Protein AF-0000000087301494 (afdb_homodimer)

Radius of gyration: 42.06 Å; Cα contacts (8 Å, |Δi|>4): 2081; chains: 2; bounding box: 123×88×92 Å

pLDDT: mean 78.54, std 21.44, range [17.52, 98.19]

Structure (mmCIF, N/CA/C/O backbone):
data_AF-0000000087301494-model_v1
#
loop_
_entity.id
_entity.type
_entity.pdbx_description
1 polymer 'DNA mismatch repair proteins mutS family domain-containing protein'
#
loop_
_atom_site.group_PDB
_atom_site.id
_atom_site.type_symbol
_atom_site.label_atom_id
_atom_site.label_alt_id
_atom_site.label_comp_id
_atom_site.label_asym_id
_atom_site.label_entity_id
_atom_site.label_seq_id
_atom_site.pdbx_PDB_ins_code
_atom_site.Cartn_x
_atom_site.Cartn_y
_atom_site.Cartn_z
_atom_site.occupancy
_atom_site.B_iso_or_equiv
_atom_site.auth_seq_id
_atom_site.auth_comp_id
_atom_site.auth_asym_id
_atom_site.auth_atom_id
_atom_site.pdbx_PDB_model_num
ATOM 1 N N . MET A 1 1 ? -66 13.906 -31.938 1 19.78 1 MET A N 1
ATOM 2 C CA . MET A 1 1 ? -65.688 13.766 -33.344 1 19.78 1 MET A CA 1
ATOM 3 C C . MET A 1 1 ? -64.562 14.703 -33.719 1 19.78 1 MET A C 1
ATOM 5 O O . MET A 1 1 ? -64.188 14.781 -34.906 1 19.78 1 MET A O 1
ATOM 9 N N . LEU A 1 2 ? -64.312 15.711 -32.875 1 17.91 2 LEU A N 1
ATOM 10 C CA . LEU A 1 2 ? -63.781 17.047 -33.062 1 17.91 2 LEU A CA 1
ATOM 11 C C . LEU A 1 2 ? -62.344 16.969 -33.594 1 17.91 2 LEU A C 1
ATOM 13 O O . LEU A 1 2 ? -61.5 16.297 -33 1 17.91 2 LEU A O 1
ATOM 17 N N . ARG A 1 3 ? -62.25 17.312 -34.875 1 17.52 3 ARG A N 1
ATOM 18 C CA . ARG A 1 3 ? -61.375 17.188 -36.062 1 17.52 3 ARG A CA 1
ATOM 19 C C . ARG A 1 3 ? -60.094 18.016 -35.875 1 17.52 3 ARG A C 1
ATOM 21 O O . ARG A 1 3 ? -60.125 19.25 -36 1 17.52 3 ARG A O 1
ATOM 28 N N . LEU A 1 4 ? -59.344 17.781 -34.75 1 18.53 4 LEU A N 1
ATOM 29 C CA . LEU A 1 4 ? -58.25 18.578 -34.219 1 18.53 4 LEU A CA 1
ATOM 30 C C . LEU A 1 4 ? -57.156 18.781 -35.281 1 18.53 4 LEU A C 1
ATOM 32 O O . LEU A 1 4 ? -56.531 17.828 -35.719 1 18.53 4 LEU A O 1
ATOM 36 N N . SER A 1 5 ? -57.562 19.719 -36.188 1 17.84 5 SER A N 1
ATOM 37 C CA . SER A 1 5 ? -56.969 20.062 -37.469 1 17.84 5 SER A CA 1
ATOM 38 C C . SER A 1 5 ? -55.469 20.344 -37.344 1 17.84 5 SER A C 1
ATOM 40 O O . SER A 1 5 ? -55.031 20.906 -36.344 1 17.84 5 SER A O 1
ATOM 42 N N . ALA A 1 6 ? -54.594 19.641 -38.156 1 18.22 6 ALA A N 1
ATOM 43 C CA . ALA A 1 6 ? -53.25 19.125 -38.406 1 18.22 6 ALA A CA 1
ATOM 44 C C . ALA A 1 6 ? -52.312 20.25 -38.875 1 18.22 6 ALA A C 1
ATOM 46 O O . ALA A 1 6 ? -51.094 20.031 -39 1 18.22 6 ALA A O 1
ATOM 47 N N . SER A 1 7 ? -52.906 21.516 -39.094 1 18.36 7 SER A N 1
ATOM 48 C CA . SER A 1 7 ? -52.312 22.156 -40.25 1 18.36 7 SER A CA 1
ATOM 49 C C . SER A 1 7 ? -50.906 22.625 -39.969 1 18.36 7 SER A C 1
ATOM 51 O O . SER A 1 7 ? -50.688 23.5 -39.125 1 18.36 7 SER A O 1
ATOM 53 N N . PHE A 1 8 ? -49.844 21.766 -40 1 20.52 8 PHE A N 1
ATOM 54 C CA . PHE A 1 8 ? -48.469 21.875 -39.562 1 20.52 8 PHE A CA 1
ATOM 55 C C . PHE A 1 8 ? -47.656 22.812 -40.469 1 20.52 8 PHE A C 1
ATOM 57 O O . PHE A 1 8 ? -47.312 22.438 -41.562 1 20.52 8 PHE A O 1
ATOM 64 N N . SER A 1 9 ? -48.281 24.062 -40.594 1 19.05 9 SER A N 1
ATOM 65 C CA . SER A 1 9 ? -47.75 24.969 -41.625 1 19.05 9 SER A CA 1
ATOM 66 C C . SER A 1 9 ? -46.25 25.141 -41.5 1 19.05 9 SER A C 1
ATOM 68 O O . SER A 1 9 ? -45.75 25.406 -40.406 1 19.05 9 SER A O 1
ATOM 70 N N . LEU A 1 10 ? -45.438 24.609 -42.469 1 21.14 10 LEU A N 1
ATOM 71 C CA . LEU A 1 10 ? -44.031 24.391 -42.75 1 21.14 10 LEU A CA 1
ATOM 72 C C . LEU A 1 10 ? -43.312 25.719 -42.969 1 21.14 10 LEU A C 1
ATOM 74 O O . LEU A 1 10 ? -43.5 26.359 -44.031 1 21.14 10 LEU A O 1
ATOM 78 N N . LEU A 1 11 ? -43.656 26.719 -42.094 1 19.05 11 LEU A N 1
ATOM 79 C CA . LEU A 1 11 ? -43.219 28.062 -42.406 1 19.05 11 LEU A CA 1
ATOM 80 C C . LEU A 1 11 ? -41.719 28.062 -42.75 1 19.05 11 LEU A C 1
ATOM 82 O O . LEU A 1 11 ? -40.906 27.453 -42.062 1 19.05 11 LEU A O 1
ATOM 86 N N . TYR A 1 12 ? -41.375 28.328 -44.062 1 21.67 12 TYR A N 1
ATOM 87 C CA . TYR A 1 12 ? -40.156 28.297 -44.906 1 21.67 12 TYR A CA 1
ATOM 88 C C . TYR A 1 12 ? -39.188 29.359 -44.438 1 21.67 12 TYR A C 1
ATOM 90 O O . TYR A 1 12 ? -39.375 30.562 -44.688 1 21.67 12 TYR A O 1
ATOM 98 N N . PRO A 1 13 ? -38.812 29.391 -43.219 1 22.8 13 PRO A N 1
ATOM 99 C CA . PRO A 1 13 ? -38.219 30.672 -42.812 1 22.8 13 PRO A CA 1
ATOM 100 C C . PRO A 1 13 ? -37.094 31.094 -43.75 1 22.8 13 PRO A C 1
ATOM 102 O O . PRO A 1 13 ? -36.469 30.25 -44.406 1 22.8 13 PRO A O 1
ATOM 105 N N . PRO A 1 14 ? -36.969 32.406 -44 1 22.09 14 PRO A N 1
ATOM 106 C CA . PRO A 1 14 ? -36.25 33.219 -44.969 1 22.09 14 PRO A CA 1
ATOM 107 C C . PRO A 1 14 ? -34.75 32.969 -44.906 1 22.09 14 PRO A C 1
ATOM 109 O O . PRO A 1 14 ? -34.219 32.5 -43.906 1 22.09 14 PRO A O 1
ATOM 112 N N . SER A 1 15 ? -34.031 33.125 -46.062 1 22.42 15 SER A N 1
ATOM 113 C CA . SER A 1 15 ? -32.75 32.75 -46.656 1 22.42 15 SER A CA 1
ATOM 114 C C . SER A 1 15 ? -31.625 33.594 -46.094 1 22.42 15 SER A C 1
ATOM 116 O O . SER A 1 15 ? -30.5 33.562 -46.625 1 22.42 15 SER A O 1
ATOM 118 N N . LEU A 1 16 ? -31.75 34.062 -44.875 1 22.83 16 LEU A N 1
ATOM 119 C CA . LEU A 1 16 ? -30.828 35.156 -44.594 1 22.83 16 LEU A CA 1
ATOM 120 C C . LEU A 1 16 ? -29.406 34.75 -44.938 1 22.83 16 LEU A C 1
ATOM 122 O O . LEU A 1 16 ? -29.016 33.594 -44.75 1 22.83 16 LEU A O 1
ATOM 126 N N . PRO A 1 17 ? -28.734 35.562 -45.812 1 23.72 17 PRO A N 1
ATOM 127 C CA . PRO A 1 17 ? -27.5 35.438 -46.594 1 23.72 17 PRO A CA 1
ATOM 128 C C . PRO A 1 17 ? -26.266 35.219 -45.719 1 23.72 17 PRO A C 1
ATOM 130 O O . PRO A 1 17 ? -26.047 35.938 -44.75 1 23.72 17 PRO A O 1
ATOM 133 N N . PRO A 1 18 ? -25.844 33.906 -45.469 1 23.12 18 PRO A N 1
ATOM 134 C CA . PRO A 1 18 ? -24.953 33.594 -44.344 1 23.12 18 PRO A CA 1
ATOM 135 C C . PRO A 1 18 ? -23.547 34.188 -44.5 1 23.12 18 PRO A C 1
ATOM 137 O O . PRO A 1 18 ? -22.812 33.75 -45.406 1 23.12 18 PRO A O 1
ATOM 140 N N . SER A 1 19 ? -23.453 35.5 -44.781 1 23.02 19 SER A N 1
ATOM 141 C CA . SER A 1 19 ? -22.141 35.969 -45.188 1 23.02 19 SER A CA 1
ATOM 142 C C . SER A 1 19 ? -21.062 35.5 -44.188 1 23.02 19 SER A C 1
ATOM 144 O O . SER A 1 19 ? -20.969 36.031 -43.094 1 23.02 19 SER A O 1
ATOM 146 N N . VAL A 1 20 ? -20.906 34.219 -44.094 1 23.12 20 VAL A N 1
ATOM 147 C CA . VAL A 1 20 ? -20.141 33.688 -42.969 1 23.12 20 VAL A CA 1
ATOM 148 C C . VAL A 1 20 ? -18.688 34.125 -43.094 1 23.12 20 VAL A C 1
ATOM 150 O O . VAL A 1 20 ? -18 33.75 -44.062 1 23.12 20 VAL A O 1
ATOM 153 N N . SER A 1 21 ? -18.453 35.438 -42.969 1 22.52 21 SER A N 1
ATOM 154 C CA . SER A 1 21 ? -17.062 35.875 -43.094 1 22.52 21 SER A CA 1
ATOM 155 C C . SER A 1 21 ? -16.156 35.031 -42.219 1 22.52 21 SER A C 1
ATOM 157 O O . SER A 1 21 ? -16.406 34.844 -41.031 1 22.52 21 SER A O 1
ATOM 159 N N . HIS A 1 22 ? -15.609 34 -42.844 1 22.78 22 HIS A N 1
ATOM 160 C CA . HIS A 1 22 ? -14.898 32.906 -42.188 1 22.78 22 HIS A CA 1
ATOM 161 C C . HIS A 1 22 ? -13.664 33.438 -41.438 1 22.78 22 HIS A C 1
ATOM 163 O O . HIS A 1 22 ? -12.742 33.969 -42.062 1 22.78 22 HIS A O 1
ATOM 169 N N . PRO A 1 23 ? -13.914 34.281 -40.469 1 22.86 23 PRO A N 1
ATOM 170 C CA . PRO A 1 23 ? -12.648 34.812 -40 1 22.86 23 PRO A CA 1
ATOM 171 C C . PRO A 1 23 ? -11.578 33.75 -39.812 1 22.86 23 PRO A C 1
ATOM 173 O O . PRO A 1 23 ? -11.914 32.562 -39.594 1 22.86 23 PRO A O 1
ATOM 176 N N . ARG A 1 24 ? -10.359 34.031 -40.406 1 23.28 24 ARG A N 1
ATOM 177 C CA . ARG A 1 24 ? -9.172 33.156 -40.469 1 23.28 24 ARG A CA 1
ATOM 178 C C . ARG A 1 24 ? -8.828 32.594 -39.094 1 23.28 24 ARG A C 1
ATOM 180 O O . ARG A 1 24 ? -8.75 33.344 -38.125 1 23.28 24 ARG A O 1
ATOM 187 N N . PRO A 1 25 ? -9.273 31.344 -38.906 1 22.52 25 PRO A N 1
ATOM 188 C CA . PRO A 1 25 ? -9.141 30.906 -37.5 1 22.52 25 PRO A CA 1
ATOM 189 C C . PRO A 1 25 ? -7.762 31.234 -36.938 1 22.52 25 PRO A C 1
ATOM 191 O O . PRO A 1 25 ? -6.758 31.172 -37.656 1 22.52 25 PRO A O 1
ATOM 194 N N . ARG A 1 26 ? -7.699 32.281 -36.094 1 24.83 26 ARG A N 1
ATOM 195 C CA . ARG A 1 26 ? -6.473 32.531 -35.344 1 24.83 26 ARG A CA 1
ATOM 196 C C . ARG A 1 26 ? -5.793 31.234 -34.938 1 24.83 26 ARG A C 1
ATOM 198 O O . ARG A 1 26 ? -6.461 30.266 -34.594 1 24.83 26 ARG A O 1
ATOM 205 N N . ARG A 1 27 ? -4.578 31.062 -35.562 1 22.55 27 ARG A N 1
ATOM 206 C CA . ARG A 1 27 ? -3.678 29.938 -35.344 1 22.55 27 ARG A CA 1
ATOM 207 C C . ARG A 1 27 ? -3.711 29.469 -33.906 1 22.55 27 ARG A C 1
ATOM 209 O O . ARG A 1 27 ? -3.328 30.219 -33 1 22.55 27 ARG A O 1
ATOM 216 N N . LEU A 1 28 ? -4.887 29 -33.594 1 19.67 28 LEU A N 1
ATOM 217 C CA . LEU A 1 28 ? -4.805 28.438 -32.25 1 19.67 28 LEU A CA 1
ATOM 218 C C . LEU A 1 28 ? -3.531 27.625 -32.062 1 19.67 28 LEU A C 1
ATOM 220 O O . LEU A 1 28 ? -3.322 26.641 -32.781 1 19.67 28 LEU A O 1
ATOM 224 N N . ARG A 1 29 ? -2.484 28.375 -31.859 1 21.42 29 ARG A N 1
ATOM 225 C CA . ARG A 1 29 ? -1.255 27.719 -31.422 1 21.42 29 ARG A CA 1
ATOM 226 C C . ARG A 1 29 ? -1.562 26.484 -30.578 1 21.42 29 ARG A C 1
ATOM 228 O O . ARG A 1 29 ? -2.27 26.578 -29.562 1 21.42 29 ARG A O 1
ATOM 235 N N . ALA A 1 30 ? -1.726 25.375 -31.375 1 22.34 30 ALA A N 1
ATOM 236 C CA . ALA A 1 30 ? -1.812 24.047 -30.781 1 22.34 30 ALA A CA 1
ATOM 237 C C . ALA A 1 30 ? -1.105 23.984 -29.438 1 22.34 30 ALA A C 1
ATOM 239 O O . ALA A 1 30 ? 0.111 24.172 -29.359 1 22.34 30 ALA A O 1
ATOM 240 N N . LEU A 1 31 ? -1.764 24.609 -28.531 1 21 31 LEU A N 1
ATOM 241 C CA . LEU A 1 31 ? -1.172 24.344 -27.219 1 21 31 LEU A CA 1
ATOM 242 C C . LEU A 1 31 ? -0.683 22.906 -27.109 1 21 31 LEU A C 1
ATOM 244 O O . LEU A 1 31 ? -1.479 21.969 -27.203 1 21 31 LEU A O 1
ATOM 248 N N . VAL A 1 32 ? 0.27 22.609 -27.953 1 22.38 32 VAL A N 1
ATOM 249 C CA . VAL A 1 32 ? 1.013 21.375 -27.734 1 22.38 32 VAL A CA 1
ATOM 250 C C . VAL A 1 32 ? 0.862 20.922 -26.281 1 22.38 32 VAL A C 1
ATOM 252 O O . VAL A 1 32 ? 1.298 21.625 -25.359 1 22.38 32 VAL A O 1
ATOM 255 N N . PHE A 1 33 ? -0.286 20.484 -26.047 1 22.86 33 PHE A N 1
ATOM 256 C CA . PHE A 1 33 ? -0.442 19.719 -24.812 1 22.86 33 PHE A CA 1
ATOM 257 C C . PHE A 1 33 ? 0.821 18.938 -24.5 1 22.86 33 PHE A C 1
ATOM 259 O O . PHE A 1 33 ? 1.171 18 -25.219 1 22.86 33 PHE A O 1
ATOM 266 N N . ALA A 1 34 ? 1.767 19.672 -24.344 1 23.84 34 ALA A N 1
ATOM 267 C CA . ALA A 1 34 ? 2.959 19.062 -23.75 1 23.84 34 ALA A CA 1
ATOM 268 C C . ALA A 1 34 ? 2.596 17.844 -22.906 1 23.84 34 ALA A C 1
ATOM 270 O O . ALA A 1 34 ? 1.691 17.922 -22.062 1 23.84 34 ALA A O 1
ATOM 271 N N . ALA A 1 35 ? 2.492 16.75 -23.531 1 27.06 35 ALA A N 1
ATOM 272 C CA . ALA A 1 35 ? 2.502 15.5 -22.781 1 27.06 35 ALA A CA 1
ATOM 273 C C . ALA A 1 35 ? 2.932 15.734 -21.344 1 27.06 35 ALA A C 1
ATOM 275 O O . ALA A 1 35 ? 4.098 16.047 -21.078 1 27.06 35 ALA A O 1
ATOM 276 N N . SER A 1 36 ? 2.135 16.375 -20.688 1 24.45 36 SER A N 1
ATOM 277 C CA . SER A 1 36 ? 2.338 16.703 -19.281 1 24.45 36 SER A CA 1
ATOM 278 C C . SER A 1 36 ? 3.098 15.594 -18.562 1 24.45 36 SER A C 1
ATOM 280 O O . SER A 1 36 ? 2.602 14.469 -18.438 1 24.45 36 SER A O 1
ATOM 282 N N . ALA A 1 37 ? 4.312 15.445 -18.844 1 30.33 37 ALA A N 1
ATOM 283 C CA . ALA A 1 37 ? 5.168 14.758 -17.875 1 30.33 37 ALA A CA 1
ATOM 284 C C . ALA A 1 37 ? 4.523 14.742 -16.484 1 30.33 37 ALA A C 1
ATOM 286 O O . ALA A 1 37 ? 3.889 15.719 -16.078 1 30.33 37 ALA A O 1
ATOM 287 N N . SER A 1 38 ? 3.963 13.711 -16.156 1 34.88 38 SER A N 1
ATOM 288 C CA . SER A 1 38 ? 3.514 13.727 -14.758 1 34.88 38 SER A CA 1
ATOM 289 C C . SER A 1 38 ? 4.082 14.93 -14.008 1 34.88 38 SER A C 1
ATOM 291 O O . SER A 1 38 ? 5.293 15.156 -14.023 1 34.88 38 SER A O 1
ATOM 293 N N . PRO A 1 39 ? 3.543 16.141 -14.047 1 39.78 39 PRO A N 1
ATOM 294 C CA . PRO A 1 39 ? 4.137 17.281 -13.352 1 39.78 39 PRO A CA 1
ATOM 295 C C . PRO A 1 39 ? 5.027 16.875 -12.188 1 39.78 39 PRO A C 1
ATOM 297 O O . PRO A 1 39 ? 4.605 16.094 -11.32 1 39.78 39 PRO A O 1
ATOM 300 N N . SER A 1 40 ? 6.234 16.609 -12.484 1 50.97 40 SER A N 1
ATOM 301 C CA . SER A 1 40 ? 7.199 16.406 -11.414 1 50.97 40 SER A CA 1
ATOM 302 C C . SER A 1 40 ? 6.828 17.203 -10.172 1 50.97 40 SER A C 1
ATOM 304 O O . SER A 1 40 ? 6.57 18.406 -10.258 1 50.97 40 SER A O 1
ATOM 306 N N . ALA A 1 41 ? 6.219 16.719 -9.289 1 63.34 41 ALA A N 1
ATOM 307 C CA . ALA A 1 41 ? 5.895 17.359 -8.016 1 63.34 41 ALA A CA 1
ATOM 308 C C . ALA A 1 41 ? 6.969 18.359 -7.617 1 63.34 41 ALA A C 1
ATOM 310 O O . ALA A 1 41 ? 8.164 18.094 -7.754 1 63.34 41 ALA A O 1
ATOM 311 N N . SER A 1 42 ? 6.59 19.703 -7.453 1 82.38 42 SER A N 1
ATOM 312 C CA . SER A 1 42 ? 7.504 20.719 -6.918 1 82.38 42 SER A CA 1
ATOM 313 C C . SER A 1 42 ? 8.312 20.156 -5.754 1 82.38 42 SER A C 1
ATOM 315 O O . SER A 1 42 ? 7.867 19.234 -5.062 1 82.38 42 SER A O 1
ATOM 317 N N . PRO A 1 43 ? 9.57 20.5 -5.66 1 86.88 43 PRO A N 1
ATOM 318 C CA . PRO A 1 43 ? 10.398 20 -4.559 1 86.88 43 PRO A CA 1
ATOM 319 C C . PRO A 1 43 ? 9.727 20.156 -3.197 1 86.88 43 PRO A C 1
ATOM 321 O O . PRO A 1 43 ? 9.914 19.312 -2.314 1 86.88 43 PRO A O 1
ATOM 324 N N . SER A 1 44 ? 8.953 21.203 -3.174 1 88.75 44 SER A N 1
ATOM 325 C CA . SER A 1 44 ? 8.273 21.422 -1.899 1 88.75 44 SER A CA 1
ATOM 326 C C . SER A 1 44 ? 7.172 20.391 -1.679 1 88.75 44 SER A C 1
ATOM 328 O O . SER A 1 44 ? 7.023 19.859 -0.578 1 88.75 44 SER A O 1
ATOM 330 N N . ALA A 1 45 ? 6.422 20.188 -2.725 1 87.94 45 ALA A N 1
ATOM 331 C CA . ALA A 1 45 ? 5.359 19.188 -2.627 1 87.94 45 ALA A CA 1
ATOM 332 C C . ALA A 1 45 ? 5.926 17.797 -2.322 1 87.94 45 ALA A C 1
ATOM 334 O O . ALA A 1 45 ? 5.359 17.047 -1.525 1 87.94 45 ALA A O 1
ATOM 335 N N . ARG A 1 46 ? 7.02 17.5 -2.918 1 88.25 46 ARG A N 1
ATOM 336 C CA . ARG A 1 46 ? 7.691 16.234 -2.664 1 88.25 46 ARG A CA 1
ATOM 337 C C . ARG A 1 46 ? 8.18 16.156 -1.222 1 88.25 46 ARG A C 1
ATOM 339 O O . ARG A 1 46 ? 8.109 15.094 -0.594 1 88.25 46 ARG A O 1
ATOM 346 N N . SER A 1 47 ? 8.656 17.234 -0.746 1 92.81 47 SER A N 1
ATOM 347 C CA . SER A 1 47 ? 9.156 17.297 0.623 1 92.81 47 SER A CA 1
ATOM 348 C C . SER A 1 47 ? 8.047 17.016 1.632 1 92.81 47 SER A C 1
ATOM 350 O O . SER A 1 47 ? 8.266 16.297 2.617 1 92.81 47 SER A O 1
ATOM 352 N N . LEU A 1 48 ? 6.859 17.547 1.385 1 93.69 48 LEU A N 1
ATOM 353 C CA . LEU A 1 48 ? 5.734 17.312 2.283 1 93.69 48 LEU A CA 1
ATOM 354 C C . LEU A 1 48 ? 5.371 15.828 2.33 1 93.69 48 LEU A C 1
ATOM 356 O O . LEU A 1 48 ? 5.039 15.305 3.395 1 93.69 48 LEU A O 1
ATOM 360 N N . ARG A 1 49 ? 5.449 15.242 1.196 1 90.31 49 ARG A N 1
ATOM 361 C CA . ARG A 1 49 ? 5.16 13.812 1.132 1 90.31 49 ARG A CA 1
ATOM 362 C C . ARG A 1 49 ? 6.219 13 1.878 1 90.31 49 ARG A C 1
ATOM 364 O O . ARG A 1 49 ? 5.887 12.07 2.615 1 90.31 49 ARG A O 1
ATOM 371 N N . LEU A 1 50 ? 7.449 13.367 1.697 1 88.5 50 LEU A N 1
ATOM 372 C CA . LEU A 1 50 ? 8.555 12.648 2.328 1 88.5 50 LEU A CA 1
ATOM 373 C C . LEU A 1 50 ? 8.508 12.805 3.844 1 88.5 50 LEU A C 1
ATOM 375 O O . LEU A 1 50 ? 8.898 11.891 4.578 1 88.5 50 LEU A O 1
ATOM 379 N N . LEU A 1 51 ? 7.988 13.891 4.281 1 92.44 51 LEU A N 1
ATOM 380 C CA . LEU A 1 51 ? 7.867 14.148 5.711 1 92.44 51 LEU A CA 1
ATOM 381 C C . LEU A 1 51 ? 6.59 13.523 6.27 1 92.44 51 LEU A C 1
ATOM 383 O O . LEU A 1 51 ? 6.352 13.562 7.48 1 92.44 51 LEU A O 1
ATOM 387 N N . GLU A 1 52 ? 5.777 13.008 5.41 1 91.94 52 GLU A N 1
ATOM 388 C CA . GLU A 1 52 ? 4.504 12.398 5.789 1 91.94 52 GLU A CA 1
ATOM 389 C C . GLU A 1 52 ? 3.578 13.414 6.445 1 91.94 52 GLU A C 1
ATOM 391 O O . GLU A 1 52 ? 2.926 13.117 7.449 1 91.94 52 GLU A O 1
ATOM 396 N N . TRP A 1 53 ? 3.551 14.562 5.91 1 95.25 53 TRP A N 1
ATOM 397 C CA . TRP A 1 53 ? 2.721 15.656 6.418 1 95.25 53 TRP A CA 1
ATOM 398 C C . TRP A 1 53 ? 1.24 15.297 6.328 1 95.25 53 TRP A C 1
ATOM 400 O O . TRP A 1 53 ? 0.45 15.664 7.199 1 95.25 53 TRP A O 1
ATOM 410 N N . GLY A 1 54 ? 0.89 14.555 5.367 1 94.94 54 GLY A N 1
ATOM 411 C CA . GLY A 1 54 ? -0.494 14.141 5.199 1 94.94 54 GLY A CA 1
ATOM 412 C C . GLY A 1 54 ? -1.041 13.383 6.395 1 94.94 54 GLY A C 1
ATOM 413 O O . GLY A 1 54 ? -2.201 13.562 6.773 1 94.94 54 GLY A O 1
ATOM 414 N N . LYS A 1 55 ? -0.234 12.594 6.984 1 94.31 55 LYS A N 1
ATOM 415 C CA . LYS A 1 55 ? -0.659 11.836 8.156 1 94.31 55 LYS A CA 1
ATOM 416 C C . LYS A 1 55 ? -0.911 12.75 9.344 1 94.31 55 LYS A C 1
ATOM 418 O O . LYS A 1 55 ? -1.84 12.523 10.125 1 94.31 55 LYS A O 1
ATOM 423 N N . VAL A 1 56 ? -0.094 13.75 9.477 1 95.94 56 VAL A N 1
ATOM 424 C CA . VAL A 1 56 ? -0.285 14.719 10.547 1 95.94 56 VAL A CA 1
ATOM 425 C C . VAL A 1 56 ? -1.578 15.5 10.32 1 95.94 56 VAL A C 1
ATOM 427 O O . VAL A 1 56 ? -2.354 15.719 11.25 1 95.94 56 VAL A O 1
ATOM 430 N N . CYS A 1 57 ? -1.775 15.859 9.055 1 97.31 57 CYS A N 1
ATOM 431 C CA . CYS A 1 57 ? -2.992 16.578 8.719 1 97.31 57 CYS A CA 1
ATOM 432 C C . CYS A 1 57 ? -4.23 15.773 9.07 1 97.31 57 CYS A C 1
ATOM 434 O O . CYS A 1 57 ? -5.188 16.297 9.641 1 97.31 57 CYS A O 1
ATOM 436 N N . ARG A 1 58 ? -4.207 14.539 8.789 1 95.94 58 ARG A N 1
ATOM 437 C CA . ARG A 1 58 ? -5.336 13.664 9.094 1 95.94 58 ARG A CA 1
ATOM 438 C C . ARG A 1 58 ? -5.531 13.531 10.602 1 95.94 58 ARG A C 1
ATOM 440 O O . ARG A 1 58 ? -6.668 13.523 11.086 1 95.94 58 ARG A O 1
ATOM 447 N N . ALA A 1 59 ? -4.469 13.438 11.289 1 95.44 59 ALA A N 1
ATOM 448 C CA . ALA A 1 59 ? -4.535 13.305 12.742 1 95.44 59 ALA A CA 1
ATOM 449 C C . ALA A 1 59 ? -5.156 14.547 13.375 1 95.44 59 ALA A C 1
ATOM 451 O O . ALA A 1 59 ? -6.055 14.445 14.219 1 95.44 59 ALA A O 1
ATOM 452 N N . VAL A 1 60 ? -4.723 15.68 12.961 1 97.56 60 VAL A N 1
ATOM 453 C CA . VAL A 1 60 ? -5.238 16.922 13.516 1 97.56 60 VAL A CA 1
ATOM 454 C C . VAL A 1 60 ? -6.707 17.094 13.133 1 97.56 60 VAL A C 1
ATOM 456 O O . VAL A 1 60 ? -7.531 17.484 13.961 1 97.56 60 VAL A O 1
ATOM 459 N N . ALA A 1 61 ? -6.973 16.766 11.898 1 97.44 61 ALA A N 1
ATOM 460 C CA . ALA A 1 61 ? -8.336 16.906 11.398 1 97.44 61 ALA A CA 1
ATOM 461 C C . ALA A 1 61 ? -9.297 16 12.172 1 97.44 61 ALA A C 1
ATOM 463 O O . ALA A 1 61 ? -10.477 16.328 12.32 1 97.44 61 ALA A O 1
ATOM 464 N N . SER A 1 62 ? -8.828 14.961 12.719 1 95.56 62 SER A N 1
ATOM 465 C CA . SER A 1 62 ? -9.664 14.016 13.453 1 95.56 62 SER A CA 1
ATOM 466 C C . SER A 1 62 ? -10.156 14.609 14.766 1 95.56 62 SER A C 1
ATOM 468 O O . SER A 1 62 ? -11.109 14.109 15.367 1 95.56 62 SER A O 1
ATOM 470 N N . PHE A 1 63 ? -9.586 15.68 15.188 1 95.94 63 PHE A N 1
ATOM 471 C CA . PHE A 1 63 ? -9.984 16.312 16.438 1 95.94 63 PHE A CA 1
ATOM 472 C C . PHE A 1 63 ? -11.125 17.297 16.203 1 95.94 63 PHE A C 1
ATOM 474 O O . PHE A 1 63 ? -11.695 17.828 17.156 1 95.94 63 PHE A O 1
ATOM 481 N N . ALA A 1 64 ? -11.414 17.516 14.977 1 96.81 64 ALA A N 1
ATOM 482 C CA . ALA A 1 64 ? -12.57 18.359 14.672 1 96.81 64 ALA A CA 1
ATOM 483 C C . ALA A 1 64 ? -13.875 17.656 15.047 1 96.81 64 ALA A C 1
ATOM 485 O O . ALA A 1 64 ? -13.977 16.422 14.938 1 96.81 64 ALA A O 1
ATOM 486 N N . GLY A 1 65 ? -14.836 18.406 15.469 1 95 65 GLY A N 1
ATOM 487 C CA . GLY A 1 65 ? -16.094 17.828 15.922 1 95 65 GLY A CA 1
ATOM 488 C C . GLY A 1 65 ? -17.094 17.594 14.797 1 95 65 GLY A C 1
ATOM 489 O O . GLY A 1 65 ? -17.938 16.703 14.891 1 95 65 GLY A O 1
ATOM 490 N N . THR A 1 66 ? -17 18.406 13.812 1 96.38 66 THR A N 1
ATOM 491 C CA . THR A 1 66 ? -17.969 18.328 12.727 1 96.38 66 THR A CA 1
ATOM 492 C C . THR A 1 66 ? -17.312 17.797 11.453 1 96.38 66 THR A C 1
ATOM 494 O O . THR A 1 66 ? -16.094 17.828 11.32 1 96.38 66 THR A O 1
ATOM 497 N N . ALA A 1 67 ? -18.156 17.312 10.547 1 95.5 67 ALA A N 1
ATOM 498 C CA . ALA A 1 67 ? -17.656 16.812 9.273 1 95.5 67 ALA A CA 1
ATOM 499 C C . ALA A 1 67 ? -17.016 17.938 8.453 1 95.5 67 ALA A C 1
ATOM 501 O O . ALA A 1 67 ? -15.93 17.766 7.898 1 95.5 67 ALA A O 1
ATOM 502 N N . HIS A 1 68 ? -17.703 19.031 8.453 1 96.25 68 HIS A N 1
ATOM 503 C CA . HIS A 1 68 ? -17.172 20.172 7.703 1 96.25 68 HIS A CA 1
ATOM 504 C C . HIS A 1 68 ? -15.914 20.734 8.359 1 96.25 68 HIS A C 1
ATOM 506 O O . HIS A 1 68 ? -15.008 21.203 7.676 1 96.25 68 HIS A O 1
ATOM 512 N N . GLY A 1 69 ? -15.883 20.656 9.656 1 96.5 69 GLY A N 1
ATOM 513 C CA . GLY A 1 69 ? -14.688 21.078 10.367 1 96.5 69 GLY A CA 1
ATOM 514 C C . GLY A 1 69 ? -13.477 20.219 10.055 1 96.5 69 GLY A C 1
ATOM 515 O O . GLY A 1 69 ? -12.367 20.734 9.898 1 96.5 69 GLY A O 1
ATOM 516 N N . ARG A 1 70 ? -13.719 19 9.922 1 97.12 70 ARG A N 1
ATOM 517 C CA . ARG A 1 70 ? -12.648 18.062 9.594 1 97.12 70 ARG A CA 1
ATOM 518 C C . ARG A 1 70 ? -12.078 18.344 8.211 1 97.12 70 ARG A C 1
ATOM 520 O O . ARG A 1 70 ? -10.859 18.391 8.039 1 97.12 70 ARG A O 1
ATOM 527 N N . GLU A 1 71 ? -12.914 18.484 7.34 1 96.38 71 GLU A N 1
ATOM 528 C CA . GLU A 1 71 ? -12.492 18.75 5.969 1 96.38 71 GLU A CA 1
ATOM 529 C C . GLU A 1 71 ? -11.781 20.094 5.859 1 96.38 71 GLU A C 1
ATOM 531 O O . GLU A 1 71 ? -10.758 20.219 5.184 1 96.38 71 GLU A O 1
ATOM 536 N N . ALA A 1 72 ? -12.352 21.031 6.512 1 96.56 72 ALA A N 1
ATOM 537 C CA . ALA A 1 72 ? -11.766 22.359 6.477 1 96.56 72 ALA A CA 1
ATOM 538 C C . ALA A 1 72 ? -10.391 22.375 7.137 1 96.56 72 ALA A C 1
ATOM 540 O O . ALA A 1 72 ? -9.484 23.078 6.68 1 96.56 72 ALA A O 1
ATOM 541 N N . THR A 1 73 ? -10.266 21.688 8.195 1 97.56 73 THR A N 1
ATOM 542 C CA . THR A 1 73 ? -8.977 21.609 8.883 1 97.56 73 THR A CA 1
ATOM 543 C C . THR A 1 73 ? -7.926 20.969 7.98 1 97.56 73 THR A C 1
ATOM 545 O O . THR A 1 73 ? -6.805 21.469 7.871 1 97.56 73 THR A O 1
ATOM 548 N N . LYS A 1 74 ? -8.281 19.906 7.391 1 96.88 74 LYS A N 1
ATOM 549 C CA . LYS A 1 74 ? -7.363 19.219 6.484 1 96.88 74 LYS A CA 1
ATOM 550 C C . LYS A 1 74 ? -6.898 20.141 5.363 1 96.88 74 LYS A C 1
ATOM 552 O O . LYS A 1 74 ? -5.703 20.203 5.062 1 96.88 74 LYS A O 1
ATOM 557 N N . LYS A 1 75 ? -7.844 20.828 4.824 1 95.56 75 LYS A N 1
ATOM 558 C CA . LYS A 1 75 ? -7.539 21.75 3.729 1 95.56 75 LYS A CA 1
ATOM 559 C C . LYS A 1 75 ? -6.605 22.859 4.188 1 95.56 75 LYS A C 1
ATOM 561 O O . LYS A 1 75 ? -5.66 23.219 3.48 1 95.56 75 LYS A O 1
ATOM 566 N N . GLN A 1 76 ? -6.867 23.359 5.281 1 95.88 76 GLN A N 1
ATOM 567 C CA . GLN A 1 76 ? -6.039 24.438 5.812 1 95.88 76 GLN A CA 1
ATOM 568 C C . GLN A 1 76 ? -4.609 23.969 6.059 1 95.88 76 GLN A C 1
ATOM 570 O O . GLN A 1 76 ? -3.652 24.656 5.715 1 95.88 76 GLN A O 1
ATOM 575 N N . LEU A 1 77 ? -4.488 22.859 6.648 1 96.62 77 LEU A N 1
ATOM 576 C CA . LEU A 1 77 ? -3.172 22.344 6.992 1 96.62 77 LEU A CA 1
ATOM 577 C C . LEU A 1 77 ? -2.357 22.047 5.738 1 96.62 77 LEU A C 1
ATOM 579 O O . LEU A 1 77 ? -1.145 22.266 5.711 1 96.62 77 LEU A O 1
ATOM 583 N N . TRP A 1 78 ? -3.002 21.578 4.691 1 94.06 78 TRP A N 1
ATOM 584 C CA . TRP A 1 78 ? -2.314 21.266 3.445 1 94.06 78 TRP A CA 1
ATOM 585 C C . TRP A 1 78 ? -1.842 22.531 2.738 1 94.06 78 TRP A C 1
ATOM 587 O O . TRP A 1 78 ? -0.957 22.469 1.881 1 94.06 78 TRP A O 1
ATOM 597 N N . ALA A 1 79 ? -2.369 23.641 3.119 1 94.25 79 ALA A N 1
ATOM 598 C CA . ALA A 1 79 ? -1.975 24.906 2.523 1 94.25 79 ALA A CA 1
ATOM 599 C C . ALA A 1 79 ? -0.821 25.547 3.295 1 94.25 79 ALA A C 1
ATOM 601 O O . ALA A 1 79 ? -0.587 26.75 3.197 1 94.25 79 ALA A O 1
ATOM 602 N N . VAL A 1 80 ? -0.058 24.812 3.947 1 95.12 80 VAL A N 1
ATOM 603 C CA . VAL A 1 80 ? 0.983 25.281 4.855 1 95.12 80 VAL A CA 1
ATOM 604 C C . VAL A 1 80 ? 2.066 26.016 4.066 1 95.12 80 VAL A C 1
ATOM 606 O O . VAL A 1 80 ? 2.678 26.953 4.574 1 95.12 80 VAL A O 1
ATOM 609 N N . GLU A 1 81 ? 2.32 25.641 2.846 1 91.81 81 GLU A N 1
ATOM 610 C CA . GLU A 1 81 ? 3.393 26.234 2.045 1 91.81 81 GLU A CA 1
ATOM 611 C C . GLU A 1 81 ? 3.125 27.703 1.757 1 91.81 81 GLU A C 1
ATOM 613 O O . GLU A 1 81 ? 4.062 28.5 1.63 1 91.81 81 GLU A O 1
ATOM 618 N N . ASN A 1 82 ? 1.877 28.125 1.799 1 91 82 ASN A N 1
ATOM 619 C CA . ASN A 1 82 ? 1.504 29.469 1.383 1 91 82 ASN A CA 1
ATOM 620 C C . ASN A 1 82 ? 1.204 30.359 2.582 1 91 82 ASN A C 1
ATOM 622 O O . ASN A 1 82 ? 0.745 31.5 2.418 1 91 82 ASN A O 1
ATOM 626 N N . VAL A 1 83 ? 1.556 29.984 3.711 1 95.62 83 VAL A N 1
ATOM 627 C CA . VAL A 1 83 ? 1.222 30.766 4.902 1 95.62 83 VAL A CA 1
ATOM 628 C C . VAL A 1 83 ? 2.348 31.75 5.211 1 95.62 83 VAL A C 1
ATOM 630 O O . VAL A 1 83 ? 3.502 31.344 5.375 1 95.62 83 VAL A O 1
ATOM 633 N N . SER A 1 84 ? 2.004 32.969 5.242 1 95.94 84 SER A N 1
ATOM 634 C CA . SER A 1 84 ? 2.977 34.031 5.559 1 95.94 84 SER A CA 1
ATOM 635 C C . SER A 1 84 ? 3.285 34.062 7.051 1 95.94 84 SER A C 1
ATOM 637 O O . SER A 1 84 ? 2.592 33.406 7.848 1 95.94 84 SER A O 1
ATOM 639 N N . TYR A 1 85 ? 4.363 34.781 7.352 1 95.75 85 TYR A N 1
ATOM 640 C CA . TYR A 1 85 ? 4.77 34.875 8.75 1 95.75 85 TYR A CA 1
ATOM 641 C C . TYR A 1 85 ? 3.656 35.5 9.586 1 95.75 85 TYR A C 1
ATOM 643 O O . TYR A 1 85 ? 3.33 35 10.664 1 95.75 85 TYR A O 1
ATOM 651 N N . ASP A 1 86 ? 3.062 36.5 9.102 1 95.81 86 ASP A N 1
ATOM 652 C CA . ASP A 1 86 ? 1.998 37.188 9.828 1 95.81 86 ASP A CA 1
ATOM 653 C C . ASP A 1 86 ? 0.801 36.281 10.047 1 95.81 86 ASP A C 1
ATOM 655 O O . ASP A 1 86 ? 0.2 36.281 11.125 1 95.81 86 ASP A O 1
ATOM 659 N N . ARG A 1 87 ? 0.515 35.594 9.062 1 96.12 87 ARG A N 1
ATOM 660 C CA . ARG A 1 87 ? -0.604 34.656 9.172 1 96.12 87 ARG A CA 1
ATOM 661 C C . ARG A 1 87 ? -0.292 33.531 10.172 1 96.12 87 ARG A C 1
ATOM 663 O O . ARG A 1 87 ? -1.174 33.094 10.906 1 96.12 87 ARG A O 1
ATOM 670 N N . SER A 1 88 ? 0.955 33.094 10.156 1 97.38 88 SER A N 1
ATOM 671 C CA . SER A 1 88 ? 1.359 32.062 11.117 1 97.38 88 SER A CA 1
ATOM 672 C C . SER A 1 88 ? 1.187 32.562 12.555 1 97.38 88 SER A C 1
ATOM 674 O O . SER A 1 88 ? 0.7 31.812 13.414 1 97.38 88 SER A O 1
ATOM 676 N N . ARG A 1 89 ? 1.53 33.75 12.781 1 96.19 89 ARG A N 1
ATOM 677 C CA . ARG A 1 89 ? 1.393 34.312 14.117 1 96.19 89 ARG A CA 1
ATOM 678 C C . ARG A 1 89 ? -0.074 34.438 14.516 1 96.19 89 ARG A C 1
ATOM 680 O O . ARG A 1 89 ? -0.431 34.156 15.664 1 96.19 89 ARG A O 1
ATOM 687 N N . LYS A 1 90 ? -0.842 34.844 13.562 1 94.38 90 LYS A N 1
ATOM 688 C CA . LYS A 1 90 ? -2.275 34.938 13.828 1 94.38 90 LYS A CA 1
ATOM 689 C C . LYS A 1 90 ? -2.869 33.594 14.164 1 94.38 90 LYS A C 1
ATOM 691 O O . LYS A 1 90 ? -3.658 33.469 15.102 1 94.38 90 LYS A O 1
ATOM 696 N N . LEU A 1 91 ? -2.484 32.625 13.414 1 96.06 91 LEU A N 1
ATOM 697 C CA . LEU A 1 91 ? -2.988 31.281 13.641 1 96.06 91 LEU A CA 1
ATOM 698 C C . LEU A 1 91 ? -2.57 30.766 15.016 1 96.06 91 LEU A C 1
ATOM 700 O O . LEU A 1 91 ? -3.367 30.141 15.719 1 96.06 91 LEU A O 1
ATOM 704 N N . LEU A 1 92 ? -1.324 31.016 15.398 1 96.94 92 LEU A N 1
ATOM 705 C CA . LEU A 1 92 ? -0.832 30.578 16.703 1 96.94 92 LEU A CA 1
ATOM 706 C C . LEU A 1 92 ? -1.596 31.281 17.828 1 96.94 92 LEU A C 1
ATOM 708 O O . LEU A 1 92 ? -1.903 30.656 18.844 1 96.94 92 LEU A O 1
ATOM 712 N N . ARG A 1 93 ? -1.921 32.5 17.594 1 94.81 93 ARG A N 1
ATOM 713 C CA . ARG A 1 93 ? -2.695 33.25 18.578 1 94.81 93 ARG A CA 1
ATOM 714 C C . ARG A 1 93 ? -4.098 32.656 18.719 1 94.81 93 ARG A C 1
ATOM 716 O O . ARG A 1 93 ? -4.633 32.594 19.828 1 94.81 93 ARG A O 1
ATOM 723 N N . GLU A 1 94 ? -4.668 32.344 17.609 1 94.12 94 GLU A N 1
ATOM 724 C CA . GLU A 1 94 ? -5.977 31.703 17.641 1 94.12 94 GLU A CA 1
ATOM 725 C C . GLU A 1 94 ? -5.938 30.406 18.422 1 94.12 94 GLU A C 1
ATOM 727 O O . GLU A 1 94 ? -6.816 30.156 19.25 1 94.12 94 GLU A O 1
ATOM 732 N N . THR A 1 95 ? -4.934 29.625 18.156 1 96.5 95 THR A N 1
ATOM 733 C CA . THR A 1 95 ? -4.801 28.344 18.844 1 96.5 95 THR A CA 1
ATOM 734 C C . THR A 1 95 ? -4.562 28.547 20.344 1 96.5 95 THR A C 1
ATOM 736 O O . THR A 1 95 ? -5.133 27.844 21.172 1 96.5 95 THR A O 1
ATOM 739 N N . GLU A 1 96 ? -3.756 29.5 20.656 1 95.06 96 GLU A N 1
ATOM 740 C CA . GLU A 1 96 ? -3.498 29.812 22.062 1 95.06 96 GLU A CA 1
ATOM 741 C C . GLU A 1 96 ? -4.785 30.188 22.797 1 95.06 96 GLU A C 1
ATOM 743 O O . GLU A 1 96 ? -5.023 29.75 23.906 1 95.06 96 GLU A O 1
ATOM 748 N N . ALA A 1 97 ? -5.559 31 22.141 1 92 97 ALA A N 1
ATOM 749 C CA . ALA A 1 97 ? -6.836 31.422 22.703 1 92 97 ALA A CA 1
ATOM 750 C C . ALA A 1 97 ? -7.754 30.219 22.938 1 92 97 ALA A C 1
ATOM 752 O O . ALA A 1 97 ? -8.383 30.094 24 1 92 97 ALA A O 1
ATOM 753 N N . ALA A 1 98 ? -7.809 29.359 21.984 1 93 98 ALA A N 1
ATOM 754 C CA . ALA A 1 98 ? -8.664 28.188 22.094 1 93 98 ALA A CA 1
ATOM 755 C C . ALA A 1 98 ? -8.172 27.25 23.188 1 93 98 ALA A C 1
ATOM 757 O O . ALA A 1 98 ? -8.977 26.641 23.906 1 93 98 ALA A O 1
ATOM 758 N N . VAL A 1 99 ? -6.848 27.094 23.312 1 93.62 99 VAL A N 1
ATOM 759 C CA . VAL A 1 99 ? -6.277 26.234 24.359 1 93.62 99 VAL A CA 1
ATOM 760 C C . VAL A 1 99 ? -6.664 26.766 25.734 1 93.62 99 VAL A C 1
ATOM 762 O O . VAL A 1 99 ? -7.02 26 26.625 1 93.62 99 VAL A O 1
ATOM 765 N N . ARG A 1 100 ? -6.637 28.047 25.859 1 89.56 100 ARG A N 1
ATOM 766 C CA . ARG A 1 100 ? -7.02 28.672 27.125 1 89.56 100 ARG A CA 1
ATOM 767 C C . ARG A 1 100 ? -8.492 28.422 27.438 1 89.56 100 ARG A C 1
ATOM 769 O O . ARG A 1 100 ? -8.852 28.141 28.578 1 89.56 100 ARG A O 1
ATOM 776 N N . LEU A 1 101 ? -9.289 28.562 26.438 1 88.31 101 LEU A N 1
ATOM 777 C CA . LEU A 1 101 ? -10.719 28.359 26.609 1 88.31 101 LEU A CA 1
ATOM 778 C C . LEU A 1 101 ? -11.008 26.906 26.969 1 88.31 101 LEU A C 1
ATOM 780 O O . LEU A 1 101 ? -11.914 26.625 27.75 1 88.31 101 LEU A O 1
ATOM 784 N N . LEU A 1 102 ? -10.32 26 26.344 1 89.81 102 LEU A N 1
ATOM 785 C CA . LEU A 1 102 ? -10.492 24.578 26.625 1 89.81 102 LEU A CA 1
ATOM 786 C C . LEU A 1 102 ? -10.117 24.266 28.078 1 89.81 102 LEU A C 1
ATOM 788 O O . LEU A 1 102 ? -10.711 23.391 28.703 1 89.81 102 LEU A O 1
ATOM 792 N N . GLY A 1 103 ? -9.18 24.922 28.625 1 84.81 103 GLY A N 1
ATOM 793 C CA . GLY A 1 103 ? -8.758 24.703 30 1 84.81 103 GLY A CA 1
ATOM 794 C C . GLY A 1 103 ? -9.727 25.281 31.016 1 84.81 103 GLY A C 1
ATOM 795 O O . GLY A 1 103 ? -9.93 24.703 32.094 1 84.81 103 GLY A O 1
ATOM 796 N N . SER A 1 104 ? -10.32 26.375 30.703 1 78.31 104 SER A N 1
ATOM 797 C CA . SER A 1 104 ? -11.195 27.078 31.656 1 78.31 104 SER A CA 1
ATOM 798 C C . SER A 1 104 ? -12.609 26.516 31.609 1 78.31 104 SER A C 1
ATOM 800 O O . SER A 1 104 ? -13.281 26.406 32.625 1 78.31 104 SER A O 1
ATOM 802 N N . SER A 1 105 ? -13.062 26.281 30.438 1 69.38 105 SER A N 1
ATOM 803 C CA . SER A 1 105 ? -14.445 25.844 30.25 1 69.38 105 SER A CA 1
ATOM 804 C C . SER A 1 105 ? -14.523 24.641 29.328 1 69.38 105 SER A C 1
ATOM 806 O O . SER A 1 105 ? -14.93 24.75 28.172 1 69.38 105 SER A O 1
ATOM 808 N N . GLY A 1 106 ? -13.938 23.5 29.656 1 62.09 106 GLY A N 1
ATOM 809 C CA . GLY A 1 106 ? -13.727 22.328 28.844 1 62.09 106 GLY A CA 1
ATOM 810 C C . GLY A 1 106 ? -14.883 22.016 27.906 1 62.09 106 GLY A C 1
ATOM 811 O O . GLY A 1 106 ? -14.68 21.625 26.766 1 62.09 106 GLY A O 1
ATOM 812 N N . GLY A 1 107 ? -16.047 22.219 28.25 1 66.25 107 GLY A N 1
ATOM 813 C CA . GLY A 1 107 ? -17.234 21.75 27.547 1 66.25 107 GLY A CA 1
ATOM 814 C C . GLY A 1 107 ? -17.766 22.734 26.531 1 66.25 107 GLY A C 1
ATOM 815 O O . GLY A 1 107 ? -18.594 22.391 25.688 1 66.25 107 GLY A O 1
ATOM 816 N N . ALA A 1 108 ? -17.094 23.875 26.453 1 73.19 108 ALA A N 1
ATOM 817 C CA . ALA A 1 108 ? -17.688 24.922 25.641 1 73.19 108 ALA A CA 1
ATOM 818 C C . ALA A 1 108 ? -17.359 24.703 24.156 1 73.19 108 ALA A C 1
ATOM 820 O O . ALA A 1 108 ? -18.203 24.953 23.297 1 73.19 108 ALA A O 1
ATOM 821 N N . LEU A 1 109 ? -16.234 24.203 23.844 1 86.31 109 LEU A N 1
ATOM 822 C CA . LEU A 1 109 ? -15.82 24.047 22.453 1 86.31 109 LEU A CA 1
ATOM 823 C C . LEU A 1 109 ? -16.031 22.625 21.969 1 86.31 109 LEU A C 1
ATOM 825 O O . LEU A 1 109 ? -15.133 22.031 21.359 1 86.31 109 LEU A O 1
ATOM 829 N N . ASP A 1 110 ? -17.188 22.125 22.297 1 90.12 110 ASP A N 1
ATOM 830 C CA . ASP A 1 110 ? -17.516 20.781 21.828 1 90.12 110 ASP A CA 1
ATOM 831 C C . ASP A 1 110 ? -18.484 20.828 20.656 1 90.12 110 ASP A C 1
ATOM 833 O O . ASP A 1 110 ? -19.688 21.031 20.844 1 90.12 110 ASP A O 1
ATOM 837 N N . PHE A 1 111 ? -18 20.547 19.516 1 93.56 111 PHE A N 1
ATOM 838 C CA . PHE A 1 111 ? -18.797 20.656 18.297 1 93.56 111 PHE A CA 1
ATOM 839 C C . PHE A 1 111 ? -19.344 19.312 17.875 1 93.56 111 PHE A C 1
ATOM 841 O O . PHE A 1 111 ? -20 19.188 16.828 1 93.56 111 PHE A O 1
ATOM 848 N N . SER A 1 112 ? -19.141 18.281 18.609 1 90.69 112 SER A N 1
ATOM 849 C CA . SER A 1 112 ? -19.5 16.922 18.234 1 90.69 112 SER A CA 1
ATOM 850 C C . SER A 1 112 ? -21 16.734 18.125 1 90.69 112 SER A C 1
ATOM 852 O O . SER A 1 112 ? -21.484 15.867 17.391 1 90.69 112 SER A O 1
ATOM 854 N N . GLY A 1 113 ? -21.766 17.562 18.781 1 88.38 113 GLY A N 1
ATOM 855 C CA . GLY A 1 113 ? -23.203 17.422 18.766 1 88.38 113 GLY A CA 1
ATOM 856 C C . GLY A 1 113 ? -23.859 18.109 17.578 1 88.38 113 GLY A C 1
ATOM 857 O O . GLY A 1 113 ? -25.062 17.969 17.359 1 88.38 113 GLY A O 1
ATOM 858 N N . LEU A 1 114 ? -23.094 18.734 16.781 1 93.88 114 LEU A N 1
ATOM 859 C CA . LEU A 1 114 ? -23.625 19.484 15.656 1 93.88 114 LEU A CA 1
ATOM 860 C C . LEU A 1 114 ? -23.594 18.656 14.383 1 93.88 114 LEU A C 1
ATOM 862 O O . LEU A 1 114 ? -22.578 18.016 14.086 1 93.88 114 LEU A O 1
ATOM 866 N N . ASP A 1 115 ? -24.672 18.656 13.68 1 94.75 115 ASP A N 1
ATOM 867 C CA . ASP A 1 115 ? -24.75 18.016 12.375 1 94.75 115 ASP A CA 1
ATOM 868 C C . ASP A 1 115 ? -24.656 19.031 11.242 1 94.75 115 ASP A C 1
ATOM 870 O O . ASP A 1 115 ? -25.688 19.438 10.68 1 94.75 115 ASP A O 1
ATOM 874 N N . THR A 1 116 ? -23.531 19.328 10.875 1 95.38 116 THR A N 1
ATOM 875 C CA . THR A 1 116 ? -23.312 20.359 9.883 1 95.38 116 THR A CA 1
ATOM 876 C C . THR A 1 116 ? -23.734 19.875 8.492 1 95.38 116 THR A C 1
ATOM 878 O O . THR A 1 116 ? -24.047 20.688 7.617 1 95.38 116 THR A O 1
ATOM 881 N N . VAL A 1 117 ? -23.812 18.656 8.336 1 95.56 117 VAL A N 1
ATOM 882 C CA . VAL A 1 117 ? -24.266 18.109 7.055 1 95.56 117 VAL A CA 1
ATOM 883 C C . VAL A 1 117 ? -25.766 18.375 6.875 1 95.56 117 VAL A C 1
ATOM 885 O O . VAL A 1 117 ? -26.203 18.797 5.801 1 95.56 117 VAL A O 1
ATOM 888 N N . ALA A 1 118 ? -26.469 18.156 7.934 1 95.38 118 ALA A N 1
ATOM 889 C CA . ALA A 1 118 ? -27.906 18.438 7.902 1 95.38 118 ALA A CA 1
ATOM 890 C C . ALA A 1 118 ? -28.188 19.922 7.711 1 95.38 118 ALA A C 1
ATOM 892 O O . ALA A 1 118 ? -29.141 20.297 7.027 1 95.38 118 ALA A O 1
ATOM 893 N N . VAL A 1 119 ? -27.375 20.734 8.297 1 96.62 119 VAL A N 1
ATOM 894 C CA . VAL A 1 119 ? -27.531 22.188 8.156 1 96.62 119 VAL A CA 1
ATOM 895 C C . VAL A 1 119 ? -27.266 22.594 6.711 1 96.62 119 VAL A C 1
ATOM 897 O O . VAL A 1 119 ? -27.984 23.406 6.141 1 96.62 119 VAL A O 1
ATOM 900 N N . GLU A 1 120 ? -26.203 22.031 6.199 1 96.25 120 GLU A N 1
ATOM 901 C CA . GLU A 1 120 ? -25.891 22.328 4.801 1 96.25 120 GLU A CA 1
ATOM 902 C C . GLU A 1 120 ? -27.031 21.875 3.885 1 96.25 120 GLU A C 1
ATOM 904 O O . GLU A 1 120 ? -27.391 22.578 2.939 1 96.25 120 GLU A O 1
ATOM 909 N N . SER A 1 121 ? -27.562 20.75 4.211 1 95.56 121 SER A N 1
ATOM 910 C CA . SER A 1 121 ? -28.719 20.25 3.451 1 95.56 121 SER A CA 1
ATOM 911 C C . SER A 1 121 ? -29.906 21.203 3.568 1 95.56 121 SER A C 1
ATOM 913 O O . SER A 1 121 ? -30.594 21.469 2.582 1 95.56 121 SER A O 1
ATOM 915 N N . ALA A 1 122 ? -30.156 21.719 4.719 1 95.81 122 ALA A N 1
ATOM 916 C CA . ALA A 1 122 ? -31.234 22.688 4.957 1 95.81 122 ALA A CA 1
ATOM 917 C C . ALA A 1 122 ? -31.031 23.938 4.121 1 95.81 122 ALA A C 1
ATOM 919 O O . ALA A 1 122 ? -31.953 24.422 3.469 1 95.81 122 ALA A O 1
ATOM 920 N N . ILE A 1 123 ? -29.812 24.406 4.113 1 95.94 123 ILE A N 1
ATOM 921 C CA . ILE A 1 123 ? -29.484 25.625 3.377 1 95.94 123 ILE A CA 1
ATOM 922 C C . ILE A 1 123 ? -29.688 25.391 1.881 1 95.94 123 ILE A C 1
ATOM 924 O O . ILE A 1 123 ? -30.297 26.219 1.198 1 95.94 123 ILE A O 1
ATOM 928 N N . ASN A 1 124 ? -29.297 24.312 1.41 1 94.75 124 ASN A N 1
ATOM 929 C CA . ASN A 1 124 ? -29.438 24 -0.009 1 94.75 124 ASN A CA 1
ATOM 930 C C . ASN A 1 124 ? -30.891 23.781 -0.41 1 94.75 124 ASN A C 1
ATOM 932 O O . ASN A 1 124 ? -31.312 24.234 -1.481 1 94.75 124 ASN A O 1
ATOM 936 N N . CYS A 1 125 ? -31.562 23.094 0.471 1 92.19 125 CYS A N 1
ATOM 937 C CA . CYS A 1 125 ? -32.969 22.828 0.205 1 92.19 125 CYS A CA 1
ATOM 938 C C . CYS A 1 125 ? -33.75 24.141 0.123 1 92.19 125 CYS A C 1
ATOM 940 O O . CYS A 1 125 ? -34.5 24.359 -0.838 1 92.19 125 CYS A O 1
ATOM 942 N N . VAL A 1 126 ? -33.562 25 1.042 1 93.94 126 VAL A N 1
ATOM 943 C CA . VAL A 1 126 ? -34.281 26.25 1.127 1 93.94 126 VAL A CA 1
ATOM 944 C C . VAL A 1 126 ? -33.844 27.188 -0.001 1 93.94 126 VAL A C 1
ATOM 946 O O . VAL A 1 126 ? -34.688 27.859 -0.616 1 93.94 126 VAL A O 1
ATOM 949 N N . SER A 1 127 ? -32.562 27.219 -0.25 1 93.81 127 SER A N 1
ATOM 950 C CA . SER A 1 127 ? -32.062 28.047 -1.333 1 93.81 127 SER A CA 1
ATOM 951 C C . SER A 1 127 ? -32.562 27.578 -2.688 1 93.81 127 SER A C 1
ATOM 953 O O . SER A 1 127 ? -32.75 28.391 -3.604 1 93.81 127 SER A O 1
ATOM 955 N N . GLY A 1 128 ? -32.781 26.359 -2.814 1 91.06 128 GLY A N 1
ATOM 956 C CA . GLY A 1 128 ? -33.281 25.781 -4.059 1 91.06 128 GLY A CA 1
ATOM 957 C C . GLY A 1 128 ? -34.781 25.859 -4.191 1 91.06 128 GLY A C 1
ATOM 958 O O . GLY A 1 128 ? -35.344 25.516 -5.242 1 91.06 128 GLY A O 1
ATOM 959 N N . GLY A 1 129 ? -35.531 26.219 -3.188 1 88.94 129 GLY A N 1
ATOM 960 C CA . GLY A 1 129 ? -36.969 26.406 -3.244 1 88.94 129 GLY A CA 1
ATOM 961 C C . GLY A 1 129 ? -37.75 25.172 -2.789 1 88.94 129 GLY A C 1
ATOM 962 O O . GLY A 1 129 ? -38.938 25.109 -2.979 1 88.94 129 GLY A O 1
ATOM 963 N N . SER A 1 130 ? -37 24.25 -2.215 1 92.19 130 SER A N 1
ATOM 964 C CA . SER A 1 130 ? -37.656 23.047 -1.712 1 92.19 130 SER A CA 1
ATOM 965 C C . SER A 1 130 ? -38.094 23.219 -0.257 1 92.19 130 SER A C 1
ATOM 967 O O . SER A 1 130 ? -37.594 24.125 0.436 1 92.19 130 SER A O 1
ATOM 969 N N . VAL A 1 131 ? -39.062 22.328 0.152 1 92.94 131 VAL A N 1
ATOM 970 C CA . VAL A 1 131 ? -39.562 22.375 1.521 1 92.94 131 VAL A CA 1
ATOM 971 C C . VAL A 1 131 ? -38.594 21.672 2.455 1 92.94 131 VAL A C 1
ATOM 973 O O . VAL A 1 131 ? -38.062 20.609 2.121 1 92.94 131 VAL A O 1
ATOM 976 N N . ILE A 1 132 ? -38.312 22.25 3.533 1 94.44 132 ILE A N 1
ATOM 977 C CA . ILE A 1 132 ? -37.312 21.75 4.488 1 94.44 132 ILE A CA 1
ATOM 978 C C . ILE A 1 132 ? -37.906 20.547 5.227 1 94.44 132 ILE A C 1
ATOM 980 O O . ILE A 1 132 ? -39.125 20.422 5.383 1 94.44 132 ILE A O 1
ATOM 984 N N . LYS A 1 133 ? -37.031 19.625 5.574 1 94.44 133 LYS A N 1
ATOM 985 C CA . LYS A 1 133 ? -37.438 18.484 6.398 1 94.44 133 LYS A CA 1
ATOM 986 C C . LYS A 1 133 ? -37.312 18.812 7.883 1 94.44 133 LYS A C 1
ATOM 988 O O . LYS A 1 133 ? -36.562 19.719 8.266 1 94.44 133 LYS A O 1
ATOM 993 N N . GLY A 1 134 ? -38.062 18.109 8.688 1 93.75 134 GLY A N 1
ATOM 994 C CA . GLY A 1 134 ? -38.062 18.344 10.125 1 93.75 134 GLY A CA 1
ATOM 995 C C . GLY A 1 134 ? -36.719 18.219 10.75 1 93.75 134 GLY A C 1
ATOM 996 O O . GLY A 1 134 ? -36.312 19.062 11.547 1 93.75 134 GLY A O 1
ATOM 997 N N . GLN A 1 135 ? -35.969 17.25 10.312 1 95 135 GLN A N 1
ATOM 998 C CA . GLN A 1 135 ? -34.656 17.016 10.867 1 95 135 GLN A CA 1
ATOM 999 C C . GLN A 1 135 ? -33.688 18.125 10.484 1 95 135 GLN A C 1
ATOM 1001 O O . GLN A 1 135 ? -32.812 18.516 11.281 1 95 135 GLN A O 1
ATOM 1006 N N . GLU A 1 136 ? -33.875 18.609 9.336 1 96.12 136 GLU A N 1
ATOM 1007 C CA . GLU A 1 136 ? -33.031 19.719 8.859 1 96.12 136 GLU A CA 1
ATOM 1008 C C . GLU A 1 136 ? -33.312 21 9.641 1 96.12 136 GLU A C 1
ATOM 1010 O O . GLU A 1 136 ? -32.375 21.719 10.008 1 96.12 136 GLU A O 1
ATOM 1015 N N . ALA A 1 137 ? -34.5 21.172 9.875 1 96.06 137 ALA A N 1
ATOM 1016 C CA . ALA A 1 137 ? -34.875 22.359 10.641 1 96.06 137 ALA A CA 1
ATOM 1017 C C . ALA A 1 137 ? -34.344 22.312 12.055 1 96.06 137 ALA A C 1
ATOM 1019 O O . ALA A 1 137 ? -33.844 23.312 12.578 1 96.06 137 ALA A O 1
ATOM 1020 N N . MET A 1 138 ? -34.344 21.156 12.562 1 95.94 138 MET A N 1
ATOM 1021 C CA . MET A 1 138 ? -33.844 20.984 13.922 1 95.94 138 MET A CA 1
ATOM 1022 C C . MET A 1 138 ? -32.344 21.156 13.961 1 95.94 138 MET A C 1
ATOM 1024 O O . MET A 1 138 ? -31.781 21.641 14.953 1 95.94 138 MET A O 1
ATOM 1028 N N . ALA A 1 139 ? -31.703 20.75 12.953 1 96.75 139 ALA A N 1
ATOM 1029 C CA . ALA A 1 139 ? -30.25 20.938 12.875 1 96.75 139 ALA A CA 1
ATOM 1030 C C . ALA A 1 139 ? -29.891 22.422 12.875 1 96.75 139 ALA A C 1
ATOM 1032 O O . ALA A 1 139 ? -28.906 22.828 13.484 1 96.75 139 ALA A O 1
ATOM 1033 N N . VAL A 1 140 ? -30.672 23.188 12.25 1 96.5 140 VAL A N 1
ATOM 1034 C CA . VAL A 1 140 ? -30.469 24.641 12.211 1 96.5 140 VAL A CA 1
ATOM 1035 C C . VAL A 1 140 ? -30.656 25.219 13.609 1 96.5 140 VAL A C 1
ATOM 1037 O O . VAL A 1 140 ? -29.875 26.078 14.047 1 96.5 140 VAL A O 1
ATOM 1040 N N . VAL A 1 141 ? -31.672 24.703 14.273 1 96.25 141 VAL A N 1
ATOM 1041 C CA . VAL A 1 141 ? -31.922 25.156 15.633 1 96.25 141 VAL A CA 1
ATOM 1042 C C . VAL A 1 141 ? -30.734 24.797 16.531 1 96.25 141 VAL A C 1
ATOM 1044 O O . VAL A 1 141 ? -30.281 25.625 17.328 1 96.25 141 VAL A O 1
ATOM 1047 N N . SER A 1 142 ? -30.281 23.609 16.375 1 95.81 142 SER A N 1
ATOM 1048 C CA . SER A 1 142 ? -29.141 23.156 17.188 1 95.81 142 SER A CA 1
ATOM 1049 C C . SER A 1 142 ? -27.922 24.047 16.953 1 95.81 142 SER A C 1
ATOM 1051 O O . SER A 1 142 ? -27.203 24.375 17.891 1 95.81 142 SER A O 1
ATOM 1053 N N . LEU A 1 143 ? -27.703 24.422 15.766 1 96.31 143 LEU A N 1
ATOM 1054 C CA . LEU A 1 143 ? -26.578 25.297 15.422 1 96.31 143 LEU A CA 1
ATOM 1055 C C . LEU A 1 143 ? -26.734 26.672 16.094 1 96.31 143 LEU A C 1
ATOM 1057 O O . LEU A 1 143 ? -25.781 27.172 16.688 1 96.31 143 LEU A O 1
ATOM 1061 N N . MET A 1 144 ? -27.922 27.234 15.984 1 95.62 144 MET A N 1
ATOM 1062 C CA . MET A 1 144 ? -28.172 28.562 16.531 1 95.62 144 MET A CA 1
ATOM 1063 C C . MET A 1 144 ? -28.031 28.547 18.062 1 95.62 144 MET A C 1
ATOM 1065 O O . MET A 1 144 ? -27.406 29.453 18.625 1 95.62 144 MET A O 1
ATOM 1069 N N . LEU A 1 145 ? -28.562 27.484 18.625 1 94.19 145 LEU A N 1
ATOM 1070 C CA . LEU A 1 145 ? -28.469 27.391 20.078 1 94.19 145 LEU A CA 1
ATOM 1071 C C . LEU A 1 145 ? -27.031 27.172 20.516 1 94.19 145 LEU A C 1
ATOM 1073 O O . LEU A 1 145 ? -26.609 27.703 21.547 1 94.19 145 LEU A O 1
ATOM 1077 N N . PHE A 1 146 ? -26.359 26.484 19.812 1 94.12 146 PHE A N 1
ATOM 1078 C CA . PHE A 1 146 ? -24.953 26.234 20.125 1 94.12 146 PHE A CA 1
ATOM 1079 C C . PHE A 1 146 ? -24.141 27.516 20.062 1 94.12 146 PHE A C 1
ATOM 1081 O O . PHE A 1 146 ? -23.344 27.797 20.969 1 94.12 146 PHE A O 1
ATOM 1088 N N . VAL A 1 147 ? -24.312 28.281 19 1 92.94 147 VAL A N 1
ATOM 1089 C CA . VAL A 1 147 ? -23.578 29.516 18.812 1 92.94 147 VAL A CA 1
ATOM 1090 C C . VAL A 1 147 ? -23.922 30.484 19.953 1 92.94 147 VAL A C 1
ATOM 1092 O O . VAL A 1 147 ? -23.031 31.172 20.484 1 92.94 147 VAL A O 1
ATOM 1095 N N . GLU A 1 148 ? -25.141 30.453 20.266 1 92.31 148 GLU A N 1
ATOM 1096 C CA . GLU A 1 148 ? -25.547 31.312 21.375 1 92.31 148 GLU A CA 1
ATOM 1097 C C . GLU A 1 148 ? -24.844 30.938 22.672 1 92.31 148 GLU A C 1
ATOM 1099 O O . GLU A 1 148 ? -24.344 31.797 23.391 1 92.31 148 GLU A O 1
ATOM 1104 N N . SER A 1 149 ? -24.891 29.688 22.938 1 90.88 149 SER A N 1
ATOM 1105 C CA . SER A 1 149 ? -24.234 29.203 24.141 1 90.88 149 SER A CA 1
ATOM 1106 C C . SER A 1 149 ? -22.734 29.516 24.125 1 90.88 149 SER A C 1
ATOM 1108 O O . SER A 1 149 ? -22.156 29.859 25.156 1 90.88 149 SER A O 1
ATOM 1110 N N . LEU A 1 150 ? -22.156 29.391 22.984 1 90.38 150 LEU A N 1
ATOM 1111 C CA . LEU A 1 150 ? -20.734 29.656 22.812 1 90.38 150 LEU A CA 1
ATOM 1112 C C . LEU A 1 150 ? -20.438 31.141 23.047 1 90.38 150 LEU A C 1
ATOM 1114 O O . LEU A 1 150 ? -19.422 31.469 23.656 1 90.38 150 LEU A O 1
ATOM 1118 N N . GLN A 1 151 ? -21.266 32 22.547 1 90.31 151 GLN A N 1
ATOM 1119 C CA . GLN A 1 151 ? -21.094 33.438 22.75 1 90.31 151 GLN A CA 1
ATOM 1120 C C . GLN A 1 151 ? -21.125 33.812 24.219 1 90.31 151 GLN A C 1
ATOM 1122 O O . GLN A 1 151 ? -20.328 34.625 24.703 1 90.31 151 GLN A O 1
ATOM 1127 N N . VAL A 1 152 ? -22.047 33.156 24.875 1 88.94 152 VAL A N 1
ATOM 1128 C CA . VAL A 1 152 ? -22.172 33.406 26.297 1 88.94 152 VAL A CA 1
ATOM 1129 C C . VAL A 1 152 ? -20.922 32.969 27.031 1 88.94 152 VAL A C 1
ATOM 1131 O O . VAL A 1 152 ? -20.406 33.656 27.906 1 88.94 152 VAL A O 1
ATOM 1134 N N . THR A 1 153 ? -20.453 31.859 26.672 1 87.38 153 THR A N 1
ATOM 1135 C CA . THR A 1 153 ? -19.281 31.281 27.328 1 87.38 153 THR A CA 1
ATOM 1136 C C . THR A 1 153 ? -18.047 32.125 27.062 1 87.38 153 THR A C 1
ATOM 1138 O O . THR A 1 153 ? -17.234 32.375 27.969 1 87.38 153 THR A O 1
ATOM 1141 N N . ILE A 1 154 ? -17.844 32.562 25.812 1 87.06 154 ILE A N 1
ATOM 1142 C CA . ILE A 1 154 ? -16.688 33.344 25.438 1 87.06 154 ILE A CA 1
ATOM 1143 C C . ILE A 1 154 ? -16.734 34.719 26.141 1 87.06 154 ILE A C 1
ATOM 1145 O O . ILE A 1 154 ? -15.711 35.188 26.656 1 87.06 154 ILE A O 1
ATOM 1149 N N . ARG A 1 155 ? -17.922 35.281 26.219 1 87 155 ARG A N 1
ATOM 1150 C CA . ARG A 1 155 ? -18.062 36.562 26.906 1 87 155 ARG A CA 1
ATOM 1151 C C . ARG A 1 155 ? -17.75 36.406 28.391 1 87 155 ARG A C 1
ATOM 1153 O O . ARG A 1 155 ? -17.141 37.312 28.984 1 87 155 ARG A O 1
ATOM 1160 N N . ALA A 1 156 ? -18.234 35.344 28.906 1 86.62 156 ALA A N 1
ATOM 1161 C CA . ALA A 1 156 ? -17.953 35.094 30.312 1 86.62 156 ALA A CA 1
ATOM 1162 C C . ALA A 1 156 ? -16.453 34.938 30.562 1 86.62 156 ALA A C 1
ATOM 1164 O O . ALA A 1 156 ? -15.922 35.406 31.562 1 86.62 156 ALA A O 1
ATOM 1165 N N . ALA A 1 157 ? -15.844 34.25 29.688 1 86 157 ALA A N 1
ATOM 1166 C CA . ALA A 1 157 ? -14.406 34.031 29.797 1 86 157 ALA A CA 1
ATOM 1167 C C . ALA A 1 157 ? -13.625 35.312 29.625 1 86 157 ALA A C 1
ATOM 1169 O O . ALA A 1 157 ? -12.594 35.531 30.266 1 86 157 ALA A O 1
ATOM 1170 N N . MET A 1 158 ? -14.102 36.219 28.766 1 86.25 158 MET A N 1
ATOM 1171 C CA . MET A 1 158 ? -13.438 37.5 28.5 1 86.25 158 MET A CA 1
ATOM 1172 C C . MET A 1 158 ? -13.555 38.438 29.703 1 86.25 158 MET A C 1
ATOM 1174 O O . MET A 1 158 ? -12.688 39.281 29.906 1 86.25 158 MET A O 1
ATOM 1178 N N . LYS A 1 159 ? -14.531 38.281 30.5 1 86.19 159 LYS A N 1
ATOM 1179 C CA . LYS A 1 159 ? -14.789 39.188 31.641 1 86.19 159 LYS A CA 1
ATOM 1180 C C . LYS A 1 159 ? -14 38.75 32.875 1 86.19 159 LYS A C 1
ATOM 1182 O O . LYS A 1 159 ? -13.859 39.5 33.812 1 86.19 159 LYS A O 1
ATOM 1187 N N . GLN A 1 160 ? -13.508 37.625 32.875 1 82.94 160 GLN A N 1
ATOM 1188 C CA . GLN A 1 160 ? -12.82 37.125 34.062 1 82.94 160 GLN A CA 1
ATOM 1189 C C . GLN A 1 160 ? -11.555 37.906 34.344 1 82.94 160 GLN A C 1
ATOM 1191 O O . GLN A 1 160 ? -11.312 38.281 35.5 1 82.94 160 GLN A O 1
ATOM 1196 N N . ASP A 1 161 ? -10.68 38.062 33.438 1 78.88 161 ASP A N 1
ATOM 1197 C CA . ASP A 1 161 ? -9.438 38.781 33.625 1 78.88 161 ASP A CA 1
ATOM 1198 C C . ASP A 1 161 ? -9.047 39.531 32.344 1 78.88 161 ASP A C 1
ATOM 1200 O O . ASP A 1 161 ? -9.453 39.156 31.25 1 78.88 161 ASP A O 1
ATOM 1204 N N . GLU A 1 162 ? -8.422 40.656 32.531 1 80.44 162 GLU A N 1
ATOM 1205 C CA . GLU A 1 162 ? -7.988 41.469 31.406 1 80.44 162 GLU A CA 1
ATOM 1206 C C . GLU A 1 162 ? -7.094 40.688 30.469 1 80.44 162 GLU A C 1
ATOM 1208 O O . GLU A 1 162 ? -7.176 40.844 29.25 1 80.44 162 GLU A O 1
ATOM 1213 N N . ASP A 1 163 ? -6.328 39.844 31.047 1 81.31 163 ASP A N 1
ATOM 1214 C CA . ASP A 1 163 ? -5.438 39.031 30.234 1 81.31 163 ASP A CA 1
ATOM 1215 C C . ASP A 1 163 ? -6.23 38.062 29.359 1 81.31 163 ASP A C 1
ATOM 1217 O O . ASP A 1 163 ? -5.887 37.844 28.188 1 81.31 163 ASP A O 1
ATOM 1221 N N . SER A 1 164 ? -7.223 37.656 29.891 1 81.06 164 SER A N 1
ATOM 1222 C CA . SER A 1 164 ? -8.078 36.719 29.141 1 81.06 164 SER A CA 1
ATOM 1223 C C . SER A 1 164 ? -8.797 37.406 28 1 81.06 164 SER A C 1
ATOM 1225 O O . SER A 1 164 ? -8.977 36.844 26.922 1 81.06 164 SER A O 1
ATOM 1227 N N . HIS A 1 165 ? -9.086 38.625 28.312 1 83.12 165 HIS A N 1
ATOM 1228 C CA . HIS A 1 165 ? -9.773 39.406 27.281 1 83.12 165 HIS A CA 1
ATOM 1229 C C . HIS A 1 165 ? -8.906 39.562 26.047 1 83.12 165 HIS A C 1
ATOM 1231 O O . HIS A 1 165 ? -9.352 39.281 24.922 1 83.12 165 HIS A O 1
ATOM 1237 N N . ASN A 1 166 ? -7.758 39.906 26.219 1 83.31 166 ASN A N 1
ATOM 1238 C CA . ASN A 1 166 ? -6.844 40.125 25.109 1 83.31 166 ASN A CA 1
ATOM 1239 C C . ASN A 1 166 ? -6.508 38.812 24.406 1 83.31 166 ASN A C 1
ATOM 1241 O O . ASN A 1 166 ? -6.352 38.781 23.172 1 83.31 166 ASN A O 1
ATOM 1245 N N . LEU A 1 167 ? -6.5 37.812 25.156 1 84.75 167 LEU A N 1
ATOM 1246 C CA . LEU A 1 167 ? -6.105 36.531 24.625 1 84.75 167 LEU A CA 1
ATOM 1247 C C . LEU A 1 167 ? -7.211 35.938 23.75 1 84.75 167 LEU A C 1
ATOM 1249 O O . LEU A 1 167 ? -6.934 35.219 22.781 1 84.75 167 LEU A O 1
ATOM 1253 N N . LEU A 1 168 ? -8.391 36.25 24.078 1 84.94 168 LEU A N 1
ATOM 1254 C CA . LEU A 1 168 ? -9.508 35.625 23.406 1 84.94 168 LEU A CA 1
ATOM 1255 C C . LEU A 1 168 ? -9.984 36.438 22.219 1 84.94 168 LEU A C 1
ATOM 1257 O O . LEU A 1 168 ? -10.844 36.031 21.453 1 84.94 168 LEU A O 1
ATOM 1261 N N . LEU A 1 169 ? -9.375 37.562 22 1 80.94 169 LEU A N 1
ATOM 1262 C CA . LEU A 1 169 ? -9.758 38.5 20.953 1 80.94 169 LEU A CA 1
ATOM 1263 C C . LEU A 1 169 ? -9.695 37.844 19.578 1 80.94 169 LEU A C 1
ATOM 1265 O O . LEU A 1 169 ? -10.594 38.062 18.766 1 80.94 169 LEU A O 1
ATOM 1269 N N . PRO A 1 170 ? -8.758 37 19.375 1 82.81 170 PRO A N 1
ATOM 1270 C CA . PRO A 1 170 ? -8.664 36.406 18.031 1 82.81 170 PRO A CA 1
ATOM 1271 C C . PRO A 1 170 ? -9.859 35.531 17.688 1 82.81 170 PRO A C 1
ATOM 1273 O O . PRO A 1 170 ? -10.133 35.281 16.516 1 82.81 170 PRO A O 1
ATOM 1276 N N . LEU A 1 171 ? -10.508 35.031 18.672 1 81.81 171 LEU A N 1
ATOM 1277 C CA . LEU A 1 171 ? -11.648 34.156 18.438 1 81.81 171 LEU A CA 1
ATOM 1278 C C . LEU A 1 171 ? -12.938 34.969 18.281 1 81.81 171 LEU A C 1
ATOM 1280 O O . LEU A 1 171 ? -13.914 34.469 17.703 1 81.81 171 LEU A O 1
ATOM 1284 N N . THR A 1 172 ? -12.977 36.125 18.859 1 76.75 172 THR A N 1
ATOM 1285 C CA . THR A 1 172 ? -14.195 36.938 19 1 76.75 172 THR A CA 1
ATOM 1286 C C . THR A 1 172 ? -14.547 37.625 17.688 1 76.75 172 THR A C 1
ATOM 1288 O O . THR A 1 172 ? -15.719 37.875 17.391 1 76.75 172 THR A O 1
ATOM 1291 N N . GLU A 1 173 ? -13.555 37.938 16.984 1 72.12 173 GLU A N 1
ATOM 1292 C CA . GLU A 1 173 ? -13.82 38.688 15.758 1 72.12 173 GLU A CA 1
ATOM 1293 C C . GLU A 1 173 ? -14.781 37.938 14.836 1 72.12 173 GLU A C 1
ATOM 1295 O O . GLU A 1 173 ? -15.531 38.562 14.078 1 72.12 173 GLU A O 1
ATOM 1300 N N . THR A 1 174 ? -14.938 36.75 15.086 1 69.12 174 THR A N 1
ATOM 1301 C CA . THR A 1 174 ? -15.719 35.969 14.141 1 69.12 174 THR A CA 1
ATOM 1302 C C . THR A 1 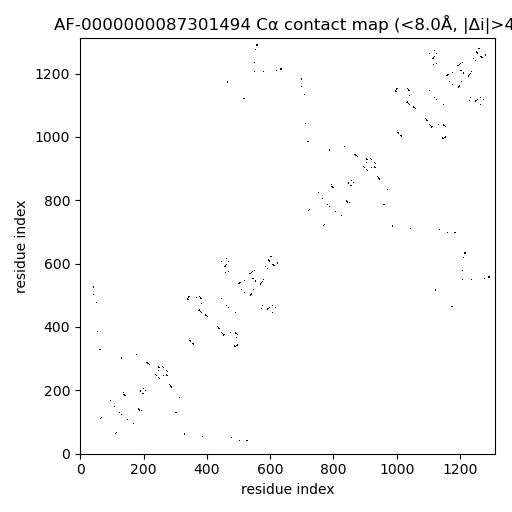174 ? -17.062 35.562 14.758 1 69.12 174 THR A C 1
ATOM 1304 O O . THR A 1 174 ? -18.125 35.844 14.188 1 69.12 174 THR A O 1
ATOM 1307 N N . ILE A 1 175 ? -17.109 35.156 15.984 1 78.75 175 ILE A N 1
ATOM 1308 C CA . ILE A 1 175 ? -18.281 34.469 16.484 1 78.75 175 ILE A CA 1
ATOM 1309 C C . ILE A 1 175 ? -19.172 35.406 17.281 1 78.75 175 ILE A C 1
ATOM 1311 O O . ILE A 1 175 ? -20.391 35.281 17.297 1 78.75 175 ILE A O 1
ATOM 1315 N N . LEU A 1 176 ? -18.609 36.469 17.828 1 82.38 176 LEU A N 1
ATOM 1316 C CA . LEU A 1 176 ? -19.391 37.312 18.719 1 82.38 176 LEU A CA 1
ATOM 1317 C C . LEU A 1 176 ? -20.297 38.25 17.938 1 82.38 176 LEU A C 1
ATOM 1319 O O . LEU A 1 176 ? -21.359 38.656 18.422 1 82.38 176 LEU A O 1
ATOM 1323 N N . ASP A 1 177 ? -19.969 38.469 16.703 1 81.5 177 ASP A N 1
ATOM 1324 C CA . ASP A 1 177 ? -20.766 39.375 15.898 1 81.5 177 ASP A CA 1
ATOM 1325 C C . ASP A 1 177 ? -21.859 38.625 15.148 1 81.5 177 ASP A C 1
ATOM 1327 O O . ASP A 1 177 ? -22.719 39.25 14.516 1 81.5 177 ASP A O 1
ATOM 1331 N N . ALA A 1 178 ? -21.812 37.375 15.297 1 85.38 178 ALA A N 1
ATOM 1332 C CA . ALA A 1 178 ? -22.844 36.594 14.602 1 85.38 178 ALA A CA 1
ATOM 1333 C C . ALA A 1 178 ? -24.203 36.75 15.281 1 85.38 178 ALA A C 1
ATOM 1335 O O . ALA A 1 178 ? -24.281 36.75 16.516 1 85.38 178 ALA A O 1
ATOM 1336 N N . VAL A 1 179 ? -25.266 36.906 14.438 1 87.88 179 VAL A N 1
ATOM 1337 C CA . VAL A 1 179 ? -26.594 37.156 14.969 1 87.88 179 VAL A CA 1
ATOM 1338 C C . VAL A 1 179 ? -27.391 35.875 15.008 1 87.88 179 VAL A C 1
ATOM 1340 O O . VAL A 1 179 ? -27.516 35.156 13.992 1 87.88 179 VAL A O 1
ATOM 1343 N N . VAL A 1 180 ? -27.844 35.594 16.219 1 91.56 180 VAL A N 1
ATOM 1344 C CA . VAL A 1 180 ? -28.719 34.438 16.391 1 91.56 180 VAL A CA 1
ATOM 1345 C C . VAL A 1 180 ? -30.172 34.906 16.484 1 91.56 180 VAL A C 1
ATOM 1347 O O . VAL A 1 180 ? -30.5 35.719 17.375 1 91.56 180 VAL A O 1
ATOM 1350 N N . SER A 1 181 ? -30.984 34.469 15.539 1 94.12 181 SER A N 1
ATOM 1351 C CA . SER A 1 181 ? -32.406 34.844 15.523 1 94.12 181 SER A CA 1
ATOM 1352 C C . SER A 1 181 ? -33.219 34 16.516 1 94.12 181 SER A C 1
ATOM 1354 O O . SER A 1 181 ? -33.625 32.875 16.188 1 94.12 181 SER A O 1
ATOM 1356 N N . LYS A 1 182 ? -33.594 34.531 17.656 1 94 182 LYS A N 1
ATOM 1357 C CA . LYS A 1 182 ? -34.375 33.844 18.672 1 94 182 LYS A CA 1
ATOM 1358 C C . LYS A 1 182 ? -35.781 33.562 18.188 1 94 182 LYS A C 1
ATOM 1360 O O . LYS A 1 182 ? -36.344 32.469 18.453 1 94 182 LYS A O 1
ATOM 1365 N N . PRO A 1 183 ? -36.312 34.531 17.422 1 94.94 183 PRO A N 1
ATOM 1366 C CA . PRO A 1 183 ? -37.656 34.281 16.906 1 94.94 183 PRO A CA 1
ATOM 1367 C C . PRO A 1 183 ? -37.719 33.062 15.969 1 94.94 183 PRO A C 1
ATOM 1369 O O . PRO A 1 183 ? -38.688 32.312 15.992 1 94.94 183 PRO A O 1
ATOM 1372 N N . LEU A 1 184 ? -36.688 33 15.258 1 95.5 184 LEU A N 1
ATOM 1373 C CA . LEU A 1 184 ? -36.656 31.859 14.344 1 95.5 184 LEU A CA 1
ATOM 1374 C C . LEU A 1 184 ? -36.562 30.547 15.109 1 95.5 184 LEU A C 1
ATOM 1376 O O . LEU A 1 184 ? -37.219 29.578 14.766 1 95.5 184 LEU A O 1
ATOM 1380 N N . VAL A 1 185 ? -35.75 30.484 16.109 1 96.44 185 VAL A N 1
ATOM 1381 C CA . VAL A 1 185 ? -35.562 29.281 16.922 1 96.44 185 VAL A CA 1
ATOM 1382 C C . VAL A 1 185 ? -36.906 28.891 17.547 1 96.44 185 VAL A C 1
ATOM 1384 O O . VAL A 1 185 ? -37.281 27.719 17.5 1 96.44 185 VAL A O 1
ATOM 1387 N N . LYS A 1 186 ? -37.594 29.828 18.016 1 95.56 186 LYS A N 1
ATOM 1388 C CA . LYS A 1 186 ? -38.906 29.562 18.641 1 95.56 186 LYS A CA 1
ATOM 1389 C C . LYS A 1 186 ? -39.906 29.078 17.625 1 95.56 186 LYS A C 1
ATOM 1391 O O . LYS A 1 186 ? -40.656 28.141 17.891 1 95.56 186 LYS A O 1
ATOM 1396 N N . SER A 1 187 ? -39.906 29.766 16.484 1 95.25 187 SER A N 1
ATOM 1397 C CA . SER A 1 187 ? -40.844 29.375 15.43 1 95.25 187 SER A CA 1
ATOM 1398 C C . SER A 1 187 ? -40.656 27.922 15.016 1 95.25 187 SER A C 1
ATOM 1400 O O . SER A 1 187 ? -41.625 27.188 14.789 1 95.25 187 SER A O 1
ATOM 1402 N N . ILE A 1 188 ? -39.406 27.516 14.945 1 95.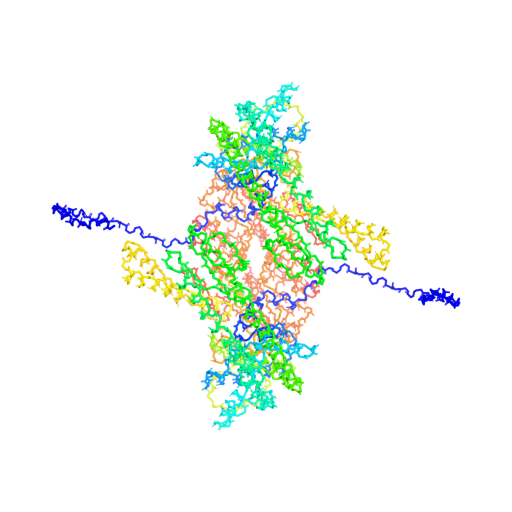94 188 ILE A N 1
ATOM 1403 C CA . ILE A 1 188 ? -39.094 26.156 14.531 1 95.94 188 ILE A CA 1
ATOM 1404 C C . ILE A 1 188 ? -39.469 25.188 15.648 1 95.94 188 ILE A C 1
ATOM 1406 O O . ILE A 1 188 ? -40.094 24.141 15.398 1 95.94 188 ILE A O 1
ATOM 1410 N N . GLN A 1 189 ? -39.156 25.516 16.844 1 95.06 189 GLN A N 1
ATOM 1411 C CA . GLN A 1 189 ? -39.406 24.656 17.984 1 95.06 189 GLN A CA 1
ATOM 1412 C C . GLN A 1 189 ? -40.906 24.516 18.234 1 95.06 189 GLN A C 1
ATOM 1414 O O . GLN A 1 189 ? -41.375 23.516 18.797 1 95.06 189 GLN A O 1
ATOM 1419 N N . ASP A 1 190 ? -41.656 25.484 17.797 1 94.06 190 ASP A N 1
ATOM 1420 C CA . ASP A 1 190 ? -43.094 25.422 17.953 1 94.06 190 ASP A CA 1
ATOM 1421 C C . ASP A 1 190 ? -43.719 24.453 16.953 1 94.06 190 ASP A C 1
ATOM 1423 O O . ASP A 1 190 ? -44.781 23.875 17.203 1 94.06 190 ASP A O 1
ATOM 1427 N N . VAL A 1 191 ? -43.062 24.312 15.875 1 94.19 191 VAL A N 1
ATOM 1428 C CA . VAL A 1 191 ? -43.625 23.531 14.781 1 94.19 191 VAL A CA 1
ATOM 1429 C C . VAL A 1 191 ? -43.031 22.125 14.797 1 94.19 191 VAL A C 1
ATOM 1431 O O . VAL A 1 191 ? -43.719 21.156 14.445 1 94.19 191 VAL A O 1
ATOM 1434 N N . ILE A 1 192 ? -41.75 21.984 15.188 1 95.56 192 ILE A N 1
ATOM 1435 C CA . ILE A 1 192 ? -41.062 20.703 15.039 1 95.56 192 ILE A CA 1
ATOM 1436 C C . ILE A 1 192 ? -40.656 20.188 16.406 1 95.56 192 ILE A C 1
ATOM 1438 O O . ILE A 1 192 ? -40.219 20.969 17.266 1 95.56 192 ILE A O 1
ATOM 1442 N N . ASP A 1 193 ? -40.75 18.844 16.531 1 92.44 193 ASP A N 1
ATOM 1443 C CA . ASP A 1 193 ? -40.312 18.172 17.75 1 92.44 193 ASP A CA 1
ATOM 1444 C C . ASP A 1 193 ? -38.812 17.844 17.672 1 92.44 193 ASP A C 1
ATOM 1446 O O . ASP A 1 193 ? -38.188 17.938 16.609 1 92.44 193 ASP A O 1
ATOM 1450 N N . ASP A 1 194 ? -38.312 17.328 18.781 1 89.25 194 ASP A N 1
ATOM 1451 C CA . ASP A 1 194 ? -36.906 17.047 18.906 1 89.25 194 ASP A CA 1
ATOM 1452 C C . ASP A 1 194 ? -36.469 15.914 17.969 1 89.25 194 ASP A C 1
ATOM 1454 O O . ASP A 1 194 ? -35.312 15.867 17.516 1 89.25 194 ASP A O 1
ATOM 1458 N N . ASP A 1 195 ? -37.406 15.164 17.625 1 89 195 ASP A N 1
ATOM 1459 C CA . ASP A 1 195 ? -37.094 14.016 16.781 1 89 195 ASP A CA 1
ATOM 1460 C C . ASP A 1 195 ? -37.25 14.359 15.305 1 89 195 ASP A C 1
ATOM 1462 O O . ASP A 1 195 ? -36.969 13.539 14.438 1 89 195 ASP A O 1
ATOM 1466 N N . GLY A 1 196 ? -37.656 15.641 15.086 1 91.25 196 GLY A N 1
ATOM 1467 C CA . GLY A 1 196 ? -37.781 16.062 13.703 1 91.25 196 GLY A CA 1
ATOM 1468 C C . GLY A 1 196 ? -39.188 15.961 13.172 1 91.25 196 GLY A C 1
ATOM 1469 O O . GLY A 1 196 ? -39.469 16.375 12.047 1 91.25 196 GLY A O 1
ATOM 1470 N N . SER A 1 197 ? -40.125 15.391 14.031 1 92.94 197 SER A N 1
ATOM 1471 C CA . SER A 1 197 ? -41.5 15.266 13.594 1 92.94 197 SER A CA 1
ATOM 1472 C C . SER A 1 197 ? -42.281 16.562 13.797 1 92.94 197 SER A C 1
ATOM 1474 O O . SER A 1 197 ? -41.875 17.391 14.625 1 92.94 197 SER A O 1
ATOM 1476 N N . VAL A 1 198 ? -43.344 16.734 13.023 1 94.06 198 VAL A N 1
ATOM 1477 C CA . VAL A 1 198 ? -44.156 17.938 13.125 1 94.06 198 VAL A CA 1
ATOM 1478 C C . VAL A 1 198 ? -45.094 17.812 14.312 1 94.06 198 VAL A C 1
ATOM 1480 O O . VAL A 1 198 ? -45.781 16.812 14.469 1 94.06 198 VAL A O 1
ATOM 1483 N N . LYS A 1 199 ? -45.094 18.797 15.141 1 93.12 199 LYS A N 1
ATOM 1484 C CA . LYS A 1 199 ? -45.938 18.797 16.328 1 93.12 199 LYS A CA 1
ATOM 1485 C C . LYS A 1 199 ? -47.406 18.938 15.969 1 93.12 199 LYS A C 1
ATOM 1487 O O . LYS A 1 199 ? -47.719 19.5 14.922 1 93.12 199 LYS A O 1
ATOM 1492 N N . ASP A 1 200 ? -48.281 18.484 16.922 1 90.25 200 ASP A N 1
ATOM 1493 C CA . ASP A 1 200 ? -49.719 18.625 16.75 1 90.25 200 ASP A CA 1
ATOM 1494 C C . ASP A 1 200 ? -50.125 20.078 16.859 1 90.25 200 ASP A C 1
ATOM 1496 O O . ASP A 1 200 ? -51.125 20.5 16.281 1 90.25 200 ASP A O 1
ATOM 1500 N N . THR A 1 201 ? -49.281 20.812 17.531 1 87.75 201 THR A N 1
ATOM 1501 C CA . THR A 1 201 ? -49.625 22.203 17.828 1 87.75 201 THR A CA 1
ATOM 1502 C C . THR A 1 201 ? -49.188 23.125 16.688 1 87.75 201 THR A C 1
ATOM 1504 O O . THR A 1 201 ? -49.344 24.344 16.781 1 87.75 201 THR A O 1
ATOM 1507 N N . ALA A 1 202 ? -48.688 22.609 15.617 1 90.62 202 ALA A N 1
ATOM 1508 C CA . ALA A 1 202 ? -48.188 23.406 14.508 1 90.62 202 ALA A CA 1
ATOM 1509 C C . ALA A 1 202 ? -49.312 24.141 13.805 1 90.62 202 ALA A C 1
ATOM 1511 O O . ALA A 1 202 ? -49.125 25.266 13.336 1 90.62 202 ALA A O 1
ATOM 1512 N N . SER A 1 203 ? -50.406 23.484 13.727 1 90.44 203 SER A N 1
ATOM 1513 C CA . SER A 1 203 ? -51.625 24.094 13.156 1 90.44 203 SER A CA 1
ATOM 1514 C C . SER A 1 203 ? -52.875 23.453 13.734 1 90.44 203 SER A C 1
ATOM 1516 O O . SER A 1 203 ? -52.906 22.266 14.047 1 90.44 203 SER A O 1
ATOM 1518 N N . PRO A 1 204 ? -53.875 24.25 13.883 1 90.38 204 PRO A N 1
ATOM 1519 C CA . PRO A 1 204 ? -55.156 23.672 14.359 1 90.38 204 PRO A CA 1
ATOM 1520 C C . PRO A 1 204 ? -55.719 22.625 13.414 1 90.38 204 PRO A C 1
ATOM 1522 O O . PRO A 1 204 ? -56.312 21.641 13.859 1 90.38 204 PRO A O 1
ATOM 1525 N N . GLU A 1 205 ? -55.469 22.891 12.203 1 91.94 205 GLU A N 1
ATOM 1526 C CA . GLU A 1 205 ? -55.938 21.938 11.195 1 91.94 205 GLU A CA 1
ATOM 1527 C C . GLU A 1 205 ? -55.25 20.594 11.336 1 91.94 205 GLU A C 1
ATOM 1529 O O . GLU A 1 205 ? -55.875 19.531 11.266 1 91.94 205 GLU A O 1
ATOM 1534 N N . LEU A 1 206 ? -54 20.641 11.547 1 93.19 206 LEU A N 1
ATOM 1535 C CA . LEU A 1 206 ? -53.219 19.406 11.688 1 93.19 206 LEU A CA 1
ATOM 1536 C C . LEU A 1 206 ? -53.688 18.609 12.898 1 93.19 206 LEU A C 1
ATOM 1538 O O . LEU A 1 206 ? -53.844 17.391 12.812 1 93.19 206 LEU A O 1
ATOM 1542 N N . ARG A 1 207 ? -53.969 19.25 13.984 1 92.19 207 ARG A N 1
ATOM 1543 C CA . ARG A 1 207 ? -54.469 18.594 15.188 1 92.19 207 ARG A CA 1
ATOM 1544 C C . ARG A 1 207 ? -55.812 17.938 14.938 1 92.19 207 ARG A C 1
ATOM 1546 O O . ARG A 1 207 ? -56.062 16.797 15.352 1 92.19 207 ARG A O 1
ATOM 1553 N N . ARG A 1 208 ? -56.656 18.719 14.234 1 93.19 208 ARG A N 1
ATOM 1554 C CA . ARG A 1 208 ? -58 18.203 13.922 1 93.19 208 ARG A CA 1
ATOM 1555 C C . ARG A 1 208 ? -57.906 16.938 13.078 1 93.19 208 ARG A C 1
ATOM 1557 O O . ARG A 1 208 ? -58.562 15.945 13.383 1 93.19 208 ARG A O 1
ATOM 1564 N N . TYR A 1 209 ? -57 17.047 12.133 1 92.38 209 TYR A N 1
ATOM 1565 C CA . TYR A 1 209 ? -56.875 15.906 11.234 1 92.38 209 TYR A CA 1
ATOM 1566 C C . TYR A 1 209 ? -56.25 14.711 11.953 1 92.38 209 TYR A C 1
ATOM 1568 O O . TYR A 1 209 ? -56.656 13.57 11.734 1 92.38 209 TYR A O 1
ATOM 1576 N N . ARG A 1 210 ? -55.344 14.875 12.766 1 93.19 210 ARG A N 1
ATOM 1577 C CA . ARG A 1 210 ? -54.719 13.797 13.516 1 93.19 210 ARG A CA 1
ATOM 1578 C C . ARG A 1 210 ? -55.688 13.18 14.516 1 93.19 210 ARG A C 1
ATOM 1580 O O . ARG A 1 210 ? -55.688 11.969 14.727 1 93.19 210 ARG A O 1
ATOM 1587 N N . ASP A 1 211 ? -56.438 14.062 15.117 1 91.38 211 ASP A N 1
ATOM 1588 C CA . ASP A 1 211 ? -57.5 13.562 15.992 1 91.38 211 ASP A CA 1
ATOM 1589 C C . ASP A 1 211 ? -58.5 12.695 15.219 1 91.38 211 ASP A C 1
ATOM 1591 O O . ASP A 1 211 ? -58.938 11.656 15.719 1 91.38 211 ASP A O 1
ATOM 1595 N N . GLN A 1 212 ? -58.812 13.172 14.062 1 91.69 212 GLN A N 1
ATOM 1596 C CA . GLN A 1 212 ? -59.688 12.414 13.195 1 91.69 212 GLN A CA 1
ATOM 1597 C C . GLN A 1 212 ? -59.094 11.047 12.867 1 91.69 212 GLN A C 1
ATOM 1599 O O . GLN A 1 212 ? -59.812 10.031 12.883 1 91.69 212 GLN A O 1
ATOM 1604 N N . VAL A 1 213 ? -57.844 11.094 12.57 1 91.12 213 VAL A N 1
ATOM 1605 C CA . VAL A 1 213 ? -57.156 9.852 12.258 1 91.12 213 VAL A CA 1
ATOM 1606 C C . VAL A 1 213 ? -57.188 8.922 13.469 1 91.12 213 VAL A C 1
ATOM 1608 O O . VAL A 1 213 ? -57.5 7.73 13.344 1 91.12 213 VAL A O 1
ATOM 1611 N N . GLN A 1 214 ? -56.969 9.375 14.609 1 88.81 214 GLN A N 1
ATOM 1612 C CA . GLN A 1 214 ? -56.969 8.578 15.836 1 88.81 214 GLN A CA 1
ATOM 1613 C C . GLN A 1 214 ? -58.375 8.031 16.125 1 88.81 214 GLN A C 1
ATOM 1615 O O . GLN A 1 214 ? -58.531 6.879 16.531 1 88.81 214 GLN A O 1
ATOM 1620 N N . ALA A 1 215 ? -59.312 8.914 15.969 1 89.75 215 ALA A N 1
ATOM 1621 C CA . ALA A 1 215 ? -60.688 8.5 16.172 1 89.75 215 ALA A CA 1
ATOM 1622 C C . ALA A 1 215 ? -61.094 7.375 15.219 1 89.75 215 ALA A C 1
ATOM 1624 O O . ALA A 1 215 ? -61.688 6.383 15.625 1 89.75 215 ALA A O 1
ATOM 1625 N N . LEU A 1 216 ? -60.656 7.562 14.031 1 87.62 216 LEU A N 1
ATOM 1626 C CA . LEU A 1 216 ? -61 6.562 13.016 1 87.62 216 LEU A CA 1
ATOM 1627 C C . LEU A 1 216 ? -60.25 5.258 13.281 1 87.62 216 LEU A C 1
ATOM 1629 O O . LEU A 1 216 ? -60.781 4.176 13.094 1 87.62 216 LEU A O 1
ATOM 1633 N N . GLU A 1 217 ? -59.062 5.418 13.695 1 86.25 217 GLU A N 1
ATOM 1634 C CA . GLU A 1 217 ? -58.281 4.238 14.055 1 86.25 217 GLU A CA 1
ATOM 1635 C C . GLU A 1 217 ? -58.875 3.496 15.234 1 86.25 217 GLU A C 1
ATOM 1637 O O . GLU A 1 217 ? -58.938 2.264 15.234 1 86.25 217 GLU A O 1
ATOM 1642 N N . SER A 1 218 ? -59.312 4.25 16.188 1 83.62 218 SER A N 1
ATOM 1643 C CA . SER A 1 218 ? -59.969 3.658 17.344 1 83.62 218 SER A CA 1
ATOM 1644 C C . SER A 1 218 ? -61.281 2.961 16.953 1 83.62 218 SER A C 1
ATOM 1646 O O . SER A 1 218 ? -61.531 1.842 17.391 1 83.62 218 SER A O 1
ATOM 1648 N N . ARG A 1 219 ? -62.062 3.58 16.156 1 85.56 219 ARG A N 1
ATOM 1649 C CA . ARG A 1 219 ? -63.312 2.996 15.664 1 85.56 219 ARG A CA 1
ATOM 1650 C C . ARG A 1 219 ? -63.031 1.715 14.875 1 85.56 219 ARG A C 1
ATOM 1652 O O . ARG A 1 219 ? -63.75 0.727 15.023 1 85.56 219 ARG A O 1
ATOM 1659 N N . LEU A 1 220 ? -61.969 1.891 14.125 1 85.38 220 LEU A N 1
ATOM 1660 C CA . LEU A 1 220 ? -61.594 0.734 13.32 1 85.38 220 LEU A CA 1
ATOM 1661 C C . LEU A 1 220 ? -61.125 -0.418 14.195 1 85.38 220 LEU A C 1
ATOM 1663 O O . LEU A 1 220 ? -61.469 -1.578 13.938 1 85.38 220 LEU A O 1
ATOM 1667 N N . CYS A 1 221 ? -60.406 -0.136 15.164 1 81.31 221 CYS A N 1
ATOM 1668 C CA . CYS A 1 221 ? -59.938 -1.146 16.094 1 81.31 221 CYS A CA 1
ATOM 1669 C C . CYS A 1 221 ? -61.094 -1.801 16.828 1 81.31 221 CYS A C 1
ATOM 1671 O O . CYS A 1 221 ? -61.094 -3.018 17.031 1 81.31 221 CYS A O 1
ATOM 1673 N N . GLN A 1 222 ? -62.031 -0.993 17.219 1 80.44 222 GLN A N 1
ATOM 1674 C CA . GLN A 1 222 ? -63.188 -1.519 17.906 1 80.44 222 GLN A CA 1
ATOM 1675 C C . GLN A 1 222 ? -64 -2.424 16.984 1 80.44 222 GLN A C 1
ATOM 1677 O O . GLN A 1 222 ? -64.438 -3.502 17.391 1 80.44 222 GLN A O 1
ATOM 1682 N N . LEU A 1 223 ? -64.125 -1.902 15.812 1 83.94 223 LEU A N 1
ATOM 1683 C CA . LEU A 1 223 ? -64.812 -2.689 14.82 1 83.94 223 LEU A CA 1
ATOM 1684 C C . LEU A 1 223 ? -64.125 -4.027 14.578 1 83.94 223 LEU A C 1
ATOM 1686 O O . LEU A 1 223 ? -64.812 -5.07 14.523 1 83.94 223 LEU A O 1
ATOM 1690 N N . MET A 1 224 ? -62.875 -3.908 14.57 1 82.19 224 MET A N 1
ATOM 1691 C CA . MET A 1 224 ? -62.094 -5.125 14.32 1 82.19 224 MET A CA 1
ATOM 1692 C C . MET A 1 224 ? -62.188 -6.082 15.508 1 82.19 224 MET A C 1
ATOM 1694 O O . MET A 1 224 ? -62.312 -7.293 15.32 1 82.19 224 MET A O 1
ATOM 1698 N N . ASP A 1 225 ? -62.188 -5.617 16.594 1 76.38 225 ASP A N 1
ATOM 1699 C CA . ASP A 1 225 ? -62.344 -6.422 17.797 1 76.38 225 ASP A CA 1
ATOM 1700 C C . ASP A 1 225 ? -63.719 -7.09 17.844 1 76.38 225 ASP A C 1
ATOM 1702 O O . ASP A 1 225 ? -63.812 -8.258 18.219 1 76.38 225 ASP A O 1
ATOM 1706 N N . LYS A 1 226 ? -64.75 -6.316 17.516 1 78.81 226 LYS A N 1
ATOM 1707 C CA . LYS A 1 226 ? -66.062 -6.852 17.5 1 78.81 226 LYS A CA 1
ATOM 1708 C C . LYS A 1 226 ? -66.188 -7.969 16.469 1 78.81 226 LYS A C 1
ATOM 1710 O O . LYS A 1 226 ? -66.812 -9 16.734 1 78.81 226 LYS A O 1
ATOM 1715 N N . LEU A 1 227 ? -65.562 -7.723 15.367 1 78.38 227 LEU A N 1
ATOM 1716 C CA . LEU A 1 227 ? -65.625 -8.719 14.297 1 78.38 227 LEU A CA 1
ATOM 1717 C C . LEU A 1 227 ? -64.875 -9.984 14.695 1 78.38 227 LEU A C 1
ATOM 1719 O O . LEU A 1 227 ? -65.375 -11.094 14.406 1 78.38 227 LEU A O 1
ATOM 1723 N N . ILE A 1 228 ? -63.812 -9.797 15.406 1 74.31 228 ILE A N 1
ATOM 1724 C CA . ILE A 1 228 ? -63.031 -10.938 15.844 1 74.31 228 ILE A CA 1
ATOM 1725 C C . ILE A 1 228 ? -63.75 -11.695 16.938 1 74.31 228 ILE A C 1
ATOM 1727 O O . ILE A 1 228 ? -63.781 -12.93 16.953 1 74.31 228 ILE A O 1
ATOM 1731 N N . ARG A 1 229 ? -64.438 -10.984 17.781 1 71.19 229 ARG A N 1
ATOM 1732 C CA . ARG A 1 229 ? -65.188 -11.609 18.875 1 71.19 229 ARG A CA 1
ATOM 1733 C C . ARG A 1 229 ? -66.375 -12.359 18.344 1 71.19 229 ARG A C 1
ATOM 1735 O O . ARG A 1 229 ? -66.75 -13.445 18.828 1 71.19 229 ARG A O 1
ATOM 1742 N N . ASN A 1 230 ? -67.062 -11.727 17.438 1 71.38 230 ASN A N 1
ATOM 1743 C CA . ASN A 1 230 ? -68.25 -12.375 16.875 1 71.38 230 ASN A CA 1
ATOM 1744 C C . ASN A 1 230 ? -67.875 -13.602 16.047 1 71.38 230 ASN A C 1
ATOM 1746 O O . ASN A 1 230 ? -68.688 -14.531 15.93 1 71.38 230 ASN A O 1
ATOM 1750 N N . ALA A 1 231 ? -66.688 -13.469 15.641 1 64 231 ALA A N 1
ATOM 1751 C CA . ALA A 1 231 ? -66.188 -14.617 14.875 1 64 231 ALA A CA 1
ATOM 1752 C C . ALA A 1 231 ? -65.688 -15.719 15.797 1 64 231 ALA A C 1
ATOM 1754 O O . ALA A 1 231 ? -65.625 -16.891 15.398 1 64 231 ALA A O 1
ATOM 1755 N N . ASP A 1 232 ? -65.125 -15.352 16.844 1 56.16 232 ASP A N 1
ATOM 1756 C CA . ASP A 1 232 ? -64.438 -16.203 17.797 1 56.16 232 ASP A CA 1
ATOM 1757 C C . ASP A 1 232 ? -65.375 -17.281 18.344 1 56.16 232 ASP A C 1
ATOM 1759 O O . ASP A 1 232 ? -65.062 -17.922 19.344 1 56.16 232 ASP A O 1
ATOM 1763 N N . ASN A 1 233 ? -66.562 -17.656 17.969 1 49.12 233 ASN A N 1
ATOM 1764 C CA . ASN A 1 233 ? -66.75 -18.906 18.703 1 49.12 233 ASN A CA 1
ATOM 1765 C C . ASN A 1 233 ? -65.438 -19.766 18.625 1 49.12 233 ASN A C 1
ATOM 1767 O O . ASN A 1 233 ? -65.25 -20.688 19.422 1 49.12 233 ASN A O 1
ATOM 1771 N N . GLU A 1 234 ? -65 -20.25 17.344 1 43.62 234 GLU A N 1
ATOM 1772 C CA . GLU A 1 234 ? -63.938 -21.266 17.328 1 43.62 234 GLU A CA 1
ATOM 1773 C C . GLU A 1 234 ? -62.531 -20.609 17.391 1 43.62 234 GLU A C 1
ATOM 1775 O O . GLU A 1 234 ? -62.406 -19.422 17.109 1 43.62 234 GLU A O 1
ATOM 1780 N N . ALA A 1 235 ? -61.312 -21.391 17.438 1 42.84 235 ALA A N 1
ATOM 1781 C CA . ALA A 1 235 ? -59.906 -21.406 17.828 1 42.84 235 ALA A CA 1
ATOM 1782 C C . ALA A 1 235 ? -59.094 -20.359 17.062 1 42.84 235 ALA A C 1
ATOM 1784 O O . ALA A 1 235 ? -57.906 -20.234 17.219 1 42.84 235 ALA A O 1
ATOM 1785 N N . SER A 1 236 ? -59.375 -19.781 15.891 1 48.66 236 SER A N 1
ATOM 1786 C CA . SER A 1 236 ? -58.344 -19.172 15.055 1 48.66 236 SER A CA 1
ATOM 1787 C C . SER A 1 236 ? -57.969 -17.781 15.555 1 48.66 236 SER A C 1
ATOM 1789 O O . SER A 1 236 ? -58.844 -17.016 15.969 1 48.66 236 SER A O 1
ATOM 1791 N N . LEU A 1 237 ? -56.75 -17.562 16.156 1 50.94 237 LEU A N 1
ATOM 1792 C CA . LEU A 1 237 ? -56.094 -16.375 16.672 1 50.94 237 LEU A CA 1
ATOM 1793 C C . LEU A 1 237 ? -56.094 -15.266 15.625 1 50.94 237 LEU A C 1
ATOM 1795 O O . LEU A 1 237 ? -55.5 -15.414 14.555 1 50.94 237 LEU A O 1
ATOM 1799 N N . SER A 1 238 ? -57.125 -14.344 15.523 1 59.81 238 SER A N 1
ATOM 1800 C CA . SER A 1 238 ? -57.25 -13.18 14.656 1 59.81 238 SER A CA 1
ATOM 1801 C C . SER A 1 238 ? -56.594 -11.945 15.289 1 59.81 238 SER A C 1
ATOM 1803 O O . SER A 1 238 ? -56.812 -11.672 16.469 1 59.81 238 SER A O 1
ATOM 1805 N N . GLU A 1 239 ? -55.344 -11.523 14.633 1 66.75 239 GLU A N 1
ATOM 1806 C CA . GLU A 1 239 ? -54.688 -10.32 15.125 1 66.75 239 GLU A CA 1
ATOM 1807 C C . GLU A 1 239 ? -54.875 -9.148 14.172 1 66.75 239 GLU A C 1
ATOM 1809 O O . GLU A 1 239 ? -54.938 -9.336 12.953 1 66.75 239 GLU A O 1
ATOM 1814 N N . VAL A 1 240 ? -55.156 -7.969 14.773 1 71.06 240 VAL A N 1
ATOM 1815 C CA . VAL A 1 240 ? -55.312 -6.734 14 1 71.06 240 VAL A CA 1
ATOM 1816 C C . VAL A 1 240 ? -53.938 -6.285 13.5 1 71.06 240 VAL A C 1
ATOM 1818 O O . VAL A 1 240 ? -52.938 -6.34 14.234 1 71.06 240 VAL A O 1
ATOM 1821 N N . SER A 1 241 ? -53.812 -6.129 12.211 1 74.12 241 SER A N 1
ATOM 1822 C CA . SER A 1 241 ? -52.562 -5.633 11.633 1 74.12 241 SER A CA 1
ATOM 1823 C C . SER A 1 241 ? -52.812 -4.469 10.688 1 74.12 241 SER A C 1
ATOM 1825 O O . SER A 1 241 ? -53.938 -4.289 10.203 1 74.12 241 SER A O 1
ATOM 1827 N N . ILE A 1 242 ? -51.875 -3.646 10.695 1 71.56 242 ILE A N 1
ATOM 1828 C CA . ILE A 1 242 ? -51.969 -2.506 9.789 1 71.56 242 ILE A CA 1
ATOM 1829 C C . ILE A 1 242 ? -51.125 -2.777 8.539 1 71.56 242 ILE A C 1
ATOM 1831 O O . ILE A 1 242 ? -49.938 -3.074 8.633 1 71.56 242 ILE A O 1
ATOM 1835 N N . VAL A 1 243 ? -51.688 -2.799 7.41 1 70.94 243 VAL A N 1
ATOM 1836 C CA . VAL A 1 243 ? -50.969 -2.986 6.141 1 70.94 243 VAL A CA 1
ATOM 1837 C C . VAL A 1 243 ? -51.219 -1.778 5.238 1 70.94 243 VAL A C 1
ATOM 1839 O O . VAL A 1 243 ? -52.344 -1.432 4.938 1 70.94 243 VAL A O 1
ATOM 1842 N N . ASN A 1 244 ? -50.188 -1.182 4.727 1 64.94 244 ASN A N 1
ATOM 1843 C CA . ASN A 1 244 ? -50.219 0.026 3.91 1 64.94 244 ASN A CA 1
ATOM 1844 C C . ASN A 1 244 ? -51.156 1.076 4.516 1 64.94 244 ASN A C 1
ATOM 1846 O O . ASN A 1 244 ? -51.938 1.706 3.801 1 64.94 244 ASN A O 1
ATOM 1850 N N . GLY A 1 245 ? -51.375 1.028 5.809 1 73.25 245 GLY A N 1
ATOM 1851 C CA . GLY A 1 245 ? -52.156 2.037 6.535 1 73.25 245 GLY A CA 1
ATOM 1852 C C . GLY A 1 245 ? -53.562 1.624 6.82 1 73.25 245 GLY A C 1
ATOM 1853 O O . GLY A 1 245 ? -54.344 2.373 7.445 1 73.25 245 GLY A O 1
ATOM 1854 N N . ARG A 1 246 ? -53.938 0.466 6.34 1 74.81 246 ARG A N 1
ATOM 1855 C CA . ARG A 1 246 ? -55.312 -0.016 6.543 1 74.81 246 ARG A CA 1
ATOM 1856 C C . ARG A 1 246 ? -55.344 -1.099 7.613 1 74.81 246 ARG A C 1
ATOM 1858 O O . ARG A 1 246 ? -54.406 -1.911 7.723 1 74.81 246 ARG A O 1
ATOM 1865 N N . CYS A 1 247 ? -56.312 -0.88 8.406 1 76.88 247 CYS A N 1
ATOM 1866 C CA . CYS A 1 247 ? -56.469 -1.859 9.469 1 76.88 247 CYS A CA 1
ATOM 1867 C C . CYS A 1 247 ? -57.125 -3.135 8.938 1 76.88 247 CYS A C 1
ATOM 1869 O O . CYS A 1 247 ? -58.188 -3.088 8.328 1 76.88 247 CYS A O 1
ATOM 1871 N N . CYS A 1 248 ? -56.281 -4.191 9.172 1 77.12 248 CYS A N 1
ATOM 1872 C CA . CYS A 1 248 ? -56.75 -5.48 8.68 1 77.12 248 CYS A CA 1
ATOM 1873 C C . CYS A 1 248 ? -56.625 -6.559 9.75 1 77.12 248 CYS A C 1
ATOM 1875 O O . CYS A 1 248 ? -56.094 -6.297 10.828 1 77.12 248 CYS A O 1
ATOM 1877 N N . ILE A 1 249 ? -57.281 -7.629 9.516 1 74.75 249 ILE A N 1
ATOM 1878 C CA . ILE A 1 249 ? -57.219 -8.766 10.43 1 74.75 249 ILE A CA 1
ATOM 1879 C C . ILE A 1 249 ? -56.312 -9.844 9.852 1 74.75 249 ILE A C 1
ATOM 1881 O O . ILE A 1 249 ? -56.469 -10.258 8.703 1 74.75 249 ILE A O 1
ATOM 1885 N N . LYS A 1 250 ? -55.25 -10.016 10.711 1 73.31 250 LYS A N 1
ATOM 1886 C CA . LYS A 1 250 ? -54.344 -11.125 10.359 1 73.31 250 LYS A CA 1
ATOM 1887 C C . LYS A 1 250 ? -54.906 -12.453 10.859 1 73.31 250 LYS A C 1
ATOM 1889 O O . LYS A 1 250 ? -55.219 -12.594 12.039 1 73.31 250 LYS A O 1
ATOM 1894 N N . ILE A 1 251 ? -55.219 -13.32 10.117 1 64.81 251 ILE A N 1
ATOM 1895 C CA . ILE A 1 251 ? -55.719 -14.633 10.5 1 64.81 251 ILE A CA 1
ATOM 1896 C C . ILE A 1 251 ? -54.625 -15.672 10.375 1 64.81 251 ILE A C 1
ATOM 1898 O O . ILE A 1 251 ? -54 -15.805 9.312 1 64.81 251 ILE A O 1
ATOM 1902 N N . THR A 1 252 ? -54.188 -16.016 11.617 1 60.12 252 THR A N 1
ATOM 1903 C CA . THR A 1 252 ? -53.188 -17.094 11.688 1 60.12 252 THR A CA 1
ATOM 1904 C C . THR A 1 252 ? -53.875 -18.438 11.914 1 60.12 252 THR A C 1
ATOM 1906 O O . THR A 1 252 ? -54.781 -18.547 12.75 1 60.12 252 THR A O 1
ATOM 1909 N N . GLY A 1 253 ? -53.781 -19.719 11.227 1 54.94 253 GLY A N 1
ATOM 1910 C CA . GLY A 1 253 ? -54.281 -21.062 11.383 1 54.94 253 GLY A CA 1
ATOM 1911 C C . GLY A 1 253 ? -55.219 -21.484 10.25 1 54.94 253 GLY A C 1
ATOM 1912 O O . GLY A 1 253 ? -55.438 -20.719 9.328 1 54.94 253 GLY A O 1
ATOM 1913 N N . ASP A 1 254 ? -55.812 -23.016 10.406 1 48.12 254 ASP A N 1
ATOM 1914 C CA . ASP A 1 254 ? -56.469 -23.891 9.445 1 48.12 254 ASP A CA 1
ATOM 1915 C C . ASP A 1 254 ? -57.719 -23.234 8.859 1 48.12 254 ASP A C 1
ATOM 1917 O O . ASP A 1 254 ? -58.281 -23.703 7.863 1 48.12 254 ASP A O 1
ATOM 1921 N N . LYS A 1 255 ? -58.781 -22.625 9.82 1 47.31 255 LYS A N 1
ATOM 1922 C CA . LYS A 1 255 ? -60.188 -22.5 9.422 1 47.31 255 LYS A CA 1
ATOM 1923 C C . LYS A 1 255 ? -60.438 -21.25 8.594 1 47.31 255 LYS A C 1
ATOM 1925 O O . LYS A 1 255 ? -59.812 -20.203 8.844 1 47.31 255 LYS A O 1
ATOM 1930 N N . SER A 1 256 ? -60.938 -21.391 7.387 1 45.06 256 SER A N 1
ATOM 1931 C CA . SER A 1 256 ? -61.656 -20.5 6.484 1 45.06 256 SER A CA 1
ATOM 1932 C C . SER A 1 256 ? -62.438 -19.453 7.254 1 45.06 256 SER A C 1
ATOM 1934 O O . SER A 1 256 ? -63.562 -19.719 7.723 1 45.06 256 SER A O 1
ATOM 1936 N N . SER A 1 257 ? -61.906 -18.906 8.328 1 48.25 257 SER A N 1
ATOM 1937 C CA . SER A 1 257 ? -62.812 -18.156 9.211 1 48.25 257 SER A CA 1
ATOM 1938 C C . SER A 1 257 ? -63.594 -17.094 8.445 1 48.25 257 SER A C 1
ATOM 1940 O O . SER A 1 257 ? -63.188 -16.672 7.363 1 48.25 257 SER A O 1
ATOM 1942 N N . SER A 1 258 ? -64.875 -16.734 8.898 1 54.09 258 SER A N 1
ATOM 1943 C CA . SER A 1 258 ? -66.25 -16.156 8.672 1 54.09 258 SER A CA 1
ATOM 1944 C C . SER A 1 258 ? -66.125 -14.656 8.406 1 54.09 258 SER A C 1
ATOM 1946 O O . SER A 1 258 ? -67.125 -13.953 8.445 1 54.09 258 SER A O 1
ATOM 1948 N N . PHE A 1 259 ? -64.875 -14.078 8.172 1 57.91 259 PHE A N 1
ATOM 1949 C CA . PHE A 1 259 ? -65.125 -12.641 8.078 1 57.91 259 PHE A CA 1
ATOM 1950 C C . PHE A 1 259 ? -65.25 -12.211 6.625 1 57.91 259 PHE A C 1
ATOM 1952 O O . PHE A 1 259 ? -64.5 -12.656 5.754 1 57.91 259 PHE A O 1
ATOM 1959 N N . ASP A 1 260 ? -66.375 -11.617 6.309 1 60.34 260 ASP A N 1
ATOM 1960 C CA . ASP A 1 260 ? -66.625 -10.977 5.02 1 60.34 260 ASP A CA 1
ATOM 1961 C C . ASP A 1 260 ? -65.75 -9.766 4.824 1 60.34 260 ASP A C 1
ATOM 1963 O O . ASP A 1 260 ? -65.875 -8.758 5.516 1 60.34 260 ASP A O 1
ATOM 1967 N N . GLY A 1 261 ? -64.312 -10 4.238 1 63.47 261 GLY A N 1
ATOM 1968 C CA . GLY A 1 261 ? -63.469 -8.812 4.105 1 63.47 261 GLY A CA 1
ATOM 1969 C C . GLY A 1 261 ? -62.562 -8.867 2.898 1 63.47 261 GLY A C 1
ATOM 1970 O O . GLY A 1 261 ? -62.594 -9.828 2.125 1 63.47 261 GLY A O 1
ATOM 1971 N N . LEU A 1 262 ? -61.875 -7.711 2.549 1 60.12 262 LEU A N 1
ATOM 1972 C CA . LEU A 1 262 ? -60.938 -7.52 1.444 1 60.12 262 LEU A CA 1
ATOM 1973 C C . LEU A 1 262 ? -59.562 -8 1.82 1 60.12 262 LEU A C 1
ATOM 1975 O O . LEU A 1 262 ? -59.031 -7.664 2.889 1 60.12 262 LEU A O 1
ATOM 1979 N N . LEU A 1 263 ? -59.031 -8.992 1.233 1 57.12 263 LEU A N 1
ATOM 1980 C CA . LEU A 1 263 ? -57.688 -9.516 1.517 1 57.12 263 LEU A CA 1
ATOM 1981 C C . LEU A 1 263 ? -56.625 -8.539 1.058 1 57.12 263 LEU A C 1
ATOM 1983 O O . LEU A 1 263 ? -56.594 -8.156 -0.115 1 57.12 263 LEU A O 1
ATOM 1987 N N . LEU A 1 264 ? -55.781 -7.941 1.997 1 60.53 264 LEU A N 1
ATOM 1988 C CA . LEU A 1 264 ? -54.812 -6.906 1.663 1 60.53 264 LEU A CA 1
ATOM 1989 C C . LEU A 1 264 ? -53.438 -7.516 1.404 1 60.53 264 LEU A C 1
ATOM 1991 O O . LEU A 1 264 ? -52.688 -7.047 0.538 1 60.53 264 LEU A O 1
ATOM 1995 N N . SER A 1 265 ? -52.812 -8.469 2.221 1 57.81 265 SER A N 1
ATOM 1996 C CA . SER A 1 265 ? -51.5 -9.086 2.041 1 57.81 265 SER A CA 1
ATOM 1997 C C . SER A 1 265 ? -51.5 -10.523 2.543 1 57.81 265 SER A C 1
ATOM 1999 O O . SER A 1 265 ? -52.188 -10.852 3.52 1 57.81 265 SER A O 1
ATOM 2001 N N . SER A 1 266 ? -51.188 -11.602 1.615 1 50.69 266 SER A N 1
ATOM 2002 C CA . SER A 1 266 ? -51.062 -12.984 2.074 1 50.69 266 SER A CA 1
ATOM 2003 C C . SER A 1 266 ? -49.594 -13.414 2.131 1 50.69 266 SER A C 1
ATOM 2005 O O . SER A 1 266 ? -48.875 -13.32 1.134 1 50.69 266 SER A O 1
ATOM 2007 N N . GLY A 1 267 ? -48.812 -12.977 3.061 1 43.97 267 GLY A N 1
ATOM 2008 C CA . GLY A 1 267 ? -47.5 -13.562 3.064 1 43.97 267 GLY A CA 1
ATOM 2009 C C . GLY A 1 267 ? -47.438 -14.914 3.754 1 43.97 267 GLY A C 1
ATOM 2010 O O . GLY A 1 267 ? -48.344 -15.25 4.543 1 43.97 267 GLY A O 1
ATOM 2011 N N . SER A 1 268 ? -46.656 -15.984 3.229 1 43.91 268 SER A N 1
ATOM 2012 C CA . SER A 1 268 ? -46.5 -17.359 3.693 1 43.91 268 SER A CA 1
ATOM 2013 C C . SER A 1 268 ? -46.531 -17.438 5.215 1 43.91 268 SER A C 1
ATOM 2015 O O . SER A 1 268 ? -47.219 -18.266 5.789 1 43.91 268 SER A O 1
ATOM 2017 N N . ASP A 1 269 ? -45.469 -16.969 5.867 1 46 269 ASP A N 1
ATOM 2018 C CA . ASP A 1 269 ? -45.188 -17.266 7.273 1 46 269 ASP A CA 1
ATOM 2019 C C . ASP A 1 269 ? -46.062 -16.391 8.188 1 46 269 ASP A C 1
ATOM 2021 O O . ASP A 1 269 ? -46.25 -16.703 9.359 1 46 269 ASP A O 1
ATOM 2025 N N . ALA A 1 270 ? -46.469 -15.133 7.797 1 51.66 270 ALA A N 1
ATOM 2026 C CA . ALA A 1 270 ? -46.844 -14.156 8.82 1 51.66 270 ALA A CA 1
ATOM 2027 C C . ALA A 1 270 ? -48.375 -14.023 8.938 1 51.66 270 ALA A C 1
ATOM 2029 O O . ALA A 1 270 ? -48.875 -13.312 9.812 1 51.66 270 ALA A O 1
ATOM 2030 N N . GLY A 1 271 ? -49.188 -14.852 8.383 1 57.22 271 GLY A N 1
ATOM 2031 C CA . GLY A 1 271 ? -50.656 -14.852 8.484 1 57.22 271 GLY A CA 1
ATOM 2032 C C . GLY A 1 271 ? -51.312 -13.992 7.43 1 57.22 271 GLY A C 1
ATOM 2033 O O . GLY A 1 271 ? -50.656 -13.242 6.715 1 57.22 271 GLY A O 1
ATOM 2034 N N . SER A 1 272 ? -52.562 -14.344 6.887 1 62.44 272 SER A N 1
ATOM 2035 C CA . SER A 1 272 ? -53.344 -13.586 5.918 1 62.44 272 SER A CA 1
ATOM 2036 C C . SER A 1 272 ? -53.938 -12.336 6.547 1 62.44 272 SER A C 1
ATOM 2038 O O . SER A 1 272 ? -54.438 -12.375 7.68 1 62.44 272 SER A O 1
ATOM 2040 N N . MET A 1 273 ? -53.656 -11.195 5.832 1 72.25 273 MET A N 1
ATOM 2041 C CA . MET A 1 273 ? -54.25 -9.945 6.316 1 72.25 273 MET A CA 1
ATOM 2042 C C . MET A 1 273 ? -55.531 -9.625 5.59 1 72.25 273 MET A C 1
ATOM 2044 O O . MET A 1 273 ? -55.562 -9.484 4.363 1 72.25 273 MET A O 1
ATOM 2048 N N . ILE A 1 274 ? -56.688 -9.672 6.219 1 72.19 274 ILE A N 1
ATOM 2049 C CA . ILE A 1 274 ? -58.031 -9.469 5.668 1 72.19 274 ILE A CA 1
ATOM 2050 C C . ILE A 1 274 ? -58.594 -8.133 6.16 1 72.19 274 ILE A C 1
ATOM 2052 O O . ILE A 1 274 ? -58.5 -7.816 7.348 1 72.19 274 ILE A O 1
ATOM 2056 N N . GLU A 1 275 ? -59.062 -7.32 5.137 1 78.31 275 GLU A N 1
ATOM 2057 C CA . GLU A 1 275 ? -59.812 -6.133 5.5 1 78.31 275 GLU A CA 1
ATOM 2058 C C . GLU A 1 275 ? -61.312 -6.418 5.492 1 78.31 275 GLU A C 1
ATOM 2060 O O . GLU A 1 275 ? -61.906 -6.605 4.43 1 78.31 275 GLU A O 1
ATOM 2065 N N . PRO A 1 276 ? -61.969 -6.48 6.508 1 75.88 276 PRO A N 1
ATOM 2066 C CA . PRO A 1 276 ? -63.438 -6.742 6.539 1 75.88 276 PRO A CA 1
ATOM 2067 C C . PRO A 1 276 ? -64.25 -5.711 5.754 1 75.88 276 PRO A C 1
ATOM 2069 O O . PRO A 1 276 ? -63.906 -4.52 5.773 1 75.88 276 PRO A O 1
ATOM 2072 N N . ILE A 1 277 ? -65.25 -6.125 5.023 1 71.56 277 ILE A N 1
ATOM 2073 C CA . ILE A 1 277 ? -66.062 -5.266 4.168 1 71.56 277 ILE A CA 1
ATOM 2074 C C . ILE A 1 277 ? -66.688 -4.141 4.996 1 71.56 277 ILE A C 1
ATOM 2076 O O . ILE A 1 277 ? -66.812 -3.008 4.523 1 71.56 277 ILE A O 1
ATOM 2080 N N . VAL A 1 278 ? -67.062 -4.5 6.129 1 77.12 278 VAL A N 1
ATOM 2081 C CA . VAL A 1 278 ? -67.75 -3.539 7.012 1 77.12 278 VAL A CA 1
ATOM 2082 C C . VAL A 1 278 ? -66.75 -2.453 7.418 1 77.12 278 VAL A C 1
ATOM 2084 O O . VAL A 1 278 ? -67.125 -1.337 7.762 1 77.12 278 VAL A O 1
ATOM 2087 N N . ALA A 1 279 ? -65.438 -2.721 7.211 1 82.81 279 ALA A N 1
ATOM 2088 C CA . ALA A 1 279 ? -64.438 -1.791 7.676 1 82.81 279 ALA A CA 1
ATOM 2089 C C . ALA A 1 279 ? -63.906 -0.943 6.523 1 82.81 279 ALA A C 1
ATOM 2091 O O . ALA A 1 279 ? -63.156 0.027 6.746 1 82.81 279 ALA A O 1
ATOM 2092 N N . VAL A 1 280 ? -64.25 -1.144 5.375 1 75.25 280 VAL A N 1
ATOM 2093 C CA . VAL A 1 280 ? -63.656 -0.501 4.191 1 75.25 280 VAL A CA 1
ATOM 2094 C C . VAL A 1 280 ? -64 0.992 4.215 1 75.25 280 VAL A C 1
ATOM 2096 O O . VAL A 1 280 ? -63.094 1.825 4.047 1 75.25 280 VAL A O 1
ATOM 2099 N N . PRO A 1 281 ? -65.438 1.28 4.391 1 80 281 PRO A N 1
ATOM 2100 C CA . PRO A 1 281 ? -65.688 2.719 4.426 1 80 281 PRO A CA 1
ATOM 2101 C C . PRO A 1 281 ? -64.875 3.449 5.496 1 80 281 PRO A C 1
ATOM 2103 O O . PRO A 1 281 ? -64.375 4.555 5.254 1 80 281 PRO A O 1
ATOM 2106 N N . LEU A 1 282 ? -64.688 2.838 6.605 1 85.75 282 LEU A N 1
ATOM 2107 C CA . LEU A 1 282 ? -63.906 3.443 7.68 1 85.75 282 LEU A CA 1
ATOM 2108 C C . LEU A 1 282 ? -62.406 3.521 7.301 1 85.75 282 LEU A C 1
ATOM 2110 O O . LEU A 1 282 ? -61.75 4.5 7.621 1 85.75 282 LEU A O 1
ATOM 2114 N N . ASN A 1 283 ? -61.875 2.654 6.648 1 85.75 283 ASN A N 1
ATOM 2115 C CA . ASN A 1 283 ? -60.5 2.66 6.191 1 85.75 283 ASN A CA 1
ATOM 2116 C C . ASN A 1 283 ? -60.25 3.727 5.129 1 85.75 283 ASN A C 1
ATOM 2118 O O . ASN A 1 283 ? -59.219 4.355 5.094 1 85.75 283 ASN A O 1
ATOM 2122 N N . ASP A 1 284 ? -61.219 3.852 4.277 1 79.44 284 ASP A N 1
ATOM 2123 C CA . ASP A 1 284 ? -61.156 4.93 3.293 1 79.44 284 ASP A CA 1
ATOM 2124 C C . ASP A 1 284 ? -61.125 6.297 3.977 1 79.44 284 ASP A C 1
ATOM 2126 O O . ASP A 1 284 ? -60.344 7.176 3.6 1 79.44 284 ASP A O 1
ATOM 2130 N N . GLU A 1 285 ? -62.062 6.367 4.809 1 86 285 GLU A N 1
ATOM 2131 C CA . GLU A 1 285 ? -62.062 7.609 5.574 1 86 285 GLU A CA 1
ATOM 2132 C C . GLU A 1 285 ? -60.75 7.82 6.305 1 86 285 GLU A C 1
ATOM 2134 O O . GLU A 1 285 ? -60.25 8.945 6.395 1 86 285 GLU A O 1
ATOM 2139 N N . LEU A 1 286 ? -60.219 6.777 6.727 1 88.75 286 LEU A N 1
ATOM 2140 C CA . LEU A 1 286 ? -58.938 6.855 7.422 1 88.75 286 LEU A CA 1
ATOM 2141 C C . LEU A 1 286 ? -57.812 7.289 6.469 1 88.75 286 LEU A C 1
ATOM 2143 O O . LEU A 1 286 ? -57 8.148 6.812 1 88.75 286 LEU A O 1
ATOM 2147 N N . GLN A 1 287 ? -57.656 6.773 5.316 1 83.69 287 GLN A N 1
ATOM 2148 C CA . GLN A 1 287 ? -56.625 7.156 4.332 1 83.69 287 GLN A CA 1
ATOM 2149 C C . GLN A 1 287 ? -56.812 8.617 3.922 1 83.69 287 GLN A C 1
ATOM 2151 O O . GLN A 1 287 ? -55.812 9.328 3.74 1 83.69 287 GLN A O 1
ATOM 2156 N N . GLY A 1 288 ? -58.062 8.891 3.717 1 83.62 288 GLY A N 1
ATOM 2157 C CA . GLY A 1 288 ? -58.344 10.297 3.449 1 83.62 288 GLY A CA 1
ATOM 2158 C C . GLY A 1 288 ? -57.844 11.211 4.555 1 83.62 288 GLY A C 1
ATOM 2159 O O . GLY A 1 288 ? -57.219 12.227 4.289 1 83.62 288 GLY A O 1
ATOM 2160 N N . ALA A 1 289 ? -58.188 10.812 5.723 1 89.69 289 ALA A N 1
ATOM 2161 C CA . ALA A 1 289 ? -57.75 11.594 6.875 1 89.69 289 ALA A CA 1
ATOM 2162 C C . ALA A 1 289 ? -56.219 11.641 6.957 1 89.69 289 ALA A C 1
ATOM 2164 O O . ALA A 1 289 ? -55.656 12.68 7.293 1 89.69 289 ALA A O 1
ATOM 2165 N N . ARG A 1 290 ? -55.562 10.625 6.602 1 89.62 290 ARG A N 1
ATOM 2166 C CA . ARG A 1 290 ? -54.094 10.578 6.633 1 89.62 290 ARG A CA 1
ATOM 2167 C C . ARG A 1 290 ? -53.5 11.484 5.566 1 89.62 290 ARG A C 1
ATOM 2169 O O . ARG A 1 290 ? -52.469 12.141 5.801 1 89.62 290 ARG A O 1
ATOM 2176 N N . ALA A 1 291 ? -54 11.5 4.426 1 87 291 ALA A N 1
ATOM 2177 C CA . ALA A 1 291 ? -53.562 12.398 3.365 1 87 291 ALA A CA 1
ATOM 2178 C C . ALA A 1 291 ? -53.688 13.859 3.787 1 87 291 ALA A C 1
ATOM 2180 O O . ALA A 1 291 ? -52.844 14.68 3.473 1 87 291 ALA A O 1
ATOM 2181 N N . LEU A 1 292 ? -54.812 14.039 4.391 1 89.62 292 LEU A N 1
ATOM 2182 C CA . LEU A 1 292 ? -55.031 15.398 4.875 1 89.62 292 LEU A CA 1
ATOM 2183 C C . LEU A 1 292 ? -53.969 15.766 5.918 1 89.62 292 LEU A C 1
ATOM 2185 O O . LEU A 1 292 ? -53.5 16.906 5.961 1 89.62 292 LEU A O 1
ATOM 2189 N N . VAL A 1 293 ? -53.625 14.836 6.672 1 91.62 293 VAL A N 1
ATOM 2190 C CA . VAL A 1 293 ? -52.562 15.055 7.66 1 91.62 293 VAL A CA 1
ATOM 2191 C C . VAL A 1 293 ? -51.25 15.406 6.957 1 91.62 293 VAL A C 1
ATOM 2193 O O . VAL A 1 293 ? -50.594 16.375 7.32 1 91.62 293 VAL A O 1
ATOM 2196 N N . VAL A 1 294 ? -50.844 14.68 5.945 1 90.88 294 VAL A N 1
ATOM 2197 C CA . VAL A 1 294 ? -49.594 14.898 5.215 1 90.88 294 VAL A CA 1
ATOM 2198 C C . VAL A 1 294 ? -49.594 16.281 4.57 1 90.88 294 VAL A C 1
ATOM 2200 O O . VAL A 1 294 ? -48.594 17 4.59 1 90.88 294 VAL A O 1
ATOM 2203 N N . ARG A 1 295 ? -50.719 16.594 4.043 1 88.88 295 ARG A N 1
ATOM 2204 C CA . ARG A 1 295 ? -50.844 17.906 3.41 1 88.88 295 ARG A CA 1
ATOM 2205 C C . ARG A 1 295 ? -50.719 19.016 4.434 1 88.88 295 ARG A C 1
ATOM 2207 O O . ARG A 1 295 ? -50.062 20.031 4.172 1 88.88 295 ARG A O 1
ATOM 2214 N N . ALA A 1 296 ? -51.375 18.828 5.523 1 92.44 296 ALA A N 1
ATOM 2215 C CA . ALA A 1 296 ? -51.281 19.828 6.59 1 92.44 296 ALA A CA 1
ATOM 2216 C C . ALA A 1 296 ? -49.875 19.969 7.113 1 92.44 296 ALA A C 1
ATOM 2218 O O . ALA A 1 296 ? -49.406 21.062 7.441 1 92.44 296 ALA A O 1
ATOM 2219 N N . GLU A 1 297 ? -49.219 18.875 7.16 1 93 297 GLU A N 1
ATOM 2220 C CA . GLU A 1 297 ? -47.812 18.891 7.594 1 93 297 GLU A CA 1
ATOM 2221 C C . GLU A 1 297 ? -46.938 19.641 6.59 1 93 297 GLU A C 1
ATOM 2223 O O . GLU A 1 297 ? -46.094 20.453 6.977 1 93 297 GLU A O 1
ATOM 2228 N N . LEU A 1 298 ? -47.125 19.406 5.352 1 92.12 298 LEU A N 1
ATOM 2229 C CA . LEU A 1 298 ? -46.375 20.062 4.297 1 92.12 298 LEU A CA 1
ATOM 2230 C C . LEU A 1 298 ? -46.625 21.562 4.301 1 92.12 298 LEU A C 1
ATOM 2232 O O . LEU A 1 298 ? -45.719 22.359 4.027 1 92.12 298 LEU A O 1
ATOM 2236 N N . GLU A 1 299 ? -47.844 21.859 4.555 1 92.38 299 GLU A N 1
ATOM 2237 C CA . GLU A 1 299 ? -48.188 23.281 4.621 1 92.38 299 GLU A CA 1
ATOM 2238 C C . GLU A 1 299 ? -47.469 23.953 5.789 1 92.38 299 GLU A C 1
ATOM 2240 O O . GLU A 1 299 ? -46.938 25.062 5.648 1 92.38 299 GLU A O 1
ATOM 2245 N N . ALA A 1 300 ? -47.5 23.328 6.871 1 93.25 300 ALA A N 1
ATOM 2246 C CA . ALA A 1 300 ? -46.781 23.859 8.039 1 93.25 300 ALA A CA 1
ATOM 2247 C C . ALA A 1 300 ? -45.281 24 7.77 1 93.25 300 ALA A C 1
ATOM 2249 O O . ALA A 1 300 ? -44.688 25.016 8.117 1 93.25 300 ALA A O 1
ATOM 2250 N N . LEU A 1 301 ? -44.75 23.047 7.098 1 94.56 301 LEU A N 1
ATOM 2251 C CA . LEU A 1 301 ? -43.312 23.047 6.785 1 94.56 301 LEU A CA 1
ATOM 2252 C C . LEU A 1 301 ? -43 24.109 5.727 1 94.56 301 LEU A C 1
ATOM 2254 O O . LEU A 1 301 ? -41.938 24.703 5.75 1 94.56 301 LEU A O 1
ATOM 2258 N N . SER A 1 302 ? -43.938 24.266 4.836 1 94.62 302 SER A N 1
ATOM 2259 C CA . SER A 1 302 ? -43.75 25.297 3.814 1 94.62 302 SER A CA 1
ATOM 2260 C C . SER A 1 302 ? -43.688 26.688 4.434 1 94.62 302 SER A C 1
ATOM 2262 O O . SER A 1 302 ? -42.875 27.516 4.055 1 94.62 302 SER A O 1
ATOM 2264 N N . LYS A 1 303 ? -44.562 26.922 5.398 1 93.56 303 LYS A N 1
ATOM 2265 C CA . LYS A 1 303 ? -44.562 28.203 6.102 1 93.56 303 LYS A CA 1
ATOM 2266 C C . LYS A 1 303 ? -43.25 28.391 6.871 1 93.56 303 LYS A C 1
ATOM 2268 O O . LYS A 1 303 ? -42.688 29.5 6.895 1 93.56 303 LYS A O 1
ATOM 2273 N N . LEU A 1 304 ? -42.875 27.359 7.406 1 94.81 304 LEU A N 1
ATOM 2274 C CA . LEU A 1 304 ? -41.625 27.406 8.141 1 94.81 304 LEU A CA 1
ATOM 2275 C C . LEU A 1 304 ? -40.469 27.656 7.203 1 94.81 304 LEU A C 1
ATOM 2277 O O . LEU A 1 304 ? -39.531 28.391 7.547 1 94.81 304 LEU A O 1
ATOM 2281 N N . THR A 1 305 ? -40.438 27.047 6.031 1 96.12 305 THR A N 1
ATOM 2282 C CA . THR A 1 305 ? -39.375 27.234 5.023 1 96.12 305 THR A CA 1
ATOM 2283 C C . THR A 1 305 ? -39.281 28.703 4.621 1 96.12 305 THR A C 1
ATOM 2285 O O . THR A 1 305 ? -38.156 29.203 4.418 1 96.12 305 THR A O 1
ATOM 2288 N N . ASP A 1 306 ? -40.406 29.328 4.582 1 95.06 306 ASP A N 1
ATOM 2289 C CA . ASP A 1 306 ? -40.406 30.734 4.23 1 95.06 306 ASP A CA 1
ATOM 2290 C C . ASP A 1 306 ? -39.719 31.578 5.309 1 95.06 306 ASP A C 1
ATOM 2292 O O . ASP A 1 306 ? -39 32.531 5 1 95.06 306 ASP A O 1
ATOM 2296 N N . LYS A 1 307 ? -39.938 31.25 6.496 1 95.12 307 LYS A N 1
ATOM 2297 C CA . LYS A 1 307 ? -39.312 31.969 7.605 1 95.12 307 LYS A CA 1
ATOM 2298 C C . LYS A 1 307 ? -37.812 31.75 7.609 1 95.12 307 LYS A C 1
ATOM 2300 O O . LYS A 1 307 ? -37.062 32.688 7.871 1 95.12 307 LYS A O 1
ATOM 2305 N N . ILE A 1 308 ? -37.438 30.578 7.301 1 96 308 ILE A N 1
ATOM 2306 C CA . ILE A 1 308 ? -36 30.234 7.277 1 96 308 ILE A CA 1
ATOM 2307 C C . ILE A 1 308 ? -35.312 30.938 6.098 1 96 308 ILE A C 1
ATOM 2309 O O . ILE A 1 308 ? -34.188 31.375 6.203 1 96 308 ILE A O 1
ATOM 2313 N N . LEU A 1 309 ? -36.031 31 4.98 1 95.75 309 LEU A N 1
ATOM 2314 C CA . LEU A 1 309 ? -35.5 31.656 3.785 1 95.75 309 LEU A CA 1
ATOM 2315 C C . LEU A 1 309 ? -35.156 33.125 4.07 1 95.75 309 LEU A C 1
ATOM 2317 O O . LEU A 1 309 ? -34.156 33.625 3.553 1 95.75 309 LEU A O 1
ATOM 2321 N N . LEU A 1 310 ? -35.938 33.719 4.91 1 94.38 310 LEU A N 1
ATOM 2322 C CA . LEU A 1 310 ? -35.688 35.125 5.258 1 94.38 310 LEU A CA 1
ATOM 2323 C C . LEU A 1 310 ? -34.375 35.281 6.023 1 94.38 310 LEU A C 1
ATOM 2325 O O . LEU A 1 310 ? -33.75 36.344 5.984 1 94.38 310 LEU A O 1
ATOM 2329 N N . GLU A 1 311 ? -33.938 34.312 6.688 1 95.25 311 GLU A N 1
ATOM 2330 C CA . GLU A 1 311 ? -32.75 34.375 7.52 1 95.25 311 GLU A CA 1
ATOM 2331 C C . GLU A 1 311 ? -31.641 33.469 6.965 1 95.25 311 GLU A C 1
ATOM 2333 O O . GLU A 1 311 ? -30.703 33.125 7.688 1 95.25 311 GLU A O 1
ATOM 2338 N N . LEU A 1 312 ? -31.719 33.156 5.77 1 95.38 312 LEU A N 1
ATOM 2339 C CA . LEU A 1 312 ? -30.828 32.156 5.176 1 95.38 312 LEU A CA 1
ATOM 2340 C C . LEU A 1 312 ? -29.375 32.656 5.207 1 95.38 312 LEU A C 1
ATOM 2342 O O . LEU A 1 312 ? -28.453 31.891 5.48 1 95.38 312 LEU A O 1
ATOM 2346 N N . ASP A 1 313 ? -29.188 33.875 4.938 1 94.19 313 ASP A N 1
ATOM 2347 C CA . ASP A 1 313 ? -27.844 34.469 4.922 1 94.19 313 ASP A CA 1
ATOM 2348 C C . ASP A 1 313 ? -27.203 34.375 6.301 1 94.19 313 ASP A C 1
ATOM 2350 O O . ASP A 1 313 ? -26.016 34.031 6.414 1 94.19 313 ASP A O 1
ATOM 2354 N N . ASN A 1 314 ? -27.984 34.688 7.254 1 93.56 314 ASN A N 1
ATOM 2355 C CA . ASN A 1 314 ? -27.484 34.625 8.617 1 93.56 314 ASN A CA 1
ATOM 2356 C C . ASN A 1 314 ? -27.125 33.188 9.008 1 93.56 314 ASN A C 1
ATOM 2358 O O . ASN A 1 314 ? -26.125 32.969 9.688 1 93.56 314 ASN A O 1
ATOM 2362 N N . ILE A 1 315 ? -27.875 32.312 8.602 1 95.44 315 ILE A N 1
ATOM 2363 C CA . ILE A 1 315 ? -27.625 30.891 8.906 1 95.44 315 ILE A CA 1
ATOM 2364 C C . ILE A 1 315 ? -26.328 30.453 8.242 1 95.44 315 ILE A C 1
ATOM 2366 O O . ILE A 1 315 ? -25.531 29.719 8.836 1 95.44 315 ILE A O 1
ATOM 2370 N N . GLN A 1 316 ? -26.156 30.906 7.047 1 95.12 316 GLN A N 1
ATOM 2371 C CA . GLN A 1 316 ? -24.922 30.562 6.32 1 95.12 316 GLN A CA 1
ATOM 2372 C C . GLN A 1 316 ? -23.703 31.125 7.035 1 95.12 316 GLN A C 1
ATOM 2374 O O . GLN A 1 316 ? -22.672 30.438 7.133 1 95.12 316 GLN A O 1
ATOM 2379 N N . ILE A 1 317 ? -23.812 32.281 7.523 1 93.69 317 ILE A N 1
ATOM 2380 C CA . ILE A 1 317 ? -22.719 32.938 8.25 1 93.69 317 ILE A CA 1
ATOM 2381 C C . ILE A 1 317 ? -22.422 32.156 9.531 1 93.69 317 ILE A C 1
ATOM 2383 O O . ILE A 1 317 ? -21.266 31.891 9.867 1 93.69 317 ILE A O 1
ATOM 2387 N N . LEU A 1 318 ? -23.438 31.781 10.25 1 94.25 318 LEU A N 1
ATOM 2388 C CA . LEU A 1 318 ? -23.281 31.016 11.477 1 94.25 318 LEU A CA 1
ATOM 2389 C C . LEU A 1 318 ? -22.578 29.688 11.203 1 94.25 318 LEU A C 1
ATOM 2391 O O . LEU A 1 318 ? -21.719 29.266 11.969 1 94.25 318 LEU A O 1
ATOM 2395 N N . MET A 1 319 ? -22.984 29.109 10.086 1 95.25 319 MET A N 1
ATOM 2396 C CA . MET A 1 319 ? -22.375 27.844 9.695 1 95.25 319 MET A CA 1
ATOM 2397 C C . MET A 1 319 ? -20.875 28.031 9.406 1 95.25 319 MET A C 1
ATOM 2399 O O . MET A 1 319 ? -20.047 27.25 9.891 1 95.25 319 MET A O 1
ATOM 2403 N N . GLN A 1 320 ? -20.578 29 8.703 1 93.88 320 GLN A N 1
ATOM 2404 C CA . GLN A 1 320 ? -19.203 29.25 8.336 1 93.88 320 GLN A CA 1
ATOM 2405 C C . GLN A 1 320 ? -18.344 29.562 9.562 1 93.88 320 GLN A C 1
ATOM 2407 O O . GLN A 1 320 ? -17.219 29.094 9.688 1 93.88 320 GLN A O 1
ATOM 2412 N N . GLU A 1 321 ? -18.891 30.344 10.422 1 92.38 321 GLU A N 1
ATOM 2413 C CA . GLU A 1 321 ? -18.172 30.719 11.641 1 92.38 321 GLU A CA 1
ATOM 2414 C C . GLU A 1 321 ? -17.953 29.5 12.539 1 92.38 321 GLU A C 1
ATOM 2416 O O . GLU A 1 321 ? -16.906 29.375 13.18 1 92.38 321 GLU A O 1
ATOM 2421 N N . THR A 1 322 ? -18.906 28.719 12.602 1 93.44 322 THR A N 1
ATOM 2422 C CA . THR A 1 322 ? -18.781 27.516 13.398 1 93.44 322 THR A CA 1
ATOM 2423 C C . THR A 1 322 ? -17.688 26.594 12.852 1 93.44 322 THR A C 1
ATOM 2425 O O . THR A 1 322 ? -16.906 26.031 13.609 1 93.44 322 THR A O 1
ATOM 2428 N N . VAL A 1 323 ? -17.672 26.5 11.562 1 94.88 323 VAL A N 1
ATOM 2429 C CA . VAL A 1 323 ? -16.656 25.672 10.922 1 94.88 323 VAL A CA 1
ATOM 2430 C C . VAL A 1 323 ? -15.266 26.25 11.18 1 94.88 323 VAL A C 1
ATOM 2432 O O . VAL A 1 323 ? -14.32 25.516 11.453 1 94.88 323 VAL A O 1
ATOM 2435 N N . THR A 1 324 ? -15.164 27.5 11.148 1 93.62 324 THR A N 1
ATOM 2436 C CA . THR A 1 324 ? -13.898 28.172 11.391 1 93.62 324 THR A CA 1
ATOM 2437 C C . THR A 1 324 ? -13.43 27.938 12.828 1 93.62 324 THR A C 1
ATOM 2439 O O . THR A 1 324 ? -12.258 27.672 13.062 1 93.62 324 THR A O 1
ATOM 2442 N N . LEU A 1 325 ? -14.328 28.062 13.703 1 92.88 325 LEU A N 1
ATOM 2443 C CA . LEU A 1 325 ? -13.984 27.859 15.102 1 92.88 325 LEU A CA 1
ATOM 2444 C C . LEU A 1 325 ? -13.633 26.391 15.367 1 92.88 325 LEU A C 1
ATOM 2446 O O . LEU A 1 325 ? -12.781 26.094 16.219 1 92.88 325 LEU A O 1
ATOM 2450 N N . ASP A 1 326 ? -14.328 25.578 14.695 1 95.31 326 ASP A N 1
ATOM 2451 C CA . ASP A 1 326 ? -14.039 24.156 14.828 1 95.31 326 ASP A CA 1
ATOM 2452 C C . ASP A 1 326 ? -12.617 23.844 14.359 1 95.31 326 ASP A C 1
ATOM 2454 O O . ASP A 1 326 ? -11.938 23 14.945 1 95.31 326 ASP A O 1
ATOM 2458 N N . LYS A 1 327 ? -12.172 24.516 13.344 1 95.5 327 LYS A N 1
ATOM 2459 C CA . LYS A 1 327 ? -10.805 24.359 12.859 1 95.5 327 LYS A CA 1
ATOM 2460 C C . LYS A 1 327 ? -9.797 24.766 13.938 1 95.5 327 LYS A C 1
ATOM 2462 O O . LYS A 1 327 ? -8.82 24.047 14.18 1 95.5 327 LYS A O 1
ATOM 2467 N N . VAL A 1 328 ? -10.078 25.859 14.516 1 95.5 328 VAL A N 1
ATOM 2468 C CA . VAL A 1 328 ? -9.195 26.375 15.562 1 95.5 328 VAL A CA 1
ATOM 2469 C C . VAL A 1 328 ? -9.195 25.406 16.75 1 95.5 328 VAL A C 1
ATOM 2471 O O . VAL A 1 328 ? -8.141 25.125 17.328 1 95.5 328 VAL A O 1
ATOM 2474 N N . THR A 1 329 ? -10.32 24.938 17.047 1 94.88 329 THR A N 1
ATOM 2475 C CA . THR A 1 329 ? -10.453 24.031 18.172 1 94.88 329 THR A CA 1
ATOM 2476 C C . THR A 1 329 ? -9.727 22.719 17.906 1 94.88 329 THR A C 1
ATOM 2478 O O . THR A 1 329 ? -9.164 22.109 18.812 1 94.88 329 THR A O 1
ATOM 2481 N N . ALA A 1 330 ? -9.82 22.297 16.688 1 97.25 330 ALA A N 1
ATOM 2482 C CA . ALA A 1 330 ? -9.117 21.078 16.312 1 97.25 330 ALA A CA 1
ATOM 2483 C C . ALA A 1 330 ? -7.617 21.203 16.562 1 97.25 330 ALA A C 1
ATOM 2485 O O . ALA A 1 330 ? -6.988 20.312 17.109 1 97.25 330 ALA A O 1
ATOM 2486 N N . ARG A 1 331 ? -7.035 22.281 16.141 1 97.62 331 ARG A N 1
ATOM 2487 C CA . ARG A 1 331 ? -5.617 22.531 16.375 1 97.62 331 ARG A CA 1
ATOM 2488 C C . ARG A 1 331 ? -5.312 22.578 17.875 1 97.62 331 ARG A C 1
ATOM 2490 O O . ARG A 1 331 ? -4.316 22 18.328 1 97.62 331 ARG A O 1
ATOM 2497 N N . ALA A 1 332 ? -6.172 23.203 18.594 1 96.38 332 ALA A N 1
ATOM 2498 C CA . ALA A 1 332 ? -5.984 23.344 20.031 1 96.38 332 ALA A CA 1
ATOM 2499 C C . ALA A 1 332 ? -6.094 22 20.75 1 96.38 332 ALA A C 1
ATOM 2501 O O . ALA A 1 332 ? -5.262 21.672 21.594 1 96.38 332 ALA A O 1
ATOM 2502 N N . ARG A 1 333 ? -7.113 21.297 20.406 1 96.06 333 ARG A N 1
ATOM 2503 C CA . ARG A 1 333 ? -7.32 20 21.031 1 96.06 333 ARG A CA 1
ATOM 2504 C C . ARG A 1 333 ? -6.152 19.062 20.75 1 96.06 333 ARG A C 1
ATOM 2506 O O . ARG A 1 333 ? -5.719 18.312 21.641 1 96.06 333 ARG A O 1
ATOM 2513 N N . TYR A 1 334 ? -5.711 19.094 19.531 1 96.69 334 TYR A N 1
ATOM 2514 C CA . TYR A 1 334 ? -4.539 18.297 19.188 1 96.69 334 TYR A CA 1
ATOM 2515 C C . TYR A 1 334 ? -3.338 18.703 20.031 1 96.69 334 TYR A C 1
ATOM 2517 O O . TYR A 1 334 ? -2.629 17.844 20.562 1 96.69 334 TYR A O 1
ATOM 2525 N N . SER A 1 335 ? -3.102 19.953 20.094 1 96.44 335 SER A N 1
ATOM 2526 C CA . SER A 1 335 ? -1.973 20.484 20.859 1 96.44 335 SER A CA 1
ATOM 2527 C C . SER A 1 335 ? -2.057 20.094 22.328 1 96.44 335 SER A C 1
ATOM 2529 O O . SER A 1 335 ? -1.046 19.75 22.938 1 96.44 335 SER A O 1
ATOM 2531 N N . VAL A 1 336 ? -3.217 20.094 22.844 1 94.5 336 VAL A N 1
ATOM 2532 C CA . VAL A 1 336 ? -3.422 19.766 24.25 1 94.5 336 VAL A CA 1
ATOM 2533 C C . VAL A 1 336 ? -3.324 18.25 24.453 1 94.5 336 VAL A C 1
ATOM 2535 O O . VAL A 1 336 ? -2.723 17.797 25.422 1 94.5 336 VAL A O 1
ATOM 2538 N N . ALA A 1 337 ? -3.875 17.531 23.562 1 93.81 337 ALA A N 1
ATOM 2539 C CA . ALA A 1 337 ? -3.924 16.078 23.672 1 93.81 337 ALA A CA 1
ATOM 2540 C C . ALA A 1 337 ? -2.52 15.492 23.734 1 93.81 337 ALA A C 1
ATOM 2542 O O . ALA A 1 337 ? -2.297 14.477 24.406 1 93.81 337 ALA A O 1
ATOM 2543 N N . TYR A 1 338 ? -1.563 16.125 23.109 1 94.5 338 TYR A N 1
ATOM 2544 C CA . TYR A 1 338 ? -0.212 15.586 23.047 1 94.5 338 TYR A CA 1
ATOM 2545 C C . TYR A 1 338 ? 0.764 16.469 23.812 1 94.5 338 TYR A C 1
ATOM 2547 O O . TYR A 1 338 ? 1.976 16.406 23.594 1 94.5 338 TYR A O 1
ATOM 2555 N N . ASP A 1 339 ? 0.234 17.328 24.609 1 93.31 339 ASP A N 1
ATOM 2556 C CA . ASP A 1 339 ? 1.006 18.188 25.516 1 93.31 339 ASP A CA 1
ATOM 2557 C C . ASP A 1 339 ? 2.006 19.047 24.734 1 93.31 339 ASP A C 1
ATOM 2559 O O . ASP A 1 339 ? 3.197 19.047 25.047 1 93.31 339 ASP A O 1
ATOM 2563 N N . GLY A 1 340 ? 1.507 19.656 23.781 1 96.25 340 GLY A N 1
ATOM 2564 C CA . GLY A 1 340 ? 2.344 20.531 22.969 1 96.25 340 GLY A CA 1
ATOM 2565 C C . GLY A 1 340 ? 2.635 21.859 23.625 1 96.25 340 GLY A C 1
ATOM 2566 O O . GLY A 1 340 ? 1.995 22.219 24.609 1 96.25 340 GLY A O 1
ATOM 2567 N N . THR A 1 341 ? 3.635 22.531 23.109 1 97.19 341 THR A N 1
ATOM 2568 C CA . THR A 1 341 ? 4.062 23.828 23.625 1 97.19 341 THR A CA 1
ATOM 2569 C C . THR A 1 341 ? 3.936 24.906 22.547 1 97.19 341 THR A C 1
ATOM 2571 O O . THR A 1 341 ? 4.242 24.656 21.375 1 97.19 341 THR A O 1
ATOM 2574 N N . LEU A 1 342 ? 3.443 26.094 23.031 1 97.06 342 LEU A N 1
ATOM 2575 C CA . LEU A 1 342 ? 3.391 27.234 22.125 1 97.06 342 LEU A CA 1
ATOM 2576 C C . LEU A 1 342 ? 4.797 27.672 21.719 1 97.06 342 LEU A C 1
ATOM 2578 O O . LEU A 1 342 ? 5.617 28.016 22.578 1 97.06 342 LEU A O 1
ATOM 2582 N N . PRO A 1 343 ? 5.082 27.594 20.484 1 97.19 343 PRO A N 1
ATOM 2583 C CA . PRO A 1 343 ? 6.434 27.953 20.047 1 97.19 343 PRO A CA 1
ATOM 2584 C C . PRO A 1 343 ? 6.641 29.469 19.953 1 97.19 343 PRO A C 1
ATOM 2586 O O . PRO A 1 343 ? 5.703 30.203 19.609 1 97.19 343 PRO A O 1
ATOM 2589 N N . ASP A 1 344 ? 7.801 29.891 20.234 1 95.81 344 ASP A N 1
ATOM 2590 C CA . ASP A 1 344 ? 8.25 31.234 19.906 1 95.81 344 ASP A CA 1
ATOM 2591 C C . ASP A 1 344 ? 8.734 31.297 18.453 1 95.81 344 ASP A C 1
ATOM 2593 O O . ASP A 1 344 ? 9.891 30.984 18.172 1 95.81 344 ASP A O 1
ATOM 2597 N N . LEU A 1 345 ? 7.816 31.75 17.625 1 95.69 345 LEU A N 1
ATOM 2598 C CA . LEU A 1 345 ? 8.078 31.828 16.188 1 95.69 345 LEU A CA 1
ATOM 2599 C C . LEU A 1 345 ? 8.688 33.188 15.812 1 95.69 345 LEU A C 1
ATOM 2601 O O . LEU A 1 345 ? 8.133 34.219 16.156 1 95.69 345 LEU A O 1
ATOM 2605 N N . TYR A 1 346 ? 9.906 33.188 15.164 1 93.44 346 TYR A N 1
ATOM 2606 C CA . TYR A 1 346 ? 10.523 34.469 14.781 1 93.44 346 TYR A CA 1
ATOM 2607 C C . TYR A 1 346 ? 10.898 34.469 13.305 1 93.44 346 TYR A C 1
ATOM 2609 O O . TYR A 1 346 ? 11.008 33.406 12.688 1 93.44 346 TYR A O 1
ATOM 2617 N N . LEU A 1 347 ? 10.922 35.562 12.688 1 92.5 347 LEU A N 1
ATOM 2618 C CA . LEU A 1 347 ? 11.32 35.719 11.289 1 92.5 347 LEU A CA 1
ATOM 2619 C C . LEU A 1 347 ? 12.828 35.875 11.172 1 92.5 347 LEU A C 1
ATOM 2621 O O . LEU A 1 347 ? 13.43 36.719 11.836 1 92.5 347 LEU A O 1
ATOM 2625 N N . PRO A 1 348 ? 13.445 35.031 10.406 1 85.56 348 PRO A N 1
ATOM 2626 C CA . PRO A 1 348 ? 14.891 35.125 10.219 1 85.56 348 PRO A CA 1
ATOM 2627 C C . PRO A 1 348 ? 15.289 36.469 9.578 1 85.56 348 PRO A C 1
ATOM 2629 O O . PRO A 1 348 ? 14.60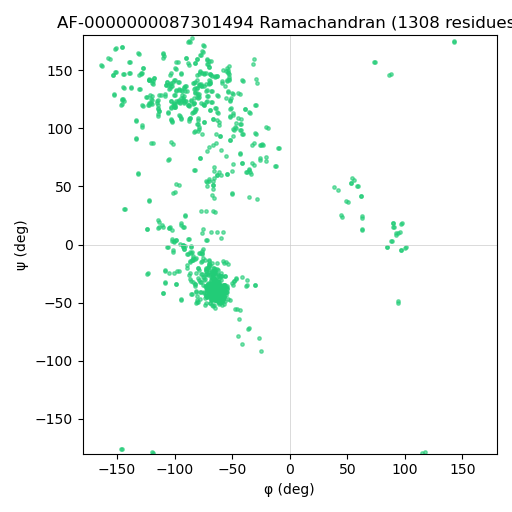2 36.969 8.68 1 85.56 348 PRO A O 1
ATOM 2632 N N . ASN A 1 349 ? 15.914 37.562 10.297 1 70.06 349 ASN A N 1
ATOM 2633 C CA . ASN A 1 349 ? 16.328 38.875 9.781 1 70.06 349 ASN A CA 1
ATOM 2634 C C . ASN A 1 349 ? 17.656 38.781 9.047 1 70.06 349 ASN A C 1
ATOM 2636 O O . ASN A 1 349 ? 18.625 38.219 9.555 1 70.06 349 ASN A O 1
ATOM 2640 N N . ILE A 1 350 ? 17.641 38.688 7.812 1 54.53 350 ILE A N 1
ATOM 2641 C CA . ILE A 1 350 ? 18.922 38.719 7.125 1 54.53 350 ILE A CA 1
ATOM 2642 C C . ILE A 1 350 ? 19.562 40.094 7.289 1 54.53 350 ILE A C 1
ATOM 2644 O O . ILE A 1 350 ? 19.219 41.031 6.57 1 54.53 350 ILE A O 1
ATOM 2648 N N . GLU A 1 351 ? 19.422 40.969 8.312 1 44.81 351 GLU A N 1
ATOM 2649 C CA . GLU A 1 351 ? 20.266 42.156 8.234 1 44.81 351 GLU A CA 1
ATOM 2650 C C . GLU A 1 351 ? 21.719 41.812 8.523 1 44.81 351 GLU A C 1
ATOM 2652 O O . GLU A 1 351 ? 22.047 41.25 9.57 1 44.81 351 GLU A O 1
ATOM 2657 N N . HIS A 1 352 ? 22.797 42.281 7.664 1 41.81 352 HIS A N 1
ATOM 2658 C CA . HIS A 1 352 ? 24.25 42.312 7.477 1 41.81 352 HIS A CA 1
ATOM 2659 C C . HIS A 1 352 ? 24.875 40.938 7.809 1 41.81 352 HIS A C 1
ATOM 2661 O O . HIS A 1 352 ? 25.906 40.875 8.469 1 41.81 352 HIS A O 1
ATOM 2667 N N . GLY A 1 353 ? 24.484 39.75 7.43 1 41.16 353 GLY A N 1
ATOM 2668 C CA . GLY A 1 353 ? 25.156 38.469 7.566 1 41.16 353 GLY A CA 1
ATOM 2669 C C . GLY A 1 353 ? 24.75 37.688 8.805 1 41.16 353 GLY A C 1
ATOM 2670 O O . GLY A 1 353 ? 24.906 36.469 8.875 1 41.16 353 GLY A O 1
ATOM 2671 N N . ILE A 1 354 ? 24.734 38.344 10.094 1 39.81 354 ILE A N 1
ATOM 2672 C CA . ILE A 1 354 ? 24.516 37.719 11.391 1 39.81 354 ILE A CA 1
ATOM 2673 C C . ILE A 1 354 ? 23.031 37.656 11.703 1 39.81 354 ILE A C 1
ATOM 2675 O O . ILE A 1 354 ? 22.328 38.656 11.594 1 39.81 354 ILE A O 1
ATOM 2679 N N . ALA A 1 355 ? 22.281 36.531 11.664 1 42.75 355 ALA A N 1
ATOM 2680 C CA . ALA A 1 355 ? 20.906 36.25 12.016 1 42.75 355 ALA A CA 1
ATOM 2681 C C . ALA A 1 355 ? 20.5 36.938 13.312 1 42.75 355 ALA A C 1
ATOM 2683 O O . ALA A 1 355 ? 20.969 36.594 14.391 1 42.75 355 ALA A O 1
ATOM 2684 N N . ASN A 1 356 ? 20.328 38.312 13.445 1 40.38 356 ASN A N 1
ATOM 2685 C CA . ASN A 1 356 ? 19.812 38.969 14.656 1 40.38 356 ASN A CA 1
ATOM 2686 C C . ASN A 1 356 ? 18.312 38.781 14.805 1 40.38 356 ASN A C 1
ATOM 2688 O O . ASN A 1 356 ? 17.578 38.875 13.82 1 40.38 356 ASN A O 1
ATOM 2692 N N . ALA A 1 357 ? 17.781 37.906 15.734 1 42.25 357 ALA A N 1
ATOM 2693 C CA . ALA A 1 357 ? 16.391 37.812 16.141 1 42.25 357 ALA A CA 1
ATOM 2694 C C . ALA A 1 357 ? 15.773 39.188 16.328 1 42.25 357 ALA A C 1
ATOM 2696 O O . ALA A 1 357 ? 16.312 40.031 17.062 1 42.25 357 ALA A O 1
ATOM 2697 N N . ALA A 1 358 ? 15 39.75 15.547 1 37.88 358 ALA A N 1
ATOM 2698 C CA . ALA A 1 358 ? 14.289 41 15.82 1 37.88 358 ALA A CA 1
ATOM 2699 C C . ALA A 1 358 ? 13.68 40.969 17.219 1 37.88 358 ALA A C 1
ATOM 2701 O O . ALA A 1 358 ? 12.984 40.031 17.594 1 37.88 358 ALA A O 1
ATOM 2702 N N . LYS A 1 359 ? 14.164 41.719 18.25 1 36.16 359 LYS A N 1
ATOM 2703 C CA . LYS A 1 359 ? 13.656 42 19.578 1 36.16 359 LYS A CA 1
ATOM 2704 C C . LYS A 1 359 ? 12.203 42.469 19.531 1 36.16 359 LYS A C 1
ATOM 2706 O O . LYS A 1 359 ? 11.93 43.656 19.391 1 36.16 359 LYS A O 1
ATOM 2711 N N . ASP A 1 360 ? 11.281 41.938 18.828 1 35.12 360 ASP A N 1
ATOM 2712 C CA . ASP A 1 360 ? 10.039 42.5 19.344 1 35.12 360 ASP A CA 1
ATOM 2713 C C . ASP A 1 360 ? 9.961 42.406 20.859 1 35.12 360 ASP A C 1
ATOM 2715 O O . ASP A 1 360 ? 10.547 41.469 21.453 1 35.12 360 ASP A O 1
ATOM 2719 N N . GLU A 1 361 ? 9.641 43.562 21.547 1 31.61 361 GLU A N 1
ATOM 2720 C CA . GLU A 1 361 ? 9.422 43.719 22.984 1 31.61 361 GLU A CA 1
ATOM 2721 C C . GLU A 1 361 ? 8.617 42.531 23.547 1 31.61 361 GLU A C 1
ATOM 2723 O O . GLU A 1 361 ? 7.535 42.219 23.047 1 31.61 361 GLU A O 1
ATOM 2728 N N . PRO A 1 362 ? 9.227 41.469 24.109 1 32.5 362 PRO A N 1
ATOM 2729 C CA . PRO A 1 362 ? 8.352 40.5 24.766 1 32.5 362 PRO A CA 1
ATOM 2730 C C . PRO A 1 362 ? 7.207 41.156 25.531 1 32.5 362 PRO A C 1
ATOM 2732 O O . PRO A 1 362 ? 7.348 42.281 26 1 32.5 362 PRO A O 1
ATOM 2735 N N . ALA A 1 363 ? 5.961 41 25.25 1 32.5 363 ALA A N 1
ATOM 2736 C CA . ALA A 1 363 ? 4.969 41.25 26.281 1 32.5 363 ALA A CA 1
ATOM 2737 C C . ALA A 1 363 ? 5.523 40.938 27.672 1 32.5 363 ALA A C 1
ATOM 2739 O O . ALA A 1 363 ? 6.469 40.156 27.797 1 32.5 363 ALA A O 1
ATOM 2740 N N . SER A 1 364 ? 4.926 41.5 28.812 1 29.95 364 SER A N 1
ATOM 2741 C CA . SER A 1 364 ? 5.211 41.562 30.25 1 29.95 364 SER A CA 1
ATOM 2742 C C . SER A 1 364 ? 5.57 40.188 30.797 1 29.95 364 SER A C 1
ATOM 2744 O O . SER A 1 364 ? 5.996 40.062 31.953 1 29.95 364 SER A O 1
ATOM 2746 N N . THR A 1 365 ? 4.68 39.156 30.594 1 30.41 365 THR A N 1
ATOM 2747 C CA . THR A 1 365 ? 4.691 38.281 31.766 1 30.41 365 THR A CA 1
ATOM 2748 C C . THR A 1 365 ? 6.105 37.812 32.062 1 30.41 365 THR A C 1
ATOM 2750 O O . THR A 1 365 ? 6.938 37.688 31.172 1 30.41 365 THR A O 1
ATOM 2753 N N . THR A 1 366 ? 6.371 37.5 33.469 1 29.8 366 THR A N 1
ATOM 2754 C CA . THR A 1 366 ? 7.379 37.156 34.469 1 29.8 366 THR A CA 1
ATOM 2755 C C . THR A 1 366 ? 8.32 36.094 33.938 1 29.8 366 THR A C 1
ATOM 2757 O O . THR A 1 366 ? 9.539 36.188 34.094 1 29.8 366 THR A O 1
ATOM 2760 N N . SER A 1 367 ? 7.793 34.812 33.969 1 31.48 367 SER A N 1
ATOM 2761 C CA . SER A 1 367 ? 8.594 33.688 34.5 1 31.48 367 SER A CA 1
ATOM 2762 C C . SER A 1 367 ? 9.688 33.312 33.5 1 31.48 367 SER A C 1
ATOM 2764 O O . SER A 1 367 ? 10.555 32.5 33.844 1 31.48 367 SER A O 1
ATOM 2766 N N . SER A 1 368 ? 9.406 33.188 32.219 1 35.62 368 SER A N 1
ATOM 2767 C CA . SER A 1 368 ? 10.406 32.312 31.609 1 35.62 368 SER A CA 1
ATOM 2768 C C . SER A 1 368 ? 11.758 33 31.484 1 35.62 368 SER A C 1
ATOM 2770 O O . SER A 1 368 ? 11.953 33.812 30.578 1 35.62 368 SER A O 1
ATOM 2772 N N . ALA A 1 369 ? 12.328 33.625 32.531 1 33.53 369 ALA A N 1
ATOM 2773 C CA . ALA A 1 369 ? 13.602 34.219 32.906 1 33.53 369 ALA A CA 1
ATOM 2774 C C . ALA A 1 369 ? 14.758 33.594 32.156 1 33.53 369 ALA A C 1
ATOM 2776 O O . ALA A 1 369 ? 15.617 34.312 31.609 1 33.53 369 ALA A O 1
ATOM 2777 N N . GLN A 1 370 ? 15.234 32.406 32.625 1 35.34 370 GLN A N 1
ATOM 2778 C CA . GLN A 1 370 ? 16.625 31.969 32.5 1 35.34 370 GLN A CA 1
ATOM 2779 C C . GLN A 1 370 ? 16.891 31.5 31.062 1 35.34 370 GLN A C 1
ATOM 2781 O O . GLN A 1 370 ? 17.078 30.297 30.828 1 35.34 370 GLN A O 1
ATOM 2786 N N . LEU A 1 371 ? 16.109 31.672 30.172 1 39.62 371 LEU A N 1
ATOM 2787 C CA . LEU A 1 371 ? 16.703 31.219 28.922 1 39.62 371 LEU A CA 1
ATOM 2788 C C . LEU A 1 371 ? 18.156 31.688 28.828 1 39.62 371 LEU A C 1
ATOM 2790 O O . LEU A 1 371 ? 18.453 32.875 28.969 1 39.62 371 LEU A O 1
ATOM 2794 N N . THR A 1 372 ? 19.172 30.844 29.141 1 42.03 372 THR A N 1
ATOM 2795 C CA . THR A 1 372 ? 20.609 30.984 29.031 1 42.03 372 THR A CA 1
ATOM 2796 C C . THR A 1 372 ? 20.969 31.922 27.875 1 42.03 372 THR A C 1
ATOM 2798 O O . THR A 1 372 ? 20.203 32.062 26.938 1 42.03 372 THR A O 1
ATOM 2801 N N . LYS A 1 373 ? 22.031 32.812 27.984 1 46.91 373 LYS A N 1
ATOM 2802 C CA . LYS A 1 373 ? 22.828 33.844 27.281 1 46.91 373 LYS A CA 1
ATOM 2803 C C . LYS A 1 373 ? 23.109 33.406 25.844 1 46.91 373 LYS A C 1
ATOM 2805 O O . LYS A 1 373 ? 23.641 34.188 25.047 1 46.91 373 LYS A O 1
ATOM 2810 N N . ARG A 1 374 ? 23.188 32.062 25.5 1 57.91 374 ARG A N 1
ATOM 2811 C CA . ARG A 1 374 ? 23.672 31.828 24.141 1 57.91 374 ARG A CA 1
ATOM 2812 C C . ARG A 1 374 ? 22.531 31.922 23.125 1 57.91 374 ARG A C 1
ATOM 2814 O O . ARG A 1 374 ? 21.469 31.344 23.328 1 57.91 374 ARG A O 1
ATOM 2821 N N . PRO A 1 375 ? 22.578 32.812 22.141 1 80.31 375 PRO A N 1
ATOM 2822 C CA . PRO A 1 375 ? 21.531 32.969 21.125 1 80.31 375 PRO A CA 1
ATOM 2823 C C . PRO A 1 375 ? 21.344 31.734 20.266 1 80.31 375 PRO A C 1
ATOM 2825 O O . PRO A 1 375 ? 22.312 31.156 19.781 1 80.31 375 PRO A O 1
ATOM 2828 N N . TRP A 1 376 ? 20.094 31.047 20.406 1 87.25 376 TRP A N 1
ATOM 2829 C CA . TRP A 1 376 ? 19.797 29.828 19.656 1 87.25 376 TRP A CA 1
ATOM 2830 C C . TRP A 1 376 ? 19.062 30.156 18.359 1 87.25 376 TRP A C 1
ATOM 2832 O O . TRP A 1 376 ? 18.188 31.031 18.344 1 87.25 376 TRP A O 1
ATOM 2842 N N . LYS A 1 377 ? 19.531 29.578 17.344 1 91.94 377 LYS A N 1
ATOM 2843 C CA . LYS A 1 377 ? 18.797 29.625 16.078 1 91.94 377 LYS A CA 1
ATOM 2844 C C . LYS A 1 377 ? 17.547 28.75 16.141 1 91.94 377 LYS A C 1
ATOM 2846 O O . LYS A 1 377 ? 16.484 29.141 15.633 1 91.94 377 LYS A O 1
ATOM 2851 N N . LEU A 1 378 ? 17.641 27.656 16.734 1 95.06 378 LEU A N 1
ATOM 2852 C CA . LEU A 1 378 ? 16.578 26.688 16.938 1 95.06 378 LEU A CA 1
ATOM 2853 C C . LEU A 1 378 ? 16.75 25.984 18.281 1 95.06 378 LEU A C 1
ATOM 2855 O O . LEU A 1 378 ? 17.844 25.531 18.625 1 95.06 378 LEU A O 1
ATOM 2859 N N . PHE A 1 379 ? 15.719 26.031 19.094 1 94.94 379 PHE A N 1
ATOM 2860 C CA . PHE A 1 379 ? 15.734 25.422 20.422 1 94.94 379 PHE A CA 1
ATOM 2861 C C . PHE A 1 379 ? 14.453 24.625 20.656 1 94.94 379 PHE A C 1
ATOM 2863 O O . PHE A 1 379 ? 13.391 25.203 20.875 1 94.94 379 PHE A O 1
ATOM 2870 N N . ILE A 1 380 ? 14.484 23.297 20.641 1 96.31 380 ILE A N 1
ATOM 2871 C CA . ILE A 1 380 ? 13.352 22.406 20.844 1 96.31 380 ILE A CA 1
ATOM 2872 C C . ILE A 1 380 ? 13.742 21.297 21.828 1 96.31 380 ILE A C 1
ATOM 2874 O O . ILE A 1 380 ? 14.188 20.219 21.406 1 96.31 380 ILE A O 1
ATOM 2878 N N . PRO A 1 381 ? 13.516 21.516 23.109 1 94.88 381 PRO A N 1
ATOM 2879 C CA . PRO A 1 381 ? 13.875 20.5 24.094 1 94.88 381 PRO A CA 1
ATOM 2880 C C . PRO A 1 381 ? 12.867 19.359 24.172 1 94.88 381 PRO A C 1
ATOM 2882 O O . PRO A 1 381 ? 11.656 19.594 24.109 1 94.88 381 PRO A O 1
ATOM 2885 N N . ASN A 1 382 ? 13.344 18.203 24.266 1 93.88 382 ASN A N 1
ATOM 2886 C CA . ASN A 1 382 ? 12.5 17.016 24.422 1 93.88 382 ASN A CA 1
ATOM 2887 C C . ASN A 1 382 ? 11.438 16.953 23.328 1 93.88 382 ASN A C 1
ATOM 2889 O O . ASN A 1 382 ? 10.25 16.828 23.609 1 93.88 382 ASN A O 1
ATOM 2893 N N . ALA A 1 383 ? 11.898 17.047 22.125 1 94.75 383 ALA A N 1
ATOM 2894 C CA . ALA A 1 383 ? 10.992 17.031 20.984 1 94.75 383 ALA A CA 1
ATOM 2895 C C . ALA A 1 383 ? 10.539 15.617 20.641 1 94.75 383 ALA A C 1
ATOM 2897 O O . ALA A 1 383 ? 11.367 14.703 20.547 1 94.75 383 ALA A O 1
ATOM 2898 N N . TYR A 1 384 ? 9.266 15.469 20.516 1 94 384 TYR A N 1
ATOM 2899 C CA . TYR A 1 384 ? 8.711 14.188 20.094 1 94 384 TYR A CA 1
ATOM 2900 C C . TYR A 1 384 ? 8.328 14.211 18.625 1 94 384 TYR A C 1
ATOM 2902 O O . TYR A 1 384 ? 7.812 15.219 18.125 1 94 384 TYR A O 1
ATOM 2910 N N . HIS A 1 385 ? 8.609 13.109 17.953 1 91.31 385 HIS A N 1
ATOM 2911 C CA . HIS A 1 385 ? 8.07 12.945 16.609 1 91.31 385 HIS A CA 1
ATOM 2912 C C . HIS A 1 385 ? 6.555 12.773 16.641 1 91.31 385 HIS A C 1
ATOM 2914 O O . HIS A 1 385 ? 6.043 11.867 17.312 1 91.31 385 HIS A O 1
ATOM 2920 N N . PRO A 1 386 ? 5.797 13.57 16 1 93.88 386 PRO A N 1
ATOM 2921 C CA . PRO A 1 386 ? 4.34 13.594 16.156 1 93.88 386 PRO A CA 1
ATOM 2922 C C . PRO A 1 386 ? 3.691 12.258 15.773 1 93.88 386 PRO A C 1
ATOM 2924 O O . PRO A 1 386 ? 2.801 11.781 16.484 1 93.88 386 PRO A O 1
ATOM 2927 N N . LEU A 1 387 ? 4.086 11.656 14.695 1 90.44 387 LEU A N 1
ATOM 2928 C CA . LEU A 1 387 ? 3.451 10.43 14.234 1 90.44 387 LEU A CA 1
ATOM 2929 C C . LEU A 1 387 ? 3.783 9.266 15.164 1 90.44 387 LEU A C 1
ATOM 2931 O O . LEU A 1 387 ? 2.939 8.398 15.406 1 90.44 387 LEU A O 1
ATOM 2935 N N . LEU A 1 388 ? 5.043 9.227 15.648 1 86.75 388 LEU A N 1
ATOM 2936 C CA . LEU A 1 388 ? 5.426 8.164 16.578 1 86.75 388 LEU A CA 1
ATOM 2937 C C . LEU A 1 388 ? 4.688 8.312 17.891 1 86.75 388 LEU A C 1
ATOM 2939 O O . LEU A 1 388 ? 4.25 7.312 18.484 1 86.75 388 LEU A O 1
ATOM 2943 N N . LEU A 1 389 ? 4.594 9.438 18.328 1 89.56 389 LEU A N 1
ATOM 2944 C CA . LEU A 1 389 ? 3.869 9.695 19.578 1 89.56 389 LEU A CA 1
ATOM 2945 C C . LEU A 1 389 ? 2.396 9.328 19.438 1 89.56 389 LEU A C 1
ATOM 2947 O O . LEU A 1 389 ? 1.82 8.695 20.312 1 89.56 389 LEU A O 1
ATOM 2951 N N . GLN A 1 390 ? 1.79 9.758 18.359 1 90.12 390 GLN A N 1
ATOM 2952 C CA . GLN A 1 390 ? 0.39 9.453 18.094 1 90.12 390 GLN A CA 1
ATOM 2953 C C . GLN A 1 390 ? 0.16 7.941 18.016 1 90.12 390 GLN A C 1
ATOM 2955 O O . GLN A 1 390 ? -0.803 7.43 18.594 1 90.12 390 GLN A O 1
ATOM 2960 N N . GLN A 1 391 ? 0.998 7.297 17.25 1 86.31 391 GLN A N 1
ATOM 2961 C CA . GLN A 1 391 ? 0.877 5.852 17.109 1 86.31 391 GLN A CA 1
ATOM 2962 C C . GLN A 1 391 ? 0.995 5.152 18.453 1 86.31 391 GLN A C 1
ATOM 2964 O O . GLN A 1 391 ? 0.255 4.207 18.734 1 86.31 391 GLN A O 1
ATOM 2969 N N . HIS A 1 392 ? 1.915 5.57 19.234 1 86.44 392 HIS A N 1
ATOM 2970 C CA . HIS A 1 392 ? 2.105 4.996 20.562 1 86.44 392 HIS A CA 1
ATOM 2971 C C . HIS A 1 392 ? 0.865 5.188 21.422 1 86.44 392 HIS A C 1
ATOM 2973 O O . HIS A 1 392 ? 0.399 4.242 22.062 1 86.44 392 HIS A O 1
ATOM 2979 N N . GLN A 1 393 ? 0.365 6.316 21.375 1 87.81 393 GLN A N 1
ATOM 2980 C CA . GLN A 1 393 ? -0.808 6.613 22.203 1 87.81 393 GLN A CA 1
ATOM 2981 C C . GLN A 1 393 ? -2.031 5.844 21.703 1 87.81 393 GLN A C 1
ATOM 2983 O O . GLN A 1 393 ? -2.82 5.344 22.516 1 87.81 393 GLN A O 1
ATOM 2988 N N . GLU A 1 394 ? -2.16 5.805 20.438 1 86.56 394 GLU A N 1
ATOM 2989 C CA . GLU A 1 394 ? -3.277 5.055 19.875 1 86.56 394 GLU A CA 1
ATOM 2990 C C . GLU A 1 394 ? -3.168 3.568 20.188 1 86.56 394 GLU A C 1
ATOM 2992 O O . GLU A 1 394 ? -4.164 2.926 20.531 1 86.56 394 GLU A O 1
ATOM 2997 N N . ASN A 1 395 ? -1.973 3.066 20.016 1 84 395 ASN A N 1
ATOM 2998 C CA . ASN A 1 395 ? -1.753 1.663 20.344 1 84 395 ASN A CA 1
ATOM 2999 C C . ASN A 1 395 ? -2.023 1.39 21.828 1 84 395 ASN A C 1
ATOM 3001 O O . ASN A 1 395 ? -2.611 0.365 22.172 1 84 395 ASN A O 1
ATOM 3005 N N . LEU A 1 396 ? -1.626 2.246 22.594 1 87.19 396 LEU A N 1
ATOM 3006 C CA . LEU A 1 396 ? -1.854 2.121 24.031 1 87.19 396 LEU A CA 1
ATOM 3007 C C . LEU A 1 396 ? -3.346 2.172 24.359 1 87.19 396 LEU A C 1
ATOM 3009 O O . LEU A 1 396 ? -3.85 1.343 25.125 1 87.19 396 LEU A O 1
ATOM 3013 N N . ARG A 1 397 ? -4.027 3.086 23.766 1 86.44 397 ARG A N 1
ATOM 3014 C CA . ARG A 1 397 ? -5.465 3.219 23.984 1 86.44 397 ARG A CA 1
ATOM 3015 C C . ARG A 1 397 ? -6.211 1.984 23.484 1 86.44 397 ARG A C 1
ATOM 3017 O O . ARG A 1 397 ? -7.098 1.473 24.172 1 86.44 397 ARG A O 1
ATOM 3024 N N . ARG A 1 398 ? -5.863 1.568 22.328 1 85.94 398 ARG A N 1
ATOM 3025 C CA . ARG A 1 398 ? -6.508 0.395 21.75 1 85.94 398 ARG A CA 1
ATOM 3026 C C . ARG A 1 398 ? -6.27 -0.842 22.609 1 85.94 398 ARG A C 1
ATOM 3028 O O . ARG A 1 398 ? -7.195 -1.614 22.875 1 85.94 398 ARG A O 1
ATOM 3035 N N . THR A 1 399 ? -5.055 -0.995 23.016 1 85.88 399 THR A N 1
ATOM 3036 C CA . THR A 1 399 ? -4.719 -2.158 23.828 1 85.88 399 THR A CA 1
ATOM 3037 C C . THR A 1 399 ? -5.41 -2.086 25.188 1 85.88 399 THR A C 1
ATOM 3039 O O . THR A 1 399 ? -5.852 -3.105 25.719 1 85.88 399 THR A O 1
ATOM 3042 N N . LYS A 1 400 ? -5.496 -0.942 25.688 1 86.62 400 LYS A N 1
ATOM 3043 C CA . LYS A 1 400 ? -6.207 -0.758 26.953 1 86.62 400 LYS A CA 1
ATOM 3044 C C . LYS A 1 400 ? -7.695 -1.046 26.797 1 86.62 400 LYS A C 1
ATOM 3046 O O . LYS A 1 400 ? -8.312 -1.662 27.656 1 86.62 400 LYS A O 1
ATOM 3051 N N . LYS A 1 401 ? -8.25 -0.643 25.688 1 85.62 401 LYS A N 1
ATOM 3052 C CA . LYS A 1 401 ? -9.656 -0.909 25.406 1 85.62 401 LYS A CA 1
ATOM 3053 C C . LYS A 1 401 ? -9.906 -2.402 25.219 1 85.62 401 LYS A C 1
ATOM 3055 O O . LYS A 1 401 ? -10.938 -2.924 25.656 1 85.62 401 LYS A O 1
ATOM 3060 N N . ASP A 1 402 ? -8.984 -2.965 24.547 1 84.62 402 ASP A N 1
ATOM 3061 C CA . ASP A 1 402 ? -9.094 -4.406 24.359 1 84.62 402 ASP A CA 1
ATOM 3062 C C . ASP A 1 402 ? -9.07 -5.145 25.688 1 84.62 402 ASP A C 1
ATOM 3064 O O . ASP A 1 402 ? -9.82 -6.105 25.891 1 84.62 402 ASP A O 1
ATOM 3068 N N . VAL A 1 403 ? -8.25 -4.727 26.578 1 85.06 403 VAL A N 1
ATOM 3069 C CA . VAL A 1 403 ? -8.172 -5.32 27.906 1 85.06 403 VAL A CA 1
ATOM 3070 C C . VAL A 1 403 ? -9.477 -5.074 28.656 1 85.06 403 VAL A C 1
ATOM 3072 O O . VAL A 1 403 ? -10 -5.977 29.328 1 85.06 403 VAL A O 1
ATOM 3075 N N . ALA A 1 404 ? -9.938 -3.867 28.469 1 85.31 404 ALA A N 1
ATOM 3076 C CA . ALA A 1 404 ? -11.188 -3.52 29.141 1 85.31 404 ALA A CA 1
ATOM 3077 C C . ALA A 1 404 ? -12.352 -4.34 28.594 1 85.31 404 ALA A C 1
ATOM 3079 O O . ALA A 1 404 ? -13.18 -4.836 29.359 1 85.31 404 ALA A O 1
ATOM 3080 N N . SER A 1 405 ? -12.398 -4.457 27.344 1 85.12 405 SER A N 1
ATOM 3081 C CA . SER A 1 405 ? -13.453 -5.234 26.703 1 85.12 405 SER A CA 1
ATOM 3082 C C . SER A 1 405 ? -13.359 -6.707 27.078 1 85.12 405 SER A C 1
ATOM 3084 O O . SER A 1 405 ? -14.383 -7.352 27.344 1 85.12 405 SER A O 1
ATOM 3086 N N . ALA A 1 406 ? -12.172 -7.234 27.078 1 80 406 ALA A N 1
ATOM 3087 C CA . ALA A 1 406 ? -11.969 -8.633 27.453 1 80 406 ALA A CA 1
ATOM 3088 C C . ALA A 1 406 ? -12.312 -8.859 28.922 1 80 406 ALA A C 1
ATOM 3090 O O . ALA A 1 406 ? -12.906 -9.883 29.266 1 80 406 ALA A O 1
ATOM 3091 N N . THR A 1 407 ? -11.938 -7.941 29.75 1 82.25 407 THR A N 1
ATOM 3092 C CA . THR A 1 407 ? -12.258 -8.031 31.172 1 82.25 407 THR A CA 1
ATOM 3093 C C . THR A 1 407 ? -13.766 -7.969 31.391 1 82.25 407 THR A C 1
ATOM 3095 O O . THR A 1 407 ? -14.305 -8.68 32.25 1 82.25 407 THR A O 1
ATOM 3098 N N . ALA A 1 408 ? -14.375 -7.117 30.578 1 82.06 408 ALA A N 1
ATOM 3099 C CA . ALA A 1 408 ? -15.828 -7.012 30.672 1 82.06 408 ALA A CA 1
ATOM 3100 C C . ALA A 1 408 ? -16.5 -8.305 30.219 1 82.06 408 ALA A C 1
ATOM 3102 O O . ALA A 1 408 ? -17.5 -8.734 30.812 1 82.06 408 ALA A O 1
ATOM 3103 N N . GLU A 1 409 ? -15.953 -8.852 29.234 1 77.94 409 GLU A N 1
ATOM 3104 C CA . GLU A 1 409 ? -16.484 -10.117 28.75 1 77.94 409 GLU A CA 1
ATOM 3105 C C . GLU A 1 409 ? -16.344 -11.227 29.781 1 77.94 409 GLU A C 1
ATOM 3107 O O . GLU A 1 409 ? -17.25 -12.039 29.969 1 77.94 409 GLU A O 1
ATOM 3112 N N . ILE A 1 410 ? -15.258 -11.297 30.453 1 78.19 410 ILE A N 1
ATOM 3113 C CA . ILE A 1 410 ? -15.023 -12.281 31.516 1 78.19 410 ILE A CA 1
ATOM 3114 C C . ILE A 1 410 ? -16.016 -12.07 32.656 1 78.19 410 ILE A C 1
ATOM 3116 O O . ILE A 1 410 ? -16.594 -13.031 33.188 1 78.19 410 ILE A O 1
ATOM 3120 N N . ARG A 1 411 ? -16.203 -10.781 32.938 1 77.56 411 ARG A N 1
ATOM 3121 C CA . ARG A 1 411 ? -17.156 -10.461 33.969 1 77.56 411 ARG A CA 1
ATOM 3122 C C . ARG A 1 411 ? -18.562 -10.891 33.594 1 77.56 411 ARG A C 1
ATOM 3124 O O . ARG A 1 411 ? -19.297 -11.438 34.406 1 77.56 411 ARG A O 1
ATOM 3131 N N . ARG A 1 412 ? -18.875 -10.648 32.344 1 76.31 412 ARG A N 1
ATOM 3132 C CA . ARG A 1 412 ? -20.203 -11.039 31.875 1 76.31 412 ARG A CA 1
ATOM 3133 C C . ARG A 1 412 ? -20.375 -12.555 31.891 1 76.31 412 ARG A C 1
ATOM 3135 O O . ARG A 1 412 ? -21.422 -13.062 32.281 1 76.31 412 ARG A O 1
ATOM 3142 N N . ARG A 1 413 ? -19.344 -13.211 31.5 1 72.56 413 ARG A N 1
ATOM 3143 C CA . ARG A 1 413 ? -19.406 -14.664 31.484 1 72.56 413 ARG A CA 1
ATOM 3144 C C . ARG A 1 413 ? -19.484 -15.234 32.906 1 72.56 413 ARG A C 1
ATOM 3146 O O . ARG A 1 413 ? -20.156 -16.234 33.156 1 72.56 413 ARG A O 1
ATOM 3153 N N . ARG A 1 414 ? -18.781 -14.609 33.812 1 71.88 414 ARG A N 1
ATOM 3154 C CA . ARG A 1 414 ? -18.812 -15.023 35.188 1 71.88 414 ARG A CA 1
ATOM 3155 C C . ARG A 1 414 ? -20.219 -14.844 35.781 1 71.88 414 ARG A C 1
ATOM 3157 O O . ARG A 1 414 ? -20.703 -15.695 36.531 1 71.88 414 ARG A O 1
ATOM 3164 N N . ILE A 1 415 ? -20.766 -13.758 35.344 1 67.25 415 ILE A N 1
ATOM 3165 C CA . ILE A 1 415 ? -22.109 -13.461 35.844 1 67.25 415 ILE A CA 1
ATOM 3166 C C . ILE A 1 415 ? -23.109 -14.461 35.281 1 67.25 415 ILE A C 1
ATOM 3168 O O . ILE A 1 415 ? -23.984 -14.938 36 1 67.25 415 ILE A O 1
ATOM 3172 N N . TYR A 1 416 ? -22.875 -14.797 34.031 1 64.88 416 TYR A N 1
ATOM 3173 C CA . TYR A 1 416 ? -23.875 -15.664 33.406 1 64.88 416 TYR A CA 1
ATOM 3174 C C . TYR A 1 416 ? -23.469 -17.125 33.531 1 64.88 416 TYR A C 1
ATOM 3176 O O . TYR A 1 416 ? -24.156 -18.016 33.031 1 64.88 416 TYR A O 1
ATOM 3184 N N . GLY A 1 417 ? -22.562 -17.547 34.375 1 61.69 417 GLY A N 1
ATOM 3185 C CA . GLY A 1 417 ? -22.203 -18.891 34.75 1 61.69 417 GLY A CA 1
ATOM 3186 C C . GLY A 1 417 ? -21.656 -19.719 33.594 1 61.69 417 GLY A C 1
ATOM 3187 O O . GLY A 1 417 ? -21.875 -20.922 33.531 1 61.69 417 GLY A O 1
ATOM 3188 N N . GLN A 1 418 ? -21.156 -19 32.594 1 56.97 418 GLN A N 1
ATOM 3189 C CA . GLN A 1 418 ? -20.703 -19.781 31.422 1 56.97 418 GLN A CA 1
ATOM 3190 C C . GLN A 1 418 ? -19.391 -20.484 31.719 1 56.97 418 GLN A C 1
ATOM 3192 O O . GLN A 1 418 ? -18.734 -20.219 32.719 1 56.97 418 GLN A O 1
ATOM 3197 N N . ASP A 1 419 ? -18.969 -21.422 30.75 1 60.97 419 ASP A N 1
ATOM 3198 C CA . ASP A 1 419 ? -17.953 -22.469 30.891 1 60.97 419 ASP A CA 1
ATOM 3199 C C . ASP A 1 419 ? -16.641 -21.906 31.438 1 60.97 419 ASP A C 1
ATOM 3201 O O . ASP A 1 419 ? -16.094 -20.953 30.891 1 60.97 419 ASP A O 1
ATOM 3205 N N . ILE A 1 420 ? -16.312 -22.406 32.594 1 57.84 420 ILE A N 1
ATOM 3206 C CA . ILE A 1 420 ? -15.18 -22.047 33.438 1 57.84 420 ILE A CA 1
ATOM 3207 C C . ILE A 1 420 ? -13.883 -22.188 32.656 1 57.84 420 ILE A C 1
ATOM 3209 O O . ILE A 1 420 ? -12.977 -21.359 32.781 1 57.84 420 ILE A O 1
ATOM 3213 N N . ALA A 1 421 ? -13.797 -23.281 31.844 1 58.72 421 ALA A N 1
ATOM 3214 C CA . ALA A 1 421 ? -12.547 -23.547 31.141 1 58.72 421 ALA A CA 1
ATOM 3215 C C . ALA A 1 421 ? -12.242 -22.438 30.156 1 58.72 421 ALA A C 1
ATOM 3217 O O . ALA A 1 421 ? -11.086 -22 30.031 1 58.72 421 ALA A O 1
ATOM 3218 N N . GLU A 1 422 ? -13.258 -21.984 29.422 1 66.12 422 GLU A N 1
ATOM 3219 C CA . GLU A 1 422 ? -13.078 -20.875 28.484 1 66.12 422 GLU A CA 1
ATOM 3220 C C . GLU A 1 422 ? -12.75 -19.578 29.203 1 66.12 422 GLU A C 1
ATOM 3222 O O . GLU A 1 422 ? -12.031 -18.719 28.688 1 66.12 422 GLU A O 1
ATOM 3227 N N . GLU A 1 423 ? -13.117 -19.641 30.453 1 66.5 423 GLU A N 1
ATOM 3228 C CA . GLU A 1 423 ? -12.836 -18.469 31.281 1 66.5 423 GLU A CA 1
ATOM 3229 C C . GLU A 1 423 ? -11.352 -18.375 31.625 1 66.5 423 GLU A C 1
ATOM 3231 O O . GLU A 1 423 ? -10.773 -17.281 31.609 1 66.5 423 GLU A O 1
ATOM 3236 N N . ASP A 1 424 ? -10.812 -19.547 31.922 1 66.69 424 ASP A N 1
ATOM 3237 C CA . ASP A 1 424 ? -9.398 -19.562 32.281 1 66.69 424 ASP A CA 1
ATOM 3238 C C . ASP A 1 424 ? -8.516 -19.172 31.109 1 66.69 424 ASP A C 1
ATOM 3240 O O . ASP A 1 424 ? -7.523 -18.469 31.281 1 66.69 424 ASP A O 1
ATOM 3244 N N . GLN A 1 425 ? -8.938 -19.688 30 1 72.62 425 GLN A N 1
ATOM 3245 C CA . GLN A 1 425 ? -8.18 -19.344 28.797 1 72.62 425 GLN A CA 1
ATOM 3246 C C . GLN A 1 425 ? -8.289 -17.859 28.484 1 72.62 425 GLN A C 1
ATOM 3248 O O . GLN A 1 425 ? -7.293 -17.219 28.125 1 72.62 425 GLN A O 1
ATOM 3253 N N . LEU A 1 426 ? -9.445 -17.359 28.672 1 73.44 426 LEU A N 1
ATOM 3254 C CA . LEU A 1 426 ? -9.664 -15.93 28.422 1 73.44 426 LEU A CA 1
ATOM 3255 C C . LEU A 1 426 ? -8.938 -15.078 29.453 1 73.44 426 LEU A C 1
ATOM 3257 O O . LEU A 1 426 ? -8.391 -14.023 29.125 1 73.44 426 LEU A O 1
ATOM 3261 N N . ALA A 1 427 ? -8.922 -15.609 30.625 1 74.31 427 ALA A N 1
ATOM 3262 C CA . ALA A 1 427 ? -8.227 -14.883 31.688 1 74.31 427 ALA A CA 1
ATOM 3263 C C . ALA A 1 427 ? -6.727 -14.828 31.422 1 74.31 427 ALA A C 1
ATOM 3265 O O . ALA A 1 427 ? -6.09 -13.797 31.641 1 74.31 427 ALA A O 1
ATOM 3266 N N . SER A 1 428 ? -6.266 -15.93 30.953 1 75.31 428 SER A N 1
ATOM 3267 C CA . SER A 1 428 ? -4.852 -15.953 30.594 1 75.31 428 SER A CA 1
ATOM 3268 C C . SER A 1 428 ? -4.562 -15.008 29.422 1 75.31 428 SER A C 1
ATOM 3270 O O . SER A 1 428 ? -3.533 -14.328 29.406 1 75.31 428 SER A O 1
ATOM 3272 N N . GLU A 1 429 ? -5.488 -14.875 28.562 1 76.88 429 GLU A N 1
ATOM 3273 C CA . GLU A 1 429 ? -5.336 -13.961 27.438 1 76.88 429 GLU A CA 1
ATOM 3274 C C . GLU A 1 429 ? -5.355 -12.508 27.891 1 76.88 429 GLU A C 1
ATOM 3276 O O . GLU A 1 429 ? -4.602 -11.68 27.375 1 76.88 429 GLU A O 1
ATOM 3281 N N . VAL A 1 430 ? -6.176 -12.289 28.891 1 80.12 430 VAL A N 1
ATOM 3282 C CA . VAL A 1 430 ? -6.285 -10.938 29.406 1 80.12 430 VAL A CA 1
ATOM 3283 C C . VAL A 1 430 ? -4.992 -10.555 30.141 1 80.12 430 VAL A C 1
ATOM 3285 O O . VAL A 1 430 ? -4.535 -9.414 30.047 1 80.12 430 VAL A O 1
ATOM 3288 N N . ASP A 1 431 ? -4.438 -11.523 30.812 1 78.56 431 ASP A N 1
ATOM 3289 C CA . ASP A 1 431 ? -3.176 -11.258 31.5 1 78.56 431 ASP A CA 1
ATOM 3290 C C . ASP A 1 431 ? -2.066 -10.945 30.5 1 78.56 431 ASP A C 1
ATOM 3292 O O . ASP A 1 431 ? -1.253 -10.047 30.734 1 78.56 431 ASP A O 1
ATOM 3296 N N . PHE A 1 432 ? -2.113 -11.641 29.516 1 78.19 432 PHE A N 1
ATOM 3297 C CA . PHE A 1 432 ? -1.138 -11.375 28.469 1 78.19 432 PHE A CA 1
ATOM 3298 C C . PHE A 1 432 ? -1.348 -9.992 27.859 1 78.19 432 PHE A C 1
ATOM 3300 O O . PHE A 1 432 ? -0.382 -9.289 27.562 1 78.19 432 PHE A O 1
ATOM 3307 N N . MET A 1 433 ? -2.541 -9.656 27.797 1 80.56 433 MET A N 1
ATOM 3308 C CA . MET A 1 433 ? -2.861 -8.344 27.25 1 80.56 433 MET A CA 1
ATOM 3309 C C . MET A 1 433 ? -2.426 -7.238 28.203 1 80.56 433 MET A C 1
ATOM 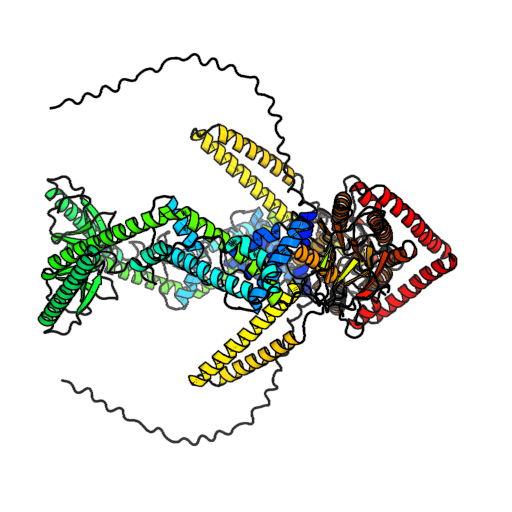3311 O O . MET A 1 433 ? -1.978 -6.176 27.766 1 80.56 433 MET A O 1
ATOM 3315 N N . LYS A 1 434 ? -2.541 -7.543 29.422 1 81.75 434 LYS A N 1
ATOM 3316 C CA . LYS A 1 434 ? -2.109 -6.566 30.422 1 81.75 434 LYS A CA 1
ATOM 3317 C C . LYS A 1 434 ? -0.597 -6.375 30.391 1 81.75 434 LYS A C 1
ATOM 3319 O O . LYS A 1 434 ? -0.104 -5.258 30.562 1 81.75 434 LYS A O 1
ATOM 3324 N N . ILE A 1 435 ? 0.033 -7.426 30.156 1 80 435 ILE A N 1
ATOM 3325 C CA . ILE A 1 435 ? 1.484 -7.348 30.016 1 80 435 ILE A CA 1
ATOM 3326 C C . ILE A 1 435 ? 1.848 -6.512 28.797 1 80 435 ILE A C 1
ATOM 3328 O O . ILE A 1 435 ? 2.775 -5.703 28.844 1 80 435 ILE A O 1
ATOM 3332 N N . ARG A 1 436 ? 1.121 -6.66 27.812 1 78.69 436 ARG A N 1
ATOM 3333 C CA . ARG A 1 436 ? 1.357 -5.887 26.594 1 78.69 436 ARG A CA 1
ATOM 3334 C C . ARG A 1 436 ? 1.14 -4.398 26.844 1 78.69 436 ARG A C 1
ATOM 3336 O O . ARG A 1 436 ? 1.883 -3.561 26.328 1 78.69 436 ARG A O 1
ATOM 3343 N N . VAL A 1 437 ? 0.169 -4.152 27.562 1 81.25 437 VAL A N 1
ATOM 3344 C CA . VAL A 1 437 ? -0.11 -2.764 27.906 1 81.25 437 VAL A CA 1
ATOM 3345 C C . VAL A 1 437 ? 1.059 -2.182 28.703 1 81.25 437 VAL A C 1
ATOM 3347 O O . VAL A 1 437 ? 1.506 -1.064 28.438 1 81.25 437 VAL A O 1
ATOM 3350 N N . SER A 1 438 ? 1.557 -2.969 29.562 1 81.62 438 SER A N 1
ATOM 3351 C CA . SER A 1 438 ? 2.68 -2.518 30.391 1 81.62 438 SER A CA 1
ATOM 3352 C C . SER A 1 438 ? 3.932 -2.318 29.531 1 81.62 438 SER A C 1
ATOM 3354 O O . SER A 1 438 ? 4.691 -1.37 29.75 1 81.62 438 SER A O 1
ATOM 3356 N N . GLU A 1 439 ? 4.066 -3.125 28.625 1 79.38 439 GLU A N 1
ATOM 3357 C CA . GLU A 1 439 ? 5.203 -3.008 27.719 1 79.38 439 GLU A CA 1
ATOM 3358 C C . GLU A 1 439 ? 5.098 -1.755 26.859 1 79.38 439 GLU A C 1
ATOM 3360 O O . GLU A 1 439 ? 6.09 -1.06 26.641 1 79.38 439 GLU A O 1
ATOM 3365 N N . LEU A 1 440 ? 3.98 -1.504 26.469 1 77.81 440 LEU A N 1
ATOM 3366 C CA . LEU A 1 440 ? 3.756 -0.323 25.641 1 77.81 440 LEU A CA 1
ATOM 3367 C C . LEU A 1 440 ? 3.949 0.953 26.453 1 77.81 440 LEU A C 1
ATOM 3369 O O . LEU A 1 440 ? 4.457 1.951 25.938 1 77.81 440 LEU A O 1
ATOM 3373 N N . GLU A 1 441 ? 3.508 0.864 27.641 1 80.38 441 GLU A N 1
ATOM 3374 C CA . GLU A 1 441 ? 3.678 2.02 28.516 1 80.38 441 GLU A CA 1
ATOM 3375 C C . GLU A 1 441 ? 5.156 2.281 28.812 1 80.38 441 GLU A C 1
ATOM 3377 O O . GLU A 1 441 ? 5.574 3.434 28.922 1 80.38 441 GLU A O 1
ATOM 3382 N N . ARG A 1 442 ? 5.949 1.22 28.812 1 75 442 ARG A N 1
ATOM 3383 C CA . ARG A 1 442 ? 7.379 1.346 29.078 1 75 442 ARG A CA 1
ATOM 3384 C C . ARG A 1 442 ? 8.133 1.775 27.828 1 75 442 ARG A C 1
ATOM 3386 O O . ARG A 1 442 ? 9.195 2.402 27.922 1 75 442 ARG A O 1
ATOM 3393 N N . ASN A 1 443 ? 7.539 1.472 26.688 1 76.69 443 ASN A N 1
ATOM 3394 C CA . ASN A 1 443 ? 8.211 1.76 25.422 1 76.69 443 ASN A CA 1
ATOM 3395 C C . ASN A 1 443 ? 7.746 3.088 24.828 1 76.69 443 ASN A C 1
ATOM 3397 O O . ASN A 1 443 ? 7.371 3.152 23.656 1 76.69 443 ASN A O 1
ATOM 3401 N N . HIS A 1 444 ? 7.828 4.098 25.719 1 81.81 444 HIS A N 1
ATOM 3402 C CA . HIS A 1 444 ? 7.48 5.438 25.266 1 81.81 444 HIS A CA 1
ATOM 3403 C C . HIS A 1 444 ? 8.516 5.965 24.281 1 81.81 444 HIS A C 1
ATOM 3405 O O . HIS A 1 444 ? 9.711 5.738 24.438 1 81.81 444 HIS A O 1
ATOM 3411 N N . PRO A 1 445 ? 8.008 6.625 23.234 1 81.88 445 PRO A N 1
ATOM 3412 C CA . PRO A 1 445 ? 8.992 7.203 22.312 1 81.88 445 PRO A CA 1
ATOM 3413 C C . PRO A 1 445 ? 10 8.117 23.031 1 81.88 445 PRO A C 1
ATOM 3415 O O . PRO A 1 445 ? 9.633 8.836 23.969 1 81.88 445 PRO A O 1
ATOM 3418 N N . ILE A 1 446 ? 11.188 8.07 22.641 1 80.5 446 ILE A N 1
ATOM 3419 C CA . ILE A 1 446 ? 12.242 8.867 23.266 1 80.5 446 ILE A CA 1
ATOM 3420 C C . ILE A 1 446 ? 12.32 10.234 22.594 1 80.5 446 ILE A C 1
ATOM 3422 O O . ILE A 1 446 ? 12.484 10.32 21.375 1 80.5 446 ILE A O 1
ATOM 3426 N N . PRO A 1 447 ? 12.102 11.289 23.391 1 89.19 447 PRO A N 1
ATOM 3427 C CA . PRO A 1 447 ? 12.219 12.633 22.812 1 89.19 447 PRO A CA 1
ATOM 3428 C C . PRO A 1 447 ? 13.664 13.008 22.5 1 89.19 447 PRO A C 1
ATOM 3430 O O . PRO A 1 447 ? 14.594 12.398 23.031 1 89.19 447 PRO A O 1
ATOM 3433 N N . VAL A 1 448 ? 13.852 13.883 21.594 1 89.12 448 VAL A N 1
ATOM 3434 C CA . VAL A 1 448 ? 15.172 14.328 21.172 1 89.12 448 VAL A CA 1
ATOM 3435 C C . VAL A 1 448 ? 15.32 15.828 21.422 1 89.12 448 VAL A C 1
ATOM 3437 O O . VAL A 1 448 ? 14.375 16.594 21.219 1 89.12 448 VAL A O 1
ATOM 3440 N N . ASP A 1 449 ? 16.5 16.234 21.859 1 91.56 449 ASP A N 1
ATOM 3441 C CA . ASP A 1 449 ? 16.781 17.641 22.078 1 91.56 449 ASP A CA 1
ATOM 3442 C C . ASP A 1 449 ? 17.453 18.266 20.844 1 91.56 449 ASP A C 1
ATOM 3444 O O . ASP A 1 449 ? 18.438 17.734 20.328 1 91.56 449 ASP A O 1
ATOM 3448 N N . PHE A 1 450 ? 16.891 19.281 20.391 1 93.5 450 PHE A N 1
ATOM 3449 C CA . PHE A 1 450 ? 17.516 20.016 19.297 1 93.5 450 PHE A CA 1
ATOM 3450 C C . PHE A 1 450 ? 17.938 21.406 19.766 1 93.5 450 PHE A C 1
ATOM 3452 O O . PHE A 1 450 ? 17.109 22.234 20.141 1 93.5 450 PHE A O 1
ATOM 3459 N N . MET A 1 451 ? 19.203 21.641 19.828 1 92.25 451 MET A N 1
ATOM 3460 C CA . MET A 1 451 ? 19.797 22.922 20.188 1 92.25 451 MET A CA 1
ATOM 3461 C C . MET A 1 451 ? 20.812 23.359 19.156 1 92.25 451 MET A C 1
ATOM 3463 O O . MET A 1 451 ? 21.953 22.906 19.172 1 92.25 451 MET A O 1
ATOM 3467 N N . ILE A 1 452 ? 20.422 24.25 18.312 1 93.75 452 ILE A N 1
ATOM 3468 C CA . ILE A 1 452 ? 21.312 24.719 17.234 1 93.75 452 ILE A CA 1
ATOM 3469 C C . ILE A 1 452 ? 21.703 26.172 17.484 1 93.75 452 ILE A C 1
ATOM 3471 O O . ILE A 1 452 ? 20.844 27.031 17.625 1 93.75 452 ILE A O 1
ATOM 3475 N N . ALA A 1 453 ? 22.969 26.406 17.438 1 91 453 ALA A N 1
ATOM 3476 C CA . ALA A 1 453 ? 23.5 27.734 17.734 1 91 453 ALA A CA 1
ATOM 3477 C C . ALA A 1 453 ? 23.172 28.703 16.594 1 91 453 ALA A C 1
ATOM 3479 O O . ALA A 1 453 ? 22.969 28.297 15.453 1 91 453 ALA A O 1
ATOM 3480 N N . GLU A 1 454 ? 23.203 29.984 16.875 1 90.06 454 GLU A N 1
ATOM 3481 C CA . GLU A 1 454 ? 22.812 31.031 15.945 1 90.06 454 GLU A CA 1
ATOM 3482 C C . GLU A 1 454 ? 23.75 31.078 14.742 1 90.06 454 GLU A C 1
ATOM 3484 O O . GLU A 1 454 ? 23.328 31.375 13.625 1 90.06 454 GLU A O 1
ATOM 3489 N N . GLU A 1 455 ? 25 30.719 14.961 1 88.12 455 GLU A N 1
ATOM 3490 C CA . GLU A 1 455 ? 26 30.844 13.906 1 88.12 455 GLU A CA 1
ATOM 3491 C C . GLU A 1 455 ? 25.969 29.641 12.977 1 88.12 455 GLU A C 1
ATOM 3493 O O . GLU A 1 455 ? 26.531 29.672 11.875 1 88.12 455 GLU A O 1
ATOM 3498 N N . THR A 1 456 ? 25.297 28.625 13.414 1 92.25 456 THR A N 1
ATOM 3499 C CA . THR A 1 456 ? 25.297 27.375 12.648 1 92.25 456 THR A CA 1
ATOM 3500 C C . THR A 1 456 ? 24.328 27.484 11.461 1 92.25 456 THR A C 1
ATOM 3502 O O . THR A 1 456 ? 23.156 27.828 11.633 1 92.25 456 THR A O 1
ATOM 3505 N N . THR A 1 457 ? 24.875 27.188 10.305 1 94.06 457 THR A N 1
ATOM 3506 C CA . THR A 1 457 ? 24.047 27.172 9.109 1 94.06 457 THR A CA 1
ATOM 3507 C C . THR A 1 457 ? 23.828 25.734 8.625 1 94.06 457 THR A C 1
ATOM 3509 O O . THR A 1 457 ? 22.797 25.422 8.023 1 94.06 457 THR A O 1
ATOM 3512 N N . VAL A 1 458 ? 24.859 24.922 8.859 1 95.81 458 VAL A N 1
ATOM 3513 C CA . VAL A 1 458 ? 24.75 23.531 8.453 1 95.81 458 VAL A CA 1
ATOM 3514 C C . VAL A 1 458 ? 25.109 22.625 9.633 1 95.81 458 VAL A C 1
ATOM 3516 O O . VAL A 1 458 ? 26.188 22.734 10.219 1 95.81 458 VAL A O 1
ATOM 3519 N N . LEU A 1 459 ? 24.172 21.828 10.016 1 94.62 459 LEU A N 1
ATOM 3520 C CA . LEU A 1 459 ? 24.391 20.812 11.039 1 94.62 459 LEU A CA 1
ATOM 3521 C C . LEU A 1 459 ? 24.609 19.438 10.398 1 94.62 459 LEU A C 1
ATOM 3523 O O . LEU A 1 459 ? 23.75 18.969 9.648 1 94.62 459 LEU A O 1
ATOM 3527 N N . VAL A 1 460 ? 25.734 18.797 10.648 1 93.19 460 VAL A N 1
ATOM 3528 C CA . VAL A 1 460 ? 26.047 17.469 10.117 1 93.19 460 VAL A CA 1
ATOM 3529 C C . VAL A 1 460 ? 25.922 16.438 11.227 1 93.19 460 VAL A C 1
ATOM 3531 O O . VAL A 1 460 ? 26.641 16.484 12.219 1 93.19 460 VAL A O 1
ATOM 3534 N N . ILE A 1 461 ? 24.969 15.594 11.07 1 89.31 461 ILE A N 1
ATOM 3535 C CA . ILE A 1 461 ? 24.734 14.539 12.047 1 89.31 461 ILE A CA 1
ATOM 3536 C C . ILE A 1 461 ? 25.328 13.227 11.539 1 89.31 461 ILE A C 1
ATOM 3538 O O . ILE A 1 461 ? 24.984 12.75 10.453 1 89.31 461 ILE A O 1
ATOM 3542 N N . THR A 1 462 ? 26.266 12.734 12.312 1 83.12 462 THR A N 1
ATOM 3543 C CA . THR A 1 462 ? 26.891 11.469 11.93 1 83.12 462 THR A CA 1
ATOM 3544 C C . THR A 1 462 ? 26.484 10.352 12.891 1 83.12 462 THR A C 1
ATOM 3546 O O . THR A 1 462 ? 25.922 10.617 13.953 1 83.12 462 THR A O 1
ATOM 3549 N N . GLY A 1 463 ? 26.703 9.195 12.531 1 71.5 463 GLY A N 1
ATOM 3550 C CA . GLY A 1 463 ? 26.391 8.055 13.383 1 71.5 463 GLY A CA 1
ATOM 3551 C C . GLY A 1 463 ? 25.875 6.863 12.617 1 71.5 463 GLY A C 1
ATOM 3552 O O . GLY A 1 463 ? 25.75 6.91 11.391 1 71.5 463 GLY A O 1
ATOM 3553 N N . PRO A 1 464 ? 25.734 5.844 13.43 1 61.88 464 PRO A N 1
ATOM 3554 C CA . PRO A 1 464 ? 25.266 4.621 12.773 1 61.88 464 PRO A CA 1
ATOM 3555 C C . PRO A 1 464 ? 23.844 4.727 12.258 1 61.88 464 PRO A C 1
ATOM 3557 O O . PRO A 1 464 ? 23.094 5.617 12.68 1 61.88 464 PRO A O 1
ATOM 3560 N N . ASN A 1 465 ? 23.406 4.133 11.117 1 55.28 465 ASN A N 1
ATOM 3561 C CA . ASN A 1 465 ? 22.094 4.199 10.484 1 55.28 465 ASN A CA 1
ATOM 3562 C C . ASN A 1 465 ? 20.969 3.814 11.461 1 55.28 465 ASN A C 1
ATOM 3564 O O . ASN A 1 465 ? 19.812 4.18 11.258 1 55.28 465 ASN A O 1
ATOM 3568 N N . THR A 1 466 ? 21.359 3.17 12.547 1 53.59 466 THR A N 1
ATOM 3569 C CA . THR A 1 466 ? 20.344 2.719 13.484 1 53.59 466 THR A CA 1
ATOM 3570 C C . THR A 1 466 ? 20.094 3.775 14.555 1 53.59 466 THR A C 1
ATOM 3572 O O . THR A 1 466 ? 19.344 3.535 15.508 1 53.59 466 THR A O 1
ATOM 3575 N N . GLY A 1 467 ? 20.531 4.926 14.328 1 58.84 467 GLY A N 1
ATOM 3576 C CA . GLY A 1 467 ? 20.562 5.82 15.477 1 58.84 467 GLY A CA 1
ATOM 3577 C C . GLY A 1 467 ? 19.422 6.82 15.492 1 58.84 467 GLY A C 1
ATOM 3578 O O . GLY A 1 467 ? 19.344 7.664 16.391 1 58.84 467 GLY A O 1
ATOM 3579 N N . GLY A 1 468 ? 18.5 6.711 14.5 1 71.06 468 GLY A N 1
ATOM 3580 C CA . GLY A 1 468 ? 17.422 7.684 14.57 1 71.06 468 GLY A CA 1
ATOM 3581 C C . GLY A 1 468 ? 17.719 8.953 13.797 1 71.06 468 GLY A C 1
ATOM 3582 O O . GLY A 1 468 ? 17.031 9.969 13.984 1 71.06 468 GLY A O 1
ATOM 3583 N N . LYS A 1 469 ? 18.734 8.922 12.906 1 77.31 469 LYS A N 1
ATOM 3584 C CA . LYS A 1 469 ? 19.109 10.109 12.156 1 77.31 469 LYS A CA 1
ATOM 3585 C C . LYS A 1 469 ? 17.953 10.617 11.297 1 77.31 469 LYS A C 1
ATOM 3587 O O . LYS A 1 469 ? 17.641 11.805 11.312 1 77.31 469 LYS A O 1
ATOM 3592 N N . THR A 1 470 ? 17.344 9.711 10.656 1 81.25 470 THR A N 1
ATOM 3593 C CA . THR A 1 470 ? 16.25 10.055 9.758 1 81.25 470 THR A CA 1
ATOM 3594 C C . THR A 1 470 ? 15.062 10.602 10.539 1 81.25 470 THR A C 1
ATOM 3596 O O . THR A 1 470 ? 14.461 11.602 10.141 1 81.25 470 THR A O 1
ATOM 3599 N N . ILE A 1 471 ? 14.758 10.047 11.664 1 83.31 471 ILE A N 1
ATOM 3600 C CA . ILE A 1 471 ? 13.625 10.469 12.484 1 83.31 471 ILE A CA 1
ATOM 3601 C C . ILE A 1 471 ? 13.883 11.867 13.039 1 83.31 471 ILE A C 1
ATOM 3603 O O . ILE A 1 471 ? 12.953 12.664 13.164 1 83.31 471 ILE A O 1
ATOM 3607 N N . SER A 1 472 ? 15.086 12.094 13.344 1 88.25 472 SER A N 1
ATOM 3608 C CA . SER A 1 472 ? 15.438 13.422 13.852 1 88.25 472 SER A CA 1
ATOM 3609 C C . SER A 1 472 ? 15.188 14.5 12.805 1 88.25 472 SER A C 1
ATOM 3611 O O . SER A 1 472 ? 14.648 15.562 13.109 1 88.25 472 SER A O 1
ATOM 3613 N N . LEU A 1 473 ? 15.578 14.195 11.555 1 91.62 473 LEU A N 1
ATOM 3614 C CA . LEU A 1 473 ? 15.336 15.133 10.461 1 91.62 473 LEU A CA 1
ATOM 3615 C C . LEU A 1 473 ? 13.844 15.383 10.289 1 91.62 473 LEU A C 1
ATOM 3617 O O . LEU A 1 473 ? 13.406 16.531 10.188 1 91.62 473 LEU A O 1
ATOM 3621 N N . LYS A 1 474 ? 13.133 14.312 10.328 1 91.94 474 LYS A N 1
ATOM 3622 C CA . LYS A 1 474 ? 11.688 14.422 10.141 1 91.94 474 LYS A CA 1
ATOM 3623 C C . LYS A 1 474 ? 11.039 15.18 11.289 1 91.94 474 LYS A C 1
ATOM 3625 O O . LYS A 1 474 ? 10.07 15.914 11.094 1 91.94 474 LYS A O 1
ATOM 3630 N N . THR A 1 475 ? 11.531 14.992 12.477 1 93.88 475 THR A N 1
ATOM 3631 C CA . THR A 1 475 ? 10.992 15.664 13.656 1 93.88 475 THR A CA 1
ATOM 3632 C C . THR A 1 475 ? 11.125 17.172 13.523 1 93.88 475 THR A C 1
ATOM 3634 O O . THR A 1 475 ? 10.156 17.906 13.742 1 93.88 475 THR A O 1
ATOM 3637 N N . VAL A 1 476 ? 12.258 17.594 13.109 1 96.19 476 VAL A N 1
ATOM 3638 C CA . VAL A 1 476 ? 12.484 19.031 12.961 1 96.19 476 VAL A CA 1
ATOM 3639 C C . VAL A 1 476 ? 11.625 19.562 11.82 1 96.19 476 VAL A C 1
ATOM 3641 O O . VAL A 1 476 ? 11.047 20.656 11.922 1 96.19 476 VAL A O 1
ATOM 3644 N N . GLY A 1 477 ? 11.594 18.844 10.742 1 97.25 477 GLY A N 1
ATOM 3645 C CA . GLY A 1 477 ? 10.773 19.25 9.609 1 97.25 477 GLY A CA 1
ATOM 3646 C C . GLY A 1 477 ? 9.305 19.391 9.961 1 97.25 477 GLY A C 1
ATOM 3647 O O . GLY A 1 477 ? 8.688 20.406 9.648 1 97.25 477 GLY A O 1
ATOM 3648 N N . LEU A 1 478 ? 8.789 18.422 10.641 1 97.25 478 LEU A N 1
ATOM 3649 C CA . LEU A 1 478 ? 7.379 18.438 11.016 1 97.25 478 LEU A CA 1
ATOM 3650 C C . LEU A 1 478 ? 7.105 19.516 12.047 1 97.25 478 LEU A C 1
ATOM 3652 O O . LEU A 1 478 ? 6.074 20.188 11.992 1 97.25 478 LEU A O 1
ATOM 3656 N N . ALA A 1 479 ? 8 19.688 12.984 1 97.88 479 ALA A N 1
ATOM 3657 C CA . ALA A 1 479 ? 7.848 20.75 13.969 1 97.88 479 ALA A CA 1
ATOM 3658 C C . ALA A 1 479 ? 7.773 22.125 13.297 1 97.88 479 ALA A C 1
ATOM 3660 O O . ALA A 1 479 ? 6.973 22.969 13.695 1 97.88 479 ALA A O 1
ATOM 3661 N N . SER A 1 480 ? 8.57 22.312 12.312 1 97.81 480 SER A N 1
ATOM 3662 C CA . SER A 1 480 ? 8.594 23.578 11.594 1 97.81 480 SER A CA 1
ATOM 3663 C C . SER A 1 480 ? 7.277 23.812 10.852 1 97.81 480 SER A C 1
ATOM 3665 O O . SER A 1 480 ? 6.75 24.922 10.852 1 97.81 480 SER A O 1
ATOM 3667 N N . LEU A 1 481 ? 6.805 22.766 10.227 1 97.94 481 LEU A N 1
ATOM 3668 C CA . LEU A 1 481 ? 5.531 22.875 9.516 1 97.94 481 LEU A CA 1
ATOM 3669 C C . LEU A 1 481 ? 4.387 23.125 10.492 1 97.94 481 LEU A C 1
ATOM 3671 O O . LEU A 1 481 ? 3.496 23.938 10.211 1 97.94 481 LEU A O 1
ATOM 3675 N N . MET A 1 482 ? 4.426 22.453 11.594 1 98.19 482 MET A N 1
ATOM 3676 C CA . MET A 1 482 ? 3.396 22.609 12.617 1 98.19 482 MET A CA 1
ATOM 3677 C C . MET A 1 482 ? 3.361 24.031 13.148 1 98.19 482 MET A C 1
ATOM 3679 O O . MET A 1 482 ? 2.299 24.656 13.195 1 98.19 482 MET A O 1
ATOM 3683 N N . ALA A 1 483 ? 4.473 24.578 13.477 1 97.69 483 ALA A N 1
ATOM 3684 C CA . ALA A 1 483 ? 4.555 25.953 13.961 1 97.69 483 ALA A CA 1
ATOM 3685 C C . ALA A 1 483 ? 4.031 26.938 12.922 1 97.69 483 ALA A C 1
ATOM 3687 O O . ALA A 1 483 ? 3.359 27.906 13.266 1 97.69 483 ALA A O 1
ATOM 3688 N N . LYS A 1 484 ? 4.324 26.672 11.719 1 97.19 484 LYS A N 1
ATOM 3689 C CA . LYS A 1 484 ? 3.959 27.547 10.609 1 97.19 484 LYS A CA 1
ATOM 3690 C C . LYS A 1 484 ? 2.445 27.609 10.43 1 97.19 484 LYS A C 1
ATOM 3692 O O . LYS A 1 484 ? 1.906 28.641 10.008 1 97.19 484 LYS A O 1
ATOM 3697 N N . ILE A 1 485 ? 1.742 26.547 10.789 1 97.06 485 ILE A N 1
ATOM 3698 C CA . ILE A 1 485 ? 0.312 26.484 10.508 1 97.06 485 ILE A CA 1
ATOM 3699 C C . ILE A 1 485 ? -0.474 26.562 11.812 1 97.06 485 ILE A C 1
ATOM 3701 O O . ILE A 1 485 ? -1.652 26.203 11.859 1 97.06 485 ILE A O 1
ATOM 3705 N N . GLY A 1 486 ? 0.177 27 12.891 1 97.12 486 GLY A N 1
ATOM 3706 C CA . GLY A 1 486 ? -0.521 27.359 14.117 1 97.12 486 GLY A CA 1
ATOM 3707 C C . GLY A 1 486 ? -0.694 26.203 15.078 1 97.12 486 GLY A C 1
ATOM 3708 O O . GLY A 1 486 ? -1.56 26.25 15.953 1 97.12 486 GLY A O 1
ATOM 3709 N N . LEU A 1 487 ? 0.048 25.156 14.945 1 97.94 487 LEU A N 1
ATOM 3710 C CA . LEU A 1 487 ? 0.045 24.031 15.875 1 97.94 487 LEU A CA 1
ATOM 3711 C C . LEU A 1 487 ? 1.146 24.188 16.922 1 97.94 487 LEU A C 1
ATOM 3713 O O . LEU A 1 487 ? 2.178 24.812 16.656 1 97.94 487 LEU A O 1
ATOM 3717 N N . TYR A 1 488 ? 0.848 23.719 18.078 1 97.94 488 TYR A N 1
ATOM 3718 C CA . TYR A 1 488 ? 1.903 23.641 19.078 1 97.94 488 TYR A CA 1
ATOM 3719 C C . TYR A 1 488 ? 2.924 22.562 18.703 1 97.94 488 TYR A C 1
ATOM 3721 O O . TYR A 1 488 ? 2.621 21.656 17.938 1 97.94 488 TYR A O 1
ATOM 3729 N N . ILE A 1 489 ? 4.094 22.75 19.156 1 97.88 489 ILE A N 1
ATOM 3730 C CA . ILE A 1 489 ? 5.16 21.766 18.938 1 97.88 489 ILE A CA 1
ATOM 3731 C C . ILE A 1 489 ? 5.199 20.781 20.094 1 97.88 489 ILE A C 1
ATOM 3733 O O . ILE A 1 489 ? 5.062 21.156 21.25 1 97.88 489 ILE A O 1
ATOM 3737 N N . LEU A 1 490 ? 5.316 19.5 19.797 1 97.44 490 LEU A N 1
ATOM 3738 C CA . LEU A 1 490 ? 5.332 18.469 20.812 1 97.44 490 LEU A CA 1
ATOM 3739 C C . LEU A 1 490 ? 6.699 18.391 21.484 1 97.44 490 LEU A C 1
ATOM 3741 O O . LEU A 1 490 ? 7.473 17.469 21.234 1 97.44 490 LEU A O 1
ATOM 3745 N N . ALA A 1 491 ? 6.965 19.328 22.297 1 97.31 491 ALA A N 1
ATOM 3746 C CA . ALA A 1 491 ? 8.227 19.469 23.016 1 97.31 491 ALA A CA 1
ATOM 3747 C C . ALA A 1 491 ? 8.023 20.172 24.359 1 97.31 491 ALA A C 1
ATOM 3749 O O . ALA A 1 491 ? 6.918 20.625 24.672 1 97.31 491 ALA A O 1
ATOM 3750 N N . SER A 1 492 ? 9.055 20.141 25.141 1 95.56 492 SER A N 1
ATOM 3751 C CA . SER A 1 492 ? 9.016 20.859 26.422 1 95.56 492 SER A CA 1
ATOM 3752 C C . SER A 1 492 ? 9.234 22.344 26.234 1 95.56 492 SER A C 1
ATOM 3754 O O . SER A 1 492 ? 9.883 22.766 25.266 1 95.56 492 SER A O 1
ATOM 3756 N N . GLU A 1 493 ? 8.641 23.125 27.078 1 93.69 493 GLU A N 1
ATOM 3757 C CA . GLU A 1 493 ? 8.812 24.578 27.047 1 93.69 493 GLU A CA 1
ATOM 3758 C C . GLU A 1 493 ? 10.156 24.984 27.625 1 93.69 493 GLU A C 1
ATOM 3760 O O . GLU A 1 493 ? 10.648 24.375 28.578 1 93.69 493 GLU A O 1
ATOM 3765 N N . PRO A 1 494 ? 10.898 25.906 27.031 1 94.19 494 PRO A N 1
ATOM 3766 C CA . PRO A 1 494 ? 10.453 26.766 25.938 1 94.19 494 PRO A CA 1
ATOM 3767 C C . PRO A 1 494 ? 10.883 26.234 24.562 1 94.19 494 PRO A C 1
ATOM 3769 O O . PRO A 1 494 ? 11.852 25.484 24.469 1 94.19 494 PRO A O 1
ATOM 3772 N N . VAL A 1 495 ? 10.148 26.672 23.562 1 96.25 495 VAL A N 1
ATOM 3773 C CA . VAL A 1 495 ? 10.469 26.281 22.188 1 96.25 495 VAL A CA 1
ATOM 3774 C C . VAL A 1 495 ? 10.711 27.531 21.344 1 96.25 495 VAL A C 1
ATOM 3776 O O . VAL A 1 495 ? 9.922 28.469 21.375 1 96.25 495 VAL A O 1
ATOM 3779 N N . LYS A 1 496 ? 11.852 27.609 20.781 1 96.19 496 LYS A N 1
ATOM 3780 C CA . LYS A 1 496 ? 12.18 28.656 19.828 1 96.19 496 LYS A CA 1
ATOM 3781 C C . LYS A 1 496 ? 12.438 28.078 18.438 1 96.19 496 LYS A C 1
ATOM 3783 O O . LYS A 1 496 ? 13.32 27.234 18.266 1 96.19 496 LYS A O 1
ATOM 3788 N N . ILE A 1 497 ? 11.711 28.531 17.438 1 96.38 497 ILE A N 1
ATOM 3789 C CA . ILE A 1 497 ? 11.812 27.969 16.109 1 96.38 497 ILE A CA 1
ATOM 3790 C C . ILE A 1 497 ? 11.641 29.078 15.062 1 96.38 497 ILE A C 1
ATOM 3792 O O . ILE A 1 497 ? 10.781 29.953 15.211 1 96.38 497 ILE A O 1
ATOM 3796 N N . PRO A 1 498 ? 12.43 29.141 14.062 1 96.19 498 PRO A N 1
ATOM 3797 C CA . PRO A 1 498 ? 12.266 30.141 13 1 96.19 498 PRO A CA 1
ATOM 3798 C C . PRO A 1 498 ? 11.102 29.828 12.07 1 96.19 498 PRO A C 1
ATOM 3800 O O . PRO A 1 498 ? 10.75 28.672 11.875 1 96.19 498 PRO A O 1
ATOM 3803 N N . TRP A 1 499 ? 10.484 30.922 11.586 1 96.62 499 TRP A N 1
ATOM 3804 C CA . TRP A 1 499 ? 9.547 30.766 10.484 1 96.62 499 TRP A CA 1
ATOM 3805 C C . TRP A 1 499 ? 10.281 30.516 9.172 1 96.62 499 TRP A C 1
ATOM 3807 O O . TRP A 1 499 ? 11.141 31.312 8.773 1 96.62 499 TRP A O 1
ATOM 3817 N N . PHE A 1 500 ? 10.055 29.422 8.523 1 96.31 500 PHE A N 1
ATOM 3818 C CA . PHE A 1 500 ? 10.68 29.094 7.25 1 96.31 500 PHE A CA 1
ATOM 3819 C C . PHE A 1 500 ? 9.719 29.312 6.094 1 96.31 500 PHE A C 1
ATOM 3821 O O . PHE A 1 500 ? 8.531 29 6.195 1 96.31 500 PHE A O 1
ATOM 3828 N N . ASP A 1 501 ? 10.203 29.891 5.055 1 94.12 501 ASP A N 1
ATOM 3829 C CA . ASP A 1 501 ? 9.352 30.094 3.885 1 94.12 501 ASP A CA 1
ATOM 3830 C C . ASP A 1 501 ? 9.016 28.766 3.217 1 94.12 501 ASP A C 1
ATOM 3832 O O . ASP A 1 501 ? 7.938 28.609 2.643 1 94.12 501 ASP A O 1
ATOM 3836 N N . ALA A 1 502 ? 10.039 27.875 3.314 1 94.62 502 ALA A N 1
ATOM 3837 C CA . ALA A 1 502 ? 9.828 26.547 2.771 1 94.62 502 ALA A CA 1
ATOM 3838 C C . ALA A 1 502 ? 10.672 25.516 3.516 1 94.62 502 ALA A C 1
ATOM 3840 O O . ALA A 1 502 ? 11.734 25.844 4.047 1 94.62 502 ALA A O 1
ATOM 3841 N N . VAL A 1 503 ? 10.141 24.328 3.59 1 96.5 503 VAL A N 1
ATOM 3842 C CA . VAL A 1 503 ? 10.867 23.188 4.141 1 96.5 503 VAL A CA 1
ATOM 3843 C C . VAL A 1 503 ? 11.141 22.172 3.033 1 96.5 503 VAL A C 1
ATOM 3845 O O . VAL A 1 503 ? 10.203 21.594 2.469 1 96.5 503 VAL A O 1
ATOM 3848 N N . TYR A 1 504 ? 12.406 21.984 2.727 1 96.38 504 TYR A N 1
ATOM 3849 C CA . TYR A 1 504 ? 12.812 21.031 1.697 1 96.38 504 TYR A CA 1
ATOM 3850 C C . TYR A 1 504 ? 13.453 19.797 2.316 1 96.38 504 TYR A C 1
ATOM 3852 O O . TYR A 1 504 ? 14.227 19.906 3.27 1 96.38 504 TYR A O 1
ATOM 3860 N N . ALA A 1 505 ? 13.094 18.672 1.811 1 95.06 505 ALA A N 1
ATOM 3861 C CA . ALA A 1 505 ? 13.625 17.438 2.371 1 95.06 505 ALA A CA 1
ATOM 3862 C C . ALA A 1 505 ? 14.008 16.453 1.267 1 95.06 505 ALA A C 1
ATOM 3864 O O . ALA A 1 505 ? 13.305 16.344 0.257 1 95.06 505 ALA A O 1
ATOM 3865 N N . ASP A 1 506 ? 15.117 15.867 1.376 1 92.69 506 ASP A N 1
ATOM 3866 C CA . ASP A 1 506 ? 15.516 14.68 0.625 1 92.69 506 ASP A CA 1
ATOM 3867 C C . ASP A 1 506 ? 15.805 13.508 1.562 1 92.69 506 ASP A C 1
ATOM 3869 O O . ASP A 1 506 ? 16.938 13.352 2.037 1 92.69 506 ASP A O 1
ATOM 3873 N N . ILE A 1 507 ? 14.703 12.797 1.857 1 85.5 507 ILE A N 1
ATOM 3874 C CA . ILE A 1 507 ? 14.766 11.711 2.828 1 85.5 507 ILE A CA 1
ATOM 3875 C C . ILE A 1 507 ? 14.297 10.414 2.178 1 85.5 507 ILE A C 1
ATOM 3877 O O . ILE A 1 507 ? 13.266 10.391 1.5 1 85.5 507 ILE A O 1
ATOM 3881 N N . GLY A 1 508 ? 14.906 9.281 2.471 1 66.5 508 GLY A N 1
ATOM 3882 C CA . GLY A 1 508 ? 14.453 7.918 2.24 1 66.5 508 GLY A CA 1
ATOM 3883 C C . GLY A 1 508 ? 14.523 7.508 0.781 1 66.5 508 GLY A C 1
ATOM 3884 O O . GLY A 1 508 ? 14.93 8.297 -0.075 1 66.5 508 GLY A O 1
ATOM 3885 N N . ASP A 1 509 ? 14.594 6.168 0.573 1 53.81 509 ASP A N 1
ATOM 3886 C CA . ASP A 1 509 ? 14.742 5.426 -0.676 1 53.81 509 ASP A CA 1
ATOM 3887 C C . ASP A 1 509 ? 13.398 5.242 -1.369 1 53.81 509 ASP A C 1
ATOM 3889 O O . ASP A 1 509 ? 12.531 4.52 -0.871 1 53.81 509 ASP A O 1
ATOM 3893 N N . GLU A 1 510 ? 12.695 6.316 -1.819 1 47.38 510 GLU A N 1
ATOM 3894 C CA . GLU A 1 510 ? 11.539 5.855 -2.572 1 47.38 510 GLU A CA 1
ATOM 3895 C C . GLU A 1 510 ? 11.953 4.898 -3.691 1 47.38 510 GLU A C 1
ATOM 3897 O O . GLU A 1 510 ? 12.547 5.32 -4.684 1 47.38 510 GLU A O 1
ATOM 3902 N N . GLN A 1 511 ? 12.633 3.676 -3.275 1 44.41 511 GLN A N 1
ATOM 3903 C CA . GLN A 1 511 ? 12.969 2.758 -4.359 1 44.41 511 GLN A CA 1
ATOM 3904 C C . GLN A 1 511 ? 11.711 2.234 -5.047 1 44.41 511 GLN A C 1
ATOM 3906 O O . GLN A 1 511 ? 10.898 1.544 -4.43 1 44.41 511 GLN A O 1
ATOM 3911 N N . SER A 1 512 ? 10.898 2.949 -5.594 1 43.47 512 SER A N 1
ATOM 3912 C CA . SER A 1 512 ? 9.898 2.252 -6.391 1 43.47 512 SER A CA 1
ATOM 3913 C C . SER A 1 512 ? 10.531 1.584 -7.609 1 43.47 512 SER A C 1
ATOM 3915 O O . SER A 1 512 ? 11.375 2.178 -8.281 1 43.47 512 SER A O 1
ATOM 3917 N N . LEU A 1 513 ? 10.625 0.242 -7.59 1 42.22 513 LEU A N 1
ATOM 3918 C CA . LEU A 1 513 ? 11.062 -0.591 -8.703 1 42.22 513 LEU A CA 1
ATOM 3919 C C . LEU A 1 513 ? 10.711 0.054 -10.039 1 42.22 513 LEU A C 1
ATOM 3921 O O . LEU A 1 513 ? 11.398 -0.157 -11.039 1 42.22 513 LEU A O 1
ATOM 3925 N N . THR A 1 514 ? 9.477 0.797 -10.07 1 40.56 514 THR A N 1
ATOM 3926 C CA . THR A 1 514 ? 9.008 1.232 -11.375 1 40.56 514 THR A CA 1
ATOM 3927 C C . THR A 1 514 ? 9.805 2.436 -11.867 1 40.56 514 THR A C 1
ATOM 3929 O O . THR A 1 514 ? 9.68 2.836 -13.031 1 40.56 514 THR A O 1
ATOM 3932 N N . GLN A 1 515 ? 10.383 3.23 -10.945 1 43.72 515 GLN A N 1
ATOM 3933 C CA . GLN A 1 515 ? 11.008 4.441 -11.453 1 43.72 515 GLN A CA 1
ATOM 3934 C C . GLN A 1 515 ? 12.461 4.184 -11.859 1 43.72 515 GLN A C 1
ATOM 3936 O O . GLN A 1 515 ? 13.195 3.498 -11.148 1 43.72 515 GLN A O 1
ATOM 3941 N N . SER A 1 516 ? 12.773 4.441 -13.203 1 44.84 516 SER A N 1
ATOM 3942 C CA . SER A 1 516 ? 13.93 4.246 -14.07 1 44.84 516 SER A CA 1
ATOM 3943 C C . SER A 1 516 ? 15.203 4.789 -13.43 1 44.84 516 SER A C 1
ATOM 3945 O O . SER A 1 516 ? 16.312 4.461 -13.859 1 44.84 516 SER A O 1
ATOM 3947 N N . LEU A 1 517 ? 15.078 5.93 -12.602 1 49.03 517 LEU A N 1
ATOM 3948 C CA . LEU A 1 517 ? 16.359 6.469 -12.18 1 49.03 517 LEU A CA 1
ATOM 3949 C C . LEU A 1 517 ? 16.891 5.727 -10.953 1 49.03 517 LEU A C 1
ATOM 3951 O O . LEU A 1 517 ? 16.109 5.285 -10.109 1 49.03 517 LEU A O 1
ATOM 3955 N N . SER A 1 518 ? 18.188 5.504 -11.039 1 61.19 518 SER A N 1
ATOM 3956 C CA . SER A 1 518 ? 18.828 4.926 -9.859 1 61.19 518 SER A CA 1
ATOM 3957 C C . SER A 1 518 ? 18.547 5.75 -8.609 1 61.19 518 SER A C 1
ATOM 3959 O O . SER A 1 518 ? 18.172 6.922 -8.703 1 61.19 518 SER A O 1
ATOM 3961 N N . THR A 1 519 ? 18.469 5.207 -7.539 1 64.69 519 THR A N 1
ATOM 3962 C CA . THR A 1 519 ? 18.297 5.832 -6.23 1 64.69 519 THR A CA 1
ATOM 3963 C C . THR A 1 519 ? 19.266 7.004 -6.059 1 64.69 519 THR A C 1
ATOM 3965 O O . THR A 1 519 ? 18.859 8.086 -5.625 1 64.69 519 THR A O 1
ATOM 3968 N N . PHE A 1 520 ? 20.453 6.969 -6.711 1 73.44 520 PHE A N 1
ATOM 3969 C CA . PHE A 1 520 ? 21.469 8 -6.555 1 73.44 520 PHE A CA 1
ATOM 3970 C C . PHE A 1 520 ? 21.141 9.219 -7.41 1 73.44 520 PHE A C 1
ATOM 3972 O O . PHE A 1 520 ? 21.156 10.352 -6.922 1 73.44 520 PHE A O 1
ATOM 3979 N N . SER A 1 521 ? 20.828 8.93 -8.625 1 75.69 521 SER A N 1
ATOM 3980 C CA . SER A 1 521 ? 20.516 10.016 -9.547 1 75.69 521 SER A CA 1
ATOM 3981 C C . SER A 1 521 ? 19.266 10.766 -9.102 1 75.69 521 SER A C 1
ATOM 3983 O O . SER A 1 521 ? 19.188 11.984 -9.258 1 75.69 521 SER A O 1
ATOM 3985 N N . GLY A 1 522 ? 18.359 10.023 -8.562 1 77.75 522 GLY A N 1
ATOM 3986 C CA . GLY A 1 522 ? 17.156 10.656 -8.047 1 77.75 522 GLY A CA 1
ATOM 3987 C C . GLY A 1 522 ? 17.422 11.602 -6.895 1 77.75 522 GLY A C 1
ATOM 3988 O O . GLY A 1 522 ? 16.875 12.703 -6.852 1 77.75 522 GLY A O 1
ATOM 3989 N N . HIS A 1 523 ? 18.281 11.203 -6.039 1 83 523 HIS A N 1
ATOM 3990 C CA . HIS A 1 523 ? 18.656 12.047 -4.906 1 83 523 HIS A CA 1
ATOM 3991 C C . HIS A 1 523 ? 19.359 13.32 -5.375 1 83 523 HIS A C 1
ATOM 3993 O O . HIS A 1 523 ? 19.062 14.414 -4.902 1 83 523 HIS A O 1
ATOM 3999 N N . LEU A 1 524 ? 20.281 13.133 -6.305 1 85.94 524 LEU A N 1
ATOM 4000 C CA . LEU A 1 524 ? 21.047 14.281 -6.781 1 85.94 524 LEU A CA 1
ATOM 4001 C C . LEU A 1 524 ? 20.141 15.281 -7.492 1 85.94 524 LEU A C 1
ATOM 4003 O O . LEU A 1 524 ? 20.312 16.5 -7.336 1 85.94 524 LEU A O 1
ATOM 4007 N N . LYS A 1 525 ? 19.281 14.742 -8.234 1 84.5 525 LYS A N 1
ATOM 4008 C CA . LYS A 1 525 ? 18.344 15.617 -8.922 1 84.5 525 LYS A CA 1
ATOM 4009 C C . LYS A 1 525 ? 17.5 16.406 -7.926 1 84.5 525 LYS A C 1
ATOM 4011 O O . LYS A 1 525 ? 17.297 17.609 -8.094 1 84.5 525 LYS A O 1
ATOM 4016 N N . GLN A 1 526 ? 17.047 15.766 -6.926 1 88.38 526 GLN A N 1
ATOM 4017 C CA . GLN A 1 526 ? 16.25 16.422 -5.895 1 88.38 526 GLN A CA 1
ATOM 4018 C C . GLN A 1 526 ? 17.062 17.469 -5.148 1 88.38 526 GLN A C 1
ATOM 4020 O O . GLN A 1 526 ? 16.594 18.578 -4.91 1 88.38 526 GLN A O 1
ATOM 4025 N N . ILE A 1 527 ? 18.219 17.094 -4.809 1 91.06 527 ILE A N 1
ATOM 4026 C CA . ILE A 1 527 ? 19.078 18.016 -4.066 1 91.06 527 ILE A CA 1
ATOM 4027 C C . ILE A 1 527 ? 19.391 19.234 -4.93 1 91.06 527 ILE A C 1
ATOM 4029 O O . ILE A 1 527 ? 19.406 20.359 -4.438 1 91.06 527 ILE A O 1
ATOM 4033 N N . GLY A 1 528 ? 19.625 18.953 -6.207 1 89.44 528 GLY A N 1
ATOM 4034 C CA . GLY A 1 528 ? 19.828 20.062 -7.125 1 89.44 528 GLY A CA 1
ATOM 4035 C C . GLY A 1 528 ? 18.641 21 -7.211 1 89.44 528 GLY A C 1
ATOM 4036 O O . GLY A 1 528 ? 18.812 22.219 -7.211 1 89.44 528 GLY A O 1
ATOM 4037 N N . ALA A 1 529 ? 17.5 20.438 -7.27 1 91 529 ALA A N 1
ATOM 4038 C CA . ALA A 1 529 ? 16.266 21.219 -7.316 1 91 529 ALA A CA 1
ATOM 4039 C C . ALA A 1 529 ? 16.094 22.031 -6.031 1 91 529 ALA A C 1
ATOM 4041 O O . ALA A 1 529 ? 15.68 23.188 -6.074 1 91 529 ALA A O 1
ATOM 4042 N N . ILE A 1 530 ? 16.391 21.438 -4.918 1 93.62 530 ILE A N 1
ATOM 4043 C CA . ILE A 1 530 ? 16.297 22.109 -3.621 1 93.62 530 ILE A CA 1
ATOM 4044 C C . ILE A 1 530 ? 17.25 23.281 -3.564 1 93.62 530 ILE A C 1
ATOM 4046 O O . ILE A 1 530 ? 16.875 24.375 -3.129 1 93.62 530 ILE A O 1
ATOM 4050 N N . ARG A 1 531 ? 18.406 23.016 -4.062 1 92.81 531 ARG A N 1
ATOM 4051 C CA . ARG A 1 531 ? 19.406 24.078 -4.043 1 92.81 531 ARG A CA 1
ATOM 4052 C C . ARG A 1 531 ? 18.984 25.25 -4.918 1 92.81 531 ARG A C 1
ATOM 4054 O O . ARG A 1 531 ? 19.25 26.406 -4.578 1 92.81 531 ARG A O 1
ATOM 4061 N N . ALA A 1 532 ? 18.359 24.969 -5.965 1 90.94 532 ALA A N 1
ATOM 4062 C CA . ALA A 1 532 ? 17.922 26.016 -6.902 1 90.94 532 ALA A CA 1
ATOM 4063 C C . ALA A 1 532 ? 16.766 26.812 -6.324 1 90.94 532 ALA A C 1
ATOM 4065 O O . ALA A 1 532 ? 16.641 28.016 -6.602 1 90.94 532 ALA A O 1
ATOM 4066 N N . GLN A 1 533 ? 15.984 26.234 -5.41 1 92.75 533 GLN A N 1
ATOM 4067 C CA . GLN A 1 533 ? 14.758 26.875 -4.957 1 92.75 533 GLN A CA 1
ATOM 4068 C C . GLN A 1 533 ? 14.898 27.406 -3.531 1 92.75 533 GLN A C 1
ATOM 4070 O O . GLN A 1 533 ? 14.156 28.281 -3.107 1 92.75 533 GLN A O 1
ATOM 4075 N N . SER A 1 534 ? 15.82 26.859 -2.812 1 93.12 534 SER A N 1
ATOM 4076 C CA . SER A 1 534 ? 15.992 27.25 -1.417 1 93.12 534 SER A CA 1
ATOM 4077 C C . SER A 1 534 ? 16.422 28.703 -1.297 1 93.12 534 SER A C 1
ATOM 4079 O O . SER A 1 534 ? 17.141 29.219 -2.154 1 93.12 534 SER A O 1
ATOM 4081 N N . THR A 1 535 ? 15.93 29.344 -0.267 1 92 535 THR A N 1
ATOM 4082 C CA . THR A 1 535 ? 16.266 30.75 0.008 1 92 535 THR A CA 1
ATOM 4083 C C . THR A 1 535 ? 16.953 30.875 1.358 1 92 535 THR A C 1
ATOM 4085 O O . THR A 1 535 ? 17.141 29.891 2.066 1 92 535 THR A O 1
ATOM 4088 N N . SER A 1 536 ? 17.281 32.125 1.699 1 91.62 536 SER A N 1
ATOM 4089 C CA . SER A 1 536 ? 17.953 32.438 2.967 1 91.62 536 SER A CA 1
ATOM 4090 C C . SER A 1 536 ? 16.984 32.281 4.141 1 91.62 536 SER A C 1
ATOM 4092 O O . SER A 1 536 ? 17.375 32.469 5.293 1 91.62 536 SER A O 1
ATOM 4094 N N . GLN A 1 537 ? 15.766 31.828 3.883 1 93.38 537 GLN A N 1
ATOM 4095 C CA . GLN A 1 537 ? 14.773 31.609 4.934 1 93.38 537 GLN A CA 1
ATOM 4096 C C . GLN A 1 537 ? 14.25 30.172 4.914 1 93.38 537 GLN A C 1
ATOM 4098 O O . GLN A 1 537 ? 13.242 29.859 5.555 1 93.38 537 GLN A O 1
ATOM 4103 N N . SER A 1 538 ? 14.945 29.312 4.176 1 95.38 538 SER A N 1
ATOM 4104 C CA . SER A 1 538 ? 14.438 27.953 3.992 1 95.38 538 SER A CA 1
ATOM 4105 C C . SER A 1 538 ? 15.117 26.984 4.941 1 95.38 538 SER A C 1
ATOM 4107 O O . SER A 1 538 ? 16.219 27.25 5.438 1 95.38 538 SER A O 1
ATOM 4109 N N . LEU A 1 539 ? 14.414 25.953 5.289 1 96.81 539 LEU A N 1
ATOM 4110 C CA . LEU A 1 539 ? 14.961 24.797 5.98 1 96.81 539 LEU A CA 1
ATOM 4111 C C . LEU A 1 539 ? 15.219 23.656 5 1 96.81 539 LEU A C 1
ATOM 4113 O O . LEU A 1 539 ? 14.352 23.312 4.199 1 96.81 539 LEU A O 1
ATOM 4117 N N . VAL A 1 540 ? 16.438 23.094 5.023 1 97.25 540 VAL A N 1
ATOM 4118 C CA . VAL A 1 540 ? 16.797 22 4.133 1 97.25 540 VAL A CA 1
ATOM 4119 C C . VAL A 1 540 ? 17.188 20.766 4.957 1 97.25 540 VAL A C 1
ATOM 4121 O O . VAL A 1 540 ? 18.031 20.859 5.852 1 97.25 540 VAL A O 1
ATOM 4124 N N . LEU A 1 541 ? 16.562 19.688 4.727 1 96.69 541 LEU A N 1
ATOM 4125 C CA . LEU A 1 541 ? 16.812 18.422 5.395 1 96.69 541 LEU A CA 1
ATOM 4126 C C . LEU A 1 541 ? 17.344 17.391 4.406 1 96.69 541 LEU A C 1
ATOM 4128 O O . LEU A 1 541 ? 16.625 16.969 3.492 1 96.69 541 LEU A O 1
ATOM 4132 N N . LEU A 1 542 ? 18.562 16.922 4.598 1 94.31 542 LEU A N 1
ATOM 4133 C CA . LEU A 1 542 ? 19.188 15.969 3.691 1 94.31 542 LEU A CA 1
ATOM 4134 C C . LEU A 1 542 ? 19.594 14.703 4.434 1 94.31 542 LEU A C 1
ATOM 4136 O O . LEU A 1 542 ? 20.422 14.75 5.348 1 94.31 542 LEU A O 1
ATOM 4140 N N . ASP A 1 543 ? 19.062 13.648 4.016 1 89.56 543 ASP A N 1
ATOM 4141 C CA . ASP A 1 543 ? 19.375 12.367 4.645 1 89.56 543 ASP A CA 1
ATOM 4142 C C . ASP A 1 543 ? 20.422 11.594 3.84 1 89.56 543 ASP A C 1
ATOM 4144 O O . ASP A 1 543 ? 20.328 11.508 2.613 1 89.56 543 ASP A O 1
ATOM 4148 N N . GLU A 1 544 ? 21.391 11.109 4.523 1 84.94 544 GLU A N 1
ATOM 4149 C CA . GLU A 1 544 ? 22.422 10.227 3.967 1 84.94 544 GLU A CA 1
ATOM 4150 C C . GLU A 1 544 ? 23.109 10.875 2.768 1 84.94 544 GLU A C 1
ATOM 4152 O O . GLU A 1 544 ? 23.188 10.273 1.693 1 84.94 544 GLU A O 1
ATOM 4157 N N . VAL A 1 545 ? 23.625 12.055 3.023 1 88.81 545 VAL A N 1
ATOM 4158 C CA . VAL A 1 545 ? 24.297 12.812 1.969 1 88.81 545 VAL A CA 1
ATOM 4159 C C . VAL A 1 545 ? 25.516 12.047 1.477 1 88.81 545 VAL A C 1
ATOM 4161 O O . VAL A 1 545 ? 26.328 11.57 2.279 1 88.81 545 VAL A O 1
ATOM 4164 N N . GLY A 1 546 ? 25.578 11.875 0.188 1 83.88 546 GLY A N 1
ATOM 4165 C CA . GLY A 1 546 ? 26.734 11.242 -0.439 1 83.88 546 GLY A CA 1
ATOM 4166 C C . GLY A 1 546 ? 26.609 9.734 -0.527 1 83.88 546 GLY A C 1
ATOM 4167 O O . GLY A 1 546 ? 27.531 9.055 -0.994 1 83.88 546 GLY A O 1
ATOM 4168 N N . ALA A 1 547 ? 25.531 9.195 -0.115 1 78.19 547 ALA A N 1
ATOM 4169 C CA . ALA A 1 547 ? 25.328 7.746 -0.122 1 78.19 547 ALA A CA 1
ATOM 4170 C C . ALA A 1 547 ? 24.922 7.258 -1.507 1 78.19 547 ALA A C 1
ATOM 4172 O O . ALA A 1 547 ? 24.484 8.047 -2.348 1 78.19 547 ALA A O 1
ATOM 4173 N N . GLY A 1 548 ? 25.109 5.973 -1.754 1 74.88 548 GLY A N 1
ATOM 4174 C CA . GLY A 1 548 ? 24.578 5.34 -2.957 1 74.88 548 GLY A CA 1
ATOM 4175 C C . GLY A 1 548 ? 25.578 5.34 -4.105 1 74.88 548 GLY A C 1
ATOM 4176 O O . GLY A 1 548 ? 25.188 5.129 -5.258 1 74.88 548 GLY A O 1
ATOM 4177 N N . THR A 1 549 ? 26.75 5.715 -3.836 1 79.25 549 THR A N 1
ATOM 4178 C CA . THR A 1 549 ? 27.828 5.734 -4.828 1 79.25 549 THR A CA 1
ATOM 4179 C C . THR A 1 549 ? 29.172 5.395 -4.188 1 79.25 549 THR A C 1
ATOM 4181 O O . THR A 1 549 ? 29.219 4.949 -3.039 1 79.25 549 THR A O 1
ATOM 4184 N N . ASN A 1 550 ? 30.125 5.496 -5.078 1 80.12 550 ASN A N 1
ATOM 4185 C CA . ASN A 1 550 ? 31.484 5.301 -4.547 1 80.12 550 ASN A CA 1
ATOM 4186 C C . ASN A 1 550 ? 31.75 6.23 -3.365 1 80.12 550 ASN A C 1
ATOM 4188 O O . ASN A 1 550 ? 31.484 7.43 -3.439 1 80.12 550 ASN A O 1
ATOM 4192 N N . PRO A 1 551 ? 32.281 5.652 -2.291 1 82.56 551 PRO A N 1
ATOM 4193 C CA . PRO A 1 551 ? 32.406 6.418 -1.051 1 82.56 551 PRO A CA 1
ATOM 4194 C C . PRO A 1 551 ? 33.281 7.664 -1.226 1 82.56 551 PRO A C 1
ATOM 4196 O O . PRO A 1 551 ? 32.969 8.711 -0.646 1 82.56 551 PRO A O 1
ATOM 4199 N N . LEU A 1 552 ? 34.312 7.562 -2.006 1 82.81 552 LEU A N 1
ATOM 4200 C CA . LEU A 1 552 ? 35.188 8.711 -2.195 1 82.81 552 LEU A CA 1
ATOM 4201 C C . LEU A 1 552 ? 34.469 9.82 -2.967 1 82.81 552 LEU A C 1
ATOM 4203 O O . LEU A 1 552 ? 34.531 10.984 -2.57 1 82.81 552 LEU A O 1
ATOM 4207 N N . GLU A 1 553 ? 33.875 9.469 -3.957 1 85.62 553 GLU A N 1
ATOM 4208 C CA . GLU A 1 553 ? 33.125 10.445 -4.75 1 85.62 553 GLU A CA 1
ATOM 4209 C C . GLU A 1 553 ? 31.938 10.992 -3.971 1 85.62 553 GLU A C 1
ATOM 4211 O O . GLU A 1 553 ? 31.625 12.18 -4.066 1 85.62 553 GLU A O 1
ATOM 4216 N N . GLY A 1 554 ? 31.391 10.086 -3.291 1 88 554 GLY A N 1
ATOM 4217 C CA . GLY A 1 554 ? 30.266 10.5 -2.471 1 88 554 GLY A CA 1
ATOM 4218 C C . GLY A 1 554 ? 30.641 11.523 -1.414 1 88 554 GLY A C 1
ATOM 4219 O O . GLY A 1 554 ? 29.906 12.492 -1.199 1 88 554 GLY A O 1
ATOM 4220 N N . ALA A 1 555 ? 31.719 11.305 -0.738 1 88.69 555 ALA A N 1
ATOM 4221 C CA . ALA A 1 555 ? 32.219 12.234 0.279 1 88.69 555 ALA A CA 1
ATOM 4222 C C . ALA A 1 555 ? 32.531 13.586 -0.336 1 88.69 555 ALA A C 1
ATOM 4224 O O . ALA A 1 555 ? 32.188 14.633 0.214 1 88.69 555 ALA A O 1
ATOM 4225 N N . ALA A 1 556 ? 33.219 13.516 -1.491 1 89.94 556 ALA A N 1
ATOM 4226 C CA . ALA A 1 556 ? 33.594 14.75 -2.17 1 89.94 556 ALA A CA 1
ATOM 4227 C C . ALA A 1 556 ? 32.344 15.547 -2.592 1 89.94 556 ALA A C 1
ATOM 4229 O O . ALA A 1 556 ? 32.281 16.75 -2.359 1 89.94 556 ALA A O 1
ATOM 4230 N N . LEU A 1 557 ? 31.469 14.898 -3.129 1 90.44 557 LEU A N 1
ATOM 4231 C CA . LEU A 1 557 ? 30.219 15.539 -3.561 1 90.44 557 LEU A CA 1
ATOM 4232 C C . LEU A 1 557 ? 29.438 16.062 -2.365 1 90.44 557 LEU A C 1
ATOM 4234 O O . LEU A 1 557 ? 28.906 17.172 -2.406 1 90.44 557 LEU A O 1
ATOM 4238 N N . GLY A 1 558 ? 29.344 15.219 -1.381 1 92.69 558 GLY A N 1
ATOM 4239 C CA . GLY A 1 558 ? 28.641 15.625 -0.179 1 92.69 558 GLY A CA 1
ATOM 4240 C C . GLY A 1 558 ? 29.203 16.875 0.458 1 92.69 558 GLY A C 1
ATOM 4241 O O . GLY A 1 558 ? 28.453 17.781 0.833 1 92.69 558 GLY A O 1
ATOM 4242 N N . MET A 1 559 ? 30.484 16.953 0.575 1 93.12 559 MET A N 1
ATOM 4243 C CA . MET A 1 559 ? 31.141 18.109 1.15 1 93.12 559 MET A CA 1
ATOM 4244 C C . MET A 1 559 ? 30.859 19.359 0.316 1 93.12 559 MET A C 1
ATOM 4246 O O . MET A 1 559 ? 30.516 20.406 0.859 1 93.12 559 MET A O 1
ATOM 4250 N N . SER A 1 560 ? 30.969 19.172 -0.979 1 92.81 560 SER A N 1
ATOM 4251 C CA . SER A 1 560 ? 30.75 20.297 -1.88 1 92.81 560 SER A CA 1
ATOM 4252 C C . SER A 1 560 ? 29.312 20.797 -1.823 1 92.81 560 SER A C 1
ATOM 4254 O O . SER A 1 560 ? 29.062 22 -1.86 1 92.81 560 SER A O 1
ATOM 4256 N N . LEU A 1 561 ? 28.453 19.906 -1.766 1 93.44 561 LEU A N 1
ATOM 4257 C CA . LEU A 1 561 ? 27.031 20.234 -1.685 1 93.44 561 LEU A CA 1
ATOM 4258 C C . LEU A 1 561 ? 26.719 21 -0.406 1 93.44 561 LEU A C 1
ATOM 4260 O O . LEU A 1 561 ? 26.062 22.047 -0.448 1 93.44 561 LEU A O 1
ATOM 4264 N N . LEU A 1 562 ? 27.188 20.5 0.732 1 94.88 562 LEU A N 1
ATOM 4265 C CA . LEU A 1 562 ? 26.906 21.125 2.018 1 94.88 562 LEU A CA 1
ATOM 4266 C C . LEU A 1 562 ? 27.531 22.516 2.094 1 94.88 562 LEU A C 1
ATOM 4268 O O . LEU A 1 562 ? 26.953 23.438 2.66 1 94.88 562 LEU A O 1
ATOM 4272 N N . GLU A 1 563 ? 28.688 22.656 1.501 1 93.94 563 GLU A N 1
ATOM 4273 C CA . GLU A 1 563 ? 29.328 23.969 1.456 1 93.94 563 GLU A CA 1
ATOM 4274 C C . GLU A 1 563 ? 28.5 24.953 0.646 1 93.94 563 GLU A C 1
ATOM 4276 O O . GLU A 1 563 ? 28.391 26.125 1.011 1 93.94 563 GLU A O 1
ATOM 4281 N N . SER A 1 564 ? 28 24.453 -0.391 1 92.62 564 SER A N 1
ATOM 4282 C CA . SER A 1 564 ? 27.156 25.312 -1.222 1 92.62 564 SER A CA 1
ATOM 4283 C C . SER A 1 564 ? 25.938 25.797 -0.45 1 92.62 564 SER A C 1
ATOM 4285 O O . SER A 1 564 ? 25.531 26.953 -0.589 1 92.62 564 SER A O 1
ATOM 4287 N N . PHE A 1 565 ? 25.359 24.984 0.356 1 93.62 565 PHE A N 1
ATOM 4288 C CA . PHE A 1 565 ? 24.203 25.375 1.164 1 93.62 565 PHE A CA 1
ATOM 4289 C C . PHE A 1 565 ? 24.625 26.344 2.26 1 93.62 565 PHE A C 1
ATOM 4291 O O . PHE A 1 565 ? 23.859 27.25 2.611 1 93.62 565 PHE A O 1
ATOM 4298 N N . ALA A 1 566 ? 25.75 26.156 2.803 1 92.88 566 ALA A N 1
ATOM 4299 C CA . ALA A 1 566 ? 26.25 27.047 3.842 1 92.88 566 ALA A CA 1
ATOM 4300 C C . ALA A 1 566 ? 26.484 28.453 3.291 1 92.88 566 ALA A C 1
ATOM 4302 O O . ALA A 1 566 ? 26.188 29.438 3.965 1 92.88 566 ALA A O 1
ATOM 4303 N N . GLU A 1 567 ? 26.938 28.547 2.076 1 88 567 GLU A N 1
ATOM 4304 C CA . GLU A 1 567 ? 27.281 29.828 1.485 1 88 567 GLU A CA 1
ATOM 4305 C C . GLU A 1 567 ? 26.047 30.547 0.962 1 88 567 GLU A C 1
ATOM 4307 O O . GLU A 1 567 ? 25.859 31.75 1.218 1 88 567 GLU A O 1
ATOM 4312 N N . ALA A 1 568 ? 25.219 29.953 0.212 1 75.44 568 ALA A N 1
ATOM 4313 C CA . ALA A 1 568 ? 24.125 30.703 -0.401 1 75.44 568 ALA A CA 1
ATOM 4314 C C . ALA A 1 568 ? 22.844 29.859 -0.451 1 75.44 568 ALA A C 1
ATOM 4316 O O . ALA A 1 568 ? 21.906 30.188 -1.171 1 75.44 568 ALA A O 1
ATOM 4317 N N . GLY A 1 569 ? 22.703 28.953 0.55 1 73.5 569 GLY A N 1
ATOM 4318 C CA . GLY A 1 569 ? 21.656 28.062 0.1 1 73.5 569 GLY A CA 1
ATOM 4319 C C . GLY A 1 569 ? 20.5 27.953 1.083 1 73.5 569 GLY A C 1
ATOM 4320 O O . GLY A 1 569 ? 19.391 27.594 0.702 1 73.5 569 GLY A O 1
ATOM 4321 N N . SER A 1 570 ? 20.734 28.188 2.275 1 89 570 SER A N 1
ATOM 4322 C CA . SER A 1 570 ? 19.625 27.953 3.189 1 89 570 SER A CA 1
ATOM 4323 C C . SER A 1 570 ? 19.844 28.641 4.527 1 89 570 SER A C 1
ATOM 4325 O O . SER A 1 570 ? 20.953 29.078 4.828 1 89 570 SER A O 1
ATOM 4327 N N . PHE A 1 571 ? 18.75 28.969 5.234 1 93.94 571 PHE A N 1
ATOM 4328 C CA . PHE A 1 571 ? 18.859 29.484 6.594 1 93.94 571 PHE A CA 1
ATOM 4329 C C . PHE A 1 571 ? 19.453 28.438 7.52 1 93.94 571 PHE A C 1
ATOM 4331 O O . PHE A 1 571 ? 20.328 28.75 8.336 1 93.94 571 PHE A O 1
ATOM 4338 N N . LEU A 1 572 ? 19.047 27.25 7.332 1 95.94 572 LEU A N 1
ATOM 4339 C CA . LEU A 1 572 ? 19.5 26.125 8.133 1 95.94 572 LEU A CA 1
ATOM 4340 C C . LEU A 1 572 ? 19.422 24.828 7.332 1 95.94 572 LEU A C 1
ATOM 4342 O O . LEU A 1 572 ? 18.438 24.562 6.648 1 95.94 572 LEU A O 1
ATOM 4346 N N . THR A 1 573 ? 20.516 24.062 7.305 1 97.19 573 THR A N 1
ATOM 4347 C CA . THR A 1 573 ? 20.562 22.75 6.672 1 97.19 573 THR A CA 1
ATOM 4348 C C . THR A 1 573 ? 20.938 21.672 7.688 1 97.19 573 THR A C 1
ATOM 4350 O O . THR A 1 573 ? 21.938 21.812 8.406 1 97.19 573 THR A O 1
ATOM 4353 N N . LEU A 1 574 ? 20.094 20.734 7.836 1 96.12 574 LEU A N 1
ATOM 4354 C CA . LEU A 1 574 ? 20.406 19.531 8.609 1 96.12 574 LEU A CA 1
ATOM 4355 C C . LEU A 1 574 ? 20.703 18.359 7.684 1 96.12 574 LEU A C 1
ATOM 4357 O O . LEU A 1 574 ? 19.875 18.016 6.836 1 96.12 574 LEU A O 1
ATOM 4361 N N . ALA A 1 575 ? 21.844 17.781 7.844 1 94.12 575 ALA A N 1
ATOM 4362 C CA . ALA A 1 575 ? 22.266 16.688 6.977 1 94.12 575 ALA A CA 1
ATOM 4363 C C . ALA A 1 575 ? 22.766 15.5 7.797 1 94.12 575 ALA A C 1
ATOM 4365 O O . ALA A 1 575 ? 23.469 15.68 8.797 1 94.12 575 ALA A O 1
ATOM 4366 N N . THR A 1 576 ? 22.328 14.367 7.441 1 90.06 576 THR A N 1
ATOM 4367 C CA . THR A 1 576 ? 22.906 13.148 8.008 1 90.06 576 THR A CA 1
ATOM 4368 C C . THR A 1 576 ? 23.844 12.477 7.016 1 90.06 576 THR A C 1
ATOM 4370 O O . THR A 1 576 ? 23.672 12.609 5.801 1 90.06 576 THR A O 1
ATOM 4373 N N . THR A 1 577 ? 24.828 11.859 7.523 1 87.31 577 THR A N 1
ATOM 4374 C CA . THR A 1 577 ? 25.766 11.164 6.645 1 87.31 577 THR A CA 1
ATOM 4375 C C . THR A 1 577 ? 26.516 10.07 7.402 1 87.31 577 THR A C 1
ATOM 4377 O O . THR A 1 577 ? 26.594 10.109 8.633 1 87.31 577 THR A O 1
ATOM 4380 N N . HIS A 1 578 ? 27.047 9.172 6.633 1 81.44 578 HIS A N 1
ATOM 4381 C CA . HIS A 1 578 ? 27.922 8.133 7.172 1 81.44 578 HIS A CA 1
ATOM 4382 C C . HIS A 1 578 ? 29.375 8.391 6.801 1 81.44 578 HIS A C 1
ATOM 4384 O O . HIS A 1 578 ? 30.266 7.66 7.234 1 81.44 578 HIS A O 1
ATOM 4390 N N . HIS A 1 579 ? 29.578 9.414 6.062 1 83.44 579 HIS A N 1
ATOM 4391 C CA . HIS A 1 579 ? 30.938 9.75 5.625 1 83.44 579 HIS A CA 1
ATOM 4392 C C . HIS A 1 579 ? 31.672 10.562 6.684 1 83.44 579 HIS A C 1
ATOM 4394 O O . HIS A 1 579 ? 31.344 11.727 6.918 1 83.44 579 HIS A O 1
ATOM 4400 N N . GLY A 1 580 ? 32.656 10 7.227 1 82 580 GLY A N 1
ATOM 4401 C CA . GLY A 1 580 ? 33.406 10.664 8.266 1 82 580 GLY A CA 1
ATOM 4402 C C . GLY A 1 580 ? 34.125 11.922 7.781 1 82 580 GLY A C 1
ATOM 4403 O O . GLY A 1 580 ? 34.375 12.836 8.57 1 82 580 GLY A O 1
ATOM 4404 N N . GLU A 1 581 ? 34.344 12.031 6.488 1 83.62 581 GLU A N 1
ATOM 4405 C CA . GLU A 1 581 ? 35.031 13.18 5.91 1 83.62 581 GLU A CA 1
ATOM 4406 C C . GLU A 1 581 ? 34.219 14.461 6.074 1 83.62 581 GLU A C 1
ATOM 4408 O O . GLU A 1 581 ? 34.781 15.555 6.16 1 83.62 581 GLU A O 1
ATOM 4413 N N . LEU A 1 582 ? 32.969 14.336 6.105 1 89.12 582 LEU A N 1
ATOM 4414 C CA . LEU A 1 582 ? 32.094 15.508 6.137 1 89.12 582 LEU A CA 1
ATOM 4415 C C . LEU A 1 582 ? 32.188 16.203 7.492 1 89.12 582 LEU A C 1
ATOM 4417 O O . LEU A 1 582 ? 31.844 17.391 7.605 1 89.12 582 LEU A O 1
ATOM 4421 N N . LYS A 1 583 ? 32.656 15.5 8.508 1 85.31 583 LYS A N 1
ATOM 4422 C CA . LYS A 1 583 ? 32.781 16.094 9.836 1 85.31 583 LYS A CA 1
ATOM 4423 C C . LYS A 1 583 ? 33.875 17.141 9.867 1 85.31 583 LYS A C 1
ATOM 4425 O O . LYS A 1 583 ? 33.906 18 10.742 1 85.31 583 LYS A O 1
ATOM 4430 N N . THR A 1 584 ? 34.688 17.078 8.922 1 87.19 584 THR A N 1
ATOM 4431 C CA . THR A 1 584 ? 35.844 17.969 8.906 1 87.19 584 THR A CA 1
ATOM 4432 C C . THR A 1 584 ? 35.438 19.375 8.484 1 87.19 584 THR A C 1
ATOM 4434 O O . THR A 1 584 ? 36.188 20.328 8.695 1 87.19 584 THR A O 1
ATOM 4437 N N . LEU A 1 585 ? 34.312 19.484 7.949 1 89.62 585 LEU A N 1
ATOM 4438 C CA . LEU A 1 585 ? 33.844 20.781 7.469 1 89.62 585 LEU A CA 1
ATOM 4439 C C . LEU A 1 585 ? 33.75 21.781 8.609 1 89.62 585 LEU A C 1
ATOM 4441 O O . LEU A 1 585 ? 33.969 22.984 8.422 1 89.62 585 LEU A O 1
ATOM 4445 N N . LYS A 1 586 ? 33.438 21.281 9.797 1 90.38 586 LYS A N 1
ATOM 4446 C CA . LYS A 1 586 ? 33.312 22.141 10.977 1 90.38 586 LYS A CA 1
ATOM 4447 C C . LYS A 1 586 ? 34.594 22.859 11.289 1 90.38 586 LYS A C 1
ATOM 4449 O O . LYS A 1 586 ? 34.594 24 11.758 1 90.38 586 LYS A O 1
ATOM 4454 N N . TYR A 1 587 ? 35.656 22.312 10.93 1 86.38 587 TYR A N 1
ATOM 4455 C CA . TYR A 1 587 ? 36.969 22.844 11.305 1 86.38 587 TYR A CA 1
ATOM 4456 C C . TYR A 1 587 ? 37.438 23.859 10.266 1 86.38 587 TYR A C 1
ATOM 4458 O O . TYR A 1 587 ? 38.312 24.688 10.555 1 86.38 587 TYR A O 1
ATOM 4466 N N . SER A 1 588 ? 36.875 23.781 9.117 1 86.06 588 SER A N 1
ATOM 4467 C CA . SER A 1 588 ? 37.25 24.719 8.062 1 86.06 588 SER A CA 1
ATOM 4468 C C . SER A 1 588 ? 36.281 25.906 7.992 1 86.06 588 SER A C 1
ATOM 4470 O O . SER A 1 588 ? 36.625 26.953 7.465 1 86.06 588 SER A O 1
ATOM 4472 N N . ASN A 1 589 ? 35.156 25.719 8.469 1 90.19 589 ASN A N 1
ATOM 4473 C CA . ASN A 1 589 ? 34.094 26.719 8.375 1 90.19 589 ASN A CA 1
ATOM 4474 C C . ASN A 1 589 ? 33.219 26.719 9.633 1 90.19 589 ASN A C 1
ATOM 4476 O O . ASN A 1 589 ? 32.562 25.719 9.945 1 90.19 589 ASN A O 1
ATOM 4480 N N . ASP A 1 590 ? 33.062 27.844 10.273 1 88.81 590 ASP A N 1
ATOM 4481 C CA . ASP A 1 590 ? 32.406 27.969 11.562 1 88.81 590 ASP A CA 1
ATOM 4482 C C . ASP A 1 590 ? 30.891 27.859 11.398 1 88.81 590 ASP A C 1
ATOM 4484 O O . ASP A 1 590 ? 30.156 27.688 12.383 1 88.81 590 ASP A O 1
ATOM 4488 N N . SER A 1 591 ? 30.469 27.922 10.203 1 92.31 591 SER A N 1
ATOM 4489 C CA . SER A 1 591 ? 29.047 27.797 9.961 1 92.31 591 SER A CA 1
ATOM 4490 C C . SER A 1 591 ? 28.578 26.344 10.078 1 92.31 591 SER A C 1
ATOM 4492 O O . SER A 1 591 ? 27.391 26.062 10.062 1 92.31 591 SER A O 1
ATOM 4494 N N . PHE A 1 592 ? 29.547 25.516 10.203 1 93.94 592 PHE A N 1
ATOM 4495 C CA . PHE A 1 592 ? 29.234 24.094 10.312 1 93.94 592 PHE A CA 1
ATOM 4496 C C . PHE A 1 592 ? 29.297 23.625 11.766 1 93.94 592 PHE A C 1
ATOM 4498 O O . PHE A 1 592 ? 30.109 24.125 12.547 1 93.94 592 PHE A O 1
ATOM 4505 N N . GLU A 1 593 ? 28.438 22.797 12.156 1 92.88 593 GLU A N 1
ATOM 4506 C CA . GLU A 1 593 ? 28.453 22.125 13.453 1 92.88 593 GLU A CA 1
ATOM 4507 C C . GLU A 1 593 ? 28.297 20.609 13.289 1 92.88 593 GLU A C 1
ATOM 4509 O O . GLU A 1 593 ? 27.672 20.141 12.336 1 92.88 593 GLU A O 1
ATOM 4514 N N . ASN A 1 594 ? 28.938 19.844 14.172 1 91.56 594 ASN A N 1
ATOM 4515 C CA . ASN A 1 594 ? 28.828 18.391 14.164 1 91.56 594 ASN A CA 1
ATOM 4516 C C . ASN A 1 594 ? 27.969 17.875 15.305 1 91.56 594 ASN A C 1
ATOM 4518 O O . ASN A 1 594 ? 27.938 18.484 16.375 1 91.56 594 ASN A O 1
ATOM 4522 N N . ALA A 1 595 ? 27.188 16.922 15.031 1 89.62 595 ALA A N 1
ATOM 4523 C CA . ALA A 1 595 ? 26.438 16.172 16.031 1 89.62 595 ALA A CA 1
ATOM 4524 C C . ALA A 1 595 ? 26.422 14.688 15.703 1 89.62 595 ALA A C 1
ATOM 4526 O O . ALA A 1 595 ? 26.797 14.281 14.602 1 89.62 595 ALA A O 1
ATOM 4527 N N . CYS A 1 596 ? 26.219 13.93 16.703 1 85.81 596 CYS A N 1
ATOM 4528 C CA . CYS A 1 596 ? 26.109 12.492 16.453 1 85.81 596 CYS A CA 1
ATOM 4529 C C . CYS A 1 596 ? 25 11.867 17.297 1 85.81 596 CYS A C 1
ATOM 4531 O O . CYS A 1 596 ? 24.641 12.391 18.344 1 85.81 596 CYS A O 1
ATOM 4533 N N . VAL A 1 597 ? 24.438 10.883 16.703 1 79.88 597 VAL A N 1
ATOM 4534 C CA . VAL A 1 597 ? 23.422 10.148 17.438 1 79.88 597 VAL A CA 1
ATOM 4535 C C . VAL A 1 597 ? 24.078 9.117 18.344 1 79.88 597 VAL A C 1
ATOM 4537 O O . VAL A 1 597 ? 25 8.398 17.922 1 79.88 597 VAL A O 1
ATOM 4540 N N . GLU A 1 598 ? 23.562 9.148 19.531 1 76.75 598 GLU A N 1
ATOM 4541 C CA . GLU A 1 598 ? 24.125 8.211 20.516 1 76.75 598 GLU A CA 1
ATOM 4542 C C . GLU A 1 598 ? 23.594 6.797 20.281 1 76.75 598 GLU A C 1
ATOM 4544 O O . GLU A 1 598 ? 22.453 6.613 19.891 1 76.75 598 GLU A O 1
ATOM 4549 N N . PHE A 1 599 ? 24.562 5.852 20.406 1 73 599 PHE A N 1
ATOM 4550 C CA . PHE A 1 599 ? 24.219 4.449 20.234 1 73 599 PHE A CA 1
ATOM 4551 C C . PHE A 1 599 ? 24.625 3.627 21.453 1 73 599 PHE A C 1
ATOM 4553 O O . PHE A 1 599 ? 25.734 3.783 21.969 1 73 599 PHE A O 1
ATOM 4560 N N . ASP A 1 600 ? 23.578 2.908 21.938 1 73.88 600 ASP A N 1
ATOM 4561 C CA . ASP A 1 600 ? 23.875 1.969 23.016 1 73.88 600 ASP A CA 1
ATOM 4562 C C . ASP A 1 600 ? 24.5 0.689 22.469 1 73.88 600 ASP A C 1
ATOM 4564 O O . ASP A 1 600 ? 23.797 -0.201 21.984 1 73.88 600 ASP A O 1
ATOM 4568 N N . GLU A 1 601 ? 25.734 0.56 22.562 1 70.62 601 GLU A N 1
ATOM 4569 C CA . GLU A 1 601 ? 26.469 -0.573 22 1 70.62 601 GLU A CA 1
ATOM 4570 C C . GLU A 1 601 ? 26.141 -1.863 22.734 1 70.62 601 GLU A C 1
ATOM 4572 O O . GLU A 1 601 ? 26.188 -2.951 22.156 1 70.62 601 GLU A O 1
ATOM 4577 N N . GLU A 1 602 ? 25.828 -1.713 24.031 1 71.69 602 GLU A N 1
ATOM 4578 C CA . GLU A 1 602 ? 25.562 -2.895 24.844 1 71.69 602 GLU A CA 1
ATOM 4579 C C . GLU A 1 602 ? 24.219 -3.533 24.469 1 71.69 602 GLU A C 1
ATOM 4581 O O . GLU A 1 602 ? 24.141 -4.75 24.297 1 71.69 602 GLU A O 1
ATOM 4586 N N . ASN A 1 603 ? 23.328 -2.705 24.328 1 72.12 603 ASN A N 1
ATOM 4587 C CA . ASN A 1 603 ? 22 -3.23 24.047 1 72.12 603 ASN A CA 1
ATOM 4588 C C . ASN A 1 603 ? 21.656 -3.143 22.562 1 72.12 603 ASN A C 1
ATOM 4590 O O . ASN A 1 603 ? 20.594 -3.58 22.141 1 72.12 603 ASN A O 1
ATOM 4594 N N . LEU A 1 604 ? 22.609 -2.664 21.781 1 70 604 LEU A N 1
ATOM 4595 C CA . LEU A 1 604 ? 22.453 -2.537 20.328 1 70 604 LEU A CA 1
ATOM 4596 C C . LEU A 1 604 ? 21.156 -1.815 19.984 1 70 604 LEU A C 1
ATOM 4598 O O . LEU A 1 604 ? 20.375 -2.295 19.156 1 70 604 LEU A O 1
ATOM 4602 N N . LYS A 1 605 ? 20.859 -0.869 20.797 1 68.94 605 LYS A N 1
ATOM 4603 C CA . LYS A 1 605 ? 19.656 -0.083 20.547 1 68.94 605 LYS A CA 1
ATOM 4604 C C . LYS A 1 605 ? 19.984 1.399 20.406 1 68.94 605 LYS A C 1
ATOM 4606 O O . LYS A 1 605 ? 20.906 1.903 21.047 1 68.94 605 LYS A O 1
ATOM 4611 N N . PRO A 1 606 ? 19.266 1.993 19.484 1 68.62 606 PRO A N 1
ATOM 4612 C CA . PRO A 1 606 ? 19.438 3.447 19.406 1 68.62 606 PRO A CA 1
ATOM 4613 C C . PRO A 1 606 ? 18.891 4.176 20.625 1 68.62 606 PRO A C 1
ATOM 4615 O O . PRO A 1 606 ? 17.875 3.766 21.203 1 68.62 606 PRO A O 1
ATOM 4618 N N . THR A 1 607 ? 19.672 5.102 21.219 1 71.75 607 THR A N 1
ATOM 4619 C CA . THR A 1 607 ? 19.172 5.906 22.328 1 71.75 607 THR A CA 1
ATOM 4620 C C . THR A 1 607 ? 18.406 7.121 21.828 1 71.75 607 THR A C 1
ATOM 4622 O O . THR A 1 607 ? 17.688 7.773 22.578 1 71.75 607 THR A O 1
ATOM 4625 N N . PHE A 1 608 ? 18.531 7.414 20.547 1 72.25 608 PHE A N 1
ATOM 4626 C CA . PHE A 1 608 ? 17.875 8.523 19.859 1 72.25 608 PHE A CA 1
ATOM 4627 C C . PHE A 1 608 ? 18.328 9.859 20.438 1 72.25 608 PHE A C 1
ATOM 4629 O O . PHE A 1 608 ? 17.734 10.898 20.156 1 72.25 608 PHE A O 1
ATOM 4636 N N . ARG A 1 609 ? 19.359 9.828 21.219 1 77.75 609 ARG A N 1
ATOM 4637 C CA . ARG A 1 609 ? 19.922 11.062 21.75 1 77.75 609 ARG A CA 1
ATOM 4638 C C . ARG A 1 609 ? 20.984 11.633 20.828 1 77.75 609 ARG A C 1
ATOM 4640 O O . ARG A 1 609 ? 21.797 10.891 20.281 1 77.75 609 ARG A O 1
ATOM 4647 N N . ILE A 1 610 ? 20.797 12.906 20.625 1 83.88 610 ILE A N 1
ATOM 4648 C CA . ILE A 1 610 ? 21.781 13.594 19.797 1 83.88 610 ILE A CA 1
ATOM 4649 C C . ILE A 1 610 ? 22.875 14.203 20.688 1 83.88 610 ILE A C 1
ATOM 4651 O O . ILE A 1 610 ? 22.562 14.883 21.656 1 83.88 610 ILE A O 1
ATOM 4655 N N . LEU A 1 611 ? 24.062 13.859 20.422 1 84 611 LEU A N 1
ATOM 4656 C CA . LEU A 1 611 ? 25.219 14.477 21.094 1 84 611 LEU A CA 1
ATOM 4657 C C . LEU A 1 611 ? 25.781 15.609 20.234 1 84 611 LEU A C 1
ATOM 4659 O O . LEU A 1 611 ? 26.219 15.391 19.109 1 84 611 LEU A O 1
ATOM 4663 N N . TRP A 1 612 ? 25.828 16.734 20.859 1 85.69 612 TRP A N 1
ATOM 4664 C CA . TRP A 1 612 ? 26.203 17.938 20.125 1 85.69 612 TRP A CA 1
ATOM 4665 C C . TRP A 1 612 ? 27.719 18.172 20.188 1 85.69 612 TRP A C 1
ATOM 4667 O O . TRP A 1 612 ? 28.328 17.984 21.25 1 85.69 612 TRP A O 1
ATOM 4677 N N . GLY A 1 613 ? 28.328 18.516 19.094 1 82.25 613 GLY A N 1
ATOM 4678 C CA . GLY A 1 613 ? 29.719 18.906 19.047 1 82.25 613 GLY A CA 1
ATOM 4679 C C . GLY A 1 613 ? 30.672 17.719 18.938 1 82.25 613 GLY A C 1
ATOM 4680 O O . GLY A 1 613 ? 31.891 17.891 18.922 1 82.25 613 GLY A O 1
ATOM 4681 N N . ILE A 1 614 ? 30.078 16.547 18.953 1 78.12 614 ILE A N 1
ATOM 4682 C CA . ILE A 1 614 ? 30.906 15.336 18.906 1 78.12 614 ILE A CA 1
ATOM 4683 C C . ILE A 1 614 ? 30.641 14.578 17.609 1 78.12 614 ILE A C 1
ATOM 4685 O O . ILE A 1 614 ? 29.484 14.273 17.281 1 78.12 614 ILE A O 1
ATOM 4689 N N . PRO A 1 615 ? 31.812 14.445 16.906 1 75.38 615 PRO A N 1
ATOM 4690 C CA . PRO A 1 615 ? 31.594 13.617 15.727 1 75.38 615 PRO A CA 1
ATOM 4691 C C . PRO A 1 615 ? 31.328 12.148 16.078 1 75.38 615 PRO A C 1
ATOM 4693 O O . PRO A 1 615 ? 31.891 11.633 17.031 1 75.38 615 PRO A O 1
ATOM 4696 N N . GLY A 1 616 ? 30.438 11.586 15.414 1 72.56 616 GLY A N 1
ATOM 4697 C CA . GLY A 1 616 ? 30.078 10.195 15.664 1 72.56 616 GLY A CA 1
ATOM 4698 C C . GLY A 1 616 ? 31.156 9.219 15.227 1 72.56 616 GLY A C 1
ATOM 4699 O O . GLY A 1 616 ? 31.953 9.516 14.328 1 72.56 616 GLY A O 1
ATOM 4700 N N . ARG A 1 617 ? 31.312 8.164 16.078 1 71.38 617 ARG A N 1
ATOM 4701 C CA . ARG A 1 617 ? 32.188 7.066 15.711 1 71.38 617 ARG A CA 1
ATOM 4702 C C . ARG A 1 617 ? 31.406 5.902 15.109 1 71.38 617 ARG A C 1
ATOM 4704 O O . ARG A 1 617 ? 30.25 5.703 15.438 1 71.38 617 ARG A O 1
ATOM 4711 N N . SER A 1 618 ? 32.125 5.324 13.984 1 74.5 618 SER A N 1
ATOM 4712 C CA . SER A 1 618 ? 31.453 4.156 13.406 1 74.5 618 SER A CA 1
ATOM 4713 C C . SER A 1 618 ? 31.766 2.895 14.195 1 74.5 618 SER A C 1
ATOM 4715 O O . SER A 1 618 ? 32.875 2.738 14.711 1 74.5 618 SER A O 1
ATOM 4717 N N . ASN A 1 619 ? 30.828 2.158 14.555 1 76.5 619 ASN A N 1
ATOM 4718 C CA . ASN A 1 619 ? 30.969 0.907 15.289 1 76.5 619 ASN A CA 1
ATOM 4719 C C . ASN A 1 619 ? 30.344 -0.262 14.539 1 76.5 619 ASN A C 1
ATOM 4721 O O . ASN A 1 619 ? 29.734 -1.138 15.141 1 76.5 619 ASN A O 1
ATOM 4725 N N . ALA A 1 620 ? 30.547 -0.185 13.25 1 80.88 620 ALA A N 1
ATOM 4726 C CA . ALA A 1 620 ? 29.859 -1.177 12.43 1 80.88 620 ALA A CA 1
ATOM 4727 C C . ALA A 1 620 ? 30.359 -2.586 12.734 1 80.88 620 ALA A C 1
ATOM 4729 O O . ALA A 1 620 ? 29.562 -3.529 12.812 1 80.88 620 ALA A O 1
ATOM 4730 N N . VAL A 1 621 ? 31.641 -2.762 12.938 1 85.56 621 VAL A N 1
ATOM 4731 C CA . VAL A 1 621 ? 32.219 -4.078 13.188 1 85.56 621 VAL A CA 1
ATOM 4732 C C . VAL A 1 621 ? 31.766 -4.59 14.555 1 85.56 621 VAL A C 1
ATOM 4734 O O . VAL A 1 621 ? 31.422 -5.766 14.703 1 85.56 621 VAL A O 1
ATOM 4737 N N . ASN A 1 622 ? 31.734 -3.684 15.492 1 81.81 622 ASN A N 1
ATOM 4738 C CA . ASN A 1 622 ? 31.25 -4.055 16.812 1 81.81 622 ASN A CA 1
ATOM 4739 C C . ASN A 1 622 ? 29.781 -4.461 16.781 1 81.81 622 ASN A C 1
ATOM 4741 O O . ASN A 1 622 ? 29.391 -5.398 17.469 1 81.81 622 ASN A O 1
ATOM 4745 N N . ILE A 1 623 ? 29.078 -3.773 16.062 1 80.94 623 ILE A N 1
ATOM 4746 C CA . ILE A 1 623 ? 27.656 -4.086 15.93 1 80.94 623 ILE A CA 1
ATOM 4747 C C . ILE A 1 623 ? 27.5 -5.461 15.289 1 80.94 623 ILE A C 1
ATOM 4749 O O . ILE A 1 623 ? 26.656 -6.254 15.719 1 80.94 623 ILE A O 1
ATOM 4753 N N . ALA A 1 624 ? 28.266 -5.715 14.273 1 86.81 624 ALA A N 1
ATOM 4754 C CA . ALA A 1 624 ? 28.219 -7.012 13.602 1 86.81 624 ALA A CA 1
ATOM 4755 C C . ALA A 1 624 ? 28.531 -8.141 14.578 1 86.81 624 ALA A C 1
ATOM 4757 O O . ALA A 1 624 ? 27.906 -9.195 14.539 1 86.81 624 ALA A O 1
ATOM 4758 N N . GLU A 1 625 ? 29.453 -7.887 15.422 1 87.19 625 GLU A N 1
ATOM 4759 C CA . GLU A 1 625 ? 29.828 -8.867 16.438 1 87.19 625 GLU A CA 1
ATOM 4760 C C . GLU A 1 625 ? 28.672 -9.125 17.406 1 87.19 625 GLU A C 1
ATOM 4762 O O . GLU A 1 625 ? 28.375 -10.273 17.734 1 87.19 625 GLU A O 1
ATOM 4767 N N . ARG A 1 626 ? 28.109 -8.18 17.828 1 83.94 626 ARG A N 1
ATOM 4768 C CA . ARG A 1 626 ? 27.031 -8.281 18.797 1 83.94 626 ARG A CA 1
ATOM 4769 C C . ARG A 1 626 ? 25.797 -8.938 18.188 1 83.94 626 ARG A C 1
ATOM 4771 O O . ARG A 1 626 ? 25.016 -9.57 18.891 1 83.94 626 ARG A O 1
ATOM 4778 N N . LEU A 1 627 ? 25.688 -8.773 16.922 1 83.25 627 LEU A N 1
ATOM 4779 C CA . LEU A 1 627 ? 24.547 -9.367 16.219 1 83.25 627 LEU A CA 1
ATOM 4780 C C . LEU A 1 627 ? 24.766 -10.859 15.992 1 83.25 627 LEU A C 1
ATOM 4782 O O . LEU A 1 627 ? 23.875 -11.555 15.508 1 83.25 627 LEU A O 1
ATOM 4786 N N . GLY A 1 628 ? 25.891 -11.344 16.281 1 85.06 628 GLY A N 1
ATOM 4787 C CA . GLY A 1 628 ? 26.125 -12.781 16.234 1 85.06 628 GLY A CA 1
ATOM 4788 C C . GLY A 1 628 ? 26.766 -13.25 14.945 1 85.06 628 GLY A C 1
ATOM 4789 O O . GLY A 1 628 ? 26.656 -14.422 14.586 1 85.06 628 GLY A O 1
ATOM 4790 N N . LEU A 1 629 ? 27.359 -12.344 14.188 1 89.81 629 LEU A N 1
ATOM 4791 C CA . LEU A 1 629 ? 28.109 -12.797 13.016 1 89.81 629 LEU A CA 1
ATOM 4792 C C . LEU A 1 629 ? 29.297 -13.664 13.43 1 89.81 629 LEU A C 1
ATOM 4794 O O . LEU A 1 629 ? 29.875 -13.461 14.492 1 89.81 629 LEU A O 1
ATOM 4798 N N . PRO A 1 630 ? 29.594 -14.602 12.664 1 88 630 PRO A N 1
ATOM 4799 C CA . PRO A 1 630 ? 30.703 -15.492 13.008 1 88 630 PRO A CA 1
ATOM 4800 C C . PRO A 1 630 ? 32 -14.734 13.305 1 88 630 PRO A C 1
ATOM 4802 O O . PRO A 1 630 ? 32.312 -13.742 12.641 1 88 630 PRO A O 1
ATOM 4805 N N . LEU A 1 631 ? 32.719 -15.211 14.25 1 89.44 631 LEU A N 1
ATOM 4806 C CA . LEU A 1 631 ? 33.906 -14.539 14.742 1 89.44 631 LEU A CA 1
ATOM 4807 C C . LEU A 1 631 ? 34.969 -14.453 13.648 1 89.44 631 LEU A C 1
ATOM 4809 O O . LEU A 1 631 ? 35.75 -13.484 13.602 1 89.44 631 LEU A O 1
ATOM 4813 N N . ASP A 1 632 ? 34.969 -15.383 12.836 1 88.19 632 ASP A N 1
ATOM 4814 C CA . ASP A 1 632 ? 35.969 -15.375 11.75 1 88.19 632 ASP A CA 1
ATOM 4815 C C . ASP A 1 632 ? 35.75 -14.18 10.828 1 88.19 632 ASP A C 1
ATOM 4817 O O . ASP A 1 632 ? 36.719 -13.562 10.367 1 88.19 632 ASP A O 1
ATOM 4821 N N . ILE A 1 633 ? 34.531 -13.922 10.555 1 90.31 633 ILE A N 1
ATOM 4822 C CA . ILE A 1 633 ? 34.188 -12.773 9.719 1 90.31 633 ILE A CA 1
ATOM 4823 C C . ILE A 1 633 ? 34.594 -11.484 10.43 1 90.31 633 ILE A C 1
ATOM 4825 O O . ILE A 1 633 ? 35.219 -10.594 9.812 1 90.31 633 ILE A O 1
ATOM 4829 N N . ILE A 1 634 ? 34.344 -11.422 11.719 1 91.69 634 ILE A N 1
ATOM 4830 C CA . ILE A 1 634 ? 34.625 -10.227 12.516 1 91.69 634 ILE A CA 1
ATOM 4831 C C . ILE A 1 634 ? 36.125 -9.992 12.602 1 91.69 634 ILE A C 1
ATOM 4833 O O . ILE A 1 634 ? 36.594 -8.875 12.391 1 91.69 634 ILE A O 1
ATOM 4837 N N . GLU A 1 635 ? 36.781 -11.008 12.875 1 89.81 635 GLU A N 1
ATOM 4838 C CA . GLU A 1 635 ? 38.25 -10.891 13 1 89.81 635 GLU A CA 1
ATOM 4839 C C . GLU A 1 635 ? 38.875 -10.516 11.672 1 89.81 635 GLU A C 1
ATOM 4841 O O . GLU A 1 635 ? 39.812 -9.703 11.625 1 89.81 635 GLU A O 1
ATOM 4846 N N . SER A 1 636 ? 38.438 -11.094 10.68 1 90.12 636 SER A N 1
ATOM 4847 C CA . SER A 1 636 ? 38.906 -10.75 9.352 1 90.12 636 SER A CA 1
ATOM 4848 C C . SER A 1 636 ? 38.656 -9.281 9.023 1 90.12 636 SER A C 1
ATOM 4850 O O . SER A 1 636 ? 39.531 -8.586 8.5 1 90.12 636 SER A O 1
ATOM 4852 N N . ALA A 1 637 ? 37.5 -8.859 9.312 1 90.81 637 ALA A N 1
ATOM 4853 C CA . ALA A 1 637 ? 37.156 -7.469 9.07 1 90.81 637 ALA A CA 1
ATOM 4854 C C . ALA A 1 637 ? 38.031 -6.52 9.875 1 90.81 637 ALA A C 1
ATOM 4856 O O . ALA A 1 637 ? 38.469 -5.488 9.359 1 90.81 637 ALA A O 1
ATOM 4857 N N . ARG A 1 638 ? 38.281 -6.895 11.125 1 89.31 638 ARG A N 1
ATOM 4858 C CA . ARG A 1 638 ? 39.125 -6.078 11.984 1 89.31 638 ARG A CA 1
ATOM 4859 C C . ARG A 1 638 ? 40.562 -6.004 11.438 1 89.31 638 ARG A C 1
ATOM 4861 O O . ARG A 1 638 ? 41.188 -4.945 11.484 1 89.31 638 ARG A O 1
ATOM 4868 N N . GLN A 1 639 ? 40.969 -7.066 10.938 1 87.56 639 GLN A N 1
ATOM 4869 C CA . GLN A 1 639 ? 42.281 -7.109 10.344 1 87.56 639 GLN A CA 1
ATOM 4870 C C . GLN A 1 639 ? 42.375 -6.207 9.117 1 87.56 639 GLN A C 1
ATOM 4872 O O . GLN A 1 639 ? 43.344 -5.477 8.938 1 87.56 639 GLN A O 1
ATOM 4877 N N . LEU A 1 640 ? 41.406 -6.289 8.359 1 85.62 640 LEU A N 1
ATOM 4878 C CA . LEU A 1 640 ? 41.344 -5.461 7.16 1 85.62 640 LEU A CA 1
ATOM 4879 C C . LEU A 1 640 ? 41.281 -3.98 7.52 1 85.62 640 LEU A C 1
ATOM 4881 O O . LEU A 1 640 ? 41.875 -3.145 6.848 1 85.62 640 LEU A O 1
ATOM 4885 N N . LEU A 1 641 ? 40.5 -3.662 8.562 1 83.75 641 LEU A N 1
ATOM 4886 C CA . LEU A 1 641 ? 40.375 -2.285 9.023 1 83.75 641 LEU A CA 1
ATOM 4887 C C . LEU A 1 641 ? 41.688 -1.759 9.586 1 83.75 641 LEU A C 1
ATOM 4889 O O . LEU A 1 641 ? 42.031 -0.592 9.383 1 83.75 641 LEU A O 1
ATOM 4893 N N . GLY A 1 642 ? 42.281 -2.562 10.398 1 70.5 642 GLY A N 1
ATOM 4894 C CA . GLY A 1 642 ? 43.562 -2.188 10.953 1 70.5 642 GLY A CA 1
ATOM 4895 C C . GLY A 1 642 ? 44.594 -1.827 9.891 1 70.5 642 GLY A C 1
ATOM 4896 O O . GLY A 1 642 ? 45.312 -0.837 10.023 1 70.5 642 GLY A O 1
ATOM 4897 N N . THR A 1 643 ? 44.5 -2.586 8.875 1 63.03 643 THR A N 1
ATOM 4898 C CA . THR A 1 643 ? 45.406 -2.336 7.762 1 63.03 643 THR A CA 1
ATOM 4899 C C . THR A 1 643 ? 45 -1.055 7.027 1 63.03 643 THR A C 1
ATOM 4901 O O . THR A 1 643 ? 45.875 -0.264 6.648 1 63.03 643 THR A O 1
ATOM 4904 N N . ALA A 1 644 ? 43.688 -0.842 6.918 1 60.47 644 ALA A N 1
ATOM 4905 C CA . ALA A 1 644 ? 43.188 0.338 6.219 1 60.47 644 ALA A CA 1
ATOM 4906 C C . ALA A 1 644 ? 43.406 1.601 7.047 1 60.47 644 ALA A C 1
ATOM 4908 O O . ALA A 1 644 ? 43.781 2.65 6.508 1 60.47 644 ALA A O 1
ATOM 4909 N N . GLY A 1 645 ? 42.969 1.594 8.406 1 53.34 645 GLY A N 1
ATOM 4910 C CA . GLY A 1 645 ? 43.188 2.713 9.312 1 53.34 645 GLY A CA 1
ATOM 4911 C C . GLY A 1 645 ? 44.625 3.129 9.398 1 53.34 645 GLY A C 1
ATOM 4912 O O . GLY A 1 645 ? 44.938 4.324 9.445 1 53.34 645 GLY A O 1
ATOM 4913 N N . ALA A 1 646 ? 45.469 2.154 9.555 1 45.41 646 ALA A N 1
ATOM 4914 C CA . ALA A 1 646 ? 46.906 2.424 9.57 1 45.41 646 ALA A CA 1
ATOM 4915 C C . ALA A 1 646 ? 47.344 3.135 8.289 1 45.41 646 ALA A C 1
ATOM 4917 O O . ALA A 1 646 ? 48.188 4.035 8.328 1 45.41 646 ALA A O 1
ATOM 4918 N N . GLU A 1 647 ? 46.625 2.871 7.375 1 43.72 647 GLU A N 1
ATOM 4919 C CA . GLU A 1 647 ? 46.938 3.498 6.094 1 43.72 647 GLU A CA 1
ATOM 4920 C C . GLU A 1 647 ? 46.406 4.918 6.027 1 43.72 647 GLU A C 1
ATOM 4922 O O . GLU A 1 647 ? 47.062 5.82 5.496 1 43.72 647 GLU A O 1
ATOM 4927 N N . ILE A 1 648 ? 45.188 5.086 6.562 1 43.97 648 ILE A N 1
ATOM 4928 C CA . ILE A 1 648 ? 44.594 6.414 6.594 1 43.97 648 ILE A CA 1
ATOM 4929 C C . ILE A 1 648 ? 45.344 7.297 7.582 1 43.97 648 ILE A C 1
ATOM 4931 O O . ILE A 1 648 ? 45.625 8.461 7.293 1 43.97 648 ILE A O 1
ATOM 4935 N N . ASN A 1 649 ? 45.594 6.848 8.875 1 40.47 649 ASN A N 1
ATOM 4936 C CA . ASN A 1 649 ? 46.406 7.59 9.828 1 40.47 649 ASN A CA 1
ATOM 4937 C C . ASN A 1 649 ? 47.812 7.867 9.273 1 40.47 649 ASN A C 1
ATOM 4939 O O . ASN A 1 649 ? 48.406 8.93 9.531 1 40.47 649 ASN A O 1
ATOM 4943 N N . ALA A 1 650 ? 48.406 7.047 8.711 1 39.44 650 ALA A N 1
ATOM 4944 C CA . ALA A 1 650 ? 49.719 7.305 8.133 1 39.44 650 ALA A CA 1
ATOM 4945 C C . ALA A 1 650 ? 49.656 8.43 7.098 1 39.44 650 ALA A C 1
ATOM 4947 O O . ALA A 1 650 ? 50.562 9.234 6.98 1 39.44 650 ALA A O 1
ATOM 4948 N N . VAL A 1 651 ? 48.531 8.562 6.527 1 36.75 651 VAL A N 1
ATOM 4949 C CA . VAL A 1 651 ? 48.344 9.664 5.586 1 36.75 651 VAL A CA 1
ATOM 4950 C C . VAL A 1 651 ? 48.125 10.969 6.352 1 36.75 651 VAL A C 1
ATOM 4952 O O . VAL A 1 651 ? 48.625 12.023 5.965 1 36.75 651 VAL A O 1
ATOM 4955 N N . SER A 1 652 ? 47.25 10.953 7.363 1 35.78 652 SER A N 1
ATOM 4956 C CA . SER A 1 652 ? 47 12.164 8.133 1 35.78 652 SER A CA 1
ATOM 4957 C C . SER A 1 652 ? 48.281 12.672 8.781 1 35.78 652 SER A C 1
ATOM 4959 O O . SER A 1 652 ? 48.438 13.875 9 1 35.78 652 SER A O 1
ATOM 4961 N N . LEU A 1 653 ? 49.156 11.828 9.281 1 32.44 653 LEU A N 1
ATOM 4962 C CA . LEU A 1 653 ? 50.406 12.281 9.891 1 32.44 653 LEU A CA 1
ATOM 4963 C C . LEU A 1 653 ? 51.344 12.859 8.836 1 32.44 653 LEU A C 1
ATOM 4965 O O . LEU A 1 653 ? 52.156 13.727 9.148 1 32.44 653 LEU A O 1
ATOM 4969 N N . THR A 1 654 ? 51.375 12.281 7.699 1 33.12 654 THR A N 1
ATOM 4970 C CA . THR A 1 654 ? 52.344 12.875 6.805 1 33.12 654 THR A CA 1
ATOM 4971 C C . THR A 1 654 ? 51.875 14.234 6.293 1 33.12 654 THR A C 1
ATOM 4973 O O . THR A 1 654 ? 52.656 14.984 5.699 1 33.12 654 THR A O 1
ATOM 4976 N N . GLY A 1 655 ? 50.625 14.508 6.32 1 28.78 655 GLY A N 1
ATOM 4977 C CA . GLY A 1 655 ? 50.25 15.859 5.926 1 28.78 655 GLY A CA 1
ATOM 4978 C C . GLY A 1 655 ? 50.406 16.875 7.047 1 28.78 655 GLY A C 1
ATOM 4979 O O . GLY A 1 655 ? 50.062 18.047 6.879 1 28.78 655 GLY A O 1
ATOM 4980 N N . SER A 1 656 ? 50.625 16.484 8.297 1 25.2 656 SER A N 1
ATOM 4981 C CA . SER A 1 656 ? 51.125 17.594 9.117 1 25.2 656 SER A CA 1
ATOM 4982 C C . SER A 1 656 ? 52.562 17.891 8.805 1 25.2 656 SER A C 1
ATOM 4984 O O . SER A 1 656 ? 53.375 16.984 8.562 1 25.2 656 SER A O 1
ATOM 4986 N N . MET B 1 1 ? -61.656 -39.875 29.422 1 20.91 1 MET B N 1
ATOM 4987 C CA . MET B 1 1 ? -61.438 -39.531 30.828 1 20.91 1 MET B CA 1
ATOM 4988 C C . MET B 1 1 ? -59.969 -39.781 31.234 1 20.91 1 MET B C 1
ATOM 4990 O O . MET B 1 1 ? -59.625 -39.688 32.406 1 20.91 1 MET B O 1
ATOM 4994 N N . LEU B 1 2 ? -59.25 -40.406 30.328 1 18.55 2 LEU B N 1
ATOM 4995 C CA . LEU B 1 2 ? -58.094 -41.25 30.375 1 18.55 2 LEU B CA 1
ATOM 4996 C C . LEU B 1 2 ? -56.875 -40.5 30.906 1 18.55 2 LEU B C 1
ATOM 4998 O O . LEU B 1 2 ? -56.469 -39.469 30.344 1 18.55 2 LEU B O 1
ATOM 5002 N N . ARG B 1 3 ? -56.656 -40.656 32.25 1 18.27 3 ARG B N 1
ATOM 5003 C CA . ARG B 1 3 ? -55.938 -40.031 33.344 1 18.27 3 ARG B CA 1
ATOM 5004 C C . ARG B 1 3 ? -54.438 -40.156 33.156 1 18.27 3 ARG B C 1
ATOM 5006 O O . ARG B 1 3 ? -53.875 -41.219 33.438 1 18.27 3 ARG B O 1
ATOM 5013 N N . LEU B 1 4 ? -53.969 -39.844 31.984 1 19.33 4 LEU B N 1
ATOM 5014 C CA . LEU B 1 4 ? -52.656 -40.281 31.484 1 19.33 4 LEU B CA 1
ATOM 5015 C C . LEU B 1 4 ? -51.531 -39.781 32.406 1 19.33 4 LEU B C 1
ATOM 5017 O O . LEU B 1 4 ? -51.344 -38.594 32.594 1 19.33 4 LEU B O 1
ATOM 5021 N N . SER B 1 5 ? -51.406 -40.594 33.469 1 18.02 5 SER B N 1
ATOM 5022 C CA . SER B 1 5 ? -50.719 -40.438 34.75 1 18.02 5 SER B CA 1
ATOM 5023 C C . SER B 1 5 ? -49.25 -40.094 34.562 1 18.02 5 SER B C 1
ATOM 5025 O O . SER B 1 5 ? -48.625 -40.531 33.594 1 18.02 5 SER B O 1
ATOM 5027 N N . ALA B 1 6 ? -48.75 -38.969 35.188 1 18.67 6 ALA B N 1
ATOM 5028 C CA . ALA B 1 6 ? -47.781 -37.906 35.281 1 18.67 6 ALA B CA 1
ATOM 5029 C C . ALA B 1 6 ? -46.438 -38.406 35.812 1 18.67 6 ALA B C 1
ATOM 5031 O O . ALA B 1 6 ? -45.438 -37.656 35.844 1 18.67 6 ALA B O 1
ATOM 5032 N N . SER B 1 7 ? -46.438 -39.781 36.188 1 18.81 7 SER B N 1
ATOM 5033 C CA . SER B 1 7 ? -45.625 -40 37.375 1 18.81 7 SER B CA 1
ATOM 5034 C C . SER B 1 7 ? -44.125 -39.812 37.062 1 18.81 7 SER B C 1
ATOM 5036 O O . SER B 1 7 ? -43.562 -40.562 36.281 1 18.81 7 SER B O 1
ATOM 5038 N N . PHE B 1 8 ? -43.562 -38.625 37.062 1 21.14 8 PHE B N 1
ATOM 5039 C CA . PHE B 1 8 ? -42.25 -38.188 36.594 1 21.14 8 PHE B CA 1
ATOM 5040 C C . PHE B 1 8 ? -41.156 -38.656 37.5 1 21.14 8 PHE B C 1
ATOM 5042 O O . PHE B 1 8 ? -40.969 -38.156 38.594 1 21.14 8 PHE B O 1
ATOM 5049 N N . SER B 1 9 ? -41.188 -40 37.688 1 18.95 9 SER B N 1
ATOM 5050 C CA . SER B 1 9 ? -40.375 -40.594 38.75 1 18.95 9 SER B CA 1
ATOM 5051 C C . SER B 1 9 ? -38.906 -40.156 38.656 1 18.95 9 SER B C 1
ATOM 5053 O O . SER B 1 9 ? -38.312 -40.219 37.594 1 18.95 9 SER B O 1
ATOM 5055 N N . LEU B 1 10 ? -38.406 -39.312 39.594 1 21.89 10 LEU B N 1
ATOM 5056 C CA . LEU B 1 10 ? -37.219 -38.531 39.906 1 21.89 10 LEU B CA 1
ATOM 5057 C C . LEU B 1 10 ? -36.031 -39.406 40.188 1 21.89 10 LEU B C 1
ATOM 5059 O O . LEU B 1 10 ? -35.938 -40.031 41.25 1 21.89 10 LEU B O 1
ATOM 5063 N N . LEU B 1 11 ? -35.938 -40.469 39.375 1 19.2 11 LEU B N 1
ATOM 5064 C CA . LEU B 1 11 ? -35.031 -41.531 39.781 1 19.2 11 LEU B CA 1
ATOM 5065 C C . LEU B 1 11 ? -33.656 -40.969 40.156 1 19.2 11 LEU B C 1
ATOM 5067 O O . LEU B 1 11 ? -33.125 -40.094 39.469 1 19.2 11 LEU B O 1
ATOM 5071 N N . TYR B 1 12 ? -33.25 -41.062 41.469 1 22.17 12 TYR B N 1
ATOM 5072 C CA . TYR B 1 12 ? -32.188 -40.594 42.344 1 22.17 12 TYR B CA 1
ATOM 5073 C C . TYR B 1 12 ? -30.844 -41.188 41.938 1 22.17 12 TYR B C 1
ATOM 5075 O O . TYR B 1 12 ? -30.609 -42.375 42.062 1 22.17 12 TYR B O 1
ATOM 5083 N N . PRO B 1 13 ? -30.375 -40.906 40.812 1 23.42 13 PRO B N 1
ATOM 5084 C CA . PRO B 1 13 ? -29.312 -41.812 40.344 1 23.42 13 PRO B CA 1
ATOM 5085 C C . PRO B 1 13 ? -28.141 -41.906 41.344 1 23.42 13 PRO B C 1
ATOM 5087 O O . PRO B 1 13 ? -27.938 -41 42.156 1 23.42 13 PRO B O 1
ATOM 5090 N N . PRO B 1 14 ? -27.688 -43.094 41.562 1 22.48 14 PRO B N 1
ATOM 5091 C CA . PRO B 1 14 ? -26.797 -43.625 42.594 1 22.48 14 PRO B CA 1
ATOM 5092 C C . PRO B 1 14 ? -25.469 -42.875 42.656 1 22.48 14 PRO B C 1
ATOM 5094 O O . PRO B 1 14 ? -25.078 -42.219 41.688 1 22.48 14 PRO B O 1
ATOM 5097 N N . SER B 1 15 ? -24.844 -42.781 43.875 1 22.69 15 SER B N 1
ATOM 5098 C CA . SER B 1 15 ? -23.812 -42.031 44.594 1 22.69 15 SER B CA 1
ATOM 5099 C C . SER B 1 15 ? -22.422 -42.406 44.125 1 22.69 15 SER B C 1
ATOM 5101 O O . SER B 1 15 ? -21.422 -42 44.75 1 22.69 15 SER B O 1
ATOM 5103 N N . LEU B 1 16 ? -22.281 -42.812 42.906 1 23.05 16 LEU B N 1
ATOM 5104 C CA . LEU B 1 16 ? -21.031 -43.531 42.688 1 23.05 16 LEU B CA 1
ATOM 5105 C C . LEU B 1 16 ? -19.844 -42.719 43.188 1 23.05 16 LEU B C 1
ATOM 5107 O O . LEU B 1 16 ? -19.828 -41.5 43.062 1 23.05 16 LEU B O 1
ATOM 5111 N N . PRO B 1 17 ? -19.062 -43.312 44.094 1 23.5 17 PRO B N 1
ATOM 5112 C CA . PRO B 1 17 ? -18.031 -42.781 45 1 23.5 17 PRO B CA 1
ATOM 5113 C C . PRO B 1 17 ? -16.875 -42.125 44.25 1 23.5 17 PRO B C 1
ATOM 5115 O O . PRO B 1 17 ? -16.328 -42.719 43.312 1 23.5 17 PRO B O 1
ATOM 5118 N N . PRO B 1 18 ? -16.906 -40.812 44.031 1 23.25 18 PRO B N 1
ATOM 5119 C CA . PRO B 1 18 ? -16.094 -40.156 43 1 23.25 18 PRO B CA 1
ATOM 5120 C C . PRO B 1 18 ? -14.594 -40.219 43.312 1 23.25 18 PRO B C 1
ATOM 5122 O O . PRO B 1 18 ? -14.141 -39.594 44.25 1 23.25 18 PRO B O 1
ATOM 5125 N N . SER B 1 19 ? -14.078 -41.406 43.594 1 22.67 19 SER B N 1
ATOM 5126 C CA . SER B 1 19 ? -12.727 -41.438 44.125 1 22.67 19 SER B CA 1
ATOM 5127 C C . SER B 1 19 ? -11.781 -40.562 43.25 1 22.67 19 SER B C 1
ATOM 5129 O O . SER B 1 19 ? -11.469 -40.938 42.125 1 22.67 19 SER B O 1
ATOM 5131 N N . VAL B 1 20 ? -11.984 -39.312 43.312 1 23.27 20 VAL B N 1
ATOM 5132 C CA . VAL B 1 20 ? -11.328 -38.406 42.344 1 23.27 20 VAL B CA 1
ATOM 5133 C C . VAL B 1 20 ? -9.82 -38.438 42.562 1 23.27 20 VAL B C 1
ATOM 5135 O O . VAL B 1 20 ? -9.336 -38 43.625 1 23.27 20 VAL B O 1
ATOM 5138 N N . SER B 1 21 ? -9.234 -39.656 42.469 1 22.53 21 SER B N 1
ATOM 5139 C CA . SER B 1 21 ? -7.805 -39.594 42.75 1 22.53 21 SER B CA 1
ATOM 5140 C C . SER B 1 21 ? -7.125 -38.469 41.969 1 22.53 21 SER B C 1
ATOM 5142 O O . SER B 1 21 ? -7.32 -38.344 40.781 1 22.53 21 SER B O 1
ATOM 5144 N N . HIS B 1 22 ? -6.945 -37.375 42.688 1 23 22 HIS B N 1
ATOM 5145 C CA . HIS B 1 22 ? -6.527 -36.094 42.125 1 23 22 HIS B CA 1
ATOM 5146 C C . HIS B 1 22 ? -5.16 -36.219 41.438 1 23 22 HIS B C 1
ATOM 5148 O O . HIS B 1 22 ? -4.16 -36.5 42.125 1 23 22 HIS B O 1
ATOM 5154 N N . PRO B 1 23 ? -5.094 -37.062 40.469 1 22.88 23 PRO B N 1
ATOM 5155 C CA . PRO B 1 23 ? -3.686 -37.188 40.094 1 22.88 23 PRO B CA 1
ATOM 5156 C C . PRO B 1 23 ? -2.963 -35.875 40.031 1 22.88 23 PRO B C 1
ATOM 5158 O O . PRO B 1 23 ? -3.602 -34.812 39.812 1 22.88 23 PRO B O 1
ATOM 5161 N N . ARG B 1 24 ? -1.765 -35.812 40.719 1 23.34 24 ARG B N 1
ATOM 5162 C CA . ARG B 1 24 ? -0.89 -34.656 40.875 1 23.34 24 ARG B CA 1
ATOM 5163 C C . ARG B 1 24 ? -0.662 -33.969 39.531 1 23.34 24 ARG B C 1
ATOM 5165 O O . ARG B 1 24 ? -0.333 -34.625 38.531 1 23.34 24 ARG B O 1
ATOM 5172 N N . PRO B 1 25 ? -1.431 -32.844 39.375 1 22.59 25 PRO B N 1
ATOM 5173 C CA . PRO B 1 25 ? -1.38 -32.344 38 1 22.59 25 PRO B CA 1
ATOM 5174 C C . PRO B 1 25 ? 0.043 -32.281 37.438 1 22.59 25 PRO B C 1
ATOM 5176 O O . PRO B 1 25 ? 0.98 -31.969 38.188 1 22.59 25 PRO B O 1
ATOM 5179 N N . ARG B 1 26 ? 0.401 -33.281 36.625 1 24.84 26 ARG B N 1
ATOM 5180 C CA . ARG B 1 26 ? 1.68 -33.156 35.938 1 24.84 26 ARG B CA 1
ATOM 5181 C C . ARG B 1 26 ? 1.954 -31.688 35.594 1 24.84 26 ARG B C 1
ATOM 5183 O O . ARG B 1 26 ? 1.041 -30.969 35.188 1 24.84 26 ARG B O 1
ATOM 5190 N N . ARG B 1 27 ? 2.988 -31.141 36.25 1 22.47 27 ARG B N 1
ATOM 5191 C CA . ARG B 1 27 ? 3.5 -29.797 36.062 1 22.47 27 ARG B CA 1
ATOM 5192 C C . ARG B 1 27 ? 3.4 -29.375 34.594 1 22.47 27 ARG B C 1
ATOM 5194 O O . ARG B 1 27 ? 4.043 -29.969 33.75 1 22.47 27 ARG B O 1
ATOM 5201 N N . LEU B 1 28 ? 2.162 -29.297 34.25 1 19.62 28 LEU B N 1
ATOM 5202 C CA . LEU B 1 28 ? 2.107 -28.75 32.875 1 19.62 28 LEU B CA 1
ATOM 5203 C C . LEU B 1 28 ? 3.08 -27.594 32.75 1 19.62 28 LEU B C 1
ATOM 5205 O O . LEU B 1 28 ? 2.951 -26.562 33.438 1 19.62 28 LEU B O 1
ATOM 5209 N N . ARG B 1 29 ? 4.305 -28 32.625 1 21.34 29 ARG B N 1
ATOM 5210 C CA . ARG B 1 29 ? 5.273 -26.984 32.219 1 21.34 29 ARG B CA 1
ATOM 5211 C C . ARG B 1 29 ? 4.629 -25.953 31.297 1 21.34 29 ARG B C 1
ATOM 5213 O O . ARG B 1 29 ? 4.055 -26.297 30.266 1 21.34 29 ARG B O 1
ATOM 5220 N N . ALA B 1 30 ? 3.994 -24.938 32.062 1 22.48 30 ALA B N 1
ATOM 5221 C CA . ALA B 1 30 ? 3.473 -23.734 31.406 1 22.48 30 ALA B CA 1
ATOM 5222 C C . ALA B 1 30 ? 4.203 -23.438 30.109 1 22.48 30 ALA B C 1
ATOM 5224 O O . ALA B 1 30 ? 5.414 -23.219 30.094 1 22.48 30 ALA B O 1
ATOM 5225 N N . LEU B 1 31 ? 3.838 -24.25 29.188 1 20.88 31 LEU B N 1
ATOM 5226 C CA . LEU B 1 31 ? 4.387 -23.828 27.906 1 20.88 31 LEU B CA 1
ATOM 5227 C C . LEU B 1 31 ? 4.367 -22.312 27.781 1 20.88 31 LEU B C 1
ATOM 5229 O O . LEU B 1 31 ? 3.301 -21.688 27.781 1 20.88 31 LEU B O 1
ATOM 5233 N N . VAL B 1 32 ? 5.109 -21.688 28.688 1 22.5 32 VAL B N 1
ATOM 5234 C CA . VAL B 1 32 ? 5.398 -20.266 28.484 1 22.5 32 VAL B CA 1
ATOM 5235 C C . VAL B 1 32 ? 5.199 -19.922 27 1 22.5 32 VAL B C 1
ATOM 5237 O O . VAL B 1 32 ? 5.898 -20.438 26.141 1 22.5 32 VAL B O 1
ATOM 5240 N N . PHE B 1 33 ? 3.982 -19.859 26.703 1 22.84 33 PHE B N 1
ATOM 5241 C CA . PHE B 1 33 ? 3.654 -19.219 25.438 1 22.84 33 PHE B CA 1
ATOM 5242 C C . PHE B 1 33 ? 4.621 -18.078 25.141 1 22.84 33 PHE B C 1
ATOM 5244 O O . PHE B 1 33 ? 4.625 -17.062 25.844 1 22.84 33 PHE B O 1
ATOM 5251 N N . ALA B 1 34 ? 5.738 -18.5 25.031 1 24.44 34 ALA B N 1
ATOM 5252 C CA . ALA B 1 34 ? 6.711 -17.562 24.469 1 24.44 34 ALA B CA 1
ATOM 5253 C C . ALA B 1 34 ? 6.027 -16.531 23.578 1 24.44 34 ALA B C 1
ATOM 5255 O O . ALA B 1 34 ? 5.223 -16.875 22.719 1 24.44 34 ALA B O 1
ATOM 5256 N N . ALA B 1 35 ? 5.59 -15.539 24.203 1 26.44 35 ALA B N 1
ATOM 5257 C CA . ALA B 1 35 ? 5.262 -14.336 23.438 1 26.44 35 ALA B CA 1
ATOM 5258 C C . ALA B 1 35 ? 5.805 -14.414 22.016 1 26.44 35 ALA B C 1
ATOM 5260 O O . ALA B 1 35 ? 7.02 -14.367 21.812 1 26.44 35 ALA B O 1
ATOM 5261 N N . SER B 1 36 ? 5.258 -15.273 21.328 1 23.94 36 SER B N 1
ATOM 5262 C CA . SER B 1 36 ? 5.602 -15.5 19.938 1 23.94 36 SER B CA 1
ATOM 5263 C C . SER B 1 36 ? 6.051 -14.211 19.266 1 23.94 36 SER B C 1
ATOM 5265 O O . SER B 1 36 ? 5.262 -13.281 19.094 1 23.94 36 SER B O 1
ATOM 5267 N N . ALA B 1 37 ? 7.145 -13.727 19.641 1 30.17 37 ALA B N 1
ATOM 5268 C CA . ALA B 1 37 ? 7.816 -12.805 18.734 1 30.17 37 ALA B CA 1
ATOM 5269 C C . ALA B 1 37 ? 7.312 -12.977 17.297 1 30.17 37 ALA B C 1
ATOM 5271 O O . ALA B 1 37 ? 7.043 -14.102 16.859 1 30.17 37 ALA B O 1
ATOM 5272 N N . SER B 1 38 ? 6.5 -12.172 16.891 1 34.44 38 SER B N 1
ATOM 5273 C CA . SER B 1 38 ? 6.176 -12.297 15.477 1 34.44 38 SER B CA 1
ATOM 5274 C C . SER B 1 38 ? 7.117 -13.273 14.773 1 34.44 38 SER B C 1
ATOM 5276 O O . SER B 1 38 ? 8.336 -13.141 14.875 1 34.44 38 SER B O 1
ATOM 5278 N N . PRO B 1 39 ? 6.934 -14.609 14.797 1 39.69 39 PRO B N 1
ATOM 5279 C CA . PRO B 1 39 ? 7.895 -15.523 14.18 1 39.69 39 PRO B CA 1
ATOM 5280 C C . PRO B 1 39 ? 8.719 -14.852 13.078 1 39.69 39 PRO B C 1
ATOM 5282 O O . PRO B 1 39 ? 8.156 -14.258 12.156 1 39.69 39 PRO B O 1
ATOM 5285 N N . SER B 1 40 ? 9.734 -14.258 13.461 1 51.25 40 SER B N 1
ATOM 5286 C CA . SER B 1 40 ? 10.688 -13.766 12.469 1 51.25 40 SER B CA 1
ATOM 5287 C C . SER B 1 40 ? 10.688 -14.641 11.219 1 51.25 40 SER B C 1
ATOM 5289 O O . SER B 1 40 ? 10.805 -15.859 11.312 1 51.25 40 SER B O 1
ATOM 5291 N N . ALA B 1 41 ? 10.07 -14.383 10.273 1 62.78 41 ALA B N 1
ATOM 5292 C CA . ALA B 1 41 ? 10.062 -15.07 8.984 1 62.78 41 ALA B CA 1
ATOM 5293 C C . ALA B 1 41 ? 11.422 -15.719 8.703 1 62.78 41 ALA B C 1
ATOM 5295 O O . ALA B 1 41 ? 12.461 -15.094 8.922 1 62.78 41 ALA B O 1
ATOM 5296 N N . SER B 1 42 ? 11.422 -17.109 8.531 1 82.19 42 SER B N 1
ATOM 5297 C CA . SER B 1 42 ? 12.633 -17.781 8.094 1 82.19 42 SER B CA 1
ATOM 5298 C C . SER B 1 42 ? 13.344 -17 6.992 1 82.19 42 SER B C 1
ATOM 5300 O O . SER B 1 42 ? 12.711 -16.25 6.25 1 82.19 42 SER B O 1
ATOM 5302 N N . PRO B 1 43 ? 14.641 -16.969 7.02 1 86.81 43 PRO B N 1
ATOM 5303 C CA . PRO B 1 43 ? 15.383 -16.234 5.988 1 86.81 43 PRO B CA 1
ATOM 5304 C C . PRO B 1 43 ? 14.914 -16.562 4.574 1 86.81 43 PRO B C 1
ATOM 5306 O O . PRO B 1 43 ? 14.914 -15.688 3.701 1 86.81 43 PRO B O 1
ATOM 5309 N N . SER B 1 44 ? 14.484 -17.797 4.492 1 88.62 44 SER B N 1
ATOM 5310 C CA . SER B 1 44 ? 14.008 -18.188 3.168 1 88.62 44 SER B CA 1
ATOM 5311 C C . SER B 1 44 ? 12.68 -17.516 2.838 1 88.62 44 SER B C 1
ATOM 5313 O O . SER B 1 44 ? 12.477 -17.031 1.723 1 88.62 44 SER B O 1
ATOM 5315 N N . ALA B 1 45 ? 11.812 -17.547 3.816 1 87.81 45 ALA B N 1
ATOM 5316 C CA . ALA B 1 45 ? 10.516 -16.922 3.613 1 87.81 45 ALA B CA 1
ATOM 5317 C C . ALA B 1 45 ? 10.672 -15.422 3.342 1 87.81 45 ALA B C 1
ATOM 5319 O O . ALA B 1 45 ? 9.984 -14.867 2.482 1 87.81 45 ALA B O 1
ATOM 5320 N N . ARG B 1 46 ? 11.578 -14.82 4.012 1 88.12 46 ARG B N 1
ATOM 5321 C CA . ARG B 1 46 ? 11.859 -13.406 3.803 1 88.12 46 ARG B CA 1
ATOM 5322 C C . ARG B 1 46 ? 12.43 -13.164 2.408 1 88.12 46 ARG B C 1
ATOM 5324 O O . ARG B 1 46 ? 12.094 -12.164 1.762 1 88.12 46 ARG B O 1
ATOM 5331 N N . SER B 1 47 ? 13.234 -14.062 1.993 1 92.75 47 SER B N 1
ATOM 5332 C CA . SER B 1 47 ? 13.844 -13.938 0.675 1 92.75 47 SER B CA 1
ATOM 5333 C C . SER B 1 47 ? 12.797 -13.984 -0.43 1 92.75 47 SER B C 1
ATOM 5335 O O . SER B 1 47 ? 12.875 -13.234 -1.402 1 92.75 47 SER B O 1
ATOM 5337 N N . LEU B 1 48 ? 11.805 -14.852 -0.278 1 93.62 48 LEU B N 1
ATOM 5338 C CA . LEU B 1 48 ? 10.742 -14.953 -1.272 1 93.62 48 LEU B CA 1
ATOM 5339 C C . LEU B 1 48 ? 9.961 -13.648 -1.371 1 93.62 48 LEU B C 1
ATOM 5341 O O . LEU B 1 48 ? 9.586 -13.227 -2.467 1 93.62 48 LEU B O 1
ATOM 5345 N N . ARG B 1 49 ? 9.773 -13.062 -0.251 1 90.25 49 ARG B N 1
ATOM 5346 C CA . ARG B 1 49 ? 9.07 -11.781 -0.228 1 90.25 49 ARG B CA 1
ATOM 5347 C C . ARG B 1 49 ? 9.898 -10.688 -0.891 1 90.25 49 ARG B C 1
ATOM 5349 O O . ARG B 1 49 ? 9.375 -9.891 -1.668 1 90.25 49 ARG B O 1
ATOM 5356 N N . LEU B 1 50 ? 11.164 -10.68 -0.596 1 88.5 50 LEU B N 1
ATOM 5357 C CA . LEU B 1 50 ? 12.055 -9.656 -1.138 1 88.5 50 LEU B CA 1
ATOM 5358 C C . LEU B 1 50 ? 12.188 -9.805 -2.65 1 88.5 50 LEU B C 1
ATOM 5360 O O . LEU B 1 50 ? 12.344 -8.805 -3.361 1 88.5 50 LEU B O 1
ATOM 5364 N N . LEU B 1 51 ? 12.039 -10.984 -3.115 1 92.56 51 LEU B N 1
ATOM 5365 C CA . LEU B 1 51 ? 12.125 -11.242 -4.547 1 92.56 51 LEU B CA 1
ATOM 5366 C C . LEU B 1 51 ? 10.773 -11.023 -5.223 1 92.56 51 LEU B C 1
ATOM 5368 O O . LEU B 1 51 ? 10.664 -11.117 -6.445 1 92.56 51 LEU B O 1
ATOM 5372 N N . GLU B 1 52 ? 9.781 -10.781 -4.449 1 92 52 GLU B N 1
ATOM 5373 C CA . GLU B 1 52 ? 8.422 -10.57 -4.938 1 92 52 GLU B CA 1
ATOM 5374 C C . GLU B 1 52 ? 7.898 -11.812 -5.66 1 92 52 GLU B C 1
ATOM 5376 O O . GLU B 1 52 ? 7.277 -11.703 -6.723 1 92 52 GLU B O 1
ATOM 5381 N N . TRP B 1 53 ? 8.164 -12.922 -5.121 1 95.31 53 TRP B N 1
ATOM 5382 C CA . TRP B 1 53 ? 7.742 -14.195 -5.684 1 95.31 53 TRP B CA 1
ATOM 5383 C C . TRP B 1 53 ? 6.223 -14.297 -5.723 1 95.31 53 TRP B C 1
ATOM 5385 O O . TRP B 1 53 ? 5.656 -14.867 -6.656 1 95.31 53 TRP B O 1
ATOM 5395 N N . GLY B 1 54 ? 5.59 -13.703 -4.805 1 94.94 54 GLY B N 1
ATOM 5396 C CA . GLY B 1 54 ? 4.137 -13.719 -4.762 1 94.94 54 GLY B CA 1
ATOM 5397 C C . GLY B 1 54 ? 3.496 -13.141 -6.012 1 94.94 54 GLY B C 1
ATOM 5398 O O . GLY B 1 54 ? 2.479 -13.656 -6.48 1 94.94 54 GLY B O 1
ATOM 5399 N N . LYS B 1 55 ? 4.078 -12.148 -6.539 1 94.31 55 LYS B N 1
ATOM 5400 C CA . LYS B 1 55 ? 3.549 -11.531 -7.754 1 94.31 55 LYS B CA 1
ATOM 5401 C C . LYS B 1 55 ? 3.684 -12.469 -8.945 1 94.31 55 LYS B C 1
ATOM 5403 O O . LYS B 1 55 ? 2.795 -12.523 -9.805 1 94.31 55 LYS B O 1
ATOM 5408 N N . VAL B 1 56 ? 4.766 -13.18 -9 1 95.88 56 VAL B N 1
ATOM 5409 C CA . VAL B 1 56 ? 4.965 -14.141 -10.07 1 95.88 56 VAL B CA 1
ATOM 5410 C C . VAL B 1 56 ? 3.947 -15.273 -9.945 1 95.88 56 VAL B C 1
ATOM 5412 O O . VAL B 1 56 ? 3.352 -15.695 -10.938 1 95.88 56 VAL B O 1
ATOM 5415 N N . CYS B 1 57 ? 3.752 -15.695 -8.703 1 97.31 57 CYS B N 1
ATOM 5416 C CA . CYS B 1 57 ? 2.781 -16.75 -8.461 1 97.31 57 CYS B CA 1
ATOM 5417 C C . CYS B 1 57 ? 1.393 -16.344 -8.93 1 97.31 57 CYS B C 1
ATOM 5419 O O . CYS B 1 57 ? 0.694 -17.125 -9.578 1 97.31 57 CYS B O 1
ATOM 5421 N N . ARG B 1 58 ? 1.026 -15.164 -8.656 1 95.94 58 ARG B N 1
ATOM 5422 C CA . ARG B 1 58 ? -0.28 -14.664 -9.07 1 95.94 58 ARG B CA 1
ATOM 5423 C C . ARG B 1 58 ? -0.375 -14.57 -10.594 1 95.94 58 ARG B C 1
ATOM 5425 O O . ARG B 1 58 ? -1.412 -14.898 -11.172 1 95.94 58 ARG B O 1
ATOM 5432 N N . ALA B 1 59 ? 0.666 -14.156 -11.195 1 95.38 59 ALA B N 1
ATOM 5433 C CA . ALA B 1 59 ? 0.69 -14.031 -12.656 1 95.38 59 ALA B CA 1
ATOM 5434 C C . ALA B 1 59 ? 0.521 -15.391 -13.32 1 95.38 59 ALA B C 1
ATOM 5436 O O . ALA B 1 59 ? -0.296 -15.547 -14.234 1 95.38 59 ALA B O 1
ATOM 5437 N N . VAL B 1 60 ? 1.232 -16.359 -12.852 1 97.5 60 VAL B N 1
ATOM 5438 C CA . VAL B 1 60 ? 1.157 -17.703 -13.43 1 97.5 60 VAL B CA 1
ATOM 5439 C C . VAL B 1 60 ? -0.224 -18.297 -13.172 1 97.5 60 VAL B C 1
ATOM 5441 O O . VAL B 1 60 ? -0.821 -18.906 -14.062 1 97.5 60 VAL B O 1
ATOM 5444 N N . ALA B 1 61 ? -0.678 -18.062 -11.969 1 97.44 61 ALA B N 1
ATOM 5445 C CA . ALA B 1 61 ? -1.979 -18.609 -11.594 1 97.44 61 ALA B CA 1
ATOM 5446 C C . ALA B 1 61 ? -3.092 -18.031 -12.461 1 97.44 61 ALA B C 1
ATOM 5448 O O . ALA B 1 61 ? -4.102 -18.688 -12.711 1 97.44 61 ALA B O 1
ATOM 5449 N N . SER B 1 62 ? -2.898 -16.875 -12.977 1 95.5 62 SER B N 1
ATOM 5450 C CA . SER B 1 62 ? -3.916 -16.203 -13.789 1 95.5 62 SER B CA 1
ATOM 5451 C C . SER B 1 62 ? -4.094 -16.906 -15.133 1 95.5 62 SER B C 1
ATOM 5453 O O . SER B 1 62 ? -5.094 -16.688 -15.82 1 95.5 62 SER B O 1
ATOM 5455 N N . PHE B 1 63 ? -3.201 -17.766 -15.484 1 95.94 63 PHE B N 1
ATOM 5456 C CA . PHE B 1 63 ? -3.289 -18.469 -16.766 1 95.94 63 PHE B CA 1
ATOM 5457 C C . PHE B 1 63 ? -4.102 -19.75 -16.609 1 95.94 63 PHE B C 1
ATOM 5459 O O . PHE B 1 63 ? -4.414 -20.422 -17.609 1 95.94 63 PHE B O 1
ATOM 5466 N N . ALA B 1 64 ? -4.418 -20.062 -15.406 1 96.75 64 ALA B N 1
ATOM 5467 C CA . ALA B 1 64 ? -5.297 -21.203 -15.203 1 96.75 64 ALA B CA 1
ATOM 5468 C C . ALA B 1 64 ? -6.711 -20.922 -15.688 1 96.75 64 ALA B C 1
ATOM 5470 O O . ALA B 1 64 ? -7.184 -19.781 -15.602 1 96.75 64 ALA B O 1
ATOM 5471 N N . GLY B 1 65 ? -7.367 -21.922 -16.188 1 94.94 65 GLY B N 1
ATOM 5472 C CA . GLY B 1 65 ? -8.695 -21.734 -16.75 1 94.94 65 GLY B CA 1
ATOM 5473 C C . GLY B 1 65 ? -9.805 -21.812 -15.719 1 94.94 65 GLY B C 1
ATOM 5474 O O . GLY B 1 65 ? -10.867 -21.219 -15.891 1 94.94 65 GLY B O 1
ATOM 5475 N N . THR B 1 66 ? -9.57 -22.594 -14.727 1 96.31 66 THR B N 1
ATOM 5476 C CA . THR B 1 66 ? -10.617 -22.812 -13.734 1 96.31 66 THR B CA 1
ATOM 5477 C C . THR B 1 66 ? -10.258 -22.125 -12.414 1 96.31 66 THR B C 1
ATOM 5479 O O . THR B 1 66 ? -9.094 -21.812 -12.172 1 96.31 66 THR B O 1
ATOM 5482 N N . ALA B 1 67 ? -11.273 -21.953 -11.594 1 95.5 67 ALA B N 1
ATOM 5483 C CA . ALA B 1 67 ? -11.055 -21.344 -10.289 1 95.5 67 ALA B CA 1
ATOM 5484 C C . ALA B 1 67 ? -10.188 -22.234 -9.406 1 95.5 67 ALA B C 1
ATOM 5486 O O . ALA B 1 67 ? -9.25 -21.75 -8.766 1 95.5 67 ALA B O 1
ATOM 5487 N N . HIS B 1 68 ? -10.516 -23.484 -9.445 1 96.25 68 HIS B N 1
ATOM 5488 C CA . HIS B 1 68 ? -9.742 -24.438 -8.641 1 96.25 68 HIS B CA 1
ATOM 5489 C C . HIS B 1 68 ? -8.32 -24.578 -9.18 1 96.25 68 HIS B C 1
ATOM 5491 O O . HIS B 1 68 ? -7.375 -24.766 -8.406 1 96.25 68 HIS B O 1
ATOM 5497 N N . GLY B 1 69 ? -8.203 -24.484 -10.461 1 96.5 69 GLY B N 1
ATOM 5498 C CA . GLY B 1 69 ? -6.875 -24.516 -11.062 1 96.5 69 GLY B CA 1
ATOM 5499 C C . GLY B 1 69 ? -6.008 -23.344 -10.648 1 96.5 69 GLY B C 1
ATOM 5500 O O . GLY B 1 69 ? -4.812 -23.5 -10.398 1 96.5 69 GLY B O 1
ATOM 5501 N N . ARG B 1 70 ? -6.605 -22.25 -10.555 1 97.12 70 ARG B N 1
ATOM 5502 C CA . ARG B 1 70 ? -5.902 -21.031 -10.148 1 97.12 70 ARG B CA 1
ATOM 5503 C C . ARG B 1 70 ? -5.395 -21.141 -8.719 1 97.12 70 ARG B C 1
ATOM 5505 O O . ARG B 1 70 ? -4.23 -20.844 -8.438 1 97.12 70 ARG B O 1
ATOM 5512 N N . GLU B 1 71 ? -6.223 -21.547 -7.93 1 96.38 71 GLU B N 1
ATOM 5513 C CA . GLU B 1 71 ? -5.859 -21.703 -6.523 1 96.38 71 GLU B CA 1
ATOM 5514 C C . GLU B 1 71 ? -4.793 -22.781 -6.34 1 96.38 71 GLU B C 1
ATOM 5516 O O . GLU B 1 71 ? -3.842 -22.594 -5.574 1 96.38 71 GLU B O 1
ATOM 5521 N N . ALA B 1 72 ? -5 -23.828 -7.027 1 96.5 72 ALA B N 1
ATOM 5522 C CA . ALA B 1 72 ? -4.051 -24.922 -6.926 1 96.5 72 ALA B CA 1
ATOM 5523 C C . ALA B 1 72 ? -2.68 -24.516 -7.465 1 96.5 72 ALA B C 1
ATOM 5525 O O . ALA B 1 72 ? -1.648 -24.922 -6.918 1 96.5 72 ALA B O 1
ATOM 5526 N N . THR B 1 73 ? -2.678 -23.812 -8.508 1 97.56 73 THR B N 1
ATOM 5527 C CA . THR B 1 73 ? -1.421 -23.344 -9.086 1 97.56 73 THR B CA 1
ATOM 5528 C C . THR B 1 73 ? -0.686 -22.438 -8.102 1 97.56 73 THR B C 1
ATOM 5530 O O . THR B 1 73 ? 0.517 -22.594 -7.883 1 97.56 73 THR B O 1
ATOM 5533 N N . LYS B 1 74 ? -1.389 -21.516 -7.551 1 96.88 74 LYS B N 1
ATOM 5534 C CA . LYS B 1 74 ? -0.8 -20.609 -6.582 1 96.88 74 LYS B CA 1
ATOM 5535 C C . LYS B 1 74 ? -0.18 -21.375 -5.41 1 96.88 74 LYS B C 1
ATOM 5537 O O . LYS B 1 74 ? 0.949 -21.078 -5.008 1 96.88 74 LYS B O 1
ATOM 5542 N N . LYS B 1 75 ? -0.918 -22.312 -4.957 1 95.5 75 LYS B N 1
ATOM 5543 C CA . LYS B 1 75 ? -0.451 -23.109 -3.828 1 95.5 75 LYS B CA 1
ATOM 5544 C C . LYS B 1 75 ? 0.808 -23.891 -4.191 1 95.5 75 LYS B C 1
ATOM 5546 O O . LYS B 1 75 ? 1.752 -23.969 -3.402 1 95.5 75 LYS B O 1
ATOM 5551 N N . GLN B 1 76 ? 0.798 -24.438 -5.293 1 95.81 76 GLN B N 1
ATOM 5552 C CA . GLN B 1 76 ? 1.949 -25.219 -5.738 1 95.81 76 GLN B CA 1
ATOM 5553 C C . GLN B 1 76 ? 3.189 -24.344 -5.863 1 95.81 76 GLN B C 1
ATOM 5555 O O . GLN B 1 76 ? 4.277 -24.719 -5.426 1 95.81 76 GLN B O 1
ATOM 5560 N N . LEU B 1 77 ? 3.031 -23.234 -6.453 1 96.62 77 LEU B N 1
ATOM 5561 C CA . LEU B 1 77 ? 4.156 -22.344 -6.688 1 96.62 77 LEU B CA 1
ATOM 5562 C C . LEU B 1 77 ? 4.734 -21.828 -5.367 1 96.62 77 LEU B C 1
ATOM 5564 O O . LEU B 1 77 ? 5.953 -21.688 -5.234 1 96.62 77 LEU B O 1
ATOM 5568 N N . TRP B 1 78 ? 3.904 -21.594 -4.383 1 94 78 TRP B N 1
ATOM 5569 C CA . TRP B 1 78 ? 4.352 -21.109 -3.084 1 94 78 TRP B CA 1
ATOM 5570 C C . TRP B 1 78 ? 5.117 -22.188 -2.324 1 94 78 TRP B C 1
ATOM 5572 O O . TRP B 1 78 ? 5.863 -21.891 -1.389 1 94 78 TRP B O 1
ATOM 5582 N N . ALA B 1 79 ? 4.98 -23.391 -2.738 1 94.19 79 ALA B N 1
ATOM 5583 C CA . ALA B 1 79 ? 5.68 -24.5 -2.096 1 94.19 79 ALA B CA 1
ATOM 5584 C C . ALA B 1 79 ? 7.031 -24.75 -2.758 1 94.19 79 ALA B C 1
ATOM 5586 O O . ALA B 1 79 ? 7.602 -25.828 -2.629 1 94.19 79 ALA B O 1
ATOM 5587 N N . VAL B 1 80 ? 7.59 -23.828 -3.354 1 95.12 80 VAL B N 1
ATOM 5588 C CA . VAL B 1 80 ? 8.797 -23.953 -4.16 1 95.12 80 VAL B CA 1
ATOM 5589 C C . VAL B 1 80 ? 9.977 -24.344 -3.273 1 95.12 80 VAL B C 1
ATOM 5591 O O . VAL B 1 80 ? 10.883 -25.062 -3.711 1 95.12 80 VAL B O 1
ATOM 5594 N N . GLU B 1 81 ? 10.008 -23.922 -2.039 1 91.75 81 GLU B N 1
ATOM 5595 C CA . GLU B 1 81 ? 11.133 -24.188 -1.141 1 91.75 81 GLU B CA 1
ATOM 5596 C C . GLU B 1 81 ? 11.281 -25.672 -0.858 1 91.75 81 GLU B C 1
ATOM 5598 O O . GLU B 1 81 ? 12.398 -26.156 -0.635 1 91.75 81 GLU B O 1
ATOM 5603 N N . ASN B 1 82 ? 10.227 -26.438 -1.006 1 90.94 82 ASN B N 1
ATOM 5604 C CA . ASN B 1 82 ? 10.234 -27.828 -0.607 1 90.94 82 ASN B CA 1
ATOM 5605 C C . ASN B 1 82 ? 10.32 -28.766 -1.816 1 90.94 82 ASN B C 1
ATOM 5607 O O . ASN B 1 82 ? 10.211 -29.984 -1.68 1 90.94 82 ASN B O 1
ATOM 5611 N N . VAL B 1 83 ? 10.641 -28.281 -2.912 1 95.56 83 VAL B N 1
ATOM 5612 C CA . VAL B 1 83 ? 10.656 -29.109 -4.117 1 95.56 83 VAL B CA 1
ATOM 5613 C C . VAL B 1 83 ? 12.047 -29.703 -4.316 1 95.56 83 VAL B C 1
ATOM 5615 O O . VAL B 1 83 ? 13.039 -28.969 -4.383 1 95.56 83 VAL B O 1
ATOM 5618 N N . SER B 1 84 ? 12.094 -30.984 -4.375 1 95.88 84 SER B N 1
ATOM 5619 C CA . SER B 1 84 ? 13.359 -31.688 -4.594 1 95.88 84 SER B CA 1
ATOM 5620 C C . SER B 1 84 ? 13.789 -31.594 -6.055 1 95.88 84 SER B C 1
ATOM 5622 O O . SER B 1 84 ? 13.008 -31.188 -6.914 1 95.88 84 SER B O 1
ATOM 5624 N N . TYR B 1 85 ? 15.047 -31.969 -6.258 1 95.75 85 TYR B N 1
ATOM 5625 C CA . TYR B 1 85 ? 15.586 -31.938 -7.609 1 95.75 85 TYR B CA 1
ATOM 5626 C C . TYR B 1 85 ? 14.781 -32.844 -8.539 1 95.75 85 TYR B C 1
ATOM 5628 O O . TYR B 1 85 ? 14.414 -32.438 -9.641 1 95.75 85 TYR B O 1
ATOM 5636 N N . ASP B 1 86 ? 14.477 -34 -8.094 1 95.81 86 ASP B N 1
ATOM 5637 C CA . ASP B 1 86 ? 13.734 -34.938 -8.898 1 95.81 86 ASP B CA 1
ATOM 5638 C C . ASP B 1 86 ? 12.336 -34.438 -9.227 1 95.81 86 ASP B C 1
ATOM 5640 O O . ASP B 1 86 ? 11.859 -34.594 -10.352 1 95.81 86 ASP B O 1
ATOM 5644 N N . ARG B 1 87 ? 11.773 -33.875 -8.273 1 96.06 87 ARG B N 1
ATOM 5645 C CA . ARG B 1 87 ? 10.445 -33.312 -8.492 1 96.06 87 ARG B CA 1
ATOM 5646 C C . ARG B 1 87 ? 10.5 -32.125 -9.477 1 96.06 87 ARG B C 1
ATOM 5648 O O . ARG B 1 87 ? 9.586 -31.969 -10.289 1 96.06 87 ARG B O 1
ATOM 5655 N N . SER B 1 88 ? 11.547 -31.344 -9.367 1 97.38 88 SER B N 1
ATOM 5656 C CA . SER B 1 88 ? 11.711 -30.234 -10.305 1 97.38 88 SER B CA 1
ATOM 5657 C C . SER B 1 88 ? 11.812 -30.734 -11.742 1 97.38 88 SER B C 1
ATOM 5659 O O . SER B 1 88 ? 11.195 -30.172 -12.648 1 97.38 88 SER B O 1
ATOM 5661 N N . ARG B 1 89 ? 12.508 -31.75 -11.922 1 96.19 89 ARG B N 1
ATOM 5662 C CA . ARG B 1 89 ? 12.664 -32.344 -13.258 1 96.19 89 ARG B CA 1
ATOM 5663 C C . ARG B 1 89 ? 11.336 -32.875 -13.773 1 96.19 89 ARG B C 1
ATOM 5665 O O . ARG B 1 89 ? 11.008 -32.688 -14.953 1 96.19 89 ARG B O 1
ATOM 5672 N N . LYS B 1 90 ? 10.648 -33.5 -12.891 1 94.44 90 LYS B N 1
ATOM 5673 C CA . LYS B 1 90 ? 9.344 -34 -13.273 1 94.44 90 LYS B CA 1
ATOM 5674 C C . LYS B 1 90 ? 8.398 -32.875 -13.68 1 94.44 90 LYS B C 1
ATOM 5676 O O . LYS B 1 90 ? 7.695 -33 -14.68 1 94.44 90 LYS B O 1
ATOM 5681 N N . LEU B 1 91 ? 8.414 -31.859 -12.906 1 96.06 91 LEU B N 1
ATOM 5682 C CA . LEU B 1 91 ? 7.555 -30.719 -13.195 1 96.06 91 LEU B CA 1
ATOM 5683 C C . LEU B 1 91 ? 7.918 -30.094 -14.531 1 96.06 91 LEU B C 1
ATOM 5685 O O . LEU B 1 91 ? 7.031 -29.719 -15.312 1 96.06 91 LEU B O 1
ATOM 5689 N N . LEU B 1 92 ? 9.211 -29.953 -14.805 1 96.94 92 LEU B N 1
ATOM 5690 C CA . LEU B 1 92 ? 9.664 -29.375 -16.062 1 96.94 92 LEU B CA 1
ATOM 5691 C C . LEU B 1 92 ? 9.242 -30.25 -17.234 1 96.94 92 LEU B C 1
ATOM 5693 O O . LEU B 1 92 ? 8.852 -29.734 -18.297 1 96.94 92 LEU B O 1
ATOM 5697 N N . ARG B 1 93 ? 9.273 -31.516 -17.016 1 94.88 93 ARG B N 1
ATOM 5698 C CA . ARG B 1 93 ? 8.844 -32.438 -18.062 1 94.88 93 ARG B CA 1
ATOM 5699 C C . ARG B 1 93 ? 7.344 -32.312 -18.328 1 94.88 93 ARG B C 1
ATOM 5701 O O . ARG B 1 93 ? 6.91 -32.375 -19.484 1 94.88 93 ARG B O 1
ATOM 5708 N N . GLU B 1 94 ? 6.617 -32.188 -17.281 1 94.12 94 GLU B N 1
ATOM 5709 C CA . GLU B 1 94 ? 5.184 -31.953 -17.422 1 94.12 94 GLU B CA 1
ATOM 5710 C C . GLU B 1 94 ? 4.902 -30.688 -18.219 1 94.12 94 GLU B C 1
ATOM 5712 O O . GLU B 1 94 ? 4.066 -30.703 -19.125 1 94.12 94 GLU B O 1
ATOM 5717 N N . THR B 1 95 ? 5.602 -29.656 -17.891 1 96.5 95 THR B N 1
ATOM 5718 C CA . THR B 1 95 ? 5.406 -28.391 -18.578 1 96.5 95 THR B CA 1
ATOM 5719 C C . THR B 1 95 ? 5.824 -28.484 -20.031 1 96.5 95 THR B C 1
ATOM 5721 O O . THR B 1 95 ? 5.141 -27.969 -20.922 1 96.5 95 THR B O 1
ATOM 5724 N N . GLU B 1 96 ? 6.898 -29.141 -20.266 1 95.06 96 GLU B N 1
ATOM 5725 C CA . GLU B 1 96 ? 7.359 -29.359 -21.641 1 95.06 96 GLU B CA 1
ATOM 5726 C C . GLU B 1 96 ? 6.312 -30.094 -22.469 1 95.06 96 GLU B C 1
ATOM 5728 O O . GLU B 1 96 ? 6.039 -29.703 -23.609 1 95.06 96 GLU B O 1
ATOM 5733 N N . ALA B 1 97 ? 5.754 -31.094 -21.875 1 92.06 97 ALA B N 1
ATOM 5734 C CA . ALA B 1 97 ? 4.711 -31.859 -22.562 1 92.06 97 ALA B CA 1
ATOM 5735 C C . ALA B 1 97 ? 3.506 -30.984 -22.875 1 92.06 97 ALA B C 1
ATOM 5737 O O . ALA B 1 97 ? 2.969 -31.047 -23.984 1 92.06 97 ALA B O 1
ATOM 5738 N N . ALA B 1 98 ? 3.125 -30.203 -21.953 1 93 98 ALA B N 1
ATOM 5739 C CA . ALA B 1 98 ? 1.969 -29.328 -22.141 1 93 98 ALA B CA 1
ATOM 5740 C C . ALA B 1 98 ? 2.256 -28.281 -23.203 1 93 98 ALA B C 1
ATOM 5742 O O . ALA B 1 98 ? 1.375 -27.922 -24 1 93 98 ALA B O 1
ATOM 5743 N N . VAL B 1 99 ? 3.473 -27.734 -23.219 1 93.56 99 VAL B N 1
ATOM 5744 C CA . VAL B 1 99 ? 3.855 -26.734 -24.219 1 93.56 99 VAL B CA 1
ATOM 5745 C C . VAL B 1 99 ? 3.762 -27.344 -25.609 1 93.56 99 VAL B C 1
ATOM 5747 O O . VAL B 1 99 ? 3.273 -26.703 -26.547 1 93.56 99 VAL B O 1
ATOM 5750 N N . ARG B 1 100 ? 4.176 -28.547 -25.734 1 89.56 100 ARG B N 1
ATOM 5751 C CA . ARG B 1 100 ? 4.105 -29.25 -27.016 1 89.56 100 ARG B CA 1
ATOM 5752 C C . ARG B 1 100 ? 2.658 -29.438 -27.453 1 89.56 100 ARG B C 1
ATOM 5754 O O . ARG B 1 100 ? 2.332 -29.25 -28.625 1 89.56 100 ARG B O 1
ATOM 5761 N N . LEU B 1 101 ? 1.86 -29.828 -26.516 1 88.31 101 LEU B N 1
ATOM 5762 C CA . LEU B 1 101 ? 0.449 -30.047 -26.812 1 88.31 101 LEU B CA 1
ATOM 5763 C C . LEU B 1 101 ? -0.226 -28.734 -27.219 1 88.31 101 LEU B C 1
ATOM 5765 O O . LEU B 1 101 ? -1.096 -28.734 -28.094 1 88.31 101 LEU B O 1
ATOM 5769 N N . LEU B 1 102 ? 0.112 -27.688 -26.547 1 89.81 102 LEU B N 1
ATOM 5770 C CA . LEU B 1 102 ? -0.447 -26.375 -26.859 1 89.81 102 LEU B CA 1
ATOM 5771 C C . LEU B 1 102 ? -0.06 -25.953 -28.281 1 89.81 102 LEU B C 1
ATOM 5773 O O . LEU B 1 102 ? -0.832 -25.266 -28.953 1 89.81 102 LEU B O 1
ATOM 5777 N N . GLY B 1 103 ? 1.074 -26.266 -28.734 1 84.75 103 GLY B N 1
ATOM 5778 C CA . GLY B 1 103 ? 1.532 -25.922 -30.062 1 84.75 103 GLY B CA 1
ATOM 5779 C C . GLY B 1 103 ? 0.866 -26.75 -31.156 1 84.75 103 GLY B C 1
ATOM 5780 O O . GLY B 1 103 ? 0.598 -26.234 -32.25 1 84.75 103 GLY B O 1
ATOM 5781 N N . SER B 1 104 ? 0.59 -27.984 -30.891 1 78.38 104 SER B N 1
ATOM 5782 C CA . SER B 1 104 ? 0.044 -28.891 -31.891 1 78.38 104 SER B CA 1
ATOM 5783 C C . SER B 1 104 ? -1.474 -28.766 -31.969 1 78.38 104 SER B C 1
ATOM 5785 O O . SER B 1 104 ? -2.047 -28.844 -33.062 1 78.38 104 SER B O 1
ATOM 5787 N N . SER B 1 105 ? -2.078 -28.688 -30.859 1 69.56 105 SER B N 1
ATOM 5788 C CA . SER B 1 105 ? -3.535 -28.688 -30.781 1 69.56 105 SER B CA 1
ATOM 5789 C C . SER B 1 105 ? -4.043 -27.562 -29.891 1 69.56 105 SER B C 1
ATOM 5791 O O . SER B 1 105 ? -4.512 -27.812 -28.781 1 69.56 105 SER B O 1
ATOM 5793 N N . GLY B 1 106 ? -3.789 -26.312 -30.172 1 62.12 106 GLY B N 1
ATOM 5794 C CA . GLY B 1 106 ? -4.008 -25.125 -29.359 1 62.12 106 GLY B CA 1
ATOM 5795 C C . GLY B 1 106 ? -5.285 -25.188 -28.547 1 62.12 106 GLY B C 1
ATOM 5796 O O . GLY B 1 106 ? -5.312 -24.766 -27.391 1 62.12 106 GLY B O 1
ATOM 5797 N N . GLY B 1 107 ? -6.297 -25.75 -28.984 1 66.38 107 GLY B N 1
ATOM 5798 C CA . GLY B 1 107 ? -7.629 -25.656 -28.406 1 66.38 107 GLY B CA 1
ATOM 5799 C C . GLY B 1 107 ? -7.926 -26.766 -27.422 1 66.38 107 GLY B C 1
ATOM 5800 O O . GLY B 1 107 ? -8.891 -26.688 -26.656 1 66.38 107 GLY B O 1
ATOM 5801 N N . ALA B 1 108 ? -6.961 -27.656 -27.266 1 73.12 108 ALA B N 1
ATOM 5802 C CA . ALA B 1 108 ? -7.281 -28.859 -26.484 1 73.12 108 ALA B CA 1
ATOM 5803 C C . ALA B 1 108 ? -7.172 -28.578 -25 1 73.12 108 ALA B C 1
ATOM 5805 O O . ALA B 1 108 ? -7.977 -29.078 -24.203 1 73.12 108 ALA B O 1
ATOM 5806 N N . LEU B 1 109 ? -6.281 -27.75 -24.594 1 86.12 109 LEU B N 1
ATOM 5807 C CA . LEU B 1 109 ? -6.047 -27.516 -23.172 1 86.12 109 LEU B CA 1
ATOM 5808 C C . LEU B 1 109 ? -6.711 -26.219 -22.719 1 86.12 109 LEU B C 1
ATOM 5810 O O . LEU B 1 109 ? -6.094 -25.406 -22.031 1 86.12 109 LEU B O 1
ATOM 5814 N N . ASP B 1 110 ? -7.926 -26.078 -23.172 1 90 110 ASP B N 1
ATOM 5815 C CA . ASP B 1 110 ? -8.672 -24.891 -22.734 1 90 110 ASP B CA 1
ATOM 5816 C C . ASP B 1 110 ? -9.688 -25.25 -21.656 1 90 110 ASP B C 1
ATOM 5818 O O . ASP B 1 110 ? -10.758 -25.781 -21.953 1 90 110 ASP B O 1
ATOM 5822 N N . PHE B 1 111 ? -9.406 -24.844 -20.469 1 93.5 111 PHE B N 1
ATOM 5823 C CA . PHE B 1 111 ? -10.234 -25.203 -19.328 1 93.5 111 PHE B CA 1
ATOM 5824 C C . PHE B 1 111 ? -11.195 -24.094 -18.969 1 93.5 111 PHE B C 1
ATOM 5826 O O . PHE B 1 111 ? -11.945 -24.188 -18 1 93.5 111 PHE B O 1
ATOM 5833 N N . SER B 1 112 ? -11.242 -23.047 -19.703 1 90.5 112 SER B N 1
ATOM 5834 C CA . SER B 1 112 ? -12.008 -21.844 -19.375 1 90.5 112 SER B CA 1
ATOM 5835 C C . SER B 1 112 ? -13.508 -22.125 -19.406 1 90.5 112 SER B C 1
ATOM 5837 O O . SER B 1 112 ? -14.281 -21.438 -18.734 1 90.5 112 SER B O 1
ATOM 5839 N N . GLY B 1 113 ? -13.93 -23.125 -20.109 1 88.19 113 GLY B N 1
ATOM 5840 C CA . GLY B 1 113 ? -15.344 -23.422 -20.219 1 88.19 113 GLY B CA 1
ATOM 5841 C C . GLY B 1 113 ? -15.867 -24.281 -19.094 1 88.19 113 GLY B C 1
ATOM 5842 O O . GLY B 1 113 ? -17.078 -24.516 -18.984 1 88.19 113 GLY B O 1
ATOM 5843 N N . LEU B 1 114 ? -15.008 -24.672 -18.219 1 93.75 114 LEU B N 1
ATOM 5844 C CA . LEU B 1 114 ? -15.398 -25.578 -17.141 1 93.75 114 LEU B CA 1
ATOM 5845 C C . LEU B 1 114 ? -15.719 -24.781 -15.875 1 93.75 114 LEU B C 1
ATOM 5847 O O . LEU B 1 114 ? -14.984 -23.875 -15.5 1 93.75 114 LEU B O 1
ATOM 5851 N N . ASP B 1 115 ? -16.812 -25.141 -15.273 1 94.69 115 ASP B N 1
ATOM 5852 C CA . ASP B 1 115 ? -17.188 -24.547 -13.984 1 94.69 115 ASP B CA 1
ATOM 5853 C C . ASP B 1 115 ? -16.891 -25.516 -12.844 1 94.69 115 ASP B C 1
ATOM 5855 O O . ASP B 1 115 ? -17.797 -26.219 -12.367 1 94.69 115 ASP B O 1
ATOM 5859 N N . THR B 1 116 ? -15.773 -25.469 -12.367 1 95.31 116 THR B N 1
ATOM 5860 C CA . THR B 1 116 ? -15.344 -26.406 -11.344 1 95.31 116 THR B CA 1
ATOM 5861 C C . THR B 1 116 ? -16.016 -26.094 -10.008 1 95.31 116 THR B C 1
ATOM 5863 O O . THR B 1 116 ? -16.141 -26.984 -9.156 1 95.31 116 THR B O 1
ATOM 5866 N N . VAL B 1 117 ? -16.453 -24.953 -9.875 1 95.56 117 VAL B N 1
ATOM 5867 C CA . VAL B 1 117 ? -17.156 -24.594 -8.641 1 95.56 117 VAL B CA 1
ATOM 5868 C C . VAL B 1 117 ? -18.516 -25.297 -8.594 1 95.56 117 VAL B C 1
ATOM 5870 O O . VAL B 1 117 ? -18.891 -25.844 -7.559 1 95.56 117 VAL B O 1
ATOM 5873 N N . ALA B 1 118 ? -19.172 -25.281 -9.711 1 95.38 118 ALA B N 1
ATOM 5874 C CA . ALA B 1 118 ? -20.453 -25.969 -9.805 1 95.38 118 ALA B CA 1
ATOM 5875 C C . ALA B 1 118 ? -20.297 -27.469 -9.625 1 95.38 118 ALA B C 1
ATOM 5877 O O . ALA B 1 118 ? -21.141 -28.125 -9.023 1 95.38 118 ALA B O 1
ATOM 5878 N N . VAL B 1 119 ? -19.234 -28.016 -10.125 1 96.56 119 VAL B N 1
ATOM 5879 C CA . VAL B 1 119 ? -18.953 -29.438 -9.984 1 96.56 119 VAL B CA 1
ATOM 5880 C C . VAL B 1 119 ? -18.703 -29.766 -8.516 1 96.56 119 VAL B C 1
ATOM 5882 O O . VAL B 1 119 ? -19.203 -30.781 -8 1 96.56 119 VAL B O 1
ATOM 5885 N N . GLU B 1 120 ? -17.906 -28.922 -7.926 1 96.19 120 GLU B N 1
ATOM 5886 C CA . GLU B 1 120 ? -17.641 -29.141 -6.504 1 96.19 120 GLU B CA 1
ATOM 5887 C C . GLU B 1 120 ? -18.938 -29.062 -5.695 1 96.19 120 GLU B C 1
ATOM 5889 O O . GLU B 1 120 ? -19.156 -29.859 -4.777 1 96.19 120 GLU B O 1
ATOM 5894 N N . SER B 1 121 ? -19.766 -28.125 -6.074 1 95.5 121 SER B N 1
ATOM 5895 C CA . SER B 1 121 ? -21.062 -28.016 -5.426 1 95.5 121 SER B CA 1
ATOM 5896 C C . SER B 1 121 ? -21.906 -29.281 -5.637 1 95.5 121 SER B C 1
ATOM 5898 O O . SER B 1 121 ? -22.562 -29.75 -4.711 1 95.5 121 SER B O 1
ATOM 5900 N N . ALA B 1 122 ? -21.891 -29.828 -6.805 1 95.81 122 ALA B N 1
ATOM 5901 C CA . ALA B 1 122 ? -22.594 -31.062 -7.125 1 95.81 122 ALA B CA 1
ATOM 5902 C C . ALA B 1 122 ? -22.109 -32.219 -6.262 1 95.81 122 ALA B C 1
ATOM 5904 O O . ALA B 1 122 ? -22.906 -32.969 -5.684 1 95.81 122 ALA B O 1
ATOM 5905 N N . ILE B 1 123 ? -20.812 -32.312 -6.141 1 95.94 123 ILE B N 1
ATOM 5906 C CA . ILE B 1 123 ? -20.203 -33.375 -5.367 1 95.94 123 ILE B CA 1
ATOM 5907 C C . ILE B 1 123 ? -20.594 -33.25 -3.898 1 95.94 123 ILE B C 1
ATOM 5909 O O . ILE B 1 123 ? -20.984 -34.219 -3.264 1 95.94 123 ILE B O 1
ATOM 5913 N N . ASN B 1 124 ? -20.594 -32.094 -3.404 1 94.69 124 ASN B N 1
ATOM 5914 C CA . ASN B 1 124 ? -20.938 -31.859 -2.004 1 94.69 124 ASN B CA 1
ATOM 5915 C C . ASN B 1 124 ? -22.422 -32.125 -1.735 1 94.69 124 ASN B C 1
ATOM 5917 O O . ASN B 1 124 ? -22.781 -32.688 -0.706 1 94.69 124 ASN B O 1
ATOM 5921 N N . CYS B 1 125 ? -23.203 -31.641 -2.678 1 92.12 125 CYS B N 1
ATOM 5922 C CA . CYS B 1 125 ? -24.641 -31.812 -2.541 1 92.12 125 CYS B CA 1
ATOM 5923 C C . CYS B 1 125 ? -25 -33.281 -2.518 1 92.12 125 CYS B C 1
ATOM 5925 O O . CYS B 1 125 ? -25.719 -33.75 -1.618 1 92.12 125 CYS B O 1
ATOM 5927 N N . VAL B 1 126 ? -24.469 -34.031 -3.406 1 93.88 126 VAL B N 1
ATOM 5928 C CA . VAL B 1 126 ? -24.781 -35.469 -3.545 1 93.88 126 VAL B CA 1
ATOM 5929 C C . VAL B 1 126 ? -24.188 -36.219 -2.375 1 93.88 126 VAL B C 1
ATOM 5931 O O . VAL B 1 126 ? -24.828 -37.125 -1.822 1 93.88 126 VAL B O 1
ATOM 5934 N N . SER B 1 127 ? -22.969 -35.875 -2.014 1 93.75 127 SER B N 1
ATOM 5935 C CA . SER B 1 127 ? -22.328 -36.562 -0.882 1 93.75 127 SER B CA 1
ATOM 5936 C C . SER B 1 127 ? -23.078 -36.281 0.417 1 93.75 127 SER B C 1
ATOM 5938 O O . SER B 1 127 ? -23.109 -37.125 1.318 1 93.75 127 SER B O 1
ATOM 5940 N N . GLY B 1 128 ? -23.672 -35.188 0.508 1 91.12 128 GLY B N 1
ATOM 5941 C CA . GLY B 1 128 ? -24.422 -34.812 1.698 1 91.12 128 GLY B CA 1
ATOM 5942 C C . GLY B 1 128 ? -25.844 -35.312 1.699 1 91.12 128 GLY B C 1
ATOM 5943 O O . GLY B 1 128 ? -26.562 -35.188 2.689 1 91.12 128 GLY B O 1
ATOM 5944 N N . GLY B 1 129 ? -26.328 -35.875 0.642 1 88.81 129 GLY B N 1
ATOM 5945 C CA . GLY B 1 129 ? -27.656 -36.469 0.574 1 88.81 129 GLY B CA 1
ATOM 5946 C C . GLY B 1 129 ? -28.719 -35.531 0.039 1 88.81 129 GLY B C 1
ATOM 5947 O O . GLY B 1 129 ? -29.906 -35.812 0.121 1 88.81 129 GLY B O 1
ATOM 5948 N N . SER B 1 130 ? -28.25 -34.406 -0.48 1 92.12 130 SER B N 1
ATOM 5949 C CA . SER B 1 130 ? -29.188 -33.469 -1.051 1 92.12 130 SER B CA 1
ATOM 5950 C C . SER B 1 130 ? -29.422 -33.719 -2.535 1 92.12 130 SER B C 1
ATOM 5952 O O . SER B 1 130 ? -28.625 -34.438 -3.174 1 92.12 130 SER B O 1
ATOM 5954 N N . VAL B 1 131 ? -30.578 -33.156 -3.029 1 92.75 131 VAL B N 1
ATOM 5955 C CA . VAL B 1 131 ? -30.922 -33.344 -4.438 1 92.75 131 VAL B CA 1
ATOM 5956 C C . VAL B 1 131 ? -30.125 -32.344 -5.289 1 92.75 131 VAL B C 1
ATOM 5958 O O . VAL B 1 131 ? -29.984 -31.188 -4.922 1 92.75 131 VAL B O 1
ATOM 5961 N N . ILE B 1 132 ? -29.594 -32.812 -6.328 1 94.38 132 ILE B N 1
ATOM 5962 C CA . ILE B 1 132 ? -28.719 -32.031 -7.199 1 94.38 132 ILE B CA 1
ATOM 5963 C C . ILE B 1 132 ? -29.562 -31.016 -7.992 1 94.38 132 ILE B C 1
ATOM 5965 O O . ILE B 1 132 ? -30.734 -31.281 -8.273 1 94.38 132 ILE B O 1
ATOM 5969 N N . LYS B 1 133 ? -29 -29.875 -8.281 1 94.31 133 LYS B N 1
ATOM 5970 C CA . LYS B 1 133 ? -29.625 -28.891 -9.148 1 94.31 133 LYS B CA 1
ATOM 5971 C C . LYS B 1 133 ? -29.297 -29.141 -10.617 1 94.31 133 LYS B C 1
ATOM 5973 O O . LYS B 1 133 ? -28.281 -29.781 -10.922 1 94.31 133 LYS B O 1
ATOM 5978 N N . GLY B 1 134 ? -30.156 -28.688 -11.484 1 93.69 134 GLY B N 1
ATOM 5979 C CA . GLY B 1 134 ? -29.969 -28.906 -12.914 1 93.69 134 GLY B CA 1
ATOM 5980 C C . GLY B 1 134 ? -28.641 -28.359 -13.422 1 93.69 134 GLY B C 1
ATOM 5981 O O . GLY B 1 134 ? -27.938 -29.031 -14.172 1 93.69 134 GLY B O 1
ATOM 5982 N N . GLN B 1 135 ? -28.281 -27.234 -12.938 1 94.94 135 GLN B N 1
ATOM 5983 C CA . GLN B 1 135 ? -27.047 -26.594 -13.375 1 94.94 135 GLN B CA 1
ATOM 5984 C C . GLN B 1 135 ? -25.828 -27.359 -12.891 1 94.94 135 GLN B C 1
ATOM 5986 O O . GLN B 1 135 ? -24.844 -27.469 -13.609 1 94.94 135 GLN B O 1
ATOM 5991 N N . GLU B 1 136 ? -25.953 -27.906 -11.758 1 96.06 136 GLU B N 1
ATOM 5992 C CA . GLU B 1 136 ? -24.875 -28.703 -11.195 1 96.06 136 GLU B CA 1
ATOM 5993 C C . GLU B 1 136 ? -24.688 -30 -11.984 1 96.06 136 GLU B C 1
ATOM 5995 O O . GLU B 1 136 ? -23.547 -30.406 -12.273 1 96.06 136 GLU B O 1
ATOM 6000 N N . ALA B 1 137 ? -25.75 -30.531 -12.32 1 95.94 137 ALA B N 1
ATOM 6001 C CA . ALA B 1 137 ? -25.688 -31.766 -13.102 1 95.94 137 ALA B CA 1
ATOM 6002 C C . ALA B 1 137 ? -25.047 -31.516 -14.469 1 95.94 137 ALA B C 1
ATOM 6004 O O . ALA B 1 137 ? -24.234 -32.312 -14.93 1 95.94 137 ALA B O 1
ATOM 6005 N N . MET B 1 138 ? -25.375 -30.422 -14.984 1 95.81 138 MET B N 1
ATOM 6006 C CA . MET B 1 138 ? -24.828 -30.094 -16.297 1 95.81 138 MET B CA 1
ATOM 6007 C C . MET B 1 138 ? -23.344 -29.797 -16.203 1 95.81 138 MET B C 1
ATOM 6009 O O . MET B 1 138 ? -22.578 -30.078 -17.141 1 95.81 138 MET B O 1
ATOM 6013 N N . ALA B 1 139 ? -22.938 -29.234 -15.148 1 96.75 139 ALA B N 1
ATOM 6014 C CA . ALA B 1 139 ? -21.516 -28.984 -14.938 1 96.75 139 ALA B CA 1
ATOM 6015 C C . ALA B 1 139 ? -20.734 -30.297 -14.891 1 96.75 139 ALA B C 1
ATOM 6017 O O . ALA B 1 139 ? -19.609 -30.375 -15.406 1 96.75 139 ALA B O 1
ATOM 6018 N N . VAL B 1 140 ? -21.297 -31.266 -14.32 1 96.38 140 VAL B N 1
ATOM 6019 C CA . VAL B 1 140 ? -20.672 -32.594 -14.25 1 96.38 140 VAL B CA 1
ATOM 6020 C C . VAL B 1 140 ? -20.547 -33.188 -15.656 1 96.38 140 VAL B C 1
ATOM 6022 O O . VAL B 1 140 ? -19.516 -33.75 -16.016 1 96.38 140 VAL B O 1
ATOM 6025 N N . VAL B 1 141 ? -21.609 -32.969 -16.422 1 96.19 141 VAL B N 1
ATOM 6026 C CA . VAL B 1 141 ? -21.594 -33.469 -17.781 1 96.19 141 VAL B CA 1
ATOM 6027 C C . VAL B 1 141 ? -20.5 -32.75 -18.578 1 96.19 141 VAL B C 1
ATOM 6029 O O . VAL B 1 141 ? -19.75 -33.406 -19.328 1 96.19 141 VAL B O 1
ATOM 6032 N N . SER B 1 142 ? -20.453 -31.484 -18.406 1 95.81 142 SER B N 1
ATOM 6033 C CA . SER B 1 142 ? -19.438 -30.719 -19.109 1 95.81 142 SER B CA 1
ATOM 6034 C C . SER B 1 142 ? -18.031 -31.188 -18.75 1 95.81 142 SER B C 1
ATOM 6036 O O . SER B 1 142 ? -17.156 -31.281 -19.625 1 95.81 142 SER B O 1
ATOM 6038 N N . LEU B 1 143 ? -17.797 -31.5 -17.547 1 96.25 143 LEU B N 1
ATOM 6039 C CA . LEU B 1 143 ? -16.516 -32 -17.094 1 96.25 143 LEU B CA 1
ATOM 6040 C C . LEU B 1 143 ? -16.188 -33.344 -17.75 1 96.25 143 LEU B C 1
ATOM 6042 O O . LEU B 1 143 ? -15.086 -33.531 -18.266 1 96.25 143 LEU B O 1
ATOM 6046 N N . MET B 1 144 ? -17.141 -34.25 -17.75 1 95.5 144 MET B N 1
ATOM 6047 C CA . MET B 1 144 ? -16.938 -35.562 -18.312 1 95.5 144 MET B CA 1
ATOM 6048 C C . MET B 1 144 ? -16.672 -35.5 -19.812 1 95.5 144 MET B C 1
ATOM 6050 O O . MET B 1 144 ? -15.766 -36.156 -20.312 1 95.5 144 MET B O 1
ATOM 6054 N N . LEU B 1 145 ? -17.453 -34.625 -20.438 1 94.12 145 LEU B N 1
ATOM 6055 C CA . LEU B 1 145 ? -17.281 -34.5 -21.875 1 94.12 145 LEU B CA 1
ATOM 6056 C C . LEU B 1 145 ? -15.93 -33.844 -22.203 1 94.12 145 LEU B C 1
ATOM 6058 O O . LEU B 1 145 ? -15.281 -34.219 -23.172 1 94.12 145 LEU B O 1
ATOM 6062 N N . PHE B 1 146 ? -15.555 -33 -21.438 1 94 146 PHE B N 1
ATOM 6063 C CA . PHE B 1 146 ? -14.273 -32.344 -21.641 1 94 146 PHE B CA 1
ATOM 6064 C C . PHE B 1 146 ? -13.125 -33.344 -21.484 1 94 146 PHE B C 1
ATOM 6066 O O . PHE B 1 146 ? -12.203 -33.344 -22.297 1 94 146 PHE B O 1
ATOM 6073 N N . VAL B 1 147 ? -13.148 -34.125 -20.422 1 92.94 147 VAL B N 1
ATOM 6074 C CA . VAL B 1 147 ? -12.094 -35.094 -20.172 1 92.94 147 VAL B CA 1
ATOM 6075 C C . VAL B 1 147 ? -12.031 -36.094 -21.312 1 92.94 147 VAL B C 1
ATOM 6077 O O . VAL B 1 147 ? -10.938 -36.469 -21.766 1 92.94 147 VAL B O 1
ATOM 6080 N N . GLU B 1 148 ? -13.172 -36.438 -21.734 1 92.31 148 GLU B N 1
ATOM 6081 C CA . GLU B 1 148 ? -13.211 -37.375 -22.859 1 92.31 148 GLU B CA 1
ATOM 6082 C C . GLU B 1 148 ? -12.547 -36.781 -24.094 1 92.31 148 GLU B C 1
ATOM 6084 O O . GLU B 1 148 ? -11.742 -37.438 -24.75 1 92.31 148 GLU B O 1
ATOM 6089 N N . SER B 1 149 ? -12.945 -35.594 -24.391 1 90.81 149 SER B N 1
ATOM 6090 C CA . SER B 1 149 ? -12.352 -34.906 -25.531 1 90.81 149 SER B CA 1
ATOM 6091 C C . SER B 1 149 ? -10.844 -34.75 -25.375 1 90.81 149 SER B C 1
ATOM 6093 O O . SER B 1 149 ? -10.094 -34.906 -26.344 1 90.81 149 SER B O 1
ATOM 6095 N N . LEU B 1 150 ? -10.422 -34.469 -24.188 1 90.38 150 LEU B N 1
ATOM 6096 C CA . LEU B 1 150 ? -9 -34.312 -23.891 1 90.38 150 LEU B CA 1
ATOM 6097 C C . LEU B 1 150 ? -8.258 -35.625 -24.094 1 90.38 150 LEU B C 1
ATOM 6099 O O . LEU B 1 150 ? -7.141 -35.656 -24.609 1 90.38 150 LEU B O 1
ATOM 6103 N N . GLN B 1 151 ? -8.828 -36.719 -23.641 1 90.31 151 GLN B N 1
ATOM 6104 C CA . GLN B 1 151 ? -8.219 -38.031 -23.812 1 90.31 151 GLN B CA 1
ATOM 6105 C C . GLN B 1 151 ? -8.023 -38.375 -25.281 1 90.31 151 GLN B C 1
ATOM 6107 O O . GLN B 1 151 ? -6.969 -38.875 -25.672 1 90.31 151 GLN B O 1
ATOM 6112 N N . VAL B 1 152 ? -9.023 -38.031 -26.016 1 88.88 152 VAL B N 1
ATOM 6113 C CA . VAL B 1 152 ? -8.953 -38.281 -27.453 1 88.88 152 VAL B CA 1
ATOM 6114 C C . VAL B 1 152 ? -7.832 -37.469 -28.078 1 88.88 152 VAL B C 1
ATOM 6116 O O . VAL B 1 152 ? -7.055 -37.969 -28.891 1 88.88 152 VAL B O 1
ATOM 6119 N N . THR B 1 153 ? -7.742 -36.281 -27.688 1 87.38 153 THR B N 1
ATOM 6120 C CA . THR B 1 153 ? -6.742 -35.375 -28.234 1 87.38 153 THR B CA 1
ATOM 6121 C C . THR B 1 153 ? -5.332 -35.812 -27.859 1 87.38 153 THR B C 1
ATOM 6123 O O . THR B 1 153 ? -4.422 -35.812 -28.688 1 87.38 153 THR B O 1
ATOM 6126 N N . ILE B 1 154 ? -5.137 -36.188 -26.594 1 87 154 ILE B N 1
ATOM 6127 C CA . ILE B 1 154 ? -3.826 -36.625 -26.109 1 87 154 ILE B CA 1
ATOM 6128 C C . ILE B 1 154 ? -3.412 -37.906 -26.797 1 87 154 ILE B C 1
ATOM 6130 O O . ILE B 1 154 ? -2.258 -38.062 -27.203 1 87 154 ILE B O 1
ATOM 6134 N N . ARG B 1 155 ? -4.363 -38.812 -26.953 1 87.06 155 ARG B N 1
ATOM 6135 C CA . ARG B 1 155 ? -4.07 -40.062 -27.641 1 87.06 155 ARG B CA 1
ATOM 6136 C C . ARG B 1 155 ? -3.686 -39.812 -29.094 1 87.06 155 ARG B C 1
ATOM 6138 O O . ARG B 1 155 ? -2.777 -40.469 -29.625 1 87.06 155 ARG B O 1
ATOM 6145 N N . ALA B 1 156 ? -4.41 -38.938 -29.672 1 86.62 156 ALA B N 1
ATOM 6146 C CA . ALA B 1 156 ? -4.102 -38.594 -31.062 1 86.62 156 ALA B CA 1
ATOM 6147 C C . ALA B 1 156 ? -2.709 -37.969 -31.172 1 86.62 156 ALA B C 1
ATOM 6149 O O . ALA B 1 156 ? -1.966 -38.281 -32.125 1 86.62 156 ALA B O 1
ATOM 6150 N N . ALA B 1 157 ? -2.396 -37.156 -30.25 1 86 157 ALA B N 1
ATOM 6151 C CA . ALA B 1 157 ? -1.087 -36.531 -30.25 1 86 157 ALA B CA 1
ATOM 6152 C C . ALA B 1 157 ? 0.027 -37.531 -29.984 1 86 157 ALA B C 1
ATOM 6154 O O . ALA B 1 157 ? 1.12 -37.406 -30.547 1 86 157 ALA B O 1
ATOM 6155 N N . MET B 1 158 ? -0.241 -38.531 -29.172 1 86.12 158 MET B N 1
ATOM 6156 C CA . MET B 1 158 ? 0.74 -39.562 -28.828 1 86.12 158 MET B CA 1
ATOM 6157 C C . MET B 1 158 ? 1.013 -40.469 -30.016 1 86.12 158 MET B C 1
ATOM 6159 O O . MET B 1 158 ? 2.104 -41.031 -30.141 1 86.12 158 MET B O 1
ATOM 6163 N N . LYS B 1 159 ? 0.122 -40.625 -30.922 1 86.12 159 LYS B N 1
ATOM 6164 C CA . LYS B 1 159 ? 0.24 -41.531 -32.062 1 86.12 159 LYS B CA 1
ATOM 6165 C C . LYS B 1 159 ? 0.964 -40.844 -33.219 1 86.12 159 LYS B C 1
ATOM 6167 O O . LYS B 1 159 ? 1.399 -41.531 -34.156 1 86.12 159 LYS B O 1
ATOM 6172 N N . GLN B 1 160 ? 1.089 -39.656 -33.188 1 82.88 160 GLN B N 1
ATOM 6173 C CA . GLN B 1 160 ? 1.69 -38.938 -34.312 1 82.88 160 GLN B CA 1
ATOM 6174 C C . GLN B 1 160 ? 3.158 -39.312 -34.5 1 82.88 160 GLN B C 1
ATOM 6176 O O . GLN B 1 160 ? 3.604 -39.594 -35.594 1 82.88 160 GLN B O 1
ATOM 6181 N N . ASP B 1 161 ? 3.955 -39.188 -33.5 1 78.69 161 ASP B N 1
ATOM 6182 C CA . ASP B 1 161 ? 5.375 -39.531 -33.562 1 78.69 161 ASP B CA 1
ATOM 6183 C C . ASP B 1 161 ? 5.855 -40.125 -32.25 1 78.69 161 ASP B C 1
ATOM 6185 O O . ASP B 1 161 ? 5.262 -39.906 -31.203 1 78.69 161 ASP B O 1
ATOM 6189 N N . GLU B 1 162 ? 6.785 -41.031 -32.375 1 80.19 162 GLU B N 1
ATOM 6190 C CA . GLU B 1 162 ? 7.348 -41.688 -31.203 1 80.19 162 GLU B CA 1
ATOM 6191 C C . GLU B 1 162 ? 7.879 -40.688 -30.203 1 80.19 162 GLU B C 1
ATOM 6193 O O . GLU B 1 162 ? 7.738 -40.875 -28.984 1 80.19 162 GLU B O 1
ATOM 6198 N N . ASP B 1 163 ? 8.414 -39.656 -30.734 1 81.12 163 ASP B N 1
ATOM 6199 C CA . ASP B 1 163 ? 8.945 -38.625 -29.844 1 81.12 163 ASP B CA 1
ATOM 6200 C C . ASP B 1 163 ? 7.832 -37.938 -29.062 1 81.12 163 ASP B C 1
ATOM 6202 O O . ASP B 1 163 ? 7.996 -37.656 -27.875 1 81.12 163 ASP B O 1
ATOM 6206 N N . SER B 1 164 ? 6.805 -37.844 -29.672 1 80.94 164 SER B N 1
ATOM 6207 C CA . SER B 1 164 ? 5.66 -37.219 -29.016 1 80.94 164 SER B CA 1
ATOM 6208 C C . SER B 1 164 ? 5.082 -38.094 -27.938 1 80.94 164 SER B C 1
ATOM 6210 O O . SER B 1 164 ? 4.652 -37.625 -26.891 1 80.94 164 SER B O 1
ATOM 6212 N N . HIS B 1 165 ? 5.191 -39.344 -28.25 1 82.94 165 HIS B N 1
ATOM 6213 C CA . HIS B 1 165 ? 4.68 -40.281 -27.266 1 82.94 165 HIS B CA 1
ATOM 6214 C C . HIS B 1 165 ? 5.445 -40.188 -25.953 1 82.94 165 HIS B C 1
ATOM 6216 O O . HIS B 1 165 ? 4.844 -40.062 -24.891 1 82.94 165 HIS B O 1
ATOM 6222 N N . ASN B 1 166 ? 6.648 -40.188 -26.047 1 83 166 ASN B N 1
ATOM 6223 C CA . ASN B 1 166 ? 7.484 -40.125 -24.859 1 83 166 ASN B CA 1
ATOM 6224 C C . ASN B 1 166 ? 7.359 -38.812 -24.125 1 83 166 ASN B C 1
ATOM 6226 O O . ASN B 1 166 ? 7.395 -38.75 -22.906 1 83 166 ASN B O 1
ATOM 6230 N N . LEU B 1 167 ? 7.145 -37.844 -24.906 1 84.88 167 LEU B N 1
ATOM 6231 C CA . LEU B 1 167 ? 7.086 -36.5 -24.344 1 84.88 167 LEU B CA 1
ATOM 6232 C C . LEU B 1 167 ? 5.789 -36.281 -23.578 1 84.88 167 LEU B C 1
ATOM 6234 O O . LEU B 1 167 ? 5.754 -35.531 -22.609 1 84.88 167 LEU B O 1
ATOM 6238 N N . LEU B 1 168 ? 4.789 -36.938 -24 1 84.94 168 LEU B N 1
ATOM 6239 C CA . LEU B 1 168 ? 3.475 -36.656 -23.422 1 84.94 168 LEU B CA 1
ATOM 6240 C C . LEU B 1 168 ? 3.166 -37.625 -22.281 1 84.94 168 LEU B C 1
ATOM 6242 O O . LEU B 1 168 ? 2.154 -37.469 -21.594 1 84.94 168 LEU B O 1
ATOM 6246 N N . LEU B 1 169 ? 4.066 -38.5 -22 1 80.94 169 LEU B N 1
ATOM 6247 C CA . LEU B 1 169 ? 3.895 -39.531 -20.984 1 80.94 169 LEU B CA 1
ATOM 6248 C C . LEU B 1 169 ? 3.635 -38.906 -19.609 1 80.94 169 LEU B C 1
ATOM 6250 O O . LEU B 1 169 ? 2.771 -39.375 -18.875 1 80.94 169 LEU B O 1
ATOM 6254 N N . PRO B 1 170 ? 4.262 -37.812 -19.328 1 82.94 170 PRO B N 1
ATOM 6255 C CA . PRO B 1 170 ? 4.062 -37.25 -18 1 82.94 170 PRO B CA 1
ATOM 6256 C C . PRO B 1 170 ? 2.629 -36.781 -17.781 1 82.94 170 PRO B C 1
ATOM 6258 O O . PRO B 1 170 ? 2.191 -36.625 -16.625 1 82.94 170 PRO B O 1
ATOM 6261 N N . LEU B 1 171 ? 1.944 -36.469 -18.828 1 81.69 171 LEU B N 1
ATOM 6262 C CA . LEU B 1 171 ? 0.576 -35.969 -18.703 1 81.69 171 LEU B CA 1
ATOM 6263 C C . LEU B 1 171 ? -0.413 -37.125 -18.641 1 81.69 171 LEU B C 1
ATOM 6265 O O . LEU B 1 171 ? -1.538 -36.969 -18.156 1 81.69 171 LEU B O 1
ATOM 6269 N N . THR B 1 172 ? -0.038 -38.281 -19.188 1 76.5 172 THR B N 1
ATOM 6270 C CA . THR B 1 172 ? -0.941 -39.406 -19.406 1 76.5 172 THR B CA 1
ATOM 6271 C C . THR B 1 172 ? -1.183 -40.156 -18.109 1 76.5 172 THR B C 1
ATOM 6273 O O . THR B 1 172 ? -2.25 -40.75 -17.922 1 76.5 172 THR B O 1
ATOM 6276 N N . GLU B 1 173 ? -0.216 -40.156 -17.328 1 72.25 173 GLU B N 1
ATOM 6277 C CA . GLU B 1 173 ? -0.356 -40.938 -16.094 1 72.25 173 GLU B CA 1
ATOM 6278 C C . GLU B 1 173 ? -1.56 -40.469 -15.281 1 72.25 173 GLU B C 1
ATOM 6280 O O . GLU B 1 173 ? -2.158 -41.25 -14.547 1 72.25 173 GLU B O 1
ATOM 6285 N N . THR B 1 174 ? -2.041 -39.406 -15.594 1 69.06 174 THR B N 1
ATOM 6286 C CA . THR B 1 174 ? -3.094 -38.844 -14.75 1 69.06 174 THR B CA 1
ATOM 6287 C C . THR B 1 174 ? -4.441 -38.875 -15.461 1 69.06 174 THR B C 1
ATOM 6289 O O . THR B 1 174 ? -5.402 -39.469 -14.945 1 69.06 174 THR B O 1
ATOM 6292 N N . ILE B 1 175 ? -4.516 -38.562 -16.734 1 78.75 175 ILE B N 1
ATOM 6293 C CA . ILE B 1 175 ? -5.809 -38.219 -17.328 1 78.75 175 ILE B CA 1
ATOM 6294 C C . ILE B 1 175 ? -6.285 -39.406 -18.188 1 78.75 175 ILE B C 1
ATOM 6296 O O . ILE B 1 175 ? -7.488 -39.656 -18.297 1 78.75 175 ILE B O 1
ATOM 6300 N N . LEU B 1 176 ? -5.387 -40.25 -18.672 1 82.44 176 LEU B N 1
ATOM 6301 C CA . LEU B 1 176 ? -5.793 -41.281 -19.625 1 82.44 176 LEU B CA 1
ATOM 6302 C C . LEU B 1 176 ? -6.453 -42.469 -18.906 1 82.44 176 LEU B C 1
ATOM 6304 O O . LEU B 1 176 ? -7.293 -43.156 -19.484 1 82.44 176 LEU B O 1
ATOM 6308 N N . ASP B 1 177 ? -6.176 -42.562 -17.656 1 81.56 177 ASP B N 1
ATOM 6309 C CA . ASP B 1 177 ? -6.738 -43.688 -16.906 1 81.56 177 ASP B CA 1
ATOM 6310 C C . ASP B 1 177 ? -8.07 -43.312 -16.266 1 81.56 177 ASP B C 1
ATOM 6312 O O . ASP B 1 177 ? -8.75 -44.188 -15.695 1 81.56 177 ASP B O 1
ATOM 6316 N N . ALA B 1 178 ? -8.398 -42.125 -16.422 1 85.19 178 ALA B N 1
ATOM 6317 C CA . ALA B 1 178 ? -9.664 -41.688 -15.82 1 85.19 178 ALA B CA 1
ATOM 6318 C C . ALA B 1 178 ? -10.852 -42.219 -16.625 1 85.19 178 ALA B C 1
ATOM 6320 O O . ALA B 1 178 ? -10.82 -42.219 -17.859 1 85.19 178 ALA B O 1
ATOM 6321 N N . VAL B 1 179 ? -11.867 -42.719 -15.883 1 87.75 179 VAL B N 1
ATOM 6322 C CA . VAL B 1 179 ? -13.016 -43.344 -16.531 1 87.75 179 VAL B CA 1
ATOM 6323 C C . VAL B 1 179 ? -14.156 -42.344 -16.656 1 87.75 179 VAL B C 1
ATOM 6325 O O . VAL B 1 179 ? -14.555 -41.719 -15.664 1 87.75 179 VAL B O 1
ATOM 6328 N N . VAL B 1 180 ? -14.555 -42.188 -17.891 1 91.44 180 VAL B N 1
ATOM 6329 C CA . VAL B 1 180 ? -15.719 -41.344 -18.156 1 91.44 180 VAL B CA 1
ATOM 6330 C C . VAL B 1 180 ? -16.938 -42.25 -18.391 1 91.44 180 VAL B C 1
ATOM 6332 O O . VAL B 1 180 ? -16.953 -43.094 -19.281 1 91.44 180 VAL B O 1
ATOM 6335 N N . SER B 1 181 ? -17.953 -42.062 -17.516 1 94 181 SER B N 1
ATOM 6336 C CA . SER B 1 181 ? -19.172 -42.844 -17.625 1 94 181 SER B CA 1
ATOM 6337 C C . SER B 1 181 ? -20.109 -42.281 -18.688 1 94 181 SER B C 1
ATOM 6339 O O . SER B 1 181 ? -20.859 -41.344 -18.422 1 94 181 SER B O 1
ATOM 6341 N N . LYS B 1 182 ? -20.203 -42.875 -19.859 1 93.94 182 LYS B N 1
ATOM 6342 C CA . LYS B 1 182 ? -21.062 -42.438 -20.953 1 93.94 182 LYS B CA 1
ATOM 6343 C C . LYS B 1 182 ? -22.531 -42.594 -20.594 1 93.94 182 LYS B C 1
ATOM 6345 O O . LYS B 1 182 ? -23.359 -41.75 -20.906 1 93.94 182 LYS B O 1
ATOM 6350 N N . PRO B 1 183 ? -22.812 -43.719 -19.859 1 94.88 183 PRO B N 1
ATOM 6351 C CA . PRO B 1 183 ? -24.203 -43.875 -19.469 1 94.88 183 PRO B CA 1
ATOM 6352 C C . PRO B 1 183 ? -24.703 -42.75 -18.562 1 94.88 183 PRO B C 1
ATOM 6354 O O . PRO B 1 183 ? -25.859 -42.312 -18.672 1 94.88 183 PRO B O 1
ATOM 6357 N N . LEU B 1 184 ? -23.797 -42.375 -17.766 1 95.44 184 LEU B N 1
ATOM 6358 C CA . LEU B 1 184 ? -24.203 -41.312 -16.859 1 95.44 184 LEU B CA 1
ATOM 6359 C C . LEU B 1 184 ? -24.438 -40.031 -17.625 1 95.44 184 LEU B C 1
ATOM 6361 O O . LEU B 1 184 ? -25.406 -39.312 -17.375 1 95.44 184 LEU B O 1
ATOM 6365 N N . VAL B 1 185 ? -23.609 -39.688 -18.547 1 96.38 185 VAL B N 1
ATOM 6366 C CA . VAL B 1 185 ? -23.719 -38.469 -19.359 1 96.38 185 VAL B CA 1
ATOM 6367 C C . VAL B 1 185 ? -25.062 -38.5 -20.094 1 96.38 185 VAL B C 1
ATOM 6369 O O . VAL B 1 185 ? -25.781 -37.5 -20.094 1 96.38 185 VAL B O 1
ATOM 6372 N N . LYS B 1 186 ? -25.391 -39.594 -20.609 1 95.5 186 LYS B N 1
ATOM 6373 C CA . LYS B 1 186 ? -26.641 -39.719 -21.359 1 95.5 186 LYS B CA 1
ATOM 6374 C C . LYS B 1 186 ? -27.844 -39.562 -20.422 1 95.5 186 LYS B C 1
ATOM 6376 O O . LYS B 1 186 ? -28.828 -38.906 -20.766 1 95.5 186 LYS B O 1
ATOM 6381 N N . SER B 1 187 ? -27.75 -40.25 -19.297 1 95.12 187 SER B N 1
ATOM 6382 C CA . SER B 1 187 ? -28.828 -40.156 -18.328 1 95.12 187 SER B CA 1
ATOM 6383 C C . SER B 1 187 ? -29.109 -38.719 -17.922 1 95.12 187 SER B C 1
ATOM 6385 O O . SER B 1 187 ? -30.266 -38.312 -17.797 1 95.12 187 SER B O 1
ATOM 6387 N N . ILE B 1 188 ? -28.047 -37.969 -17.75 1 95.88 188 ILE B N 1
ATOM 6388 C CA . ILE B 1 188 ? -28.203 -36.594 -17.328 1 95.88 188 ILE B CA 1
ATOM 6389 C C . ILE B 1 188 ? -28.75 -35.75 -18.484 1 95.88 188 ILE B C 1
ATOM 6391 O O . ILE B 1 188 ? -29.688 -34.969 -18.297 1 95.88 188 ILE B O 1
ATOM 6395 N N . GLN B 1 189 ? -28.266 -35.969 -19.625 1 95 189 GLN B N 1
ATOM 6396 C CA . GLN B 1 189 ? -28.672 -35.188 -20.797 1 95 189 GLN B CA 1
ATOM 6397 C C . GLN B 1 189 ? -30.125 -35.5 -21.172 1 95 189 GLN B C 1
ATOM 6399 O O . GLN B 1 189 ? -30.797 -34.688 -21.797 1 95 189 GLN B O 1
ATOM 6404 N N . ASP B 1 190 ? -30.562 -36.656 -20.812 1 94 190 ASP B N 1
ATOM 6405 C CA . ASP B 1 190 ? -31.938 -37.031 -21.094 1 94 190 ASP B CA 1
ATOM 6406 C C . ASP B 1 190 ? -32.906 -36.312 -20.156 1 94 190 ASP B C 1
ATOM 6408 O O . ASP B 1 190 ? -34.062 -36.094 -20.516 1 94 190 ASP B O 1
ATOM 6412 N N . VAL B 1 191 ? -32.406 -36 -19.016 1 94.19 191 VAL B N 1
ATOM 6413 C CA . VAL B 1 191 ? -33.281 -35.438 -18 1 94.19 191 VAL B CA 1
ATOM 6414 C C . VAL B 1 191 ? -33.156 -33.906 -17.969 1 94.19 191 VAL B C 1
ATOM 6416 O O . VAL B 1 191 ? -34.125 -33.219 -17.688 1 94.19 191 VAL B O 1
ATOM 6419 N N . ILE B 1 192 ? -31.938 -33.406 -18.25 1 95.5 192 ILE B N 1
ATOM 6420 C CA . ILE B 1 192 ? -31.672 -31.984 -18.062 1 95.5 192 ILE B CA 1
ATOM 6421 C C . ILE B 1 192 ? -31.312 -31.344 -19.391 1 95.5 192 ILE B C 1
ATOM 6423 O O . ILE B 1 192 ? -30.594 -31.938 -20.203 1 95.5 192 ILE B O 1
ATOM 6427 N N . ASP B 1 193 ? -31.797 -30.078 -19.531 1 92.38 193 ASP B N 1
ATOM 6428 C CA . ASP B 1 193 ? -31.469 -29.297 -20.719 1 92.38 193 ASP B CA 1
ATOM 6429 C C . ASP B 1 193 ? -30.172 -28.531 -20.516 1 92.38 193 ASP B C 1
ATOM 6431 O O . ASP B 1 193 ? -29.641 -28.469 -19.406 1 92.38 193 ASP B O 1
ATOM 6435 N N . ASP B 1 194 ? -29.75 -27.891 -21.594 1 89.19 194 ASP B N 1
ATOM 6436 C CA . ASP B 1 194 ? -28.469 -27.188 -21.594 1 89.19 194 ASP B CA 1
ATOM 6437 C C . ASP B 1 194 ? -28.484 -26 -20.641 1 89.19 194 ASP B C 1
ATOM 6439 O O . ASP B 1 194 ? -27.438 -25.625 -20.094 1 89.19 194 ASP B O 1
ATOM 6443 N N . ASP B 1 195 ? -29.625 -25.562 -20.391 1 88.94 195 ASP B N 1
ATOM 6444 C CA . ASP B 1 195 ? -29.734 -24.391 -19.531 1 88.94 195 ASP B CA 1
ATOM 6445 C C . ASP B 1 195 ? -29.922 -24.781 -18.078 1 88.94 195 ASP B C 1
ATOM 6447 O O . ASP B 1 195 ? -29.953 -23.922 -17.188 1 88.94 195 ASP B O 1
ATOM 6451 N N . GLY B 1 196 ? -29.953 -26.125 -17.875 1 91.19 196 GLY B N 1
ATOM 6452 C CA . GLY B 1 196 ? -30.062 -26.594 -16.5 1 91.19 196 GLY B CA 1
ATOM 6453 C C . GLY B 1 196 ? -31.484 -26.922 -16.094 1 91.19 196 GLY B C 1
ATOM 6454 O O . GLY B 1 196 ? -31.719 -27.422 -14.992 1 91.19 196 GLY B O 1
ATOM 6455 N N . SER B 1 197 ? -32.438 -26.641 -17.031 1 92.88 197 SER B N 1
ATOM 6456 C CA . SER B 1 197 ? -33.844 -26.938 -16.719 1 92.88 197 SER B CA 1
ATOM 6457 C C . SER B 1 197 ? -34.156 -28.406 -16.984 1 92.88 197 SER B C 1
ATOM 6459 O O . SER B 1 197 ? -33.5 -29.062 -17.766 1 92.88 197 SER B O 1
ATOM 6461 N N . VAL B 1 198 ? -35.188 -28.906 -16.297 1 94 198 VAL B N 1
ATOM 6462 C CA . VAL B 1 198 ? -35.594 -30.297 -16.453 1 94 198 VAL B CA 1
ATOM 6463 C C . VAL B 1 198 ? -36.438 -30.453 -17.719 1 94 198 VAL B C 1
ATOM 6465 O O . VAL B 1 198 ? -37.375 -29.688 -17.953 1 94 198 VAL B O 1
ATOM 6468 N N . LYS B 1 199 ? -36.031 -31.375 -18.531 1 93 199 LYS B N 1
ATOM 6469 C CA . LYS B 1 199 ? -36.75 -31.609 -19.797 1 93 199 LYS B CA 1
ATOM 6470 C C . LYS B 1 199 ? -38.125 -32.188 -19.562 1 93 199 LYS B C 1
ATOM 6472 O O . LYS B 1 199 ? -38.375 -32.844 -18.531 1 93 199 LYS B O 1
ATOM 6477 N N . ASP B 1 200 ? -39 -32 -20.594 1 90.12 200 ASP B N 1
ATOM 6478 C CA . ASP B 1 200 ? -40.344 -32.562 -20.547 1 90.12 200 ASP B CA 1
ATOM 6479 C C . ASP B 1 200 ? -40.312 -34.094 -20.688 1 90.12 200 ASP B C 1
ATOM 6481 O O . ASP B 1 200 ? -41.188 -34.781 -20.172 1 90.12 200 ASP B O 1
ATOM 6485 N N . THR B 1 201 ? -39.219 -34.531 -21.266 1 87.5 201 THR B N 1
ATOM 6486 C CA . THR B 1 201 ? -39.094 -35.938 -21.578 1 87.5 201 THR B CA 1
ATOM 6487 C C . THR B 1 201 ? -38.5 -36.719 -20.406 1 87.5 201 THR B C 1
ATOM 6489 O O . THR B 1 201 ? -38.312 -37.906 -20.484 1 87.5 201 THR B O 1
ATOM 6492 N N . ALA B 1 202 ? -38.281 -36.062 -19.297 1 90.44 202 ALA B N 1
ATOM 6493 C CA . ALA B 1 202 ? -37.656 -36.688 -18.125 1 90.44 202 ALA B CA 1
ATOM 6494 C C . ALA B 1 202 ? -38.594 -37.75 -17.531 1 90.44 202 ALA B C 1
ATOM 6496 O O . ALA B 1 202 ? -38.125 -38.781 -17.047 1 90.44 202 ALA B O 1
ATOM 6497 N N . SER B 1 203 ? -39.844 -37.469 -17.562 1 90.31 203 SER B N 1
ATOM 6498 C CA . SER B 1 203 ? -40.844 -38.406 -17.094 1 90.31 203 SER B CA 1
ATOM 6499 C C . SER B 1 203 ? -42.188 -38.188 -17.781 1 90.31 203 SER B C 1
ATOM 6501 O O . SER B 1 203 ? -42.531 -37.031 -18.109 1 90.31 203 SER B O 1
ATOM 6503 N N . PRO B 1 204 ? -42.875 -39.219 -18 1 90.31 204 PRO B N 1
ATOM 6504 C CA . PRO B 1 204 ? -44.219 -39.062 -18.594 1 90.31 204 PRO B CA 1
ATOM 6505 C C . PRO B 1 204 ? -45.156 -38.25 -17.719 1 90.31 204 PRO B C 1
ATOM 6507 O O . PRO B 1 204 ? -45.969 -37.469 -18.219 1 90.31 204 PRO B O 1
ATOM 6510 N N . GLU B 1 205 ? -44.938 -38.438 -16.484 1 91.94 205 GLU B N 1
ATOM 6511 C CA . GLU B 1 205 ? -45.781 -37.688 -15.531 1 91.94 205 GLU B CA 1
ATOM 6512 C C . GLU B 1 205 ? -45.5 -36.188 -15.625 1 91.94 205 GLU B C 1
ATOM 6514 O O . GLU B 1 205 ? -46.438 -35.375 -15.609 1 91.94 205 GLU B O 1
ATOM 6519 N N . LEU B 1 206 ? -44.281 -35.875 -15.719 1 93.19 206 LEU B N 1
ATOM 6520 C CA . LEU B 1 206 ? -43.906 -34.469 -15.805 1 93.19 206 LEU B CA 1
ATOM 6521 C C . LEU B 1 206 ? -44.5 -33.812 -17.062 1 93.19 206 LEU B C 1
ATOM 6523 O O . LEU B 1 206 ? -45.031 -32.688 -17 1 93.19 206 LEU B O 1
ATOM 6527 N N . ARG B 1 207 ? -44.438 -34.469 -18.156 1 92.12 207 ARG B N 1
ATOM 6528 C CA . ARG B 1 207 ? -45 -33.969 -19.406 1 92.12 207 ARG B CA 1
ATOM 6529 C C . ARG B 1 207 ? -46.531 -33.781 -19.281 1 92.12 207 ARG B C 1
ATOM 6531 O O . ARG B 1 207 ? -47.062 -32.75 -19.719 1 92.12 207 ARG B O 1
ATOM 6538 N N . ARG B 1 208 ? -47.156 -34.781 -18.641 1 93.19 208 ARG B N 1
ATOM 6539 C CA . ARG B 1 208 ? -48.594 -34.688 -18.453 1 93.19 208 ARG B CA 1
ATOM 6540 C C . ARG B 1 208 ? -48.969 -33.469 -17.609 1 93.19 208 ARG B C 1
ATOM 6542 O O . ARG B 1 208 ? -49.875 -32.719 -17.984 1 93.19 208 ARG B O 1
ATOM 6549 N N . TYR B 1 209 ? -48.156 -33.312 -16.609 1 92.38 209 TYR B N 1
ATOM 6550 C CA . TYR B 1 209 ? -48.438 -32.219 -15.711 1 92.38 209 TYR B CA 1
ATOM 6551 C C . TYR B 1 209 ? -48.156 -30.875 -16.391 1 92.38 209 TYR B C 1
ATOM 6553 O O . TYR B 1 209 ? -48.906 -29.906 -16.219 1 92.38 209 TYR B O 1
ATOM 6561 N N . ARG B 1 210 ? -47.188 -30.734 -17.109 1 93.19 210 ARG B N 1
ATOM 6562 C CA . ARG B 1 210 ? -46.844 -29.5 -17.812 1 93.19 210 ARG B CA 1
ATOM 6563 C C . ARG B 1 210 ? -47.875 -29.203 -18.906 1 93.19 210 ARG B C 1
ATOM 6565 O O . ARG B 1 210 ? -48.219 -28.031 -19.125 1 93.19 210 ARG B O 1
ATOM 6572 N N . ASP B 1 211 ? -48.281 -30.266 -19.562 1 91.38 211 ASP B N 1
ATOM 6573 C CA . ASP B 1 211 ? -49.344 -30.094 -20.531 1 91.38 211 ASP B CA 1
ATOM 6574 C C . ASP B 1 211 ? -50.625 -29.578 -19.859 1 91.38 211 ASP B C 1
ATOM 6576 O O . ASP B 1 211 ? -51.312 -28.703 -20.406 1 91.38 211 ASP B O 1
ATOM 6580 N N . GLN B 1 212 ? -50.875 -30.141 -18.719 1 91.69 212 GLN B N 1
ATOM 6581 C CA . GLN B 1 212 ? -52.031 -29.688 -17.938 1 91.69 212 GLN B CA 1
ATOM 6582 C C . GLN B 1 212 ? -51.906 -28.219 -17.562 1 91.69 212 GLN B C 1
ATOM 6584 O O . GLN B 1 212 ? -52.875 -27.469 -17.656 1 91.69 212 GLN B O 1
ATOM 6589 N N . VAL B 1 213 ? -50.688 -27.891 -17.172 1 91.19 213 VAL B N 1
ATOM 6590 C CA . VAL B 1 213 ? -50.438 -26.5 -16.812 1 91.19 213 VAL B CA 1
ATOM 6591 C C . VAL B 1 213 ? -50.656 -25.609 -18.031 1 91.19 213 VAL B C 1
ATOM 6593 O O . VAL B 1 213 ? -51.312 -24.562 -17.953 1 91.19 213 VAL B O 1
ATOM 6596 N N . GLN B 1 214 ? -50.219 -25.953 -19.141 1 88.69 214 GLN B N 1
ATOM 6597 C CA . GLN B 1 214 ? -50.344 -25.188 -20.375 1 88.69 214 GLN B CA 1
ATOM 6598 C C . GLN B 1 214 ? -51.812 -25.078 -20.781 1 88.69 214 GLN B C 1
ATOM 6600 O O . GLN B 1 214 ? -52.281 -24.016 -21.203 1 88.69 214 GLN B O 1
ATOM 6605 N N . ALA B 1 215 ? -52.469 -26.203 -20.703 1 89.56 215 ALA B N 1
ATOM 6606 C CA . ALA B 1 215 ? -53.875 -26.219 -21.031 1 89.56 215 ALA B CA 1
ATOM 6607 C C . ALA B 1 215 ? -54.656 -25.281 -20.125 1 89.56 215 ALA B C 1
ATOM 6609 O O . ALA B 1 215 ? -55.5 -24.5 -20.594 1 89.56 215 ALA B O 1
ATOM 6610 N N . LEU B 1 216 ? -54.312 -25.344 -18.906 1 87.62 216 LEU B N 1
ATOM 6611 C CA . LEU B 1 216 ? -55 -24.516 -17.938 1 87.62 216 LEU B CA 1
ATOM 6612 C C . LEU B 1 216 ? -54.656 -23.031 -18.156 1 87.62 216 LEU B C 1
ATOM 6614 O O . LEU B 1 216 ? -55.531 -22.172 -18.016 1 87.62 216 LEU B O 1
ATOM 6618 N N . GLU B 1 217 ? -53.438 -22.828 -18.438 1 86.25 217 GLU B N 1
ATOM 6619 C CA . GLU B 1 217 ? -53.031 -21.469 -18.734 1 86.25 217 GLU B CA 1
ATOM 6620 C C . GLU B 1 217 ? -53.75 -20.922 -19.984 1 86.25 217 GLU B C 1
ATOM 6622 O O . GLU B 1 217 ? -54.156 -19.766 -20 1 86.25 217 GLU B O 1
ATOM 6627 N N . SER B 1 218 ? -53.844 -21.75 -20.953 1 83.56 218 SER B N 1
ATOM 6628 C CA . SER B 1 218 ? -54.531 -21.375 -22.172 1 83.56 218 SER B CA 1
ATOM 6629 C C . SER B 1 218 ? -56 -21.094 -21.891 1 83.56 218 SER B C 1
ATOM 6631 O O . SER B 1 218 ? -56.562 -20.109 -22.375 1 83.56 218 SER B O 1
ATOM 6633 N N . ARG B 1 219 ? -56.656 -21.938 -21.156 1 85.44 219 ARG B N 1
ATOM 6634 C CA . ARG B 1 219 ? -58.031 -21.766 -20.781 1 85.44 219 ARG B CA 1
ATOM 6635 C C . ARG B 1 219 ? -58.25 -20.469 -20 1 85.44 219 ARG B C 1
ATOM 6637 O O . ARG B 1 219 ? -59.219 -19.75 -20.219 1 85.44 219 ARG B O 1
ATOM 6644 N N . LEU B 1 220 ? -57.25 -20.344 -19.172 1 85.38 220 LEU B N 1
ATOM 6645 C CA . LEU B 1 220 ? -57.312 -19.141 -18.344 1 85.38 220 LEU B CA 1
ATOM 6646 C C . LEU B 1 220 ? -57.125 -17.875 -19.188 1 85.38 220 LEU B C 1
ATOM 6648 O O . LEU B 1 220 ? -57.812 -16.875 -18.969 1 85.38 220 LEU B O 1
ATOM 6652 N N . CYS B 1 221 ? -56.281 -17.922 -20.078 1 81.44 221 CYS B N 1
ATOM 6653 C CA . CYS B 1 221 ? -56.031 -16.797 -20.984 1 81.44 221 CYS B CA 1
ATOM 6654 C C . CYS B 1 221 ? -57.281 -16.516 -21.828 1 81.44 221 CYS B C 1
ATOM 6656 O O . CYS B 1 221 ? -57.656 -15.352 -22.031 1 81.44 221 CYS B O 1
ATOM 6658 N N . GLN B 1 222 ? -57.906 -17.562 -22.281 1 80.25 222 GLN B N 1
ATOM 6659 C CA . GLN B 1 222 ? -59.125 -17.406 -23.078 1 80.25 222 GLN B CA 1
ATOM 6660 C C . GLN B 1 222 ? -60.25 -16.812 -22.234 1 80.25 222 GLN B C 1
ATOM 6662 O O . GLN B 1 222 ? -60.938 -15.906 -22.688 1 80.25 222 GLN B O 1
ATOM 6667 N N . LEU B 1 223 ? -60.281 -17.359 -21.078 1 83.62 223 LEU B N 1
ATOM 6668 C CA . LEU B 1 223 ? -61.312 -16.844 -20.156 1 83.62 223 LEU B CA 1
ATOM 6669 C C . LEU B 1 223 ? -61.062 -15.367 -19.875 1 83.62 223 LEU B C 1
ATOM 6671 O O . LEU B 1 223 ? -62 -14.57 -19.891 1 83.62 223 LEU B O 1
ATOM 6675 N N . MET B 1 224 ? -59.812 -15.086 -19.734 1 81.94 224 MET B N 1
ATOM 6676 C CA . MET B 1 224 ? -59.469 -13.695 -19.438 1 81.94 224 MET B CA 1
ATOM 6677 C C . MET B 1 224 ? -59.75 -12.797 -20.641 1 81.94 224 MET B C 1
ATOM 6679 O O . MET B 1 224 ? -60.25 -11.68 -20.469 1 81.94 224 MET B O 1
ATOM 6683 N N . ASP B 1 225 ? -59.5 -13.234 -21.703 1 76.19 225 ASP B N 1
ATOM 6684 C CA . ASP B 1 225 ? -59.781 -12.484 -22.922 1 76.19 225 ASP B CA 1
ATOM 6685 C C . ASP B 1 225 ? -61.281 -12.266 -23.109 1 76.19 225 ASP B C 1
ATOM 6687 O O . ASP B 1 225 ? -61.719 -11.18 -23.5 1 76.19 225 ASP B O 1
ATOM 6691 N N . LYS B 1 226 ? -62.062 -13.32 -22.875 1 78.44 226 LYS B N 1
ATOM 6692 C CA . LYS B 1 226 ? -63.5 -13.219 -22.969 1 78.44 226 LYS B CA 1
ATOM 6693 C C . LYS B 1 226 ? -64.062 -12.211 -21.969 1 78.44 226 LYS B C 1
ATOM 6695 O O . LYS B 1 226 ? -64.938 -11.422 -22.297 1 78.44 226 LYS B O 1
ATOM 6700 N N . LEU B 1 227 ? -63.469 -12.273 -20.828 1 78.25 227 LEU B N 1
ATOM 6701 C CA . LEU B 1 227 ? -63.938 -11.367 -19.781 1 78.25 227 LEU B CA 1
ATOM 6702 C C . LEU B 1 227 ? -63.562 -9.922 -20.125 1 78.25 227 LEU B C 1
ATOM 6704 O O . LEU B 1 227 ? -64.375 -9.008 -19.891 1 78.25 227 LEU B O 1
ATOM 6708 N N . ILE B 1 228 ? -62.438 -9.773 -20.734 1 74.19 228 ILE B N 1
ATOM 6709 C CA . ILE B 1 228 ? -61.969 -8.445 -21.109 1 74.19 228 ILE B CA 1
ATOM 6710 C C . ILE B 1 228 ? -62.812 -7.93 -22.281 1 74.19 228 ILE B C 1
ATOM 6712 O O . ILE B 1 228 ? -63.219 -6.762 -22.297 1 74.19 228 ILE B O 1
ATOM 6716 N N . ARG B 1 229 ? -63.156 -8.805 -23.172 1 70.69 229 ARG B N 1
ATOM 6717 C CA . ARG B 1 229 ? -63.969 -8.422 -24.328 1 70.69 229 ARG B CA 1
ATOM 6718 C C . ARG B 1 229 ? -65.375 -8.086 -23.922 1 70.69 229 ARG B C 1
ATOM 6720 O O . ARG B 1 229 ? -66 -7.145 -24.438 1 70.69 229 ARG B O 1
ATOM 6727 N N . ASN B 1 230 ? -65.875 -8.914 -23.078 1 71.25 230 ASN B N 1
ATOM 6728 C CA . ASN B 1 230 ? -67.25 -8.672 -22.609 1 71.25 230 ASN B CA 1
ATOM 6729 C C . ASN B 1 230 ? -67.375 -7.398 -21.781 1 71.25 230 ASN B C 1
ATOM 6731 O O . ASN B 1 230 ? -68.438 -6.758 -21.734 1 71.25 230 ASN B O 1
ATOM 6735 N N . ALA B 1 231 ? -66.25 -7.195 -21.266 1 63.84 231 ALA B N 1
ATOM 6736 C CA . ALA B 1 231 ? -66.25 -5.973 -20.469 1 63.84 231 ALA B CA 1
ATOM 6737 C C . ALA B 1 231 ? -66 -4.75 -21.344 1 63.84 231 ALA B C 1
ATOM 6739 O O . ALA B 1 231 ? -66.312 -3.623 -20.969 1 63.84 231 ALA B O 1
ATOM 6740 N N . ASP B 1 232 ? -65.25 -4.941 -22.344 1 56.19 232 ASP B N 1
ATOM 6741 C CA . ASP B 1 232 ? -64.75 -3.895 -23.234 1 56.19 232 ASP B CA 1
ATOM 6742 C C . ASP B 1 232 ? -65.875 -3.152 -23.891 1 56.19 232 ASP B C 1
ATOM 6744 O O . ASP B 1 232 ? -65.688 -2.406 -24.844 1 56.19 232 ASP B O 1
ATOM 6748 N N . ASN B 1 233 ? -67.25 -3.264 -23.672 1 49.16 233 ASN B N 1
ATOM 6749 C CA . ASN B 1 233 ? -67.688 -2.115 -24.438 1 49.16 233 ASN B CA 1
ATOM 6750 C C . ASN B 1 233 ? -66.812 -0.882 -24.203 1 49.16 233 ASN B C 1
ATOM 6752 O O . ASN B 1 233 ? -66.938 0.091 -24.953 1 49.16 233 ASN B O 1
ATOM 6756 N N . GLU B 1 234 ? -66.625 -0.378 -22.859 1 43.78 234 GLU B N 1
ATOM 6757 C CA . GLU B 1 234 ? -65.938 0.918 -22.703 1 43.78 234 GLU B CA 1
ATOM 6758 C C . GLU B 1 234 ? -64.438 0.77 -22.641 1 43.78 234 GLU B C 1
ATOM 6760 O O . GLU B 1 234 ? -63.938 -0.32 -22.375 1 43.78 234 GLU B O 1
ATOM 6765 N N . ALA B 1 235 ? -63.531 1.896 -22.609 1 42.97 235 ALA B N 1
ATOM 6766 C CA . ALA B 1 235 ? -62.188 2.387 -22.859 1 42.97 235 ALA B CA 1
ATOM 6767 C C . ALA B 1 235 ? -61.156 1.627 -22.031 1 42.97 235 ALA B C 1
ATOM 6769 O O . ALA B 1 235 ? -59.969 1.925 -22.094 1 42.97 235 ALA B O 1
ATOM 6770 N N . SER B 1 236 ? -61.312 0.979 -20.891 1 48.72 236 SER B N 1
ATOM 6771 C CA . SER B 1 236 ? -60.219 0.718 -19.953 1 48.72 236 SER B CA 1
ATOM 6772 C C . SER B 1 236 ? -59.375 -0.476 -20.406 1 48.72 236 SER B C 1
ATOM 6774 O O . SER B 1 236 ? -59.906 -1.47 -20.891 1 48.72 236 SER B O 1
ATOM 6776 N N . LEU B 1 237 ? -58.125 -0.272 -20.906 1 50.97 237 LEU B N 1
ATOM 6777 C CA . LEU B 1 237 ? -57.094 -1.187 -21.359 1 50.97 237 LEU B CA 1
ATOM 6778 C C . LEU B 1 237 ? -56.812 -2.258 -20.297 1 50.97 237 LEU B C 1
ATOM 6780 O O . LEU B 1 237 ? -56.375 -1.945 -19.188 1 50.97 237 LEU B O 1
ATOM 6784 N N . SER B 1 238 ? -57.5 -3.449 -20.266 1 59.75 238 SER B N 1
ATOM 6785 C CA . SER B 1 238 ? -57.312 -4.609 -19.406 1 59.75 238 SER B CA 1
ATOM 6786 C C . SER B 1 238 ? -56.281 -5.574 -19.969 1 59.75 238 SER B C 1
ATOM 6788 O O . SER B 1 238 ? -56.312 -5.883 -21.172 1 59.75 238 SER B O 1
ATOM 6790 N N . GLU B 1 239 ? -55 -5.582 -19.203 1 66.56 239 GLU B N 1
ATOM 6791 C CA . GLU B 1 239 ? -53.969 -6.52 -19.625 1 66.56 239 GLU B CA 1
ATOM 6792 C C . GLU B 1 239 ? -53.875 -7.715 -18.688 1 66.56 239 GLU B C 1
ATOM 6794 O O . GLU B 1 239 ? -54.094 -7.578 -17.484 1 66.56 239 GLU B O 1
ATOM 6799 N N . VAL B 1 240 ? -53.719 -8.914 -19.297 1 71.06 240 VAL B N 1
ATOM 6800 C CA . VAL B 1 240 ? -53.562 -10.141 -18.531 1 71.06 240 VAL B CA 1
ATOM 6801 C C . VAL B 1 240 ? -52.156 -10.164 -17.906 1 71.06 240 VAL B C 1
ATOM 6803 O O . VAL B 1 240 ? -51.188 -9.805 -18.562 1 71.06 240 VAL B O 1
ATOM 6806 N N . SER B 1 241 ? -52.125 -10.281 -16.609 1 73.88 241 SER B N 1
ATOM 6807 C CA . SER B 1 241 ? -50.844 -10.391 -15.93 1 73.88 241 SER B CA 1
ATOM 6808 C C . SER B 1 241 ? -50.812 -11.594 -14.992 1 73.88 241 SER B C 1
ATOM 6810 O O . SER B 1 241 ? -51.875 -12.102 -14.594 1 73.88 241 SER B O 1
ATOM 6812 N N . ILE B 1 242 ? -49.656 -12.094 -14.914 1 71.38 242 ILE B N 1
ATOM 6813 C CA . ILE B 1 242 ? -49.469 -13.219 -14.008 1 71.38 242 ILE B CA 1
ATOM 6814 C C . ILE B 1 242 ? -48.844 -12.734 -12.695 1 71.38 242 ILE B C 1
ATOM 6816 O O . ILE B 1 242 ? -47.812 -12.086 -12.688 1 71.38 242 ILE B O 1
ATOM 6820 N N . VAL B 1 243 ? -49.5 -12.891 -11.617 1 70.94 243 VAL B N 1
ATOM 6821 C CA . VAL B 1 243 ? -49 -12.516 -10.297 1 70.94 243 VAL B CA 1
ATOM 6822 C C . VAL B 1 243 ? -48.938 -13.758 -9.406 1 70.94 243 VAL B C 1
ATOM 6824 O O . VAL B 1 243 ? -49.938 -14.438 -9.195 1 70.94 243 VAL B O 1
ATOM 6827 N N . ASN B 1 244 ? -47.812 -14.008 -8.812 1 64.94 244 ASN B N 1
ATOM 6828 C CA . ASN B 1 244 ? -47.562 -15.188 -7.996 1 64.94 244 ASN B CA 1
ATOM 6829 C C . ASN B 1 244 ? -48.062 -16.453 -8.672 1 64.94 244 ASN B C 1
ATOM 6831 O O . ASN B 1 244 ? -48.656 -17.312 -8.023 1 64.94 244 ASN B O 1
ATOM 6835 N N . GLY B 1 245 ? -48.188 -16.469 -9.969 1 73.06 245 GLY B N 1
ATOM 6836 C CA . GLY B 1 245 ? -48.531 -17.641 -10.75 1 73.06 245 GLY B CA 1
ATOM 6837 C C . GLY B 1 245 ? -50 -17.672 -11.164 1 73.06 245 GLY B C 1
ATOM 6838 O O . GLY B 1 245 ? -50.438 -18.609 -11.844 1 73.06 245 GLY B O 1
ATOM 6839 N N . ARG B 1 246 ? -50.719 -16.688 -10.727 1 75.06 246 ARG B N 1
ATOM 6840 C CA . ARG B 1 246 ? -52.156 -16.641 -11.055 1 75.06 246 ARG B CA 1
ATOM 6841 C C . ARG B 1 246 ? -52.438 -15.602 -12.133 1 75.06 246 ARG B C 1
ATOM 6843 O O . ARG B 1 246 ? -51.781 -14.547 -12.172 1 75.06 246 ARG B O 1
ATOM 6850 N N . CYS B 1 247 ? -53.188 -16.094 -13.008 1 76.81 247 CYS B N 1
ATOM 6851 C CA . CYS B 1 247 ? -53.562 -15.195 -14.094 1 76.81 247 CYS B CA 1
ATOM 6852 C C . CYS B 1 247 ? -54.625 -14.18 -13.625 1 76.81 247 CYS B C 1
ATOM 6854 O O . CYS B 1 247 ? -55.688 -14.562 -13.125 1 76.81 247 CYS B O 1
ATOM 6856 N N . CYS B 1 248 ? -54.125 -12.922 -13.789 1 77.06 248 CYS B N 1
ATOM 6857 C CA . CYS B 1 248 ? -55 -11.844 -13.352 1 77.06 248 CYS B CA 1
ATOM 6858 C C . CYS B 1 248 ? -55.125 -10.766 -14.422 1 77.06 248 CYS B C 1
ATOM 6860 O O . CYS B 1 248 ? -54.438 -10.836 -15.453 1 77.06 248 CYS B O 1
ATOM 6862 N N . ILE B 1 249 ? -56.094 -9.969 -14.258 1 74.62 249 ILE B N 1
ATOM 6863 C CA . ILE B 1 249 ? -56.281 -8.852 -15.18 1 74.62 249 ILE B CA 1
ATOM 6864 C C . ILE B 1 249 ? -55.812 -7.555 -14.539 1 74.62 249 ILE B C 1
ATOM 6866 O O . ILE B 1 249 ? -56.188 -7.23 -13.414 1 74.62 249 ILE B O 1
ATOM 6870 N N . LYS B 1 250 ? -54.781 -7.078 -15.305 1 73.06 250 LYS B N 1
ATOM 6871 C CA . LYS B 1 250 ? -54.312 -5.758 -14.891 1 73.06 250 LYS B CA 1
ATOM 6872 C C . LYS B 1 250 ? -55.219 -4.656 -15.453 1 73.06 250 LYS B C 1
ATOM 6874 O O . LYS B 1 250 ? -55.469 -4.598 -16.656 1 73.06 250 LYS B O 1
ATOM 6879 N N . ILE B 1 251 ? -55.844 -3.939 -14.75 1 64.56 251 ILE B N 1
ATOM 6880 C CA . ILE B 1 251 ? -56.688 -2.84 -15.195 1 64.56 251 ILE B CA 1
ATOM 6881 C C . ILE B 1 251 ? -55.969 -1.512 -14.977 1 64.56 251 ILE B C 1
ATOM 6883 O O . ILE B 1 251 ? -55.5 -1.217 -13.867 1 64.56 251 ILE B O 1
ATOM 6887 N N . THR B 1 252 ? -55.531 -1.045 -16.172 1 60.03 252 THR B N 1
ATOM 6888 C CA . THR B 1 252 ? -54.938 0.283 -16.172 1 60.03 252 THR B CA 1
ATOM 6889 C C . THR B 1 252 ? -56 1.354 -16.469 1 60.03 252 THR B C 1
ATOM 6891 O O . THR B 1 252 ? -56.781 1.201 -17.391 1 60.03 252 THR B O 1
ATOM 6894 N N . GLY B 1 253 ? -56.375 2.562 -15.797 1 54.78 253 GLY B N 1
ATOM 6895 C CA . GLY B 1 253 ? -57.25 3.689 -16.016 1 54.78 253 GLY B CA 1
ATOM 6896 C C . GLY B 1 253 ? -58.344 3.799 -14.961 1 54.78 253 GLY B C 1
ATOM 6897 O O . GLY B 1 253 ? -58.406 2.975 -14.055 1 54.78 253 GLY B O 1
ATOM 6898 N N . ASP B 1 254 ? -59.375 5.043 -15.211 1 47.97 254 ASP B N 1
ATOM 6899 C CA . ASP B 1 254 ? -60.344 5.672 -14.312 1 47.97 254 ASP B CA 1
ATOM 6900 C C . ASP B 1 254 ? -61.375 4.656 -13.812 1 47.97 254 ASP B C 1
ATOM 6902 O O . ASP B 1 254 ? -62.094 4.926 -12.852 1 47.97 254 ASP B O 1
ATOM 6906 N N . LYS B 1 255 ? -62.125 3.789 -14.836 1 47.28 255 LYS B N 1
ATOM 6907 C CA . LYS B 1 255 ? -63.469 3.262 -14.547 1 47.28 255 LYS B CA 1
ATOM 6908 C C . LYS B 1 255 ? -63.375 1.978 -13.727 1 47.28 255 LYS B C 1
ATOM 6910 O O . LYS B 1 255 ? -62.469 1.18 -13.906 1 47.28 255 LYS B O 1
ATOM 6915 N N . SER B 1 256 ? -64.062 1.935 -12.586 1 45.09 256 SER B N 1
ATOM 6916 C CA . SER B 1 256 ? -64.5 0.854 -11.734 1 45.09 256 SER B CA 1
ATOM 6917 C C . SER B 1 256 ? -64.875 -0.386 -12.555 1 45.09 256 SER B C 1
ATOM 6919 O O . SER B 1 256 ? -65.938 -0.484 -13.125 1 45.09 256 SER B O 1
ATOM 6921 N N . SER B 1 257 ? -64.125 -0.714 -13.578 1 48.09 257 SER B N 1
ATOM 6922 C CA . SER B 1 257 ? -64.625 -1.687 -14.523 1 48.09 257 SER B CA 1
ATOM 6923 C C . SER B 1 257 ? -65.062 -2.959 -13.82 1 48.09 257 SER B C 1
ATOM 6925 O O . SER B 1 257 ? -64.625 -3.246 -12.703 1 48.09 257 SER B O 1
ATOM 6927 N N . SER B 1 258 ? -66.188 -3.695 -14.375 1 53.88 258 SER B N 1
ATOM 6928 C CA . SER B 1 258 ? -67.25 -4.66 -14.25 1 53.88 258 SER B CA 1
ATOM 6929 C C . SER B 1 258 ? -66.75 -6.062 -13.969 1 53.88 258 SER B C 1
ATOM 6931 O O . SER B 1 258 ? -67.5 -7.047 -14.078 1 53.88 258 SER B O 1
ATOM 6933 N N . PHE B 1 259 ? -65.375 -6.203 -13.641 1 57.47 259 PHE B N 1
ATOM 6934 C CA . PHE B 1 259 ? -65.188 -7.637 -13.547 1 57.47 259 PHE B CA 1
ATOM 6935 C C . PHE B 1 259 ? -65.312 -8.117 -12.109 1 57.47 259 PHE B C 1
ATOM 6937 O O . PHE B 1 259 ? -64.812 -7.48 -11.18 1 57.47 259 PHE B O 1
ATOM 6944 N N . ASP B 1 260 ? -66.25 -9.016 -11.891 1 60.53 260 ASP B N 1
ATOM 6945 C CA . ASP B 1 260 ? -66.375 -9.719 -10.617 1 60.53 260 ASP B CA 1
ATOM 6946 C C . ASP B 1 260 ? -65.125 -10.602 -10.336 1 60.53 260 ASP B C 1
ATOM 6948 O O . ASP B 1 260 ? -64.938 -11.594 -11.031 1 60.53 260 ASP B O 1
ATOM 6952 N N . GLY B 1 261 ? -63.938 -9.953 -9.641 1 63.28 261 GLY B N 1
ATOM 6953 C CA . GLY B 1 261 ? -62.781 -10.82 -9.422 1 63.28 261 GLY B CA 1
ATOM 6954 C C . GLY B 1 261 ? -62.031 -10.516 -8.141 1 63.28 261 GLY B C 1
ATOM 6955 O O . GLY B 1 261 ? -62.438 -9.633 -7.379 1 63.28 261 GLY B O 1
ATOM 6956 N N . LEU B 1 262 ? -61.062 -11.398 -7.723 1 60.03 262 LEU B N 1
ATOM 6957 C CA . LEU B 1 262 ? -60.219 -11.32 -6.539 1 60.03 262 LEU B CA 1
ATOM 6958 C C . LEU B 1 262 ? -59 -10.422 -6.797 1 60.03 262 LEU B C 1
ATOM 6960 O O . LEU B 1 262 ? -58.344 -10.57 -7.812 1 60.03 262 LEU B O 1
ATOM 6964 N N . LEU B 1 263 ? -58.875 -9.344 -6.168 1 57.03 263 LEU B N 1
ATOM 6965 C CA . LEU B 1 263 ? -57.75 -8.438 -6.34 1 57.03 263 LEU B CA 1
ATOM 6966 C C . LEU B 1 263 ? -56.469 -9.047 -5.773 1 57.03 263 LEU B C 1
ATOM 6968 O O . LEU B 1 263 ? -56.406 -9.414 -4.598 1 57.03 263 LEU B O 1
ATOM 6972 N N . LEU B 1 264 ? -55.406 -9.352 -6.633 1 60.5 264 LEU B N 1
ATOM 6973 C CA . LEU B 1 264 ? -54.188 -10.047 -6.203 1 60.5 264 LEU B CA 1
ATOM 6974 C C . LEU B 1 264 ? -53.094 -9.055 -5.84 1 60.5 264 LEU B C 1
ATOM 6976 O O . LEU B 1 264 ? -52.312 -9.297 -4.914 1 60.5 264 LEU B O 1
ATOM 6980 N N . SER B 1 265 ? -52.719 -7.965 -6.613 1 57.66 265 SER B N 1
ATOM 6981 C CA . SER B 1 265 ? -51.688 -6.98 -6.328 1 57.66 265 SER B CA 1
ATOM 6982 C C . SER B 1 265 ? -52.094 -5.602 -6.848 1 57.66 265 SER B C 1
ATOM 6984 O O . SER B 1 265 ? -52.75 -5.484 -7.879 1 57.66 265 SER B O 1
ATOM 6986 N N . SER B 1 266 ? -52.188 -4.492 -5.906 1 50.56 266 SER B N 1
ATOM 6987 C CA . SER B 1 266 ? -52.438 -3.135 -6.371 1 50.56 266 SER B CA 1
ATOM 6988 C C . SER B 1 266 ? -51.156 -2.279 -6.301 1 50.56 266 SER B C 1
ATOM 6990 O O . SER B 1 266 ? -50.562 -2.156 -5.242 1 50.56 266 SER B O 1
ATOM 6992 N N . GLY B 1 267 ? -50.219 -2.482 -7.148 1 43.66 267 GLY B N 1
ATOM 6993 C CA . GLY B 1 267 ? -49.125 -1.523 -7.039 1 43.66 267 GLY B CA 1
ATOM 6994 C C . GLY B 1 267 ? -49.438 -0.209 -7.738 1 43.66 267 GLY B C 1
ATOM 6995 O O . GLY B 1 267 ? -50.312 -0.139 -8.594 1 43.66 267 GLY B O 1
ATOM 6996 N N . SER B 1 268 ? -49.031 1.049 -7.176 1 43.97 268 SER B N 1
ATOM 6997 C CA . SER B 1 268 ? -49.25 2.414 -7.637 1 43.97 268 SER B CA 1
ATOM 6998 C C . SER B 1 268 ? -49.188 2.506 -9.156 1 43.97 268 SER B C 1
ATOM 7000 O O . SER B 1 268 ? -50.062 3.117 -9.789 1 43.97 268 SER B O 1
ATOM 7002 N N . ASP B 1 269 ? -48 2.398 -9.719 1 45.69 269 ASP B N 1
ATOM 7003 C CA . ASP B 1 269 ? -47.719 2.781 -11.102 1 45.69 269 ASP B CA 1
ATOM 7004 C C . ASP B 1 269 ? -48.188 1.696 -12.07 1 45.69 269 ASP B C 1
ATOM 7006 O O . ASP B 1 269 ? -48.344 1.95 -13.266 1 45.69 269 ASP B O 1
ATOM 7010 N N . ALA B 1 270 ? -48.25 0.359 -11.719 1 51.69 270 ALA B N 1
ATOM 7011 C CA . ALA B 1 270 ? -48.219 -0.667 -12.758 1 51.69 270 ALA B CA 1
ATOM 7012 C C . ALA B 1 270 ? -49.625 -1.26 -12.984 1 51.69 270 ALA B C 1
ATOM 7014 O O . ALA B 1 270 ? -49.812 -2.09 -13.883 1 51.69 270 ALA B O 1
ATOM 7015 N N . GLY B 1 271 ? -50.719 -0.702 -12.547 1 57 271 GLY B N 1
ATOM 7016 C CA . GLY B 1 271 ? -52.062 -1.144 -12.766 1 57 271 GLY B CA 1
ATOM 7017 C C . GLY B 1 271 ? -52.531 -2.18 -11.758 1 57 271 GLY B C 1
ATOM 7018 O O . GLY B 1 271 ? -51.75 -2.695 -10.977 1 57 271 GLY B O 1
ATOM 7019 N N . SER B 1 272 ? -53.875 -2.213 -11.328 1 62.09 272 SER B N 1
ATOM 7020 C CA . SER B 1 272 ? -54.469 -3.186 -10.422 1 62.09 272 SER B CA 1
ATOM 7021 C C . SER B 1 272 ? -54.594 -4.551 -11.086 1 62.09 272 SER B C 1
ATOM 7023 O O . SER B 1 272 ? -54.969 -4.648 -12.25 1 62.09 272 SER B O 1
ATOM 7025 N N . MET B 1 273 ? -54.031 -5.547 -10.32 1 71.69 273 MET B N 1
ATOM 7026 C CA . MET B 1 273 ? -54.156 -6.906 -10.836 1 71.69 273 MET B CA 1
ATOM 7027 C C . MET B 1 273 ? -55.375 -7.617 -10.219 1 71.69 273 MET B C 1
ATOM 7029 O O . MET B 1 273 ? -55.438 -7.758 -9 1 71.69 273 MET B O 1
ATOM 7033 N N . ILE B 1 274 ? -56.406 -7.891 -10.945 1 71.75 274 ILE B N 1
ATOM 7034 C CA . ILE B 1 274 ? -57.656 -8.5 -10.508 1 71.75 274 ILE B CA 1
ATOM 7035 C C . ILE B 1 274 ? -57.75 -9.938 -11.039 1 71.75 274 ILE B C 1
ATOM 7037 O O . ILE B 1 274 ? -57.469 -10.188 -12.203 1 71.75 274 ILE B O 1
ATOM 7041 N N . GLU B 1 275 ? -58.062 -10.875 -10.055 1 78 275 GLU B N 1
ATOM 7042 C CA . GLU B 1 275 ? -58.406 -12.234 -10.469 1 78 275 GLU B CA 1
ATOM 7043 C C . GLU B 1 275 ? -59.906 -12.422 -10.594 1 78 275 GLU B C 1
ATOM 7045 O O . GLU B 1 275 ? -60.625 -12.438 -9.594 1 78 275 GLU B O 1
ATOM 7050 N N . PRO B 1 276 ? -60.438 -12.531 -11.672 1 75.81 276 PRO B N 1
ATOM 7051 C CA . PRO B 1 276 ? -61.906 -12.711 -11.828 1 75.81 276 PRO B CA 1
ATOM 7052 C C . PRO B 1 276 ? -62.406 -13.953 -11.109 1 75.81 276 PRO B C 1
ATOM 7054 O O . PRO B 1 276 ? -61.75 -14.984 -11.086 1 75.81 276 PRO B O 1
ATOM 7057 N N . ILE B 1 277 ? -63.594 -13.891 -10.453 1 71.56 277 ILE B N 1
ATOM 7058 C CA . ILE B 1 277 ? -64.188 -14.969 -9.672 1 71.56 277 ILE B CA 1
ATOM 7059 C C . ILE B 1 277 ? -64.312 -16.203 -10.539 1 71.56 277 ILE B C 1
ATOM 7061 O O . ILE B 1 277 ? -64.188 -17.328 -10.07 1 71.56 277 ILE B O 1
ATOM 7065 N N . VAL B 1 278 ? -64.75 -15.961 -11.711 1 76.94 278 VAL B N 1
ATOM 7066 C CA . VAL B 1 278 ? -65 -17.062 -12.641 1 76.94 278 VAL B CA 1
ATOM 7067 C C . VAL B 1 278 ? -63.688 -17.781 -12.953 1 76.94 278 VAL B C 1
ATOM 7069 O O . VAL B 1 278 ? -63.688 -18.969 -13.312 1 76.94 278 VAL B O 1
ATOM 7072 N N . ALA B 1 279 ? -62.562 -17.125 -12.633 1 82.69 279 ALA B N 1
ATOM 7073 C CA . ALA B 1 279 ? -61.25 -17.703 -13 1 82.69 279 ALA B CA 1
ATOM 7074 C C . ALA B 1 279 ? -60.594 -18.359 -11.797 1 82.69 279 ALA B C 1
ATOM 7076 O O . ALA B 1 279 ? -59.594 -19.062 -11.945 1 82.69 279 ALA B O 1
ATOM 7077 N N . VAL B 1 280 ? -61.062 -18.281 -10.688 1 75.19 280 VAL B N 1
ATOM 7078 C CA . VAL B 1 280 ? -60.438 -18.75 -9.453 1 75.19 280 VAL B CA 1
ATOM 7079 C C . VAL B 1 280 ? -60.312 -20.266 -9.484 1 75.19 280 VAL B C 1
ATOM 7081 O O . VAL B 1 280 ? -59.219 -20.797 -9.234 1 75.19 280 VAL B O 1
ATOM 7084 N N . PRO B 1 281 ? -61.562 -20.969 -9.797 1 80.06 281 PRO B N 1
ATOM 7085 C CA . PRO B 1 281 ? -61.375 -22.422 -9.836 1 80.06 281 PRO B CA 1
ATOM 7086 C C . PRO B 1 281 ? -60.281 -22.844 -10.82 1 80.06 281 PRO B C 1
ATOM 7088 O O . PRO B 1 281 ? -59.5 -23.75 -10.523 1 80.06 281 PRO B O 1
ATOM 7091 N N . LEU B 1 282 ? -60.188 -22.203 -11.906 1 85.62 282 LEU B N 1
ATOM 7092 C CA . LEU B 1 282 ? -59.188 -22.531 -12.906 1 85.62 282 LEU B CA 1
ATOM 7093 C C . LEU B 1 282 ? -57.781 -22.156 -12.391 1 85.62 282 LEU B C 1
ATOM 7095 O O . LEU B 1 282 ? -56.812 -22.891 -12.641 1 85.62 282 LEU B O 1
ATOM 7099 N N . ASN B 1 283 ? -57.594 -21.172 -11.727 1 85.81 283 ASN B N 1
ATOM 7100 C CA . ASN B 1 283 ? -56.312 -20.766 -11.148 1 85.81 283 ASN B CA 1
ATOM 7101 C C . ASN B 1 283 ? -55.875 -21.734 -10.047 1 85.81 283 ASN B C 1
ATOM 7103 O O . ASN B 1 283 ? -54.656 -22.016 -9.922 1 85.81 283 ASN B O 1
ATOM 7107 N N . ASP B 1 284 ? -56.812 -22.141 -9.281 1 79.38 284 ASP B N 1
ATOM 7108 C CA . ASP B 1 284 ? -56.5 -23.172 -8.281 1 79.38 284 ASP B CA 1
ATOM 7109 C C . ASP B 1 284 ? -56 -24.453 -8.945 1 79.38 284 ASP B C 1
ATOM 7111 O O . ASP B 1 284 ? -55.031 -25.062 -8.492 1 79.38 284 ASP B O 1
ATOM 7115 N N . GLU B 1 285 ? -56.812 -24.781 -9.859 1 85.88 285 GLU B N 1
ATOM 7116 C CA . GLU B 1 285 ? -56.375 -25.953 -10.609 1 85.88 285 GLU B CA 1
ATOM 7117 C C . GLU B 1 285 ? -55 -25.75 -11.219 1 85.88 285 GLU B C 1
ATOM 7119 O O . GLU B 1 285 ? -54.188 -26.672 -11.25 1 85.88 285 GLU B O 1
ATOM 7124 N N . LEU B 1 286 ? -54.75 -24.578 -11.602 1 88.69 286 LEU B N 1
ATOM 7125 C CA . LEU B 1 286 ? -53.438 -24.266 -12.18 1 88.69 286 LEU B CA 1
ATOM 7126 C C . LEU B 1 286 ? -52.344 -24.359 -11.125 1 88.69 286 LEU B C 1
ATOM 7128 O O . LEU B 1 286 ? -51.281 -24.922 -11.391 1 88.69 286 LEU B O 1
ATOM 7132 N N . GLN B 1 287 ? -52.438 -23.844 -9.977 1 83.75 287 GLN B N 1
ATOM 7133 C CA . GLN B 1 287 ? -51.469 -23.922 -8.898 1 83.75 287 GLN B CA 1
ATOM 7134 C C . GLN B 1 287 ? -51.219 -25.375 -8.492 1 83.75 287 GLN B C 1
ATOM 7136 O O . GLN B 1 287 ? -50.094 -25.766 -8.219 1 83.75 287 GLN B O 1
ATOM 7141 N N . GLY B 1 288 ? -52.344 -26.016 -8.391 1 83.75 288 GLY B N 1
ATOM 7142 C CA . GLY B 1 288 ? -52.188 -27.438 -8.133 1 83.75 288 GLY B CA 1
ATOM 7143 C C . GLY B 1 288 ? -51.375 -28.141 -9.188 1 83.75 288 GLY B C 1
ATOM 7144 O O . GLY B 1 288 ? -50.469 -28.922 -8.852 1 83.75 288 GLY B O 1
ATOM 7145 N N . ALA B 1 289 ? -51.719 -27.844 -10.383 1 89.75 289 ALA B N 1
ATOM 7146 C CA . ALA B 1 289 ? -50.969 -28.438 -11.484 1 89.75 289 ALA B CA 1
ATOM 7147 C C . ALA B 1 289 ? -49.5 -28.031 -11.43 1 89.75 289 ALA B C 1
ATOM 7149 O O . ALA B 1 289 ? -48.594 -28.844 -11.703 1 89.75 289 ALA B O 1
ATOM 7150 N N . ARG B 1 290 ? -49.188 -26.859 -11.039 1 89.69 290 ARG B N 1
ATOM 7151 C CA . ARG B 1 290 ? -47.812 -26.375 -10.938 1 89.69 290 ARG B CA 1
ATOM 7152 C C . ARG B 1 290 ? -47.062 -27.078 -9.812 1 89.69 290 ARG B C 1
ATOM 7154 O O . ARG B 1 290 ? -45.906 -27.406 -9.953 1 89.69 290 ARG B O 1
ATOM 7161 N N . ALA B 1 291 ? -47.656 -27.266 -8.727 1 87.19 291 ALA B N 1
ATOM 7162 C CA . ALA B 1 291 ? -47.062 -28 -7.625 1 87.19 291 ALA B CA 1
ATOM 7163 C C . ALA B 1 291 ? -46.719 -29.422 -8.039 1 87.19 291 ALA B C 1
ATOM 7165 O O . ALA B 1 291 ? -45.688 -29.953 -7.645 1 87.19 291 ALA B O 1
ATOM 7166 N N . LEU B 1 292 ? -47.656 -29.922 -8.734 1 89.69 292 LEU B N 1
ATOM 7167 C CA . LEU B 1 292 ? -47.406 -31.266 -9.219 1 89.69 292 LEU B CA 1
ATOM 7168 C C . LEU B 1 292 ? -46.219 -31.297 -10.164 1 89.69 292 LEU B C 1
ATOM 7170 O O . LEU B 1 292 ? -45.438 -32.25 -10.156 1 89.69 292 LEU B O 1
ATOM 7174 N N . VAL B 1 293 ? -46.094 -30.297 -10.898 1 91.56 293 VAL B N 1
ATOM 7175 C CA . VAL B 1 293 ? -44.938 -30.172 -11.781 1 91.56 293 VAL B CA 1
ATOM 7176 C C . VAL B 1 293 ? -43.656 -30.125 -10.961 1 91.56 293 VAL B C 1
ATOM 7178 O O . VAL B 1 293 ? -42.688 -30.844 -11.258 1 91.56 293 VAL B O 1
ATOM 7181 N N . VAL B 1 294 ? -43.562 -29.312 -9.93 1 90.75 294 VAL B N 1
ATOM 7182 C CA . VAL B 1 294 ? -42.375 -29.172 -9.086 1 90.75 294 VAL B CA 1
ATOM 7183 C C . VAL B 1 294 ? -42.031 -30.5 -8.43 1 90.75 294 VAL B C 1
ATOM 7185 O O . VAL B 1 294 ? -40.875 -30.891 -8.367 1 90.75 294 VAL B O 1
ATOM 7188 N N . ARG B 1 295 ? -43.031 -31.125 -8 1 89 295 ARG B N 1
ATOM 7189 C CA . ARG B 1 295 ? -42.812 -32.438 -7.367 1 89 295 ARG B CA 1
ATOM 7190 C C . ARG B 1 295 ? -42.281 -33.438 -8.367 1 89 295 ARG B C 1
ATOM 7192 O O . ARG B 1 295 ? -41.375 -34.219 -8.039 1 89 295 ARG B O 1
ATOM 7199 N N . ALA B 1 296 ? -42.875 -33.438 -9.508 1 92.5 296 ALA B N 1
ATOM 7200 C CA . ALA B 1 296 ? -42.406 -34.344 -10.555 1 92.5 296 ALA B CA 1
ATOM 7201 C C . ALA B 1 296 ? -40.969 -34.031 -10.945 1 92.5 296 ALA B C 1
ATOM 7203 O O . ALA B 1 296 ? -40.156 -34.938 -11.211 1 92.5 296 ALA B O 1
ATOM 7204 N N . GLU B 1 297 ? -40.656 -32.812 -10.953 1 93 297 GLU B N 1
ATOM 7205 C CA . GLU B 1 297 ? -39.281 -32.406 -11.258 1 93 297 GLU B CA 1
ATOM 7206 C C . GLU B 1 297 ? -38.312 -32.875 -10.172 1 93 297 GLU B C 1
ATOM 7208 O O . GLU B 1 297 ? -37.25 -33.375 -10.477 1 93 297 GLU B O 1
ATOM 7213 N N . LEU B 1 298 ? -38.656 -32.719 -8.961 1 92.06 298 LEU B N 1
ATOM 7214 C CA . LEU B 1 298 ? -37.844 -33.125 -7.84 1 92.06 298 LEU B CA 1
ATOM 7215 C C . LEU B 1 298 ? -37.625 -34.625 -7.848 1 92.06 298 LEU B C 1
ATOM 7217 O O . LEU B 1 298 ? -36.531 -35.125 -7.5 1 92.06 298 LEU B O 1
ATOM 7221 N N . GLU B 1 299 ? -38.688 -35.281 -8.203 1 92.44 299 GLU B N 1
ATOM 7222 C CA . GLU B 1 299 ? -38.562 -36.719 -8.281 1 92.44 299 GLU B CA 1
ATOM 7223 C C . GLU B 1 299 ? -37.562 -37.125 -9.375 1 92.44 299 GLU B C 1
ATOM 7225 O O . GLU B 1 299 ? -36.75 -38.031 -9.18 1 92.44 299 GLU B O 1
ATOM 7230 N N . ALA B 1 300 ? -37.688 -36.531 -10.469 1 93.19 300 ALA B N 1
ATOM 7231 C CA . ALA B 1 300 ? -36.781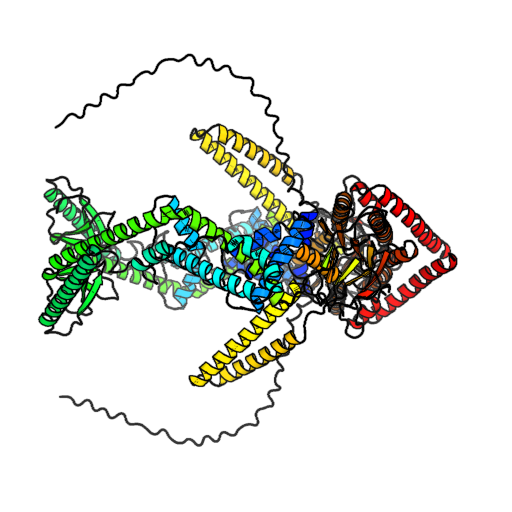 -36.812 -11.562 1 93.19 300 ALA B CA 1
ATOM 7232 C C . ALA B 1 300 ? -35.344 -36.5 -11.164 1 93.19 300 ALA B C 1
ATOM 7234 O O . ALA B 1 300 ? -34.406 -37.281 -11.438 1 93.19 300 ALA B O 1
ATOM 7235 N N . LEU B 1 301 ? -35.156 -35.438 -10.445 1 94.5 301 LEU B N 1
ATOM 7236 C CA . LEU B 1 301 ? -33.844 -35 -10.016 1 94.5 301 LEU B CA 1
ATOM 7237 C C . LEU B 1 301 ? -33.312 -35.938 -8.922 1 94.5 301 LEU B C 1
ATOM 7239 O O . LEU B 1 301 ? -32.094 -36.188 -8.844 1 94.5 301 LEU B O 1
ATOM 7243 N N . SER B 1 302 ? -34.219 -36.375 -8.117 1 94.56 302 SER B N 1
ATOM 7244 C CA . SER B 1 302 ? -33.812 -37.344 -7.074 1 94.56 302 SER B CA 1
ATOM 7245 C C . SER B 1 302 ? -33.312 -38.625 -7.668 1 94.56 302 SER B C 1
ATOM 7247 O O . SER B 1 302 ? -32.281 -39.156 -7.215 1 94.56 302 SER B O 1
ATOM 7249 N N . LYS B 1 303 ? -33.969 -39.094 -8.695 1 93.5 303 LYS B N 1
ATOM 7250 C CA . LYS B 1 303 ? -33.531 -40.312 -9.375 1 93.5 303 LYS B CA 1
ATOM 7251 C C . LYS B 1 303 ? -32.156 -40.094 -10.023 1 93.5 303 LYS B C 1
ATOM 7253 O O . LYS B 1 303 ? -31.297 -40.969 -9.984 1 93.5 303 LYS B O 1
ATOM 7258 N N . LEU B 1 304 ? -32.062 -38.969 -10.539 1 94.75 304 LEU B N 1
ATOM 7259 C CA . LEU B 1 304 ? -30.797 -38.625 -11.164 1 94.75 304 LEU B CA 1
ATOM 7260 C C . LEU B 1 304 ? -29.688 -38.531 -10.117 1 94.75 304 LEU B C 1
ATOM 7262 O O . LEU B 1 304 ? -28.562 -38.969 -10.367 1 94.75 304 LEU B O 1
ATOM 7266 N N . THR B 1 305 ? -29.938 -37.969 -8.961 1 96 305 THR B N 1
ATOM 7267 C CA . THR B 1 305 ? -28.984 -37.844 -7.863 1 96 305 THR B CA 1
ATOM 7268 C C . THR B 1 305 ? -28.469 -39.219 -7.438 1 96 305 THR B C 1
ATOM 7270 O O . THR B 1 305 ? -27.297 -39.375 -7.141 1 96 305 THR B O 1
ATOM 7273 N N . ASP B 1 306 ? -29.359 -40.156 -7.492 1 95 306 ASP B N 1
ATOM 7274 C CA . ASP B 1 306 ? -28.969 -41.5 -7.125 1 95 306 ASP B CA 1
ATOM 7275 C C . ASP B 1 306 ? -27.984 -42.094 -8.133 1 95 306 ASP B C 1
ATOM 7277 O O . ASP B 1 306 ? -27.031 -42.781 -7.754 1 95 306 ASP B O 1
ATOM 7281 N N . LYS B 1 307 ? -28.188 -41.812 -9.336 1 95 307 LYS B N 1
ATOM 7282 C CA . LYS B 1 307 ? -27.297 -42.312 -10.383 1 95 307 LYS B CA 1
ATOM 7283 C C . LYS B 1 307 ? -25.922 -41.656 -10.258 1 95 307 LYS B C 1
ATOM 7285 O O . LYS B 1 307 ? -24.891 -42.312 -10.438 1 95 307 LYS B O 1
ATOM 7290 N N . ILE B 1 308 ? -25.938 -40.406 -9.93 1 95.94 308 ILE B N 1
ATOM 7291 C CA . ILE B 1 308 ? -24.688 -39.656 -9.789 1 95.94 308 ILE B CA 1
ATOM 7292 C C . ILE B 1 308 ? -23.938 -40.156 -8.547 1 95.94 308 ILE B C 1
ATOM 7294 O O . ILE B 1 308 ? -22.703 -40.219 -8.547 1 95.94 308 ILE B O 1
ATOM 7298 N N . LEU B 1 309 ? -24.656 -40.438 -7.484 1 95.69 309 LEU B N 1
ATOM 7299 C CA . LEU B 1 309 ? -24.062 -40.938 -6.242 1 95.69 309 LEU B CA 1
ATOM 7300 C C . LEU B 1 309 ? -23.281 -42.219 -6.477 1 95.69 309 LEU B C 1
ATOM 7302 O O . LEU B 1 309 ? -22.234 -42.406 -5.871 1 95.69 309 LEU B O 1
ATOM 7306 N N . LEU B 1 310 ? -23.766 -43.031 -7.375 1 94.31 310 LEU B N 1
ATOM 7307 C CA . LEU B 1 310 ? -23.094 -44.281 -7.684 1 94.31 310 LEU B CA 1
ATOM 7308 C C . LEU B 1 310 ? -21.75 -44.031 -8.336 1 94.31 310 LEU B C 1
ATOM 7310 O O . LEU B 1 310 ? -20.828 -44.844 -8.219 1 94.31 310 LEU B O 1
ATOM 7314 N N . GLU B 1 311 ? -21.562 -42.938 -8.969 1 95.12 311 GLU B N 1
ATOM 7315 C CA . GLU B 1 311 ? -20.328 -42.625 -9.695 1 95.12 311 GLU B CA 1
ATOM 7316 C C . GLU B 1 311 ? -19.594 -41.469 -9.055 1 95.12 311 GLU B C 1
ATOM 7318 O O . GLU B 1 311 ? -18.766 -40.812 -9.695 1 95.12 311 GLU B O 1
ATOM 7323 N N . LEU B 1 312 ? -19.875 -41.188 -7.875 1 95.31 312 LEU B N 1
ATOM 7324 C CA . LEU B 1 312 ? -19.359 -40 -7.215 1 95.31 312 LEU B CA 1
ATOM 7325 C C . LEU B 1 312 ? -17.844 -40.031 -7.109 1 95.31 312 LEU B C 1
ATOM 7327 O O . LEU B 1 312 ? -17.172 -39.031 -7.324 1 95.31 312 LEU B O 1
ATOM 7331 N N . ASP B 1 313 ? -17.328 -41.156 -6.801 1 94.12 313 ASP B N 1
ATOM 7332 C CA . ASP B 1 313 ? -15.883 -41.281 -6.66 1 94.12 313 ASP B CA 1
ATOM 7333 C C . ASP B 1 313 ? -15.164 -41 -7.977 1 94.12 313 ASP B C 1
ATOM 7335 O O . ASP B 1 313 ? -14.141 -40.312 -7.988 1 94.12 313 ASP B O 1
ATOM 7339 N N . ASN B 1 314 ? -15.75 -41.531 -8.992 1 93.5 314 ASN B N 1
ATOM 7340 C CA . ASN B 1 314 ? -15.172 -41.281 -10.305 1 93.5 314 ASN B CA 1
ATOM 7341 C C . ASN B 1 314 ? -15.211 -39.812 -10.68 1 93.5 314 ASN B C 1
ATOM 7343 O O . ASN B 1 314 ? -14.266 -39.281 -11.266 1 93.5 314 ASN B O 1
ATOM 7347 N N . ILE B 1 315 ? -16.234 -39.188 -10.352 1 95.31 315 ILE B N 1
ATOM 7348 C CA . ILE B 1 315 ? -16.391 -37.781 -10.656 1 95.31 315 ILE B CA 1
ATOM 7349 C C . ILE B 1 315 ? -15.344 -36.969 -9.875 1 95.31 315 ILE B C 1
ATOM 7351 O O . ILE B 1 315 ? -14.758 -36 -10.406 1 95.31 315 ILE B O 1
ATOM 7355 N N . GLN B 1 316 ? -15.148 -37.344 -8.672 1 95.12 316 GLN B N 1
ATOM 7356 C CA . GLN B 1 316 ? -14.148 -36.688 -7.844 1 95.12 316 GLN B CA 1
ATOM 7357 C C . GLN B 1 316 ? -12.75 -36.844 -8.438 1 95.12 316 GLN B C 1
ATOM 7359 O O . GLN B 1 316 ? -11.977 -35.875 -8.461 1 95.12 316 GLN B O 1
ATOM 7364 N N . ILE B 1 317 ? -12.461 -38 -8.914 1 93.69 317 ILE B N 1
ATOM 7365 C CA . ILE B 1 317 ? -11.172 -38.25 -9.539 1 93.69 317 ILE B CA 1
ATOM 7366 C C . ILE B 1 317 ? -11.016 -37.406 -10.797 1 93.69 317 ILE B C 1
ATOM 7368 O O . ILE B 1 317 ? -9.961 -36.812 -11.023 1 93.69 317 ILE B O 1
ATOM 7372 N N . LEU B 1 318 ? -12.031 -37.344 -11.602 1 94.19 318 LEU B N 1
ATOM 7373 C CA . LEU B 1 318 ? -12 -36.531 -12.82 1 94.19 318 LEU B CA 1
ATOM 7374 C C . LEU B 1 318 ? -11.758 -35.062 -12.492 1 94.19 318 LEU B C 1
ATOM 7376 O O . LEU B 1 318 ? -10.992 -34.406 -13.188 1 94.19 318 LEU B O 1
ATOM 7380 N N . MET B 1 319 ? -12.406 -34.656 -11.438 1 95.19 319 MET B N 1
ATOM 7381 C CA . MET B 1 319 ? -12.242 -33.281 -11.008 1 95.19 319 MET B CA 1
ATOM 7382 C C . MET B 1 319 ? -10.797 -33 -10.586 1 95.19 319 MET B C 1
ATOM 7384 O O . MET B 1 319 ? -10.195 -32.031 -11.016 1 95.19 319 MET B O 1
ATOM 7388 N N . GLN B 1 320 ? -10.281 -33.844 -9.844 1 93.75 320 GLN B N 1
ATOM 7389 C CA . GLN B 1 320 ? -8.914 -33.688 -9.352 1 93.75 320 GLN B CA 1
ATOM 7390 C C . GLN B 1 320 ? -7.91 -33.719 -10.492 1 93.75 320 GLN B C 1
ATOM 7392 O O . GLN B 1 320 ? -6.969 -32.906 -10.523 1 93.75 320 GLN B O 1
ATOM 7397 N N . GLU B 1 321 ? -8.117 -34.625 -11.391 1 92.31 321 GLU B N 1
ATOM 7398 C CA . GLU B 1 321 ? -7.219 -34.719 -12.539 1 92.31 321 GLU B CA 1
ATOM 7399 C C . GLU B 1 321 ? -7.297 -33.5 -13.43 1 92.31 321 GLU B C 1
ATOM 7401 O O . GLU B 1 321 ? -6.281 -33.062 -13.969 1 92.31 321 GLU B O 1
ATOM 7406 N N . THR B 1 322 ? -8.422 -33.031 -13.578 1 93.44 322 THR B N 1
ATOM 7407 C CA . THR B 1 322 ? -8.609 -31.828 -14.375 1 93.44 322 THR B CA 1
ATOM 7408 C C . THR B 1 322 ? -7.887 -30.641 -13.742 1 93.44 322 THR B C 1
ATOM 7410 O O . THR B 1 322 ? -7.238 -29.859 -14.438 1 93.44 322 THR B O 1
ATOM 7413 N N . VAL B 1 323 ? -8.008 -30.562 -12.453 1 94.88 323 VAL B N 1
ATOM 7414 C CA . VAL B 1 323 ? -7.344 -29.469 -11.742 1 94.88 323 VAL B CA 1
ATOM 7415 C C . VAL B 1 323 ? -5.828 -29.609 -11.867 1 94.88 323 VAL B C 1
ATOM 7417 O O . VAL B 1 323 ? -5.121 -28.625 -12.078 1 94.88 323 VAL B O 1
ATOM 7420 N N . THR B 1 324 ? -5.371 -30.766 -11.812 1 93.62 324 THR B N 1
ATOM 7421 C CA . THR B 1 324 ? -3.941 -31.031 -11.938 1 93.62 324 THR B CA 1
ATOM 7422 C C . THR B 1 324 ? -3.443 -30.641 -13.328 1 93.62 324 THR B C 1
ATOM 7424 O O . THR B 1 324 ? -2.389 -30.016 -13.469 1 93.62 324 THR B O 1
ATOM 7427 N N . LEU B 1 325 ? -4.176 -31.016 -14.281 1 92.88 325 LEU B N 1
ATOM 7428 C CA . LEU B 1 325 ? -3.787 -30.703 -15.648 1 92.88 325 LEU B CA 1
ATOM 7429 C C . LEU B 1 325 ? -3.869 -29.203 -15.906 1 92.88 325 LEU B C 1
ATOM 7431 O O . LEU B 1 325 ? -3.074 -28.656 -16.672 1 92.88 325 LEU B O 1
ATOM 7435 N N . ASP B 1 326 ? -4.836 -28.641 -15.305 1 95.31 326 ASP B N 1
ATOM 7436 C CA . ASP B 1 326 ? -4.969 -27.188 -15.422 1 95.31 326 ASP B CA 1
ATOM 7437 C C . ASP B 1 326 ? -3.752 -26.484 -14.836 1 95.31 326 ASP B C 1
ATOM 7439 O O . ASP B 1 326 ? -3.299 -25.469 -15.383 1 95.31 326 ASP B O 1
ATOM 7443 N N . LYS B 1 327 ? -3.219 -27 -13.781 1 95.44 327 LYS B N 1
ATOM 7444 C CA . LYS B 1 327 ? -2.002 -26.453 -13.18 1 95.44 327 LYS B CA 1
ATOM 7445 C C . LYS B 1 327 ? -0.832 -26.516 -14.156 1 95.44 327 LYS B C 1
ATOM 7447 O O . LYS B 1 327 ? -0.094 -25.547 -14.32 1 95.44 327 LYS B O 1
ATOM 7452 N N . VAL B 1 328 ? -0.726 -27.641 -14.75 1 95.5 328 VAL B N 1
ATOM 7453 C CA . VAL B 1 328 ? 0.355 -27.859 -15.703 1 95.5 328 VAL B CA 1
ATOM 7454 C C . VAL B 1 328 ? 0.179 -26.922 -16.891 1 95.5 328 VAL B C 1
ATOM 7456 O O . VAL B 1 328 ? 1.148 -26.328 -17.375 1 95.5 328 VAL B O 1
ATOM 7459 N N . THR B 1 329 ? -1 -26.797 -17.297 1 94.88 329 THR B N 1
ATOM 7460 C CA . THR B 1 329 ? -1.299 -25.953 -18.453 1 94.88 329 THR B CA 1
ATOM 7461 C C . THR B 1 329 ? -1.029 -24.484 -18.125 1 94.88 329 THR B C 1
ATOM 7463 O O . THR B 1 329 ? -0.586 -23.734 -18.984 1 94.88 329 THR B O 1
ATOM 7466 N N . ALA B 1 330 ? -1.343 -24.141 -16.922 1 97.19 330 ALA B N 1
ATOM 7467 C CA . ALA B 1 330 ? -1.071 -22.766 -16.516 1 97.19 330 ALA B CA 1
ATOM 7468 C C . ALA B 1 330 ? 0.416 -22.438 -16.625 1 97.19 330 ALA B C 1
ATOM 7470 O O . ALA B 1 330 ? 0.791 -21.375 -17.141 1 97.19 330 ALA B O 1
ATOM 7471 N N . ARG B 1 331 ? 1.251 -23.297 -16.156 1 97.62 331 ARG B N 1
ATOM 7472 C CA . ARG B 1 331 ? 2.693 -23.109 -16.266 1 97.62 331 ARG B CA 1
ATOM 7473 C C . ARG B 1 331 ? 3.129 -23.047 -17.719 1 97.62 331 ARG B C 1
ATOM 7475 O O . ARG B 1 331 ? 3.939 -22.188 -18.094 1 97.62 331 ARG B O 1
ATOM 7482 N N . ALA B 1 332 ? 2.562 -23.891 -18.516 1 96.31 332 ALA B N 1
ATOM 7483 C CA . ALA B 1 332 ? 2.908 -23.953 -19.922 1 96.31 332 ALA B CA 1
ATOM 7484 C C . ALA B 1 332 ? 2.465 -22.688 -20.656 1 96.31 332 ALA B C 1
ATOM 7486 O O . ALA B 1 332 ? 3.234 -22.109 -21.422 1 96.31 332 ALA B O 1
ATOM 7487 N N . ARG B 1 333 ? 1.259 -22.328 -20.422 1 96 333 ARG B N 1
ATOM 7488 C CA . ARG B 1 333 ? 0.731 -21.125 -21.078 1 96 333 ARG B CA 1
ATOM 7489 C C . ARG B 1 333 ? 1.544 -19.891 -20.703 1 96 333 ARG B C 1
ATOM 7491 O O . ARG B 1 333 ? 1.817 -19.047 -21.562 1 96 333 ARG B O 1
ATOM 7498 N N . TYR B 1 334 ? 1.863 -19.812 -19.453 1 96.56 334 TYR B N 1
ATOM 7499 C CA . TYR B 1 334 ? 2.711 -18.719 -19.016 1 96.56 334 TYR B CA 1
ATOM 7500 C C . TYR B 1 334 ? 4.047 -18.734 -19.75 1 96.56 334 TYR B C 1
ATOM 7502 O O . TYR B 1 334 ? 4.508 -17.703 -20.234 1 96.56 334 TYR B O 1
ATOM 7510 N N . SER B 1 335 ? 4.645 -19.844 -19.781 1 96.38 335 SER B N 1
ATOM 7511 C CA . SER B 1 335 ? 5.941 -20.016 -20.438 1 96.38 335 SER B CA 1
ATOM 7512 C C . SER B 1 335 ? 5.875 -19.656 -21.906 1 96.38 335 SER B C 1
ATOM 7514 O O . SER B 1 335 ? 6.781 -19 -22.438 1 96.38 335 SER B O 1
ATOM 7516 N N . VAL B 1 336 ? 4.809 -19.969 -22.516 1 94.5 336 VAL B N 1
ATOM 7517 C CA . VAL B 1 336 ? 4.633 -19.703 -23.938 1 94.5 336 VAL B CA 1
ATOM 7518 C C . VAL B 1 336 ? 4.297 -18.234 -24.156 1 94.5 336 VAL B C 1
ATOM 7520 O O . VAL B 1 336 ? 4.82 -17.594 -25.062 1 94.5 336 VAL B O 1
ATOM 7523 N N . ALA B 1 337 ? 3.484 -17.719 -23.312 1 93.75 337 ALA B N 1
ATOM 7524 C CA . ALA B 1 337 ? 3.018 -16.344 -23.453 1 93.75 337 ALA B CA 1
ATOM 7525 C C . ALA B 1 337 ? 4.184 -15.367 -23.391 1 93.75 337 ALA B C 1
ATOM 7527 O O . ALA B 1 337 ? 4.156 -14.32 -24.062 1 93.75 337 ALA B O 1
ATOM 7528 N N . TYR B 1 338 ? 5.23 -15.703 -22.688 1 94.44 338 TYR B N 1
ATOM 7529 C CA . TYR B 1 338 ? 6.348 -14.781 -22.516 1 94.44 338 TYR B CA 1
ATOM 7530 C C . TYR B 1 338 ? 7.605 -15.328 -23.188 1 94.44 338 TYR B C 1
ATOM 7532 O O . TYR B 1 338 ? 8.719 -14.906 -22.859 1 94.44 338 TYR B O 1
ATOM 7540 N N . ASP B 1 339 ? 7.422 -16.297 -24 1 93.25 339 ASP B N 1
ATOM 7541 C CA . ASP B 1 339 ? 8.484 -16.859 -24.828 1 93.25 339 ASP B CA 1
ATOM 7542 C C . ASP B 1 339 ? 9.625 -17.391 -23.969 1 93.25 339 ASP B C 1
ATOM 7544 O O . ASP B 1 339 ? 10.789 -17.047 -24.172 1 93.25 339 ASP B O 1
ATOM 7548 N N . GLY B 1 340 ? 9.25 -18.156 -23.047 1 96.31 340 GLY B N 1
ATOM 7549 C CA . GLY B 1 340 ? 10.234 -18.75 -22.156 1 96.31 340 GLY B CA 1
ATOM 7550 C C . GLY B 1 340 ? 10.969 -19.922 -22.766 1 96.31 340 GLY B C 1
ATOM 7551 O O . GLY B 1 340 ? 10.555 -20.453 -23.797 1 96.31 340 GLY B O 1
ATOM 7552 N N . THR B 1 341 ? 12.086 -20.281 -22.156 1 97.12 341 THR B N 1
ATOM 7553 C CA . THR B 1 341 ? 12.922 -21.375 -22.609 1 97.12 341 THR B CA 1
ATOM 7554 C C . THR B 1 341 ? 13.023 -22.453 -21.547 1 97.12 341 THR B C 1
ATOM 7556 O O . THR B 1 341 ? 13.133 -22.156 -20.359 1 97.12 341 THR B O 1
ATOM 7559 N N . LEU B 1 342 ? 12.945 -23.734 -22.047 1 97.06 342 LEU B N 1
ATOM 7560 C CA . LEU B 1 342 ? 13.156 -24.859 -21.156 1 97.06 342 LEU B CA 1
ATOM 7561 C C . LEU B 1 342 ? 14.586 -24.859 -20.609 1 97.06 342 LEU B C 1
ATOM 7563 O O . LEU B 1 342 ? 15.539 -24.953 -21.391 1 97.06 342 LEU B O 1
ATOM 7567 N N . PRO B 1 343 ? 14.727 -24.734 -19.344 1 97.19 343 PRO B N 1
ATOM 7568 C CA . PRO B 1 343 ? 16.078 -24.672 -18.797 1 97.19 343 PRO B CA 1
ATOM 7569 C C . PRO B 1 343 ? 16.719 -26.062 -18.656 1 97.19 343 PRO B C 1
ATOM 7571 O O . PRO B 1 343 ? 16.016 -27.047 -18.406 1 97.19 343 PRO B O 1
ATOM 7574 N N . ASP B 1 344 ? 17.969 -26.109 -18.844 1 95.81 344 ASP B N 1
ATOM 7575 C CA . ASP B 1 344 ? 18.766 -27.266 -18.453 1 95.81 344 ASP B CA 1
ATOM 7576 C C . ASP B 1 344 ? 19.125 -27.203 -16.969 1 95.81 344 ASP B C 1
ATOM 7578 O O . ASP B 1 344 ? 20.094 -26.531 -16.594 1 95.81 344 ASP B O 1
ATOM 7582 N N . LEU B 1 345 ? 18.312 -27.922 -16.219 1 95.62 345 LEU B N 1
ATOM 7583 C CA . LEU B 1 345 ? 18.469 -27.922 -14.758 1 95.62 345 LEU B CA 1
ATOM 7584 C C . LEU B 1 345 ? 19.406 -29.047 -14.312 1 95.62 345 LEU B C 1
ATOM 7586 O O . LEU B 1 345 ? 19.219 -30.203 -14.68 1 95.62 345 LEU B O 1
ATOM 7590 N N . TYR B 1 346 ? 20.516 -28.703 -13.57 1 93.44 346 TYR B N 1
ATOM 7591 C CA . TYR B 1 346 ? 21.438 -29.75 -13.117 1 93.44 346 TYR B CA 1
ATOM 7592 C C . TYR B 1 346 ? 21.672 -29.656 -11.617 1 93.44 346 TYR B C 1
ATOM 7594 O O . TYR B 1 346 ? 21.406 -28.609 -11 1 93.44 346 TYR B O 1
ATOM 7602 N N . LEU B 1 347 ? 21.969 -30.719 -10.992 1 92.56 347 LEU B N 1
ATOM 7603 C CA . LEU B 1 347 ? 22.281 -30.766 -9.57 1 92.56 347 LEU B CA 1
ATOM 7604 C C . LEU B 1 347 ? 23.75 -30.469 -9.32 1 92.56 347 LEU B C 1
ATOM 7606 O O . LEU B 1 347 ? 24.625 -31.109 -9.922 1 92.56 347 LEU B O 1
ATOM 7610 N N . PRO B 1 348 ? 24.016 -29.484 -8.508 1 85.44 348 PRO B N 1
ATOM 7611 C CA . PRO B 1 348 ? 25.406 -29.172 -8.195 1 85.44 348 PRO B CA 1
ATOM 7612 C C . PRO B 1 348 ? 26.141 -30.344 -7.508 1 85.44 348 PRO B C 1
ATOM 7614 O O . PRO B 1 348 ? 25.547 -31.016 -6.664 1 85.44 348 PRO B O 1
ATOM 7617 N N . ASN B 1 349 ? 27.078 -31.219 -8.188 1 69.81 349 ASN B N 1
ATOM 7618 C CA . ASN B 1 349 ? 27.812 -32.344 -7.629 1 69.81 349 ASN B CA 1
ATOM 7619 C C . ASN B 1 349 ? 28.984 -31.891 -6.77 1 69.81 349 ASN B C 1
ATOM 7621 O O . ASN B 1 349 ? 29.781 -31.062 -7.199 1 69.81 349 ASN B O 1
ATOM 7625 N N . ILE B 1 350 ? 28.828 -31.797 -5.547 1 54.28 350 ILE B N 1
ATOM 7626 C CA . ILE B 1 350 ? 30 -31.469 -4.75 1 54.28 350 ILE B CA 1
ATOM 7627 C C . ILE B 1 350 ? 31.031 -32.594 -4.828 1 54.28 350 ILE B C 1
ATOM 7629 O O . ILE B 1 350 ? 30.906 -33.594 -4.105 1 54.28 350 ILE B O 1
ATOM 7633 N N . GLU B 1 351 ? 31.219 -33.469 -5.855 1 45.12 351 GLU B N 1
ATOM 7634 C CA . GLU B 1 351 ? 32.375 -34.375 -5.68 1 45.12 351 GLU B CA 1
ATOM 7635 C C . GLU B 1 351 ? 33.688 -33.594 -5.84 1 45.12 351 GLU B C 1
ATOM 7637 O O . GLU B 1 351 ? 33.906 -32.969 -6.875 1 45.12 351 GLU B O 1
ATOM 7642 N N . HIS B 1 352 ? 34.781 -33.75 -4.891 1 41.5 352 HIS B N 1
ATOM 7643 C CA . HIS B 1 352 ? 36.125 -33.344 -4.57 1 41.5 352 HIS B CA 1
ATOM 7644 C C . HIS B 1 352 ? 36.344 -31.859 -4.871 1 41.5 352 HIS B C 1
ATOM 7646 O O . HIS B 1 352 ? 37.375 -31.484 -5.457 1 41.5 352 HIS B O 1
ATOM 7652 N N . GLY B 1 353 ? 35.594 -30.812 -4.523 1 41.5 353 GLY B N 1
ATOM 7653 C CA . GLY B 1 353 ? 35.875 -29.391 -4.613 1 41.5 353 GLY B CA 1
ATOM 7654 C C . GLY B 1 353 ? 35.344 -28.75 -5.895 1 41.5 353 GLY B C 1
ATOM 7655 O O . GLY B 1 353 ? 35.125 -27.547 -5.949 1 41.5 353 GLY B O 1
ATOM 7656 N N . ILE B 1 354 ? 35.656 -29.359 -7.18 1 40 354 ILE B N 1
ATOM 7657 C CA . ILE B 1 354 ? 35.375 -28.781 -8.492 1 40 354 ILE B CA 1
ATOM 7658 C C . ILE B 1 354 ? 33.969 -29.156 -8.938 1 40 354 ILE B C 1
ATOM 7660 O O . ILE B 1 354 ? 33.594 -30.328 -8.898 1 40 354 ILE B O 1
ATOM 7664 N N . ALA B 1 355 ? 32.938 -28.297 -8.992 1 42.81 355 ALA B N 1
ATOM 7665 C CA . ALA B 1 355 ? 31.562 -28.438 -9.484 1 42.81 355 ALA B CA 1
ATOM 7666 C C . ALA B 1 355 ? 31.516 -29.219 -10.789 1 42.81 355 ALA B C 1
ATOM 7668 O O . ALA B 1 355 ? 31.953 -28.719 -11.836 1 42.81 355 ALA B O 1
ATOM 7669 N N . ASN B 1 356 ? 31.766 -30.547 -10.93 1 41 356 ASN B N 1
ATOM 7670 C CA . ASN B 1 356 ? 31.578 -31.312 -12.164 1 41 356 ASN B CA 1
ATOM 7671 C C . ASN B 1 356 ? 30.109 -31.578 -12.453 1 41 356 ASN B C 1
ATOM 7673 O O . ASN B 1 356 ? 29.344 -31.906 -11.547 1 41 356 ASN B O 1
ATOM 7677 N N . ALA B 1 357 ? 29.422 -30.891 -13.445 1 42.19 357 ALA B N 1
ATOM 7678 C CA . ALA B 1 357 ? 28.094 -31.219 -13.969 1 42.19 357 ALA B CA 1
ATOM 7679 C C . ALA B 1 357 ? 27.938 -32.719 -14.195 1 42.19 357 ALA B C 1
ATOM 7681 O O . ALA B 1 357 ? 28.781 -33.344 -14.859 1 42.19 357 ALA B O 1
ATOM 7682 N N . ALA B 1 358 ? 27.312 -33.531 -13.492 1 38.12 358 ALA B N 1
ATOM 7683 C CA . ALA B 1 358 ? 27.031 -34.906 -13.812 1 38.12 358 ALA B CA 1
ATOM 7684 C C . ALA B 1 358 ? 26.609 -35.062 -15.266 1 38.12 358 ALA B C 1
ATOM 7686 O O . ALA B 1 358 ? 25.719 -34.344 -15.734 1 38.12 358 ALA B O 1
ATOM 7687 N N . LYS B 1 359 ? 27.375 -35.625 -16.219 1 36.53 359 LYS B N 1
ATOM 7688 C CA . LYS B 1 359 ? 27.109 -36.031 -17.609 1 36.53 359 LYS B CA 1
ATOM 7689 C C . LYS B 1 359 ? 25.859 -36.875 -17.688 1 36.53 359 LYS B C 1
ATOM 7691 O O . LYS B 1 359 ? 25.938 -38.094 -17.562 1 36.53 359 LYS B O 1
ATOM 7696 N N . ASP B 1 360 ? 24.766 -36.656 -17.094 1 34.97 360 ASP B N 1
ATOM 7697 C CA . ASP B 1 360 ? 23.781 -37.562 -17.703 1 34.97 360 ASP B CA 1
ATOM 7698 C C . ASP B 1 360 ? 23.828 -37.438 -19.234 1 34.97 360 ASP B C 1
ATOM 7700 O O . ASP B 1 360 ? 24.141 -36.375 -19.766 1 34.97 360 ASP B O 1
ATOM 7704 N N . GLU B 1 361 ? 23.922 -38.594 -19.938 1 31.88 361 GLU B N 1
ATOM 7705 C CA . GLU B 1 361 ? 23.875 -38.781 -21.391 1 31.88 361 GLU B CA 1
ATOM 7706 C C . GLU B 1 361 ? 22.812 -37.906 -22.016 1 31.88 361 GLU B C 1
ATOM 7708 O O . GLU B 1 361 ? 21.641 -37.938 -21.609 1 31.88 361 GLU B O 1
ATOM 7713 N N . PRO B 1 362 ? 23.125 -36.688 -22.531 1 32.66 362 PRO B N 1
ATOM 7714 C CA . PRO B 1 362 ? 22.062 -36 -23.266 1 32.66 362 PRO B CA 1
ATOM 7715 C C . PRO B 1 362 ? 21.219 -36.969 -24.125 1 32.66 362 PRO B C 1
ATOM 7717 O O . PRO B 1 362 ? 21.734 -38 -24.562 1 32.66 362 PRO B O 1
ATOM 7720 N N . ALA B 1 363 ? 19.953 -37.188 -23.938 1 32.47 363 ALA B N 1
ATOM 7721 C CA . ALA B 1 363 ? 19.172 -37.719 -25.047 1 32.47 363 ALA B CA 1
ATOM 7722 C C . ALA B 1 363 ? 19.703 -37.219 -26.391 1 32.47 363 ALA B C 1
ATOM 7724 O O . ALA B 1 363 ? 20.359 -36.156 -26.453 1 32.47 363 ALA B O 1
ATOM 7725 N N . SER B 1 364 ? 19.484 -37.938 -27.562 1 30.27 364 SER B N 1
ATOM 7726 C CA . SER B 1 364 ? 19.891 -37.906 -28.969 1 30.27 364 SER B CA 1
ATOM 7727 C C . SER B 1 364 ? 19.797 -36.469 -29.516 1 30.27 364 SER B C 1
ATOM 7729 O O . SER B 1 364 ? 20.219 -36.219 -30.641 1 30.27 364 SER B O 1
ATOM 7731 N N . THR B 1 365 ? 18.594 -35.812 -29.406 1 30.42 365 THR B N 1
ATOM 7732 C CA . THR B 1 365 ? 18.422 -34.969 -30.578 1 30.42 365 THR B CA 1
ATOM 7733 C C . THR B 1 365 ? 19.625 -34.062 -30.781 1 30.42 365 THR B C 1
ATOM 7735 O O . THR B 1 365 ? 20.312 -33.719 -29.812 1 30.42 365 THR B O 1
ATOM 7738 N N . THR B 1 366 ? 19.828 -33.656 -32.156 1 30 366 THR B N 1
ATOM 7739 C CA . THR B 1 366 ? 20.75 -32.969 -33.094 1 30 366 THR B CA 1
ATOM 7740 C C . THR B 1 366 ? 21.344 -31.719 -32.469 1 30 366 THR B C 1
ATOM 7742 O O . THR B 1 366 ? 22.547 -31.484 -32.531 1 30 366 THR B O 1
ATOM 7745 N N . SER B 1 367 ? 20.5 -30.609 -32.625 1 31.41 367 SER B N 1
ATOM 7746 C CA . SER B 1 367 ? 21.016 -29.328 -33.094 1 31.41 367 SER B CA 1
ATOM 7747 C C . SER B 1 367 ? 21.844 -28.625 -32.031 1 31.41 367 SER B C 1
ATOM 7749 O O . SER B 1 367 ? 22.422 -27.562 -32.281 1 31.41 367 SER B O 1
ATOM 7751 N N . SER B 1 368 ? 21.391 -28.594 -30.766 1 35.66 368 SER B N 1
ATOM 7752 C CA . SER B 1 368 ? 22.016 -27.453 -30.094 1 35.66 368 SER B CA 1
ATOM 7753 C C . SER B 1 368 ? 23.5 -27.703 -29.859 1 35.66 368 SER B C 1
ATOM 7755 O O . SER B 1 368 ? 23.875 -28.469 -28.969 1 35.66 368 SER B O 1
ATOM 7757 N N . ALA B 1 369 ? 24.328 -28 -30.922 1 33.53 369 ALA B N 1
ATOM 7758 C CA . ALA B 1 369 ? 25.75 -28.125 -31.219 1 33.53 369 ALA B CA 1
ATOM 7759 C C . ALA B 1 369 ? 26.594 -27.297 -30.25 1 33.53 369 ALA B C 1
ATOM 7761 O O . ALA B 1 369 ? 27.547 -27.797 -29.656 1 33.53 369 ALA B O 1
ATOM 7762 N N . GLN B 1 370 ? 26.875 -26.016 -30.641 1 35.12 370 GLN B N 1
ATOM 7763 C CA . GLN B 1 370 ? 28.062 -25.234 -30.328 1 35.12 370 GLN B CA 1
ATOM 7764 C C . GLN B 1 370 ? 28.031 -24.734 -28.891 1 35.12 370 GLN B C 1
ATOM 7766 O O . GLN B 1 370 ? 27.844 -23.531 -28.641 1 35.12 370 GLN B O 1
ATOM 7771 N N . LEU B 1 371 ? 27.25 -25.156 -28.078 1 39.72 371 LEU B N 1
ATOM 7772 C CA . LEU B 1 371 ? 27.562 -24.578 -26.781 1 39.72 371 LEU B CA 1
ATOM 7773 C C . LEU B 1 371 ? 29.062 -24.562 -26.547 1 39.72 371 LEU B C 1
ATOM 7775 O O . LEU B 1 371 ? 29.734 -25.594 -26.672 1 39.72 371 LEU B O 1
ATOM 7779 N N . THR B 1 372 ? 29.797 -23.453 -26.766 1 42.25 372 THR B N 1
ATOM 7780 C CA . THR B 1 372 ? 31.188 -23.156 -26.5 1 42.25 372 THR B CA 1
ATOM 7781 C C . THR B 1 372 ? 31.703 -23.969 -25.312 1 42.25 372 THR B C 1
ATOM 7783 O O . THR B 1 372 ? 30.922 -24.359 -24.453 1 42.25 372 THR B O 1
ATOM 7786 N N . LYS B 1 373 ? 32.969 -24.547 -25.328 1 47.34 373 LYS B N 1
ATOM 7787 C CA . LYS B 1 373 ? 33.969 -25.297 -24.547 1 47.34 373 LYS B CA 1
ATOM 7788 C C . LYS B 1 373 ? 33.969 -24.828 -23.094 1 47.34 373 LYS B C 1
ATOM 7790 O O . LYS B 1 373 ? 34.656 -25.438 -22.25 1 47.34 373 LYS B O 1
ATOM 7795 N N . ARG B 1 374 ? 33.656 -23.547 -22.766 1 58.56 374 ARG B N 1
ATOM 7796 C CA . ARG B 1 374 ? 33.938 -23.203 -21.375 1 58.56 374 ARG B CA 1
ATOM 7797 C C . ARG B 1 374 ? 32.781 -23.641 -20.453 1 58.56 374 ARG B C 1
ATOM 7799 O O . ARG B 1 374 ? 31.625 -23.422 -20.75 1 58.56 374 ARG B O 1
ATOM 7806 N N . PRO B 1 375 ? 33.031 -24.484 -19.453 1 80.56 375 PRO B N 1
ATOM 7807 C CA . PRO B 1 375 ? 32 -24.984 -18.516 1 80.56 375 PRO B CA 1
ATOM 7808 C C . PRO B 1 375 ? 31.391 -23.859 -17.688 1 80.56 375 PRO B C 1
ATOM 7810 O O . PRO B 1 375 ? 32.094 -23.031 -17.125 1 80.56 375 PRO B O 1
ATOM 7813 N N . TRP B 1 376 ? 30.016 -23.594 -17.938 1 87.19 376 TRP B N 1
ATOM 7814 C CA . TRP B 1 376 ? 29.312 -22.531 -17.234 1 87.19 376 TRP B CA 1
ATOM 7815 C C . TRP B 1 376 ? 28.594 -23.078 -16 1 87.19 376 TRP B C 1
ATOM 7817 O O . TRP B 1 376 ? 28.016 -24.172 -16.047 1 87.19 376 TRP B O 1
ATOM 7827 N N . LYS B 1 377 ? 28.781 -22.391 -14.945 1 91.94 377 LYS B N 1
ATOM 7828 C CA . LYS B 1 377 ? 27.984 -22.672 -13.75 1 91.94 377 LYS B CA 1
ATOM 7829 C C . LYS B 1 377 ? 26.547 -22.203 -13.93 1 91.94 377 LYS B C 1
ATOM 7831 O O . LYS B 1 377 ? 25.609 -22.906 -13.523 1 91.94 377 LYS B O 1
ATOM 7836 N N . LEU B 1 378 ? 26.375 -21.109 -14.531 1 95.06 378 LEU B N 1
ATOM 7837 C CA . LEU B 1 378 ? 25.094 -20.5 -14.844 1 95.06 378 LEU B CA 1
ATOM 7838 C C . LEU B 1 378 ? 25.156 -19.75 -16.172 1 95.06 378 LEU B C 1
ATOM 7840 O O . LEU B 1 378 ? 26.094 -18.984 -16.422 1 95.06 378 LEU B O 1
ATOM 7844 N N . PHE B 1 379 ? 24.266 -20.109 -17.062 1 94.94 379 PHE B N 1
ATOM 7845 C CA . PHE B 1 379 ? 24.203 -19.484 -18.391 1 94.94 379 PHE B CA 1
ATOM 7846 C C . PHE B 1 379 ? 22.781 -19.109 -18.75 1 94.94 379 PHE B C 1
ATOM 7848 O O . PHE B 1 379 ? 21.953 -19.969 -19.047 1 94.94 379 PHE B O 1
ATOM 7855 N N . ILE B 1 380 ? 22.422 -17.828 -18.75 1 96.31 380 ILE B N 1
ATOM 7856 C CA . ILE B 1 380 ? 21.094 -17.312 -19.062 1 96.31 380 ILE B CA 1
ATOM 7857 C C . ILE B 1 380 ? 21.219 -16.125 -20.016 1 96.31 380 ILE B C 1
ATOM 7859 O O . ILE B 1 380 ? 21.281 -14.969 -19.578 1 96.31 380 ILE B O 1
ATOM 7863 N N . PRO B 1 381 ? 21.172 -16.375 -21.312 1 94.88 381 PRO B N 1
ATOM 7864 C CA . PRO B 1 381 ? 21.297 -15.289 -22.281 1 94.88 381 PRO B CA 1
ATOM 7865 C C . PRO B 1 381 ? 20.016 -14.492 -22.453 1 94.88 381 PRO B C 1
ATOM 7867 O O . PRO B 1 381 ? 18.922 -15.078 -22.484 1 94.88 381 PRO B O 1
ATOM 7870 N N . ASN B 1 382 ? 20.125 -13.25 -22.516 1 93.88 382 ASN B N 1
ATOM 7871 C CA . ASN B 1 382 ? 18.984 -12.367 -22.75 1 93.88 382 ASN B CA 1
ATOM 7872 C C . ASN B 1 382 ? 17.859 -12.625 -21.75 1 93.88 382 ASN B C 1
ATOM 7874 O O . ASN B 1 382 ? 16.719 -12.852 -22.141 1 93.88 382 ASN B O 1
ATOM 7878 N N . ALA B 1 383 ? 18.234 -12.586 -20.531 1 94.75 383 ALA B N 1
ATOM 7879 C CA . ALA B 1 383 ? 17.266 -12.867 -19.469 1 94.75 383 ALA B CA 1
ATOM 7880 C C . ALA B 1 383 ? 16.391 -11.648 -19.172 1 94.75 383 ALA B C 1
ATOM 7882 O O . ALA B 1 383 ? 16.891 -10.531 -19.031 1 94.75 383 ALA B O 1
ATOM 7883 N N . TYR B 1 384 ? 15.109 -11.898 -19.141 1 93.94 384 TYR B N 1
ATOM 7884 C CA . TYR B 1 384 ? 14.172 -10.844 -18.797 1 93.94 384 TYR B CA 1
ATOM 7885 C C . TYR B 1 384 ? 13.68 -11.008 -17.359 1 93.94 384 TYR B C 1
ATOM 7887 O O . TYR B 1 384 ? 13.445 -12.125 -16.906 1 93.94 384 TYR B O 1
ATOM 7895 N N . HIS B 1 385 ? 13.578 -9.875 -16.672 1 91.38 385 HIS B N 1
ATOM 7896 C CA . HIS B 1 385 ? 12.898 -9.898 -15.391 1 91.38 385 HIS B CA 1
ATOM 7897 C C . HIS B 1 385 ? 11.406 -10.18 -15.562 1 91.38 385 HIS B C 1
ATOM 7899 O O . HIS B 1 385 ? 10.711 -9.453 -16.281 1 91.38 385 HIS B O 1
ATOM 7905 N N . PRO B 1 386 ? 10.867 -11.164 -14.984 1 93.88 386 PRO B N 1
ATOM 7906 C CA . PRO B 1 386 ? 9.492 -11.609 -15.258 1 93.88 386 PRO B CA 1
ATOM 7907 C C . PRO B 1 386 ? 8.453 -10.539 -14.953 1 93.88 386 PRO B C 1
ATOM 7909 O O . PRO B 1 386 ? 7.523 -10.336 -15.742 1 93.88 386 PRO B O 1
ATOM 7912 N N . LEU B 1 387 ? 8.562 -9.859 -13.859 1 90.38 387 LEU B N 1
ATOM 7913 C CA . LEU B 1 387 ? 7.562 -8.875 -13.469 1 90.38 387 LEU B CA 1
ATOM 7914 C C . LEU B 1 387 ? 7.613 -7.652 -14.375 1 90.38 387 LEU B C 1
ATOM 7916 O O . LEU B 1 387 ? 6.578 -7.074 -14.703 1 90.38 387 LEU B O 1
ATOM 7920 N N . LEU B 1 388 ? 8.852 -7.246 -14.758 1 86.69 388 LEU B N 1
ATOM 7921 C CA . LEU B 1 388 ? 8.977 -6.109 -15.664 1 86.69 388 LEU B CA 1
ATOM 7922 C C . LEU B 1 388 ? 8.43 -6.449 -17.047 1 86.69 388 LEU B C 1
ATOM 7924 O O . LEU B 1 388 ? 7.766 -5.621 -17.672 1 86.69 388 LEU B O 1
ATOM 7928 N N . LEU B 1 389 ? 8.695 -7.559 -17.469 1 89.44 389 LEU B N 1
ATOM 7929 C CA . LEU B 1 389 ? 8.188 -8 -18.766 1 89.44 389 LEU B CA 1
ATOM 7930 C C . LEU B 1 389 ? 6.668 -8.094 -18.75 1 89.44 389 LEU B C 1
ATOM 7932 O O . LEU B 1 389 ? 6.008 -7.633 -19.688 1 89.44 389 LEU B O 1
ATOM 7936 N N . GLN B 1 390 ? 6.125 -8.672 -17.734 1 90.06 390 GLN B N 1
ATOM 7937 C CA . GLN B 1 390 ? 4.68 -8.797 -17.578 1 90.06 390 GLN B CA 1
ATOM 7938 C C . GLN B 1 390 ? 4.012 -7.426 -17.547 1 90.06 390 GLN B C 1
ATOM 7940 O O . GLN B 1 390 ? 2.992 -7.211 -18.203 1 90.06 390 GLN B O 1
ATOM 7945 N N . GLN B 1 391 ? 4.559 -6.574 -16.734 1 86.19 391 GLN B N 1
ATOM 7946 C CA . GLN B 1 391 ? 4.004 -5.23 -16.609 1 86.19 391 GLN B CA 1
ATOM 7947 C C . GLN B 1 391 ? 4.023 -4.512 -17.953 1 86.19 391 GLN B C 1
ATOM 7949 O O . GLN B 1 391 ? 3.066 -3.824 -18.312 1 86.19 391 GLN B O 1
ATOM 7954 N N . HIS B 1 392 ? 5.082 -4.637 -18.641 1 86.44 392 HIS B N 1
ATOM 7955 C CA . HIS B 1 392 ? 5.207 -4.016 -19.953 1 86.44 392 HIS B CA 1
ATOM 7956 C C . HIS B 1 392 ? 4.156 -4.555 -20.922 1 86.44 392 HIS B C 1
ATOM 7958 O O . HIS B 1 392 ? 3.482 -3.779 -21.609 1 86.44 392 HIS B O 1
ATOM 7964 N N . GLN B 1 393 ? 4.008 -5.77 -20.891 1 87.5 393 GLN B N 1
ATOM 7965 C CA . GLN B 1 393 ? 3.053 -6.391 -21.812 1 87.5 393 GLN B CA 1
ATOM 7966 C C . GLN B 1 393 ? 1.619 -6.023 -21.438 1 87.5 393 GLN B C 1
ATOM 7968 O O . GLN B 1 393 ? 0.789 -5.766 -22.312 1 87.5 393 GLN B O 1
ATOM 7973 N N . GLU B 1 394 ? 1.381 -6.039 -20.172 1 86.5 394 GLU B N 1
ATOM 7974 C CA . GLU B 1 394 ? 0.048 -5.66 -19.719 1 86.5 394 GLU B CA 1
ATOM 7975 C C . GLU B 1 394 ? -0.26 -4.203 -20.047 1 86.5 394 GLU B C 1
ATOM 7977 O O . GLU B 1 394 ? -1.368 -3.883 -20.484 1 86.5 394 GLU B O 1
ATOM 7982 N N . ASN B 1 395 ? 0.714 -3.379 -19.781 1 83.75 395 ASN B N 1
ATOM 7983 C CA . ASN B 1 395 ? 0.537 -1.97 -20.109 1 83.75 395 ASN B CA 1
ATOM 7984 C C . ASN B 1 395 ? 0.323 -1.772 -21.609 1 83.75 395 ASN B C 1
ATOM 7986 O O . ASN B 1 395 ? -0.51 -0.963 -22.016 1 83.75 395 ASN B O 1
ATOM 7990 N N . LEU B 1 396 ? 1.018 -2.469 -22.328 1 87.06 396 LEU B N 1
ATOM 7991 C CA . LEU B 1 396 ? 0.884 -2.4 -23.781 1 87.06 396 LEU B CA 1
ATOM 7992 C C . LEU B 1 396 ? -0.492 -2.885 -24.234 1 87.06 396 LEU B C 1
ATOM 7994 O O . LEU B 1 396 ? -1.155 -2.23 -25.031 1 87.06 396 LEU B O 1
ATOM 7998 N N . ARG B 1 397 ? -0.916 -3.965 -23.688 1 86.31 397 ARG B N 1
ATOM 7999 C CA . ARG B 1 397 ? -2.225 -4.516 -24.016 1 86.31 397 ARG B CA 1
ATOM 8000 C C . ARG B 1 397 ? -3.342 -3.561 -23.609 1 86.31 397 ARG B C 1
ATOM 8002 O O . ARG B 1 397 ? -4.277 -3.324 -24.375 1 86.31 397 ARG B O 1
ATOM 8009 N N . ARG B 1 398 ? -3.236 -3.07 -22.438 1 85.69 398 ARG B N 1
ATOM 8010 C CA . ARG B 1 398 ? -4.242 -2.145 -21.938 1 85.69 398 ARG B CA 1
ATOM 8011 C C . ARG B 1 398 ? -4.312 -0.885 -22.797 1 85.69 398 ARG B C 1
ATOM 8013 O O . ARG B 1 398 ? -5.402 -0.419 -23.125 1 85.69 398 ARG B O 1
ATOM 8020 N N . THR B 1 399 ? -3.17 -0.377 -23.078 1 85.69 399 THR B N 1
ATOM 8021 C CA . THR B 1 399 ? -3.129 0.842 -23.875 1 85.69 399 THR B CA 1
ATOM 8022 C C . THR B 1 399 ? -3.652 0.581 -25.297 1 85.69 399 THR B C 1
ATOM 8024 O O . THR B 1 399 ? -4.332 1.431 -25.875 1 85.69 399 THR B O 1
ATOM 8027 N N . LYS B 1 400 ? -3.355 -0.535 -25.781 1 86.25 400 LYS B N 1
ATOM 8028 C CA . LYS B 1 400 ? -3.873 -0.909 -27.094 1 86.25 400 LYS B CA 1
ATOM 8029 C C . LYS B 1 400 ? -5.391 -1.075 -27.047 1 86.25 400 LYS B C 1
ATOM 8031 O O . LYS B 1 400 ? -6.086 -0.657 -27.984 1 86.25 400 LYS B O 1
ATOM 8036 N N . LYS B 1 401 ? -5.887 -1.631 -26 1 85.38 401 LYS B N 1
ATOM 8037 C CA . LYS B 1 401 ? -7.324 -1.795 -25.828 1 85.38 401 LYS B CA 1
ATOM 8038 C C . LYS B 1 401 ? -8.023 -0.444 -25.688 1 85.38 401 LYS B C 1
ATOM 8040 O O . LYS B 1 401 ? -9.117 -0.244 -26.219 1 85.38 401 LYS B O 1
ATOM 8045 N N . ASP B 1 402 ? -7.367 0.355 -24.938 1 84.12 402 ASP B N 1
ATOM 8046 C CA . ASP B 1 402 ? -7.914 1.698 -24.781 1 84.12 402 ASP B CA 1
ATOM 8047 C C . ASP B 1 402 ? -8 2.422 -26.125 1 84.12 402 ASP B C 1
ATOM 8049 O O . ASP B 1 402 ? -8.977 3.117 -26.406 1 84.12 402 ASP B O 1
ATOM 8053 N N . VAL B 1 403 ? -7.027 2.271 -26.938 1 84.81 403 VAL B N 1
ATOM 8054 C CA . VAL B 1 403 ? -7.016 2.875 -28.266 1 84.81 403 VAL B CA 1
ATOM 8055 C C . VAL B 1 403 ? -8.125 2.262 -29.125 1 84.81 403 VAL B C 1
ATOM 8057 O O . VAL B 1 403 ? -8.836 2.975 -29.828 1 84.81 403 VAL B O 1
ATOM 8060 N N . ALA B 1 404 ? -8.227 0.971 -28.938 1 84.94 404 ALA B N 1
ATOM 8061 C CA . ALA B 1 404 ? -9.258 0.276 -29.703 1 84.94 404 ALA B CA 1
ATOM 8062 C C . ALA B 1 404 ? -10.648 0.711 -29.266 1 84.94 404 ALA B C 1
ATOM 8064 O O . ALA B 1 404 ? -11.523 0.945 -30.109 1 84.94 404 ALA B O 1
ATOM 8065 N N . SER B 1 405 ? -10.828 0.802 -28.031 1 84.81 405 SER B N 1
ATOM 8066 C CA . SER B 1 405 ? -12.117 1.226 -27.5 1 84.81 405 SER B CA 1
ATOM 8067 C C . SER B 1 405 ? -12.43 2.664 -27.891 1 84.81 405 SER B C 1
ATOM 8069 O O . SER B 1 405 ? -13.57 2.982 -28.25 1 84.81 405 SER B O 1
ATOM 8071 N N . ALA B 1 406 ? -11.453 3.51 -27.797 1 79.44 406 ALA B N 1
ATOM 8072 C CA . ALA B 1 406 ? -11.641 4.906 -28.172 1 79.44 406 ALA B CA 1
ATOM 8073 C C . ALA B 1 406 ? -11.914 5.039 -29.672 1 79.44 406 ALA B C 1
ATOM 8075 O O . ALA B 1 406 ? -12.75 5.844 -30.078 1 79.44 406 ALA B O 1
ATOM 8076 N N . THR B 1 407 ? -11.219 4.266 -30.453 1 81.25 407 THR B N 1
ATOM 8077 C CA . THR B 1 407 ? -11.43 4.27 -31.891 1 81.25 407 THR B CA 1
ATOM 8078 C C . THR B 1 407 ? -12.828 3.768 -32.219 1 81.25 407 THR B C 1
ATOM 8080 O O . THR B 1 407 ? -13.477 4.301 -33.125 1 81.25 407 THR B O 1
ATOM 8083 N N . ALA B 1 408 ? -13.227 2.771 -31.453 1 81.81 408 ALA B N 1
ATOM 8084 C CA . ALA B 1 408 ? -14.57 2.242 -31.672 1 81.81 408 ALA B CA 1
ATOM 8085 C C . ALA B 1 408 ? -15.633 3.271 -31.281 1 81.81 408 ALA B C 1
ATOM 8087 O O . ALA B 1 408 ? -16.656 3.396 -31.953 1 81.81 408 ALA B O 1
ATOM 8088 N N . GLU B 1 409 ? -15.344 3.959 -30.281 1 77.94 409 GLU B N 1
ATOM 8089 C CA . GLU B 1 409 ? -16.281 5 -29.844 1 77.94 409 GLU B CA 1
ATOM 8090 C C . GLU B 1 409 ? -16.375 6.113 -30.891 1 77.94 409 GLU B C 1
ATOM 8092 O O . GLU B 1 409 ? -17.469 6.625 -31.156 1 77.94 409 GLU B O 1
ATOM 8097 N N . ILE B 1 410 ? -15.312 6.508 -31.453 1 77.81 410 ILE B N 1
ATOM 8098 C CA . ILE B 1 410 ? -15.289 7.523 -32.5 1 77.81 410 ILE B CA 1
ATOM 8099 C C . ILE B 1 410 ? -16.078 7.035 -33.719 1 77.81 410 ILE B C 1
ATOM 8101 O O . ILE B 1 410 ? -16.859 7.789 -34.312 1 77.81 410 ILE B O 1
ATOM 8105 N N . ARG B 1 411 ? -15.852 5.758 -34 1 77.31 411 ARG B N 1
ATOM 8106 C CA . ARG B 1 411 ? -16.578 5.172 -35.125 1 77.31 411 ARG B CA 1
ATOM 8107 C C . ARG B 1 411 ? -18.078 5.16 -34.875 1 77.31 411 ARG B C 1
A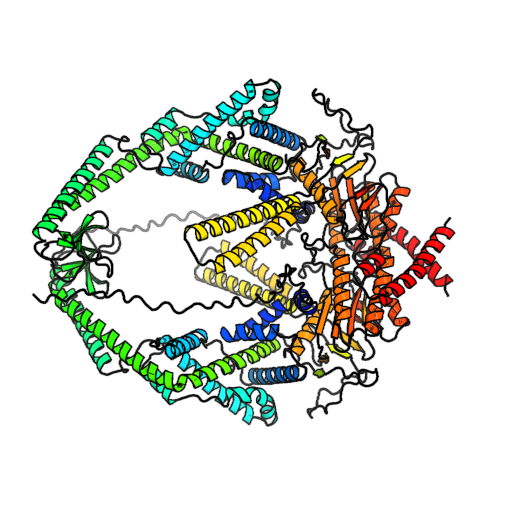TOM 8109 O O . ARG B 1 411 ? -18.859 5.469 -35.75 1 77.31 411 ARG B O 1
ATOM 8116 N N . ARG B 1 412 ? -18.406 4.824 -33.656 1 76.38 412 ARG B N 1
ATOM 8117 C CA . ARG B 1 412 ? -19.812 4.797 -33.312 1 76.38 412 ARG B CA 1
ATOM 8118 C C . ARG B 1 412 ? -20.422 6.191 -33.344 1 76.38 412 ARG B C 1
ATOM 8120 O O . ARG B 1 412 ? -21.547 6.363 -33.844 1 76.38 412 ARG B O 1
ATOM 8127 N N . ARG B 1 413 ? -19.672 7.117 -32.875 1 72.56 413 ARG B N 1
ATOM 8128 C CA . ARG B 1 413 ? -20.172 8.492 -32.875 1 72.56 413 ARG B CA 1
ATOM 8129 C C . ARG B 1 413 ? -20.281 9.023 -34.312 1 72.56 413 ARG B C 1
ATOM 8131 O O . ARG B 1 413 ? -21.203 9.781 -34.625 1 72.56 413 ARG B O 1
ATOM 8138 N N . ARG B 1 414 ? -19.359 8.641 -35.125 1 71.44 414 ARG B N 1
ATOM 8139 C CA . ARG B 1 414 ? -19.406 9.039 -36.531 1 71.44 414 ARG B CA 1
ATOM 8140 C C . ARG B 1 414 ? -20.625 8.453 -37.25 1 71.44 414 ARG B C 1
ATOM 8142 O O . ARG B 1 414 ? -21.266 9.133 -38.031 1 71.44 414 ARG B O 1
ATOM 8149 N N . ILE B 1 415 ? -20.875 7.262 -36.812 1 67.19 415 ILE B N 1
ATOM 8150 C CA . ILE B 1 415 ? -22 6.59 -37.438 1 67.19 415 ILE B CA 1
ATOM 8151 C C . ILE B 1 415 ? -23.312 7.238 -36.969 1 67.19 415 ILE B C 1
ATOM 8153 O O . ILE B 1 415 ? -24.234 7.441 -37.781 1 67.19 415 ILE B O 1
ATOM 8157 N N . TYR B 1 416 ? -23.297 7.602 -35.688 1 64.88 416 TYR B N 1
ATOM 8158 C CA . TYR B 1 416 ? -24.562 8.133 -35.188 1 64.88 416 TYR B CA 1
ATOM 8159 C C . TYR B 1 416 ? -24.594 9.648 -35.281 1 64.88 416 TYR B C 1
ATOM 8161 O O . TYR B 1 416 ? -25.562 10.289 -34.844 1 64.88 416 TYR B O 1
ATOM 8169 N N . GLY B 1 417 ? -23.797 10.312 -36.031 1 61.56 417 GLY B N 1
ATOM 8170 C CA . GLY B 1 417 ? -23.812 11.719 -36.406 1 61.56 417 GLY B CA 1
ATOM 8171 C C . GLY B 1 417 ? -23.641 12.648 -35.219 1 61.56 417 GLY B C 1
ATOM 8172 O O . GLY B 1 417 ? -24.203 13.742 -35.188 1 61.56 417 GLY B O 1
ATOM 8173 N N . GLN B 1 418 ? -23.016 12.117 -34.156 1 57.06 418 GLN B N 1
ATOM 8174 C CA . GLN B 1 418 ? -22.922 12.984 -33 1 57.06 418 GLN B CA 1
ATOM 8175 C C . GLN B 1 418 ? -21.859 14.062 -33.188 1 57.06 418 GLN B C 1
ATOM 8177 O O . GLN B 1 418 ? -21.078 14 -34.125 1 57.06 418 GLN B O 1
ATOM 8182 N N . ASP B 1 419 ? -21.812 15.055 -32.219 1 61 419 ASP B N 1
ATOM 8183 C CA . ASP B 1 419 ? -21.156 16.359 -32.281 1 61 419 ASP B CA 1
ATOM 8184 C C . ASP B 1 419 ? -19.703 16.234 -32.688 1 61 419 ASP B C 1
ATOM 8186 O O . ASP B 1 419 ? -18.938 15.461 -32.094 1 61 419 ASP B O 1
ATOM 8190 N N . ILE B 1 420 ? -19.438 16.812 -33.812 1 57.78 420 ILE B N 1
ATOM 8191 C CA . ILE B 1 420 ? -18.172 16.828 -34.562 1 57.78 420 ILE B CA 1
ATOM 8192 C C . ILE B 1 420 ? -17.047 17.328 -33.688 1 57.78 420 ILE B C 1
ATOM 8194 O O . ILE B 1 420 ? -15.938 16.812 -33.719 1 57.78 420 ILE B O 1
ATOM 8198 N N . ALA B 1 421 ? -17.359 18.391 -32.875 1 58.69 421 ALA B N 1
ATOM 8199 C CA . ALA B 1 421 ? -16.297 19 -32.062 1 58.69 421 ALA B CA 1
ATOM 8200 C C . ALA B 1 421 ? -15.758 18.016 -31.047 1 58.69 421 ALA B C 1
ATOM 8202 O O . ALA B 1 421 ? -14.547 17.953 -30.828 1 58.69 421 ALA B O 1
ATOM 8203 N N . GLU B 1 422 ? -16.672 17.281 -30.422 1 65.94 422 GLU B N 1
ATOM 8204 C CA . GLU B 1 422 ? -16.25 16.266 -29.453 1 65.94 422 GLU B CA 1
ATOM 8205 C C . GLU B 1 422 ? -15.492 15.133 -30.125 1 65.94 422 GLU B C 1
ATOM 8207 O O . GLU B 1 422 ? -14.602 14.523 -29.531 1 65.94 422 GLU B O 1
ATOM 8212 N N . GLU B 1 423 ? -15.742 15.094 -31.406 1 66.19 423 GLU B N 1
ATOM 8213 C CA . GLU B 1 423 ? -15.055 14.078 -32.188 1 66.19 423 GLU B CA 1
ATOM 8214 C C . GLU B 1 423 ? -13.586 14.438 -32.406 1 66.19 423 GLU B C 1
ATOM 8216 O O . GLU B 1 423 ? -12.719 13.57 -32.312 1 66.19 423 GLU B O 1
ATOM 8221 N N . ASP B 1 424 ? -13.406 15.727 -32.688 1 66.12 424 ASP B N 1
ATOM 8222 C CA . ASP B 1 424 ? -12.039 16.172 -32.938 1 66.12 424 ASP B CA 1
ATOM 8223 C C . ASP B 1 424 ? -11.18 16.047 -31.656 1 66.12 424 ASP B C 1
ATOM 8225 O O . ASP B 1 424 ? -10.016 15.664 -31.734 1 66.12 424 ASP B O 1
ATOM 8229 N N . GLN B 1 425 ? -11.828 16.391 -30.594 1 71.81 425 GLN B N 1
ATOM 8230 C CA . GLN B 1 425 ? -11.102 16.266 -29.328 1 71.81 425 GLN B CA 1
ATOM 8231 C C . GLN B 1 425 ? -10.797 14.812 -29 1 71.81 425 GLN B C 1
ATOM 8233 O O . GLN B 1 425 ? -9.688 14.492 -28.562 1 71.81 425 GLN B O 1
ATOM 8238 N N . LEU B 1 426 ? -11.719 13.992 -29.312 1 73.56 426 LEU B N 1
ATOM 8239 C CA . LEU B 1 426 ? -11.523 12.57 -29.062 1 73.56 426 LEU B CA 1
ATOM 8240 C C . LEU B 1 426 ? -10.492 11.984 -30.016 1 73.56 426 LEU B C 1
ATOM 8242 O O . LEU B 1 426 ? -9.695 11.133 -29.625 1 73.56 426 LEU B O 1
ATOM 8246 N N . ALA B 1 427 ? -10.57 12.492 -31.188 1 73.81 427 ALA B N 1
ATOM 8247 C CA . ALA B 1 427 ? -9.609 12.016 -32.188 1 73.81 427 ALA B CA 1
ATOM 8248 C C . ALA B 1 427 ? -8.18 12.406 -31.781 1 73.81 427 ALA B C 1
ATOM 8250 O O . ALA B 1 427 ? -7.25 11.617 -31.938 1 73.81 427 ALA B O 1
ATOM 8251 N N . SER B 1 428 ? -8.094 13.594 -31.281 1 75 428 SER B N 1
ATOM 8252 C CA . SER B 1 428 ? -6.785 14.031 -30.812 1 75 428 SER B CA 1
ATOM 8253 C C . SER B 1 428 ? -6.328 13.203 -29.609 1 75 428 SER B C 1
ATOM 8255 O O . SER B 1 428 ? -5.148 12.859 -29.5 1 75 428 SER B O 1
ATOM 8257 N N . GLU B 1 429 ? -7.246 12.805 -28.828 1 76.62 429 GLU B N 1
ATOM 8258 C CA . GLU B 1 429 ? -6.922 11.961 -27.672 1 76.62 429 GLU B CA 1
ATOM 8259 C C . GLU B 1 429 ? -6.473 10.57 -28.109 1 76.62 429 GLU B C 1
ATOM 8261 O O . GLU B 1 429 ? -5.551 10 -27.531 1 76.62 429 GLU B O 1
ATOM 8266 N N . VAL B 1 430 ? -7.094 10.141 -29.172 1 79.94 430 VAL B N 1
ATOM 8267 C CA . VAL B 1 430 ? -6.75 8.82 -29.703 1 79.94 430 VAL B CA 1
ATOM 8268 C C . VAL B 1 430 ? -5.352 8.852 -30.312 1 79.94 430 VAL B C 1
ATOM 8270 O O . VAL B 1 430 ? -4.586 7.898 -30.172 1 79.94 430 VAL B O 1
ATOM 8273 N N . ASP B 1 431 ? -5.043 9.953 -30.938 1 78.38 431 ASP B N 1
ATOM 8274 C CA . ASP B 1 431 ? -3.707 10.078 -31.516 1 78.38 431 ASP B CA 1
ATOM 8275 C C . ASP B 1 431 ? -2.641 10.094 -30.422 1 78.38 431 ASP B C 1
ATOM 8277 O O . ASP B 1 431 ? -1.583 9.477 -30.578 1 78.38 431 ASP B O 1
ATOM 8281 N N . PHE B 1 432 ? -2.982 10.742 -29.453 1 77.5 432 PHE B N 1
ATOM 8282 C CA . PHE B 1 432 ? -2.064 10.766 -28.312 1 77.5 432 PHE B CA 1
ATOM 8283 C C . PHE B 1 432 ? -1.904 9.375 -27.719 1 77.5 432 PHE B C 1
ATOM 8285 O O . PHE B 1 432 ? -0.801 8.977 -27.328 1 77.5 432 PHE B O 1
ATOM 8292 N N . MET B 1 433 ? -2.936 8.688 -27.75 1 79.94 433 MET B N 1
ATOM 8293 C CA . MET B 1 433 ? -2.898 7.332 -27.219 1 79.94 433 MET B CA 1
ATOM 8294 C C . MET B 1 433 ? -2.076 6.414 -28.125 1 79.94 433 MET B C 1
ATOM 8296 O O . MET B 1 433 ? -1.373 5.527 -27.625 1 79.94 433 MET B O 1
ATOM 8300 N N . LYS B 1 434 ? -2.172 6.688 -29.344 1 81.12 434 LYS B N 1
ATOM 8301 C CA . LYS B 1 434 ? -1.392 5.891 -30.297 1 81.12 434 LYS B CA 1
ATOM 8302 C C . LYS B 1 434 ? 0.103 6.152 -30.125 1 81.12 434 LYS B C 1
ATOM 8304 O O . LYS B 1 434 ? 0.916 5.234 -30.234 1 81.12 434 LYS B O 1
ATOM 8309 N N . ILE B 1 435 ? 0.366 7.348 -29.859 1 79.5 435 ILE B N 1
ATOM 8310 C CA . ILE B 1 435 ? 1.758 7.703 -29.609 1 79.5 435 ILE B CA 1
ATOM 8311 C C . ILE B 1 435 ? 2.248 7 -28.344 1 79.5 435 ILE B C 1
ATOM 8313 O O . ILE B 1 435 ? 3.373 6.5 -28.297 1 79.5 435 ILE B O 1
ATOM 8317 N N . ARG B 1 436 ? 1.432 6.922 -27.422 1 77.88 436 ARG B N 1
ATOM 8318 C CA . ARG B 1 436 ? 1.782 6.242 -26.172 1 77.88 436 ARG B CA 1
ATOM 8319 C C . ARG B 1 436 ? 2.033 4.758 -26.422 1 77.88 436 ARG B C 1
ATOM 8321 O O . ARG B 1 436 ? 2.941 4.168 -25.828 1 77.88 436 ARG B O 1
ATOM 8328 N N . VAL B 1 437 ? 1.261 4.246 -27.219 1 80.69 437 VAL B N 1
ATOM 8329 C CA . VAL B 1 437 ? 1.434 2.838 -27.562 1 80.69 437 VAL B CA 1
ATOM 8330 C C . VAL B 1 437 ? 2.785 2.635 -28.25 1 80.69 437 VAL B C 1
ATOM 8332 O O . VAL B 1 437 ? 3.516 1.696 -27.922 1 80.69 437 VAL B O 1
ATOM 8335 N N . SER B 1 438 ? 3.09 3.543 -29.078 1 81.06 438 SER B N 1
ATOM 8336 C CA . SER B 1 438 ? 4.363 3.451 -29.781 1 81.06 438 SER B CA 1
ATOM 8337 C C . SER B 1 438 ? 5.539 3.619 -28.828 1 81.06 438 SER B C 1
ATOM 8339 O O . SER B 1 438 ? 6.559 2.936 -28.953 1 81.06 438 SER B O 1
ATOM 8341 N N . GLU B 1 439 ? 5.34 4.434 -27.922 1 78.75 439 GLU B N 1
ATOM 8342 C CA . GLU B 1 439 ? 6.379 4.648 -26.922 1 78.75 439 GLU B CA 1
ATOM 8343 C C . GLU B 1 439 ? 6.57 3.408 -26.047 1 78.75 439 GLU B C 1
ATOM 8345 O O . GLU B 1 439 ? 7.703 3.029 -25.734 1 78.75 439 GLU B O 1
ATOM 8350 N N . LEU B 1 440 ? 5.566 2.838 -25.75 1 77.19 440 LEU B N 1
ATOM 8351 C CA . LEU B 1 440 ? 5.629 1.635 -24.922 1 77.19 440 LEU B CA 1
ATOM 8352 C C . LEU B 1 440 ? 6.258 0.48 -25.703 1 77.19 440 LEU B C 1
ATOM 8354 O O . LEU B 1 440 ? 6.992 -0.328 -25.125 1 77.19 440 LEU B O 1
ATOM 8358 N N . GLU B 1 441 ? 5.902 0.441 -26.906 1 79.44 441 GLU B N 1
ATOM 8359 C CA . GLU B 1 441 ? 6.484 -0.603 -27.75 1 79.44 441 GLU B CA 1
ATOM 8360 C C . GLU B 1 441 ? 7.988 -0.413 -27.906 1 79.44 441 GLU B C 1
ATOM 8362 O O . GLU B 1 441 ? 8.742 -1.389 -27.969 1 79.44 441 GLU B O 1
ATOM 8367 N N . ARG B 1 442 ? 8.438 0.88 -27.906 1 75.25 442 ARG B N 1
ATOM 8368 C CA . ARG B 1 442 ? 9.859 1.188 -28.047 1 75.25 442 ARG B CA 1
ATOM 8369 C C . ARG B 1 442 ? 10.602 0.988 -26.734 1 75.25 442 ARG B C 1
ATOM 8371 O O . ARG B 1 442 ? 11.797 0.707 -26.734 1 75.25 442 ARG B O 1
ATOM 8378 N N . ASN B 1 443 ? 9.828 1.04 -25.625 1 76.81 443 ASN B N 1
ATOM 8379 C CA . ASN B 1 443 ? 10.445 0.947 -24.297 1 76.81 443 ASN B CA 1
ATOM 8380 C C . ASN B 1 443 ? 10.352 -0.467 -23.734 1 76.81 443 ASN B C 1
ATOM 8382 O O . ASN B 1 443 ? 9.906 -0.659 -22.609 1 76.81 443 ASN B O 1
ATOM 8386 N N . HIS B 1 444 ? 10.828 -1.389 -24.594 1 81.56 444 HIS B N 1
ATOM 8387 C CA . HIS B 1 444 ? 10.859 -2.779 -24.156 1 81.56 444 HIS B CA 1
ATOM 8388 C C . HIS B 1 444 ? 11.914 -2.992 -23.078 1 81.56 444 HIS B C 1
ATOM 8390 O O . HIS B 1 444 ? 13 -2.414 -23.141 1 81.56 444 HIS B O 1
ATOM 8396 N N . PRO B 1 445 ? 11.547 -3.781 -22.078 1 82 445 PRO B N 1
ATOM 8397 C CA . PRO B 1 445 ? 12.578 -4.059 -21.078 1 82 445 PRO B CA 1
ATOM 8398 C C . PRO B 1 445 ? 13.859 -4.621 -21.688 1 82 445 PRO B C 1
ATOM 8400 O O . PRO B 1 445 ? 13.805 -5.398 -22.641 1 82 445 PRO B O 1
ATOM 8403 N N . ILE B 1 446 ? 14.961 -4.227 -21.219 1 80.75 446 ILE B N 1
ATOM 8404 C CA . ILE B 1 446 ? 16.25 -4.668 -21.734 1 80.75 446 ILE B CA 1
ATOM 8405 C C . ILE B 1 446 ? 16.672 -5.957 -21.031 1 80.75 446 ILE B C 1
ATOM 8407 O O . ILE B 1 446 ? 16.75 -6.008 -19.797 1 80.75 446 ILE B O 1
ATOM 8411 N N . PRO B 1 447 ? 16.844 -7.027 -21.844 1 89.12 447 PRO B N 1
ATOM 8412 C CA . PRO B 1 447 ? 17.297 -8.273 -21.234 1 89.12 447 PRO B CA 1
ATOM 8413 C C . PRO B 1 447 ? 18.75 -8.219 -20.797 1 89.12 447 PRO B C 1
ATOM 8415 O O . PRO B 1 447 ? 19.5 -7.359 -21.25 1 89.12 447 PRO B O 1
ATOM 8418 N N . VAL B 1 448 ? 19.109 -9.008 -19.859 1 89.12 448 VAL B N 1
ATOM 8419 C CA . VAL B 1 448 ? 20.469 -9.055 -19.312 1 89.12 448 VAL B CA 1
ATOM 8420 C C . VAL B 1 448 ? 21.062 -10.438 -19.531 1 89.12 448 VAL B C 1
ATOM 8422 O O . VAL B 1 448 ? 20.375 -11.453 -19.406 1 89.12 448 VAL B O 1
ATOM 8425 N N . ASP B 1 449 ? 22.344 -10.453 -19.875 1 91.44 449 ASP B N 1
ATOM 8426 C CA . ASP B 1 449 ? 23.062 -11.719 -20.047 1 91.44 449 ASP B CA 1
ATOM 8427 C C . ASP B 1 449 ? 23.766 -12.133 -18.75 1 91.44 449 ASP B C 1
ATOM 8429 O O . ASP B 1 449 ? 24.5 -11.352 -18.172 1 91.44 449 ASP B O 1
ATOM 8433 N N . PHE B 1 450 ? 23.5 -13.281 -18.344 1 93.56 450 PHE B N 1
ATOM 8434 C CA . PHE B 1 450 ? 24.203 -13.828 -17.188 1 93.56 450 PHE B CA 1
ATOM 8435 C C . PHE B 1 450 ? 25.062 -15.016 -17.594 1 93.56 450 PHE B C 1
ATOM 8437 O O . PHE B 1 450 ? 24.547 -16.047 -18.031 1 93.56 450 PHE B O 1
ATOM 8444 N N . MET B 1 451 ? 26.344 -14.852 -17.547 1 92.31 451 MET B N 1
ATOM 8445 C CA . MET B 1 451 ? 27.312 -15.906 -17.828 1 92.31 451 MET B CA 1
ATOM 8446 C C . MET B 1 451 ? 28.328 -16.031 -16.703 1 92.31 451 MET B C 1
ATOM 8448 O O . MET B 1 451 ? 29.266 -15.242 -16.609 1 92.31 451 MET B O 1
ATOM 8452 N N . ILE B 1 452 ? 28.156 -17.031 -15.891 1 93.69 452 ILE B N 1
ATOM 8453 C CA . ILE B 1 452 ? 29.031 -17.219 -14.75 1 93.69 452 ILE B CA 1
ATOM 8454 C C . ILE B 1 452 ? 29.859 -18.5 -14.938 1 93.69 452 ILE B C 1
ATOM 8456 O O . ILE B 1 452 ? 29.297 -19.578 -15.133 1 93.69 452 ILE B O 1
ATOM 8460 N N . ALA B 1 453 ? 31.125 -18.344 -14.789 1 90.94 453 ALA B N 1
ATOM 8461 C CA . ALA B 1 453 ? 32.031 -19.453 -15.016 1 90.94 453 ALA B CA 1
ATOM 8462 C C . ALA B 1 453 ? 31.922 -20.484 -13.898 1 90.94 453 ALA B C 1
ATOM 8464 O O . ALA B 1 453 ? 31.516 -20.172 -12.781 1 90.94 453 ALA B O 1
ATOM 8465 N N . GLU B 1 454 ? 32.344 -21.703 -14.164 1 90.06 454 GLU B N 1
ATOM 8466 C CA . GLU B 1 454 ? 32.219 -22.844 -13.25 1 90.06 454 GLU B CA 1
ATOM 8467 C C . GLU B 1 454 ? 33 -22.625 -11.969 1 90.06 454 GLU B C 1
ATOM 8469 O O . GLU B 1 454 ? 32.594 -23.031 -10.891 1 90.06 454 GLU B O 1
ATOM 8474 N N . GLU B 1 455 ? 34.125 -21.906 -12.086 1 88.19 455 GLU B N 1
ATOM 8475 C CA . GLU B 1 455 ? 35 -21.75 -10.953 1 88.19 455 GLU B CA 1
ATOM 8476 C C . GLU B 1 455 ? 34.562 -20.609 -10.039 1 88.19 455 GLU B C 1
ATOM 8478 O O . GLU B 1 455 ? 35 -20.5 -8.898 1 88.19 455 GLU B O 1
ATOM 8483 N N . THR B 1 456 ? 33.656 -19.844 -10.547 1 92.31 456 THR B N 1
ATOM 8484 C CA . THR B 1 456 ? 33.219 -18.656 -9.797 1 92.31 456 THR B CA 1
ATOM 8485 C C . THR B 1 456 ? 32.219 -19.062 -8.703 1 92.31 456 THR B C 1
ATOM 8487 O O . THR B 1 456 ? 31.234 -19.734 -8.969 1 92.31 456 THR B O 1
ATOM 8490 N N . THR B 1 457 ? 32.562 -18.641 -7.5 1 94.12 457 THR B N 1
ATOM 8491 C CA . THR B 1 457 ? 31.641 -18.875 -6.387 1 94.12 457 THR B CA 1
ATOM 8492 C C . THR B 1 457 ? 30.984 -17.578 -5.941 1 94.12 457 THR B C 1
ATOM 8494 O O . THR B 1 457 ? 29.859 -17.594 -5.449 1 94.12 457 THR B O 1
ATOM 8497 N N . VAL B 1 458 ? 31.75 -16.5 -6.09 1 95.81 458 VAL B N 1
ATOM 8498 C CA . VAL B 1 458 ? 31.219 -15.203 -5.711 1 95.81 458 VAL B CA 1
ATOM 8499 C C . VAL B 1 458 ? 31.375 -14.219 -6.867 1 95.81 458 VAL B C 1
ATOM 8501 O O . VAL B 1 458 ? 32.5 -14 -7.352 1 95.81 458 VAL B O 1
ATOM 8504 N N . LEU B 1 459 ? 30.297 -13.719 -7.336 1 94.62 459 LEU B N 1
ATOM 8505 C CA . LEU B 1 459 ? 30.281 -12.664 -8.344 1 94.62 459 LEU B CA 1
ATOM 8506 C C . LEU B 1 459 ? 30.031 -11.305 -7.711 1 94.62 459 LEU B C 1
ATOM 8508 O O . LEU B 1 459 ? 29 -11.117 -7.043 1 94.62 459 LEU B O 1
ATOM 8512 N N . VAL B 1 460 ? 30.938 -10.359 -7.867 1 93.19 460 VAL B N 1
ATOM 8513 C CA . VAL B 1 460 ? 30.797 -9.008 -7.328 1 93.19 460 VAL B CA 1
ATOM 8514 C C . VAL B 1 460 ? 30.469 -8.031 -8.453 1 93.19 460 VAL B C 1
ATOM 8516 O O . VAL B 1 460 ? 31.266 -7.855 -9.383 1 93.19 460 VAL B O 1
ATOM 8519 N N . ILE B 1 461 ? 29.297 -7.512 -8.391 1 89.31 461 ILE B N 1
ATOM 8520 C CA . ILE B 1 461 ? 28.844 -6.559 -9.398 1 89.31 461 ILE B CA 1
ATOM 8521 C C . ILE B 1 461 ? 28.984 -5.137 -8.859 1 89.31 461 ILE B C 1
ATOM 8523 O O . ILE B 1 461 ? 28.422 -4.801 -7.812 1 89.31 461 ILE B O 1
ATOM 8527 N N . THR B 1 462 ? 29.797 -4.387 -9.547 1 83.12 462 THR B N 1
ATOM 8528 C CA . THR B 1 462 ? 30 -3.002 -9.133 1 83.12 462 THR B CA 1
ATOM 8529 C C . THR B 1 462 ? 29.359 -2.043 -10.141 1 83.12 462 THR B C 1
ATOM 8531 O O . THR B 1 462 ? 28.984 -2.447 -11.242 1 83.12 462 THR B O 1
ATOM 8534 N N . GLY B 1 463 ? 29.188 -0.872 -9.781 1 71.31 463 GLY B N 1
ATOM 8535 C CA . GLY B 1 463 ? 28.641 0.133 -10.672 1 71.31 463 GLY B CA 1
ATOM 8536 C C . GLY B 1 463 ? 27.719 1.113 -9.969 1 71.31 463 GLY B C 1
ATOM 8537 O O . GLY B 1 463 ? 27.516 1.016 -8.758 1 71.31 463 GLY B O 1
ATOM 8538 N N . PRO B 1 464 ? 27.359 2.045 -10.812 1 61.78 464 PRO B N 1
ATOM 8539 C CA . PRO B 1 464 ? 26.516 3.076 -10.203 1 61.78 464 PRO B CA 1
ATOM 8540 C C . PRO B 1 464 ? 25.141 2.553 -9.812 1 61.78 464 PRO B C 1
ATOM 8542 O O . PRO B 1 464 ? 24.719 1.484 -10.266 1 61.78 464 PRO B O 1
ATOM 8545 N N . ASN B 1 465 ? 24.438 2.984 -8.727 1 55.34 465 ASN B N 1
ATOM 8546 C CA . ASN B 1 465 ? 23.156 2.535 -8.195 1 55.34 465 ASN B CA 1
ATOM 8547 C C . ASN B 1 465 ? 22.062 2.598 -9.258 1 55.34 465 ASN B C 1
ATOM 8549 O O . ASN B 1 465 ? 21.016 1.954 -9.125 1 55.34 465 ASN B O 1
ATOM 8553 N N . THR B 1 466 ? 22.344 3.307 -10.328 1 53.69 466 THR B N 1
ATOM 8554 C CA . THR B 1 466 ? 21.328 3.449 -11.359 1 53.69 466 THR B CA 1
ATOM 8555 C C . THR B 1 466 ? 21.469 2.371 -12.43 1 53.69 466 THR B C 1
ATOM 8557 O O . THR B 1 466 ? 20.781 2.402 -13.445 1 53.69 466 THR B O 1
ATOM 8560 N N . GLY B 1 467 ? 22.203 1.386 -12.148 1 58.75 467 GLY B N 1
ATOM 8561 C CA . GLY B 1 467 ? 22.594 0.563 -13.281 1 58.75 467 GLY B CA 1
ATOM 8562 C C . GLY B 1 467 ? 21.812 -0.73 -13.383 1 58.75 467 GLY B C 1
ATOM 8563 O O . GLY B 1 467 ? 22.062 -1.555 -14.258 1 58.75 467 GLY B O 1
ATOM 8564 N N . GLY B 1 468 ? 20.781 -0.898 -12.469 1 71.06 468 GLY B N 1
ATOM 8565 C CA . GLY B 1 468 ? 20.062 -2.148 -12.625 1 71.06 468 GLY B CA 1
ATOM 8566 C C . GLY B 1 468 ? 20.656 -3.287 -11.82 1 71.06 468 GLY B C 1
ATOM 8567 O O . GLY B 1 468 ? 20.328 -4.453 -12.039 1 71.06 468 GLY B O 1
ATOM 8568 N N . LYS B 1 469 ? 21.531 -2.963 -10.844 1 77.31 469 LYS B N 1
ATOM 8569 C CA . LYS B 1 469 ? 22.188 -3.996 -10.047 1 77.31 469 LYS B CA 1
ATOM 8570 C C . LYS B 1 469 ? 21.172 -4.832 -9.281 1 77.31 469 LYS B C 1
ATOM 8572 O O . LYS B 1 469 ? 21.219 -6.062 -9.312 1 77.31 469 LYS B O 1
ATOM 8577 N N . THR B 1 470 ? 20.266 -4.141 -8.711 1 81.31 470 THR B N 1
ATOM 8578 C CA . THR B 1 470 ? 19.25 -4.809 -7.902 1 81.31 470 THR B CA 1
ATOM 8579 C C . THR B 1 470 ? 18.344 -5.672 -8.773 1 81.31 470 THR B C 1
ATOM 8581 O O . THR B 1 470 ? 18.031 -6.809 -8.422 1 81.31 470 THR B O 1
ATOM 8584 N N . ILE B 1 471 ? 18 -5.211 -9.938 1 83.38 471 ILE B N 1
ATOM 8585 C CA . ILE B 1 471 ? 17.109 -5.938 -10.844 1 83.38 471 ILE B CA 1
ATOM 8586 C C . ILE B 1 471 ? 17.812 -7.191 -11.352 1 83.38 471 ILE B C 1
ATOM 8588 O O . ILE B 1 471 ? 17.188 -8.234 -11.547 1 83.38 471 ILE B O 1
ATOM 8592 N N . SER B 1 472 ? 19.062 -7.051 -11.555 1 88.19 472 SER B N 1
ATOM 8593 C CA . SER B 1 472 ? 19.828 -8.203 -12.008 1 88.19 472 SER B CA 1
ATOM 8594 C C . SER B 1 472 ? 19.812 -9.32 -10.969 1 88.19 472 SER B C 1
ATOM 8596 O O . SER B 1 472 ? 19.641 -10.492 -11.312 1 88.19 472 SER B O 1
ATOM 8598 N N . LEU B 1 473 ? 20 -8.938 -9.695 1 91.69 473 LEU B N 1
ATOM 8599 C CA . LEU B 1 473 ? 19.953 -9.922 -8.617 1 91.69 473 LEU B CA 1
ATOM 8600 C C . LEU B 1 473 ? 18.578 -10.609 -8.57 1 91.69 473 LEU B C 1
ATOM 8602 O O . LEU B 1 473 ? 18.5 -11.836 -8.5 1 91.69 473 LEU B O 1
ATOM 8606 N N . LYS B 1 474 ? 17.594 -9.789 -8.688 1 92 474 LYS B N 1
ATOM 8607 C CA . LYS B 1 474 ? 16.234 -10.32 -8.617 1 92 474 LYS B CA 1
ATOM 8608 C C . LYS B 1 474 ? 15.938 -11.227 -9.82 1 92 474 LYS B C 1
ATOM 8610 O O . LYS B 1 474 ? 15.219 -12.211 -9.688 1 92 474 LYS B O 1
ATOM 8615 N N . THR B 1 475 ? 16.469 -10.875 -10.953 1 93.88 475 THR B N 1
ATOM 8616 C CA . THR B 1 475 ? 16.25 -11.664 -12.164 1 93.88 475 THR B CA 1
ATOM 8617 C C . THR B 1 475 ? 16.797 -13.07 -12 1 93.88 475 THR B C 1
ATOM 8619 O O . THR B 1 475 ? 16.125 -14.055 -12.297 1 93.88 475 THR B O 1
ATOM 8622 N N . VAL B 1 476 ? 17.969 -13.141 -11.484 1 96.19 476 VAL B N 1
ATOM 8623 C CA . VAL B 1 476 ? 18.594 -14.453 -11.297 1 96.19 476 VAL B CA 1
ATOM 8624 C C . VAL B 1 476 ? 17.844 -15.234 -10.227 1 96.19 476 VAL B C 1
ATOM 8626 O O . VAL B 1 476 ? 17.609 -16.438 -10.375 1 96.19 476 VAL B O 1
ATOM 8629 N N . GLY B 1 477 ? 17.5 -14.562 -9.172 1 97.25 477 GLY B N 1
ATOM 8630 C CA . GLY B 1 477 ? 16.734 -15.211 -8.117 1 97.25 477 GLY B CA 1
ATOM 8631 C C . GLY B 1 477 ? 15.422 -15.781 -8.594 1 97.25 477 GLY B C 1
ATOM 8632 O O . GLY B 1 477 ? 15.102 -16.938 -8.328 1 97.25 477 GLY B O 1
ATOM 8633 N N . LEU B 1 478 ? 14.703 -14.992 -9.328 1 97.19 478 LEU B N 1
ATOM 8634 C CA . LEU B 1 478 ? 13.398 -15.422 -9.82 1 97.19 478 LEU B CA 1
ATOM 8635 C C . LEU B 1 478 ? 13.547 -16.531 -10.859 1 97.19 478 LEU B C 1
ATOM 8637 O O . LEU B 1 478 ? 12.758 -17.469 -10.883 1 97.19 478 LEU B O 1
ATOM 8641 N N . ALA B 1 479 ? 14.523 -16.406 -11.711 1 97.88 479 ALA B N 1
ATOM 8642 C CA . ALA B 1 479 ? 14.773 -17.453 -12.695 1 97.88 479 ALA B CA 1
ATOM 8643 C C . ALA B 1 479 ? 15.047 -18.797 -12.008 1 97.88 479 ALA B C 1
ATOM 8645 O O . ALA B 1 479 ? 14.57 -19.844 -12.461 1 97.88 479 ALA B O 1
ATOM 8646 N N . SER B 1 480 ? 15.781 -18.75 -10.961 1 97.81 480 SER B N 1
ATOM 8647 C CA . SER B 1 480 ? 16.109 -19.969 -10.227 1 97.81 480 SER B CA 1
ATOM 8648 C C . SER B 1 480 ? 14.867 -20.594 -9.602 1 97.81 480 SER B C 1
ATOM 8650 O O . SER B 1 480 ? 14.695 -21.812 -9.641 1 97.81 480 SER B O 1
ATOM 8652 N N . LEU B 1 481 ? 14.055 -19.75 -9.031 1 97.94 481 LEU B N 1
ATOM 8653 C CA . LEU B 1 481 ? 12.82 -20.234 -8.43 1 97.94 481 LEU B CA 1
ATOM 8654 C C . LEU B 1 481 ? 11.883 -20.797 -9.5 1 97.94 481 LEU B C 1
ATOM 8656 O O . LEU B 1 481 ? 11.258 -21.844 -9.297 1 97.94 481 LEU B O 1
ATOM 8660 N N . MET B 1 482 ? 11.82 -20.125 -10.609 1 98.19 482 MET B N 1
ATOM 8661 C CA . MET B 1 482 ? 10.977 -20.562 -11.719 1 98.19 482 MET B CA 1
ATOM 8662 C C . MET B 1 482 ? 11.414 -21.938 -12.227 1 98.19 482 MET B C 1
ATOM 8664 O O . MET B 1 482 ? 10.586 -22.844 -12.359 1 98.19 482 MET B O 1
ATOM 8668 N N . ALA B 1 483 ? 12.656 -22.109 -12.445 1 97.69 483 ALA B N 1
ATOM 8669 C CA . ALA B 1 483 ? 13.188 -23.391 -12.906 1 97.69 483 ALA B CA 1
ATOM 8670 C C . ALA B 1 483 ? 12.891 -24.516 -11.906 1 97.69 483 ALA B C 1
ATOM 8672 O O . ALA B 1 483 ? 12.562 -25.625 -12.297 1 97.69 483 ALA B O 1
ATOM 8673 N N . LYS B 1 484 ? 12.977 -24.188 -10.68 1 97.19 484 LYS B N 1
ATOM 8674 C CA . LYS B 1 484 ? 12.797 -25.141 -9.602 1 97.19 484 LYS B CA 1
ATOM 8675 C C . LYS B 1 484 ? 11.359 -25.656 -9.555 1 97.19 484 LYS B C 1
ATOM 8677 O O . LYS B 1 484 ? 11.109 -26.797 -9.164 1 97.19 484 LYS B O 1
ATOM 8682 N N . ILE B 1 485 ? 10.406 -24.844 -9.984 1 97.06 485 ILE B N 1
ATOM 8683 C CA . ILE B 1 485 ? 9 -25.203 -9.836 1 97.06 485 ILE B CA 1
ATOM 8684 C C . ILE B 1 485 ? 8.398 -25.5 -11.203 1 97.06 485 ILE B C 1
ATOM 8686 O O . ILE B 1 485 ? 7.172 -25.484 -11.367 1 97.06 485 ILE B O 1
ATOM 8690 N N . GLY B 1 486 ? 9.234 -25.703 -12.219 1 97.12 486 GLY B N 1
ATOM 8691 C CA . GLY B 1 486 ? 8.789 -26.234 -13.492 1 97.12 486 GLY B CA 1
ATOM 8692 C C . GLY B 1 486 ? 8.359 -25.172 -14.477 1 97.12 486 GLY B C 1
ATOM 8693 O O . GLY B 1 486 ? 7.613 -25.438 -15.422 1 97.12 486 GLY B O 1
ATOM 8694 N N . LEU B 1 487 ? 8.742 -23.953 -14.297 1 97.94 487 LEU B N 1
ATOM 8695 C CA . LEU B 1 487 ? 8.484 -22.875 -15.234 1 97.94 487 LEU B CA 1
ATOM 8696 C C . LEU B 1 487 ? 9.672 -22.688 -16.172 1 97.94 487 LEU B C 1
ATOM 8698 O O . LEU B 1 487 ? 10.812 -22.969 -15.812 1 97.94 487 LEU B O 1
ATOM 8702 N N . TYR B 1 488 ? 9.352 -22.297 -17.359 1 97.94 488 TYR B N 1
ATOM 8703 C CA . TYR B 1 488 ? 10.414 -21.891 -18.266 1 97.94 488 TYR B CA 1
ATOM 8704 C C . TYR B 1 488 ? 11.039 -20.578 -17.828 1 97.94 488 TYR B C 1
ATOM 8706 O O . TYR B 1 488 ? 10.414 -19.797 -17.094 1 97.94 488 TYR B O 1
ATOM 8714 N N . ILE B 1 489 ? 12.234 -20.391 -18.172 1 97.88 489 ILE B N 1
ATOM 8715 C CA . ILE B 1 489 ? 12.945 -19.156 -17.875 1 97.88 489 ILE B CA 1
ATOM 8716 C C . ILE B 1 489 ? 12.789 -18.188 -19.031 1 97.88 489 ILE B C 1
ATOM 8718 O O . ILE B 1 489 ? 12.867 -18.578 -20.203 1 97.88 489 ILE B O 1
ATOM 8722 N N . LEU B 1 490 ? 12.492 -16.938 -18.75 1 97.38 490 LEU B N 1
ATOM 8723 C CA . LEU B 1 490 ? 12.289 -15.922 -19.781 1 97.38 490 LEU B CA 1
ATOM 8724 C C . LEU B 1 490 ? 13.625 -15.438 -20.328 1 97.38 490 LEU B C 1
ATOM 8726 O O . LEU B 1 490 ? 14.07 -14.336 -20.016 1 97.38 490 LEU B O 1
ATOM 8730 N N . ALA B 1 491 ? 14.219 -16.234 -21.109 1 97.31 491 ALA B N 1
ATOM 8731 C CA . ALA B 1 491 ? 15.531 -15.992 -21.703 1 97.31 491 ALA B CA 1
ATOM 8732 C C . ALA B 1 491 ? 15.656 -16.703 -23.047 1 97.31 491 ALA B C 1
ATOM 8734 O O . ALA B 1 491 ? 14.773 -17.469 -23.453 1 97.31 491 ALA B O 1
ATOM 8735 N N . SER B 1 492 ? 16.703 -16.344 -23.75 1 95.56 492 SER B N 1
ATOM 8736 C CA . SER B 1 492 ? 16.984 -17.016 -25.016 1 95.56 492 SER B CA 1
ATOM 8737 C C . SER B 1 492 ? 17.625 -18.391 -24.781 1 95.56 492 SER B C 1
ATOM 8739 O O . SER B 1 492 ? 18.266 -18.609 -23.75 1 95.56 492 SER B O 1
ATOM 8741 N N . GLU B 1 493 ? 17.359 -19.297 -25.688 1 93.69 493 GLU B N 1
ATOM 8742 C CA . GLU B 1 493 ? 17.938 -20.641 -25.609 1 93.69 493 GLU B CA 1
ATOM 8743 C C . GLU B 1 493 ? 19.391 -20.625 -26.062 1 93.69 493 GLU B C 1
ATOM 8745 O O . GLU B 1 493 ? 19.766 -19.891 -26.969 1 93.69 493 GLU B O 1
ATOM 8750 N N . PRO B 1 494 ? 20.312 -21.281 -25.391 1 94.25 494 PRO B N 1
ATOM 8751 C CA . PRO B 1 494 ? 20.047 -22.25 -24.328 1 94.25 494 PRO B CA 1
ATOM 8752 C C . PRO B 1 494 ? 20.188 -21.641 -22.922 1 94.25 494 PRO B C 1
ATOM 8754 O O . PRO B 1 494 ? 20.875 -20.641 -22.75 1 94.25 494 PRO B O 1
ATOM 8757 N N . VAL B 1 495 ? 19.531 -22.281 -21.984 1 96.25 495 VAL B N 1
ATOM 8758 C CA . VAL B 1 495 ? 19.594 -21.828 -20.594 1 96.25 495 VAL B CA 1
ATOM 8759 C C . VAL B 1 495 ? 20.141 -22.969 -19.719 1 96.25 495 VAL B C 1
ATOM 8761 O O . VAL B 1 495 ? 19.656 -24.094 -19.812 1 96.25 495 VAL B O 1
ATOM 8764 N N . LYS B 1 496 ? 21.188 -22.719 -19.062 1 96.19 496 LYS B N 1
ATOM 8765 C CA . LYS B 1 496 ? 21.734 -23.641 -18.062 1 96.19 496 LYS B CA 1
ATOM 8766 C C . LYS B 1 496 ? 21.672 -23.031 -16.672 1 96.19 496 LYS B C 1
ATOM 8768 O O . LYS B 1 496 ? 22.266 -21.969 -16.438 1 96.19 496 LYS B O 1
ATOM 8773 N N . ILE B 1 497 ? 21.047 -23.703 -15.734 1 96.31 497 ILE B N 1
ATOM 8774 C CA . ILE B 1 497 ? 20.859 -23.156 -14.391 1 96.31 497 ILE B CA 1
ATOM 8775 C C . ILE B 1 497 ? 20.938 -24.266 -13.359 1 96.31 497 ILE B C 1
ATOM 8777 O O . ILE B 1 497 ? 20.375 -25.359 -13.57 1 96.31 497 ILE B O 1
ATOM 8781 N N . PRO B 1 498 ? 21.609 -24.109 -12.297 1 96.19 498 PRO B N 1
ATOM 8782 C CA . PRO B 1 498 ? 21.672 -25.141 -11.25 1 96.19 498 PRO B CA 1
ATOM 8783 C C . PRO B 1 498 ? 20.391 -25.188 -10.422 1 96.19 498 PRO B C 1
ATOM 8785 O O . PRO B 1 498 ? 19.688 -24.188 -10.273 1 96.19 498 PRO B O 1
ATOM 8788 N N . TRP B 1 499 ? 20.094 -26.422 -9.977 1 96.62 499 TRP B N 1
ATOM 8789 C CA . TRP B 1 499 ? 19.047 -26.578 -8.961 1 96.62 499 TRP B CA 1
ATOM 8790 C C . TRP B 1 499 ? 19.562 -26.125 -7.594 1 96.62 499 TRP B C 1
ATOM 8792 O O . TRP B 1 499 ? 20.594 -26.641 -7.117 1 96.62 499 TRP B O 1
ATOM 8802 N N . PHE B 1 500 ? 18.969 -25.156 -6.973 1 96.31 500 PHE B N 1
ATOM 8803 C CA . PHE B 1 500 ? 19.359 -24.672 -5.656 1 96.31 500 PHE B CA 1
ATOM 8804 C C . PHE B 1 500 ? 18.406 -25.188 -4.586 1 96.31 500 PHE B C 1
ATOM 8806 O O . PHE B 1 500 ? 17.203 -25.234 -4.793 1 96.31 500 PHE B O 1
ATOM 8813 N N . ASP B 1 501 ? 18.953 -25.609 -3.504 1 94.12 501 ASP B N 1
ATOM 8814 C CA . ASP B 1 501 ? 18.109 -26.062 -2.41 1 94.12 501 ASP B CA 1
ATOM 8815 C C . ASP B 1 501 ? 17.344 -24.906 -1.79 1 94.12 501 ASP B C 1
ATOM 8817 O O . ASP B 1 501 ? 16.219 -25.078 -1.314 1 94.12 501 ASP B O 1
ATOM 8821 N N . ALA B 1 502 ? 18.062 -23.75 -1.801 1 94.62 502 ALA B N 1
ATOM 8822 C CA . ALA B 1 502 ? 17.422 -22.547 -1.293 1 94.62 502 ALA B CA 1
ATOM 8823 C C . ALA B 1 502 ? 17.984 -21.297 -1.975 1 94.62 502 ALA B C 1
ATOM 8825 O O . ALA B 1 502 ? 19.141 -21.297 -2.412 1 94.62 502 ALA B O 1
ATOM 8826 N N . VAL B 1 503 ? 17.125 -20.344 -2.105 1 96.5 503 VAL B N 1
ATOM 8827 C CA . VAL B 1 503 ? 17.531 -19.031 -2.605 1 96.5 503 VAL B CA 1
ATOM 8828 C C . VAL B 1 503 ? 17.391 -17.984 -1.494 1 96.5 503 VAL B C 1
ATOM 8830 O O . VAL B 1 503 ? 16.281 -17.719 -1.015 1 96.5 503 VAL B O 1
ATOM 8833 N N . TYR B 1 504 ? 18.516 -17.438 -1.082 1 96.31 504 TYR B N 1
ATOM 8834 C CA . TYR B 1 504 ? 18.531 -16.422 -0.032 1 96.31 504 TYR B CA 1
ATOM 8835 C C . TYR B 1 504 ? 18.828 -15.039 -0.607 1 96.31 504 TYR B C 1
ATOM 8837 O O . TYR B 1 504 ? 19.688 -14.906 -1.488 1 96.31 504 TYR B O 1
ATOM 8845 N N . ALA B 1 505 ? 18.109 -14.086 -0.141 1 95.12 505 ALA B N 1
ATOM 8846 C CA . ALA B 1 505 ? 18.297 -12.734 -0.668 1 95.12 505 ALA B CA 1
ATOM 8847 C C . ALA B 1 505 ? 18.281 -11.703 0.453 1 95.12 505 ALA B C 1
ATOM 8849 O O . ALA B 1 505 ? 17.5 -11.812 1.399 1 95.12 505 ALA B O 1
ATOM 8850 N N . ASP B 1 506 ? 19.172 -10.797 0.42 1 92.69 506 ASP B N 1
ATOM 8851 C CA . ASP B 1 506 ? 19.141 -9.562 1.19 1 92.69 506 ASP B CA 1
ATOM 8852 C C . ASP B 1 506 ? 19.156 -8.344 0.271 1 92.69 506 ASP B C 1
ATOM 8854 O O . ASP B 1 506 ? 20.219 -7.855 -0.115 1 92.69 506 ASP B O 1
ATOM 8858 N N . ILE B 1 507 ? 17.906 -7.988 -0.119 1 85.56 507 ILE B N 1
ATOM 8859 C CA . ILE B 1 507 ? 17.734 -6.914 -1.091 1 85.56 507 ILE B CA 1
ATOM 8860 C C . ILE B 1 507 ? 16.859 -5.82 -0.497 1 85.56 507 ILE B C 1
ATOM 8862 O O . ILE B 1 507 ? 15.812 -6.109 0.099 1 85.56 507 ILE B O 1
ATOM 8866 N N . GLY B 1 508 ? 17.125 -4.555 -0.741 1 66.62 508 GLY B N 1
ATOM 8867 C CA . GLY B 1 508 ? 16.281 -3.391 -0.572 1 66.62 508 GLY B CA 1
ATOM 8868 C C . GLY B 1 508 ? 16.109 -2.98 0.878 1 66.62 508 GLY B C 1
ATOM 8869 O O . GLY B 1 508 ? 16.656 -3.621 1.778 1 66.62 508 GLY B O 1
ATOM 8870 N N . ASP B 1 509 ? 15.773 -1.68 1.066 1 53.75 509 ASP B N 1
ATOM 8871 C CA . ASP B 1 509 ? 15.586 -0.937 2.309 1 53.75 509 ASP B CA 1
ATOM 8872 C C . ASP B 1 509 ? 14.195 -1.166 2.887 1 53.75 509 ASP B C 1
ATOM 8874 O O . ASP B 1 509 ? 13.195 -0.739 2.303 1 53.75 509 ASP B O 1
ATOM 8878 N N . GLU B 1 510 ? 13.812 -2.416 3.301 1 47.19 510 GLU B N 1
ATOM 8879 C CA . GLU B 1 510 ? 12.508 -2.32 3.947 1 47.19 510 GLU B CA 1
ATOM 8880 C C . GLU B 1 510 ? 12.523 -1.298 5.078 1 47.19 510 GLU B C 1
ATOM 8882 O O . GLU B 1 510 ? 13.125 -1.534 6.129 1 47.19 510 GLU B O 1
ATOM 8887 N N . GLN B 1 511 ? 12.844 0.069 4.699 1 44.53 511 GLN B N 1
ATOM 8888 C CA . GLN B 1 511 ? 12.797 1.036 5.793 1 44.53 511 GLN B CA 1
ATOM 8889 C C . GLN B 1 511 ? 11.391 1.148 6.371 1 44.53 511 GLN B C 1
ATOM 8891 O O . GLN B 1 511 ? 10.461 1.573 5.68 1 44.53 511 GLN B O 1
ATOM 8896 N N . SER B 1 512 ? 10.797 0.216 6.852 1 43.66 512 SER B N 1
ATOM 8897 C CA . SER B 1 512 ? 9.562 0.571 7.555 1 43.66 512 SER B CA 1
ATOM 8898 C C . SER B 1 512 ? 9.859 1.39 8.805 1 43.66 512 SER B C 1
ATOM 8900 O O . SER B 1 512 ? 10.789 1.074 9.555 1 43.66 512 SER B O 1
ATOM 8902 N N . LEU B 1 513 ? 9.547 2.693 8.773 1 42.41 513 LEU B N 1
ATOM 8903 C CA . LEU B 1 513 ? 9.617 3.613 9.906 1 42.41 513 LEU B CA 1
ATOM 8904 C C . LEU B 1 513 ? 9.367 2.879 11.21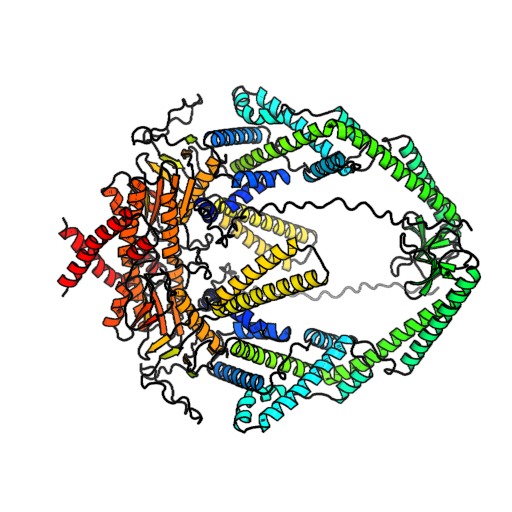9 1 42.41 513 LEU B C 1
ATOM 8906 O O . LEU B 1 513 ? 9.883 3.279 12.266 1 42.41 513 LEU B O 1
ATOM 8910 N N . THR B 1 514 ? 8.414 1.795 11.156 1 40.5 514 THR B N 1
ATOM 8911 C CA . THR B 1 514 ? 7.984 1.228 12.43 1 40.5 514 THR B CA 1
ATOM 8912 C C . THR B 1 514 ? 9.062 0.31 13 1 40.5 514 THR B C 1
ATOM 8914 O O . THR B 1 514 ? 8.969 -0.121 14.148 1 40.5 514 THR B O 1
ATOM 8917 N N . GLN B 1 515 ? 9.922 -0.267 12.141 1 43.62 515 GLN B N 1
ATOM 8918 C CA . GLN B 1 515 ? 10.828 -1.248 12.719 1 43.62 515 GLN B CA 1
ATOM 8919 C C . GLN B 1 515 ? 12.102 -0.581 13.242 1 43.62 515 GLN B C 1
ATOM 8921 O O . GLN B 1 515 ? 12.656 0.298 12.578 1 43.62 515 GLN B O 1
ATOM 8926 N N . SER B 1 516 ? 12.359 -0.743 14.594 1 44.94 516 SER B N 1
ATOM 8927 C CA . SER B 1 516 ? 13.336 -0.233 15.555 1 44.94 516 SER B CA 1
ATOM 8928 C C . SER B 1 516 ? 14.758 -0.364 15.016 1 44.94 516 SER B C 1
ATOM 8930 O O . SER B 1 516 ? 15.672 0.292 15.508 1 44.94 516 SER B O 1
ATOM 8932 N N . LEU B 1 517 ? 15.039 -1.485 14.219 1 48.75 517 LEU B N 1
ATOM 8933 C CA . LEU B 1 517 ? 16.453 -1.616 13.906 1 48.75 517 LEU B CA 1
ATOM 8934 C C . LEU B 1 517 ? 16.844 -0.743 12.719 1 48.75 517 LEU B C 1
ATOM 8936 O O . LEU B 1 517 ? 16.031 -0.544 11.805 1 48.75 517 LEU B O 1
ATOM 8940 N N . SER B 1 518 ? 18 -0.146 12.898 1 61.25 518 SER B N 1
ATOM 8941 C CA . SER B 1 518 ? 18.547 0.606 11.773 1 61.25 518 SER B CA 1
ATOM 8942 C C . SER B 1 518 ? 18.625 -0.255 10.516 1 61.25 518 SER B C 1
ATOM 8944 O O . SER B 1 518 ? 18.594 -1.484 10.602 1 61.25 518 SER B O 1
ATOM 8946 N N . THR B 1 519 ? 18.469 0.25 9.438 1 64.5 519 THR B N 1
ATOM 8947 C CA . THR B 1 519 ? 18.594 -0.383 8.125 1 64.5 519 THR B CA 1
ATOM 8948 C C . THR B 1 519 ? 19.875 -1.212 8.055 1 64.5 519 THR B C 1
ATOM 8950 O O . THR B 1 519 ? 19.859 -2.359 7.605 1 64.5 519 THR B O 1
ATOM 8953 N N . PHE B 1 520 ? 20.938 -0.833 8.805 1 73.56 520 PHE B N 1
ATOM 8954 C CA . PHE B 1 520 ? 22.234 -1.516 8.75 1 73.56 520 PHE B CA 1
ATOM 8955 C C . PHE B 1 520 ? 22.203 -2.787 9.594 1 73.56 520 PHE B C 1
ATOM 8957 O O . PHE B 1 520 ? 22.594 -3.857 9.117 1 73.56 520 PHE B O 1
ATOM 8964 N N . SER B 1 521 ? 21.734 -2.619 10.781 1 75.81 521 SER B N 1
ATOM 8965 C CA . SER B 1 521 ? 21.672 -3.766 11.68 1 75.81 521 SER B CA 1
ATOM 8966 C C . SER B 1 521 ? 20.734 -4.848 11.148 1 75.81 521 SER B C 1
ATOM 8968 O O . SER B 1 521 ? 21 -6.039 11.312 1 75.81 521 SER B O 1
ATOM 8970 N N . GLY B 1 522 ? 19.719 -4.398 10.523 1 77.81 522 GLY B N 1
ATOM 8971 C CA . GLY B 1 522 ? 18.797 -5.352 9.922 1 77.81 522 GLY B CA 1
ATOM 8972 C C . GLY B 1 522 ? 19.422 -6.168 8.812 1 77.81 522 GLY B C 1
ATOM 8973 O O . GLY B 1 522 ? 19.234 -7.383 8.734 1 77.81 522 GLY B O 1
ATOM 8974 N N . HIS B 1 523 ? 20.188 -5.512 8.023 1 83 523 HIS B N 1
ATOM 8975 C CA . HIS B 1 523 ? 20.891 -6.195 6.938 1 83 523 HIS B CA 1
ATOM 8976 C C . HIS B 1 523 ? 21.891 -7.207 7.48 1 83 523 HIS B C 1
ATOM 8978 O O . HIS B 1 523 ? 21.969 -8.344 7 1 83 523 HIS B O 1
ATOM 8984 N N . LEU B 1 524 ? 22.625 -6.789 8.484 1 86 524 LEU B N 1
ATOM 8985 C CA . LEU B 1 524 ? 23.656 -7.66 9.039 1 86 524 LEU B CA 1
ATOM 8986 C C . LEU B 1 524 ? 23.031 -8.891 9.688 1 86 524 LEU B C 1
ATOM 8988 O O . LEU B 1 524 ? 23.562 -10 9.555 1 86 524 LEU B O 1
ATOM 8992 N N . LYS B 1 525 ? 21.984 -8.641 10.336 1 84.69 525 LYS B N 1
ATOM 8993 C CA . LYS B 1 525 ? 21.281 -9.766 10.953 1 84.69 525 LYS B CA 1
ATOM 8994 C C . LYS B 1 525 ? 20.797 -10.758 9.898 1 84.69 525 LYS B C 1
ATOM 8996 O O . LYS B 1 525 ? 20.953 -11.969 10.062 1 84.69 525 LYS B O 1
ATOM 9001 N N . GLN B 1 526 ? 20.281 -10.258 8.859 1 88.38 526 GLN B N 1
ATOM 9002 C CA . GLN B 1 526 ? 19.797 -11.102 7.773 1 88.38 526 GLN B CA 1
ATOM 9003 C C . GLN B 1 526 ? 20.953 -11.859 7.113 1 88.38 526 GLN B C 1
ATOM 9005 O O . GLN B 1 526 ? 20.844 -13.062 6.855 1 88.38 526 GLN B O 1
ATOM 9010 N N . ILE B 1 527 ? 21.969 -11.156 6.867 1 91.06 527 ILE B N 1
ATOM 9011 C CA . ILE B 1 527 ? 23.109 -11.781 6.211 1 91.06 527 ILE B CA 1
ATOM 9012 C C . ILE B 1 527 ? 23.703 -12.867 7.117 1 91.06 527 ILE B C 1
ATOM 9014 O O . ILE B 1 527 ? 24.094 -13.93 6.641 1 91.06 527 ILE B O 1
ATOM 9018 N N . GLY B 1 528 ? 23.719 -12.531 8.406 1 89.5 528 GLY B N 1
ATOM 9019 C CA . GLY B 1 528 ? 24.172 -13.539 9.352 1 89.5 528 GLY B CA 1
ATOM 9020 C C . GLY B 1 528 ? 23.312 -14.789 9.344 1 89.5 528 GLY B C 1
ATOM 9021 O O . GLY B 1 528 ? 23.828 -15.906 9.375 1 89.5 528 GLY B O 1
ATOM 9022 N N . ALA B 1 529 ? 22.047 -14.586 9.297 1 90.94 529 ALA B N 1
ATOM 9023 C CA . ALA B 1 529 ? 21.109 -15.711 9.25 1 90.94 529 ALA B CA 1
ATOM 9024 C C . ALA B 1 529 ? 21.281 -16.516 7.969 1 90.94 529 ALA B C 1
ATOM 9026 O O . ALA B 1 529 ? 21.234 -17.75 7.988 1 90.94 529 ALA B O 1
ATOM 9027 N N . ILE B 1 530 ? 21.5 -15.852 6.875 1 93.56 530 ILE B N 1
ATOM 9028 C CA . ILE B 1 530 ? 21.703 -16.5 5.586 1 93.56 530 ILE B CA 1
ATOM 9029 C C . ILE B 1 530 ? 22.969 -17.344 5.629 1 93.56 530 ILE B C 1
ATOM 9031 O O . ILE B 1 530 ? 22.969 -18.5 5.18 1 93.56 530 ILE B O 1
ATOM 9035 N N . ARG B 1 531 ? 23.953 -16.766 6.211 1 92.81 531 ARG B N 1
ATOM 9036 C CA . ARG B 1 531 ? 25.219 -17.469 6.285 1 92.81 531 ARG B CA 1
ATOM 9037 C C . ARG B 1 531 ? 25.094 -18.734 7.137 1 92.81 531 ARG B C 1
ATOM 9039 O O . ARG B 1 531 ? 25.703 -19.766 6.832 1 92.81 531 ARG B O 1
ATOM 9046 N N . ALA B 1 532 ? 24.312 -18.672 8.125 1 90.94 532 ALA B N 1
ATOM 9047 C CA . ALA B 1 532 ? 24.125 -19.797 9.031 1 90.94 532 ALA B CA 1
ATOM 9048 C C . ALA B 1 532 ? 23.312 -20.906 8.367 1 90.94 532 ALA B C 1
ATOM 9050 O O . ALA B 1 532 ? 23.516 -22.078 8.648 1 90.94 532 ALA B O 1
ATOM 9051 N N . GLN B 1 533 ? 22.484 -20.578 7.387 1 92.69 533 GLN B N 1
ATOM 9052 C CA . GLN B 1 533 ? 21.547 -21.547 6.832 1 92.69 533 GLN B CA 1
ATOM 9053 C C . GLN B 1 533 ? 21.969 -21.984 5.434 1 92.69 533 GLN B C 1
ATOM 9055 O O . GLN B 1 533 ? 21.547 -23.047 4.957 1 92.69 533 GLN B O 1
ATOM 9060 N N . SER B 1 534 ? 22.734 -21.188 4.789 1 93.25 534 SER B N 1
ATOM 9061 C CA . SER B 1 534 ? 23.125 -21.484 3.418 1 93.25 534 SER B CA 1
ATOM 9062 C C . SER B 1 534 ? 23.984 -22.75 3.352 1 93.25 534 SER B C 1
ATOM 9064 O O . SER B 1 534 ? 24.734 -23.047 4.277 1 93.25 534 SER B O 1
ATOM 9066 N N . THR B 1 535 ? 23.797 -23.469 2.291 1 92 535 THR B N 1
ATOM 9067 C CA . THR B 1 535 ? 24.547 -24.703 2.062 1 92 535 THR B CA 1
ATOM 9068 C C . THR B 1 535 ? 25.359 -24.609 0.777 1 92 535 THR B C 1
ATOM 9070 O O . THR B 1 535 ? 25.312 -23.594 0.078 1 92 535 THR B O 1
ATOM 9073 N N . SER B 1 536 ? 26.062 -25.719 0.476 1 91.69 536 SER B N 1
ATOM 9074 C CA . SER B 1 536 ? 26.891 -25.797 -0.726 1 91.69 536 SER B CA 1
ATOM 9075 C C . SER B 1 536 ? 26.031 -25.906 -1.979 1 91.69 536 SER B C 1
ATOM 9077 O O . SER B 1 536 ? 26.547 -25.969 -3.094 1 91.69 536 SER B O 1
ATOM 9079 N N . GLN B 1 537 ? 24.719 -25.844 -1.833 1 93.44 537 GLN B N 1
ATOM 9080 C CA . GLN B 1 537 ? 23.797 -25.922 -2.967 1 93.44 537 GLN B CA 1
ATOM 9081 C C . GLN B 1 537 ? 22.875 -24.703 -3.01 1 93.44 537 GLN B C 1
ATOM 9083 O O . GLN B 1 537 ? 21.875 -24.703 -3.738 1 93.44 537 GLN B O 1
ATOM 9088 N N . SER B 1 538 ? 23.219 -23.672 -2.223 1 95.44 538 SER B N 1
ATOM 9089 C CA . SER B 1 538 ? 22.312 -22.531 -2.102 1 95.44 538 SER B CA 1
ATOM 9090 C C . SER B 1 538 ? 22.766 -21.391 -3.002 1 95.44 538 SER B C 1
ATOM 9092 O O . SER B 1 538 ? 23.922 -21.312 -3.393 1 95.44 538 SER B O 1
ATOM 9094 N N . LEU B 1 539 ? 21.812 -20.609 -3.41 1 96.88 539 LEU B N 1
ATOM 9095 C CA . LEU B 1 539 ? 22.047 -19.328 -4.066 1 96.88 539 LEU B CA 1
ATOM 9096 C C . LEU B 1 539 ? 21.875 -18.172 -3.082 1 96.88 539 LEU B C 1
ATOM 9098 O O . LEU B 1 539 ? 20.875 -18.109 -2.359 1 96.88 539 LEU B O 1
ATOM 9102 N N . VAL B 1 540 ? 22.875 -17.281 -3.01 1 97.25 540 VAL B N 1
ATOM 9103 C CA . VAL B 1 540 ? 22.812 -16.141 -2.105 1 97.25 540 VAL B CA 1
ATOM 9104 C C . VAL B 1 540 ? 22.906 -14.836 -2.906 1 97.25 540 VAL B C 1
ATOM 9106 O O . VAL B 1 540 ? 23.812 -14.664 -3.725 1 97.25 540 VAL B O 1
ATOM 9109 N N . LEU B 1 541 ? 21.969 -13.992 -2.738 1 96.69 541 LEU B N 1
ATOM 9110 C CA . LEU B 1 541 ? 21.891 -12.695 -3.398 1 96.69 541 LEU B CA 1
ATOM 9111 C C . LEU B 1 541 ? 22.016 -11.562 -2.385 1 96.69 541 LEU B C 1
ATOM 9113 O O . LEU B 1 541 ? 21.125 -11.391 -1.537 1 96.69 541 LEU B O 1
ATOM 9117 N N . LEU B 1 542 ? 23.031 -10.75 -2.479 1 94.31 542 LEU B N 1
ATOM 9118 C CA . LEU B 1 542 ? 23.281 -9.672 -1.533 1 94.31 542 LEU B CA 1
ATOM 9119 C C . LEU B 1 542 ? 23.359 -8.328 -2.252 1 94.31 542 LEU B C 1
ATOM 9121 O O . LEU B 1 542 ? 24.234 -8.125 -3.098 1 94.31 542 LEU B O 1
ATOM 9125 N N . ASP B 1 543 ? 22.5 -7.477 -1.887 1 89.44 543 ASP B N 1
ATOM 9126 C CA . ASP B 1 543 ? 22.469 -6.156 -2.504 1 89.44 543 ASP B CA 1
ATOM 9127 C C . ASP B 1 543 ? 23.172 -5.125 -1.62 1 89.44 543 ASP B C 1
ATOM 9129 O O . ASP B 1 543 ? 22.953 -5.09 -0.407 1 89.44 543 ASP B O 1
ATOM 9133 N N . GLU B 1 544 ? 24 -4.359 -2.229 1 85.06 544 GLU B N 1
ATOM 9134 C CA . GLU B 1 544 ? 24.688 -3.227 -1.598 1 85.06 544 GLU B CA 1
ATOM 9135 C C . GLU B 1 544 ? 25.422 -3.658 -0.337 1 85.06 544 GLU B C 1
ATOM 9137 O O . GLU B 1 544 ? 25.234 -3.074 0.732 1 85.06 544 GLU B O 1
ATOM 9142 N N . VAL B 1 545 ? 26.297 -4.621 -0.532 1 88.88 545 VAL B N 1
ATOM 9143 C CA . VAL B 1 545 ? 27.062 -5.168 0.585 1 88.88 545 VAL B CA 1
ATOM 9144 C C . VAL B 1 545 ? 27.953 -4.082 1.173 1 88.88 545 VAL B C 1
ATOM 9146 O O . VAL B 1 545 ? 28.656 -3.381 0.437 1 88.88 545 VAL B O 1
ATOM 9149 N N . GLY B 1 546 ? 27.859 -3.916 2.459 1 84.06 546 GLY B N 1
ATOM 9150 C CA . GLY B 1 546 ? 28.703 -2.982 3.174 1 84.06 546 GLY B CA 1
ATOM 9151 C C . GLY B 1 546 ? 28.141 -1.576 3.23 1 84.06 546 GLY B C 1
ATOM 9152 O O . GLY B 1 546 ? 28.781 -0.664 3.76 1 84.06 546 GLY B O 1
ATOM 9153 N N . ALA B 1 547 ? 27 -1.377 2.721 1 78.19 547 ALA B N 1
ATOM 9154 C CA . ALA B 1 547 ? 26.375 -0.051 2.691 1 78.19 547 ALA B CA 1
ATOM 9155 C C . ALA B 1 547 ? 25.719 0.281 4.027 1 78.19 547 ALA B C 1
ATOM 9157 O O . ALA B 1 547 ? 25.469 -0.611 4.84 1 78.19 547 ALA B O 1
ATOM 9158 N N . GLY B 1 548 ? 25.5 1.556 4.273 1 75 548 GLY B N 1
ATOM 9159 C CA . GLY B 1 548 ? 24.719 1.993 5.418 1 75 548 GLY B CA 1
ATOM 9160 C C . GLY B 1 548 ? 25.562 2.268 6.648 1 75 548 GLY B C 1
ATOM 9161 O O . GLY B 1 548 ? 25.031 2.342 7.762 1 75 548 GLY B O 1
ATOM 9162 N N . THR B 1 549 ? 26.828 2.275 6.484 1 79.38 549 THR B N 1
ATOM 9163 C CA . THR B 1 549 ? 27.766 2.555 7.566 1 79.38 549 THR B CA 1
ATOM 9164 C C . THR B 1 549 ? 29 3.277 7.039 1 79.38 549 THR B C 1
ATOM 9166 O O . THR B 1 549 ? 29.016 3.734 5.895 1 79.38 549 THR B O 1
ATOM 9169 N N . ASN B 1 550 ? 29.875 3.451 8.016 1 80.19 550 ASN B N 1
ATOM 9170 C CA . ASN B 1 550 ? 31.141 4.035 7.598 1 80.19 550 ASN B CA 1
ATOM 9171 C C . ASN B 1 550 ? 31.781 3.244 6.457 1 80.19 550 ASN B C 1
ATOM 9173 O O . ASN B 1 550 ? 31.875 2.018 6.523 1 80.19 550 ASN B O 1
ATOM 9177 N N . PRO B 1 551 ? 32.188 3.961 5.418 1 82.5 551 PRO B N 1
ATOM 9178 C CA . PRO B 1 551 ? 32.656 3.285 4.207 1 82.5 551 PRO B CA 1
ATOM 9179 C C . PRO B 1 551 ? 33.844 2.346 4.473 1 82.5 551 PRO B C 1
ATOM 9181 O O . PRO B 1 551 ? 33.906 1.264 3.883 1 82.5 551 PRO B O 1
ATOM 9184 N N . LEU B 1 552 ? 34.719 2.732 5.336 1 82.81 552 LEU B N 1
ATOM 9185 C CA . LEU B 1 552 ? 35.875 1.889 5.617 1 82.81 552 LEU B CA 1
ATOM 9186 C C . LEU B 1 552 ? 35.469 0.613 6.34 1 82.81 552 LEU B C 1
ATOM 9188 O O . LEU B 1 552 ? 35.875 -0.484 5.965 1 82.81 552 LEU B O 1
ATOM 9192 N N . GLU B 1 553 ? 34.719 0.765 7.266 1 85.69 553 GLU B N 1
ATOM 9193 C CA . GLU B 1 553 ? 34.219 -0.393 8 1 85.69 553 GLU B CA 1
ATOM 9194 C C . GLU B 1 553 ? 33.312 -1.257 7.133 1 85.69 553 GLU B C 1
ATOM 9196 O O . GLU B 1 553 ? 33.344 -2.486 7.211 1 85.69 553 GLU B O 1
ATOM 9201 N N . GLY B 1 554 ? 32.562 -0.548 6.402 1 88 554 GLY B N 1
ATOM 9202 C CA . GLY B 1 554 ? 31.688 -1.264 5.492 1 88 554 GLY B CA 1
ATOM 9203 C C . GLY B 1 554 ? 32.438 -2.117 4.484 1 88 554 GLY B C 1
ATOM 9204 O O . GLY B 1 554 ? 32.031 -3.256 4.219 1 88 554 GLY B O 1
ATOM 9205 N N . ALA B 1 555 ? 33.469 -1.584 3.902 1 88.62 555 ALA B N 1
ATOM 9206 C CA . ALA B 1 555 ? 34.281 -2.32 2.941 1 88.62 555 ALA B CA 1
ATOM 9207 C C . ALA B 1 555 ? 34.938 -3.523 3.6 1 88.62 555 ALA B C 1
ATOM 9209 O O . ALA B 1 555 ? 34.969 -4.621 3.035 1 88.62 555 ALA B O 1
ATOM 9210 N N . ALA B 1 556 ? 35.438 -3.275 4.797 1 89.88 556 ALA B N 1
ATOM 9211 C CA . ALA B 1 556 ? 36.125 -4.355 5.52 1 89.88 556 ALA B CA 1
ATOM 9212 C C . ALA B 1 556 ? 35.156 -5.484 5.844 1 89.88 556 ALA B C 1
ATOM 9214 O O . ALA B 1 556 ? 35.438 -6.656 5.617 1 89.88 556 ALA B O 1
ATOM 9215 N N . LEU B 1 557 ? 34.062 -5.137 6.301 1 90.38 557 LEU B N 1
ATOM 9216 C CA . LEU B 1 557 ? 33.031 -6.113 6.633 1 90.38 557 LEU B CA 1
ATOM 9217 C C . LEU B 1 557 ? 32.531 -6.832 5.383 1 90.38 557 LEU B C 1
ATOM 9219 O O . LEU B 1 557 ? 32.375 -8.055 5.391 1 90.38 557 LEU B O 1
ATOM 9223 N N . GLY B 1 558 ? 32.281 -6.039 4.383 1 92.69 558 GLY B N 1
ATOM 9224 C CA . GLY B 1 558 ? 31.828 -6.617 3.131 1 92.69 558 GLY B CA 1
ATOM 9225 C C . GLY B 1 558 ? 32.812 -7.641 2.561 1 92.69 558 GLY B C 1
ATOM 9226 O O . GLY B 1 558 ? 32.375 -8.719 2.133 1 92.69 558 GLY B O 1
ATOM 9227 N N . MET B 1 559 ? 34.062 -7.328 2.549 1 93.06 559 MET B N 1
ATOM 9228 C CA . MET B 1 559 ? 35.062 -8.242 2.047 1 93.06 559 MET B CA 1
ATOM 9229 C C . MET B 1 559 ? 35.094 -9.531 2.869 1 93.06 559 MET B C 1
ATOM 9231 O O . MET B 1 559 ? 35.125 -10.625 2.312 1 93.06 559 MET B O 1
ATOM 9235 N N . SER B 1 560 ? 35.031 -9.336 4.168 1 92.75 560 SER B N 1
ATOM 9236 C CA . SER B 1 560 ? 35.094 -10.484 5.062 1 92.75 560 SER B CA 1
ATOM 9237 C C . SER B 1 560 ? 33.875 -11.375 4.883 1 92.75 560 SER B C 1
ATOM 9239 O O . SER B 1 560 ? 33.969 -12.602 4.91 1 92.75 560 SER B O 1
ATOM 9241 N N . LEU B 1 561 ? 32.781 -10.789 4.746 1 93.44 561 LEU B N 1
ATOM 9242 C CA . LEU B 1 561 ? 31.547 -11.516 4.547 1 93.44 561 LEU B CA 1
ATOM 9243 C C . LEU B 1 561 ? 31.578 -12.328 3.254 1 93.44 561 LEU B C 1
ATOM 9245 O O . LEU B 1 561 ? 31.266 -13.516 3.252 1 93.44 561 LEU B O 1
ATOM 9249 N N . LEU B 1 562 ? 31.969 -11.688 2.152 1 94.81 562 LEU B N 1
ATOM 9250 C CA . LEU B 1 562 ? 32 -12.359 0.855 1 94.81 562 LEU B CA 1
ATOM 9251 C C . LEU B 1 562 ? 33.031 -13.492 0.851 1 94.81 562 LEU B C 1
ATOM 9253 O O . LEU B 1 562 ? 32.781 -14.539 0.248 1 94.81 562 LEU B O 1
ATOM 9257 N N . GLU B 1 563 ? 34.094 -13.297 1.542 1 93.94 563 GLU B N 1
ATOM 9258 C CA . GLU B 1 563 ? 35.094 -14.359 1.657 1 93.94 563 GLU B CA 1
ATOM 9259 C C . GLU B 1 563 ? 34.531 -15.562 2.406 1 93.94 563 GLU B C 1
ATOM 9261 O O . GLU B 1 563 ? 34.812 -16.719 2.047 1 93.94 563 GLU B O 1
ATOM 9266 N N . SER B 1 564 ? 33.812 -15.242 3.391 1 92.62 564 SER B N 1
ATOM 9267 C CA . SER B 1 564 ? 33.188 -16.312 4.156 1 92.62 564 SER B CA 1
ATOM 9268 C C . SER B 1 564 ? 32.25 -17.141 3.291 1 92.62 564 SER B C 1
ATOM 9270 O O . SER B 1 564 ? 32.188 -18.359 3.41 1 92.62 564 SER B O 1
ATOM 9272 N N . PHE B 1 565 ? 31.531 -16.531 2.428 1 93.62 565 PHE B N 1
ATOM 9273 C CA . PHE B 1 565 ? 30.609 -17.219 1.53 1 93.62 565 PHE B CA 1
ATOM 9274 C C . PHE B 1 565 ? 31.391 -18.016 0.483 1 93.62 565 PHE B C 1
ATOM 9276 O O . PHE B 1 565 ? 30.969 -19.094 0.078 1 93.62 565 PHE B O 1
ATOM 9283 N N . ALA B 1 566 ? 32.438 -17.484 0.031 1 92.94 566 ALA B N 1
ATOM 9284 C CA . ALA B 1 566 ? 33.281 -18.172 -0.951 1 92.94 566 ALA B CA 1
ATOM 9285 C C . ALA B 1 566 ? 33.844 -19.453 -0.369 1 92.94 566 ALA B C 1
ATOM 9287 O O . ALA B 1 566 ? 33.938 -20.484 -1.056 1 92.94 566 ALA B O 1
ATOM 9288 N N . GLU B 1 567 ? 34.219 -19.422 0.88 1 88 567 GLU B N 1
ATOM 9289 C CA . GLU B 1 567 ? 34.875 -20.562 1.511 1 88 567 GLU B CA 1
ATOM 9290 C C . GLU B 1 567 ? 33.875 -21.625 1.929 1 88 567 GLU B C 1
ATOM 9292 O O . GLU B 1 567 ? 34.062 -22.812 1.663 1 88 567 GLU B O 1
ATOM 9297 N N . ALA B 1 568 ? 32.844 -21.328 2.592 1 75.5 568 ALA B N 1
ATOM 9298 C CA . ALA B 1 568 ? 31.969 -22.375 3.105 1 75.5 568 ALA B CA 1
ATOM 9299 C C . ALA B 1 568 ? 30.5 -21.938 3.055 1 75.5 568 ALA B C 1
ATOM 9301 O O . ALA B 1 568 ? 29.641 -22.531 3.705 1 75.5 568 ALA B O 1
ATOM 9302 N N . GLY B 1 569 ? 30.188 -21.078 2.053 1 73.62 569 GLY B N 1
ATOM 9303 C CA . GLY B 1 569 ? 28.891 -20.547 2.404 1 73.62 569 GLY B CA 1
ATOM 9304 C C . GLY B 1 569 ? 27.844 -20.766 1.329 1 73.62 569 GLY B C 1
ATOM 9305 O O . GLY B 1 569 ? 26.641 -20.75 1.611 1 73.62 569 GLY B O 1
ATOM 9306 N N . SER B 1 570 ? 28.234 -20.922 0.152 1 89.19 570 SER B N 1
ATOM 9307 C CA . SER B 1 570 ? 27.172 -21.016 -0.856 1 89.19 570 SER B CA 1
ATOM 9308 C C . SER B 1 570 ? 27.703 -21.594 -2.16 1 89.19 570 SER B C 1
ATOM 9310 O O . SER B 1 570 ? 28.922 -21.703 -2.357 1 89.19 570 SER B O 1
ATOM 9312 N N . PHE B 1 571 ? 26.828 -22.219 -2.957 1 94 571 PHE B N 1
ATOM 9313 C CA . PHE B 1 571 ? 27.188 -22.656 -4.297 1 94 571 PHE B CA 1
ATOM 9314 C C . PHE B 1 571 ? 27.531 -21.469 -5.184 1 94 571 PHE B C 1
ATOM 9316 O O . PHE B 1 571 ? 28.516 -21.484 -5.922 1 94 571 PHE B O 1
ATOM 9323 N N . LEU B 1 572 ? 26.781 -20.453 -5.043 1 96 572 LEU B N 1
ATOM 9324 C CA . LEU B 1 572 ? 26.938 -19.219 -5.812 1 96 572 LEU B CA 1
ATOM 9325 C C . LEU B 1 572 ? 26.422 -18.016 -5.039 1 96 572 LEU B C 1
ATOM 9327 O O . LEU B 1 572 ? 25.344 -18.078 -4.449 1 96 572 LEU B O 1
ATOM 9331 N N . THR B 1 573 ? 27.234 -16.969 -4.922 1 97.19 573 THR B N 1
ATOM 9332 C CA . THR B 1 573 ? 26.844 -15.703 -4.301 1 97.19 573 THR B CA 1
ATOM 9333 C C . THR B 1 573 ? 26.969 -14.547 -5.297 1 97.19 573 THR B C 1
ATOM 9335 O O . THR B 1 573 ? 28.016 -14.375 -5.922 1 97.19 573 THR B O 1
ATOM 9338 N N . LEU B 1 574 ? 25.891 -13.898 -5.527 1 96.19 574 LEU B N 1
ATOM 9339 C CA . LEU B 1 574 ? 25.906 -12.648 -6.285 1 96.19 574 LEU B CA 1
ATOM 9340 C C . LEU B 1 574 ? 25.766 -11.453 -5.355 1 96.19 574 LEU B C 1
ATOM 9342 O O . LEU B 1 574 ? 24.812 -11.375 -4.582 1 96.19 574 LEU B O 1
ATOM 9346 N N . ALA B 1 575 ? 26.703 -10.562 -5.418 1 94.12 575 ALA B N 1
ATOM 9347 C CA . ALA B 1 575 ? 26.703 -9.398 -4.535 1 94.12 575 ALA B CA 1
ATOM 9348 C C . ALA B 1 575 ? 26.906 -8.109 -5.32 1 94.12 575 ALA B C 1
ATOM 9350 O O . ALA B 1 575 ? 27.703 -8.062 -6.25 1 94.12 575 ALA B O 1
ATOM 9351 N N . THR B 1 576 ? 26.125 -7.156 -5.016 1 90.06 576 THR B N 1
ATOM 9352 C CA . THR B 1 576 ? 26.344 -5.82 -5.547 1 90.06 576 THR B CA 1
ATOM 9353 C C . THR B 1 576 ? 26.953 -4.91 -4.48 1 90.06 576 THR B C 1
ATOM 9355 O O . THR B 1 576 ? 26.734 -5.109 -3.287 1 90.06 576 THR B O 1
ATOM 9358 N N . THR B 1 577 ? 27.781 -4.027 -4.906 1 87.31 577 THR B N 1
ATOM 9359 C CA . THR B 1 577 ? 28.391 -3.098 -3.959 1 87.31 577 THR B CA 1
ATOM 9360 C C . THR B 1 577 ? 28.844 -1.825 -4.668 1 87.31 577 THR B C 1
ATOM 9362 O O . THR B 1 577 ? 29.047 -1.823 -5.883 1 87.31 577 THR B O 1
ATOM 9365 N N . HIS B 1 578 ? 29 -0.813 -3.867 1 81.38 578 HIS B N 1
ATOM 9366 C CA . 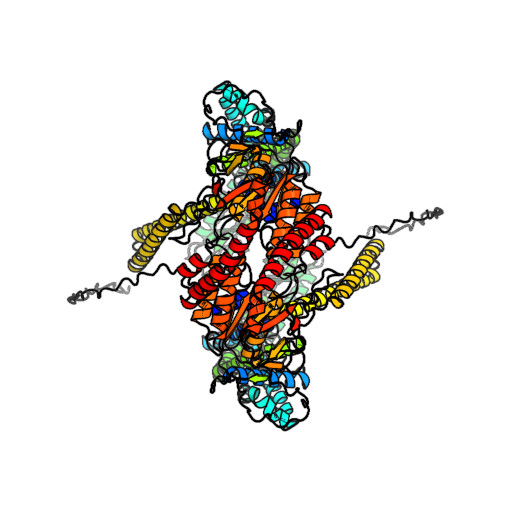HIS B 1 578 ? 29.578 0.44 -4.344 1 81.38 578 HIS B CA 1
ATOM 9367 C C . HIS B 1 578 ? 31.016 0.617 -3.848 1 81.38 578 HIS B C 1
ATOM 9369 O O . HIS B 1 578 ? 31.688 1.584 -4.211 1 81.38 578 HIS B O 1
ATOM 9375 N N . HIS B 1 579 ? 31.453 -0.312 -3.084 1 83.5 579 HIS B N 1
ATOM 9376 C CA . HIS B 1 579 ? 32.812 -0.24 -2.527 1 83.5 579 HIS B CA 1
ATOM 9377 C C . HIS B 1 579 ? 33.844 -0.789 -3.508 1 83.5 579 HIS B C 1
ATOM 9379 O O . HIS B 1 579 ? 33.875 -1.997 -3.754 1 83.5 579 HIS B O 1
ATOM 9385 N N . GLY B 1 580 ? 34.656 0.055 -3.973 1 81.75 580 GLY B N 1
ATOM 9386 C CA . GLY B 1 580 ? 35.656 -0.344 -4.934 1 81.75 580 GLY B CA 1
ATOM 9387 C C . GLY B 1 580 ? 36.656 -1.354 -4.375 1 81.75 580 GLY B C 1
ATOM 9388 O O . GLY B 1 580 ? 37.219 -2.137 -5.129 1 81.75 580 GLY B O 1
ATOM 9389 N N . GLU B 1 581 ? 36.781 -1.412 -3.07 1 83.56 581 GLU B N 1
ATOM 9390 C CA . GLU B 1 581 ? 37.719 -2.311 -2.422 1 83.56 581 GLU B CA 1
ATOM 9391 C C . GLU B 1 581 ? 37.344 -3.771 -2.635 1 83.56 581 GLU B C 1
ATOM 9393 O O . GLU B 1 581 ? 38.219 -4.652 -2.652 1 83.56 581 GLU B O 1
ATOM 9398 N N . LEU B 1 582 ? 36.125 -4.023 -2.779 1 89.12 582 LEU B N 1
ATOM 9399 C CA . LEU B 1 582 ? 35.625 -5.398 -2.869 1 89.12 582 LEU B CA 1
ATOM 9400 C C . LEU B 1 582 ? 36.031 -6.027 -4.203 1 89.12 582 LEU B C 1
ATOM 9402 O O . LEU B 1 582 ? 36.062 -7.254 -4.328 1 89.12 582 LEU B O 1
ATOM 9406 N N . LYS B 1 583 ? 36.375 -5.199 -5.18 1 85.31 583 LYS B N 1
ATOM 9407 C CA . LYS B 1 583 ? 36.781 -5.703 -6.488 1 85.31 583 LYS B CA 1
ATOM 9408 C C . LYS B 1 583 ? 38.125 -6.383 -6.41 1 85.31 583 LYS B C 1
ATOM 9410 O O . LYS B 1 583 ? 38.469 -7.195 -7.273 1 85.31 583 LYS B O 1
ATOM 9415 N N . THR B 1 584 ? 38.812 -6.102 -5.402 1 87 584 THR B N 1
ATOM 9416 C CA . THR B 1 584 ? 40.156 -6.617 -5.281 1 87 584 THR B CA 1
ATOM 9417 C C . THR B 1 584 ? 40.156 -8.086 -4.879 1 87 584 THR B C 1
ATOM 9419 O O . THR B 1 584 ? 41.156 -8.781 -5.012 1 87 584 THR B O 1
ATOM 9422 N N . LEU B 1 585 ? 39.062 -8.539 -4.445 1 89.56 585 LEU B N 1
ATOM 9423 C CA . LEU B 1 585 ? 38.969 -9.922 -3.988 1 89.56 585 LEU B CA 1
ATOM 9424 C C . LEU B 1 585 ? 39.25 -10.891 -5.125 1 89.56 585 LEU B C 1
ATOM 9426 O O . LEU B 1 585 ? 39.781 -11.977 -4.895 1 89.56 585 LEU B O 1
ATOM 9430 N N . LYS B 1 586 ? 38.938 -10.477 -6.344 1 90.31 586 LYS B N 1
ATOM 9431 C CA . LYS B 1 586 ? 39.156 -11.32 -7.516 1 90.31 586 LYS B CA 1
ATOM 9432 C C . LYS B 1 586 ? 40.625 -11.625 -7.703 1 90.31 586 LYS B C 1
ATOM 9434 O O . LYS B 1 586 ? 40.969 -12.711 -8.172 1 90.31 586 LYS B O 1
ATOM 9439 N N . TYR B 1 587 ? 41.438 -10.789 -7.262 1 86.38 587 TYR B N 1
ATOM 9440 C CA . TYR B 1 587 ? 42.875 -10.922 -7.516 1 86.38 587 TYR B CA 1
ATOM 9441 C C . TYR B 1 587 ? 43.531 -11.758 -6.43 1 86.38 587 TYR B C 1
ATOM 9443 O O . TYR B 1 587 ? 44.625 -12.281 -6.633 1 86.38 587 TYR B O 1
ATOM 9451 N N . SER B 1 588 ? 42.844 -11.883 -5.336 1 86.19 588 SER B N 1
ATOM 9452 C CA . SER B 1 588 ? 43.406 -12.68 -4.242 1 86.19 588 SER B CA 1
ATOM 9453 C C . SER B 1 588 ? 42.844 -14.086 -4.242 1 86.19 588 SER B C 1
ATOM 9455 O O . SER B 1 588 ? 43.438 -15.008 -3.676 1 86.19 588 SER B O 1
ATOM 9457 N N . ASN B 1 589 ? 41.75 -14.242 -4.812 1 90.19 589 ASN B N 1
ATOM 9458 C CA . ASN B 1 589 ? 41 -15.508 -4.797 1 90.19 589 ASN B CA 1
ATOM 9459 C C . ASN B 1 589 ? 40.281 -15.75 -6.121 1 90.19 589 ASN B C 1
ATOM 9461 O O . ASN B 1 589 ? 39.406 -14.984 -6.504 1 90.19 589 ASN B O 1
ATOM 9465 N N . ASP B 1 590 ? 40.531 -16.859 -6.77 1 88.81 590 ASP B N 1
ATOM 9466 C CA . ASP B 1 590 ? 40.031 -17.172 -8.109 1 88.81 590 ASP B CA 1
ATOM 9467 C C . ASP B 1 590 ? 38.562 -17.5 -8.078 1 88.81 590 ASP B C 1
ATOM 9469 O O . ASP B 1 590 ? 37.906 -17.547 -9.125 1 88.81 590 ASP B O 1
ATOM 9473 N N . SER B 1 591 ? 38.094 -17.703 -6.91 1 92.38 591 SER B N 1
ATOM 9474 C CA . SER B 1 591 ? 36.656 -18 -6.797 1 92.38 591 SER B CA 1
ATOM 9475 C C . SER B 1 591 ? 35.812 -16.75 -6.965 1 92.38 591 SER B C 1
ATOM 9477 O O . SER B 1 591 ? 34.594 -16.828 -7.055 1 92.38 591 SER B O 1
ATOM 9479 N N . PHE B 1 592 ? 36.5 -15.664 -7.023 1 94 592 PHE B N 1
ATOM 9480 C CA . PHE B 1 592 ? 35.812 -14.391 -7.172 1 94 592 PHE B CA 1
ATOM 9481 C C . PHE B 1 592 ? 35.844 -13.914 -8.617 1 94 592 PHE B C 1
ATOM 9483 O O . PHE B 1 592 ? 36.812 -14.148 -9.328 1 94 592 PHE B O 1
ATOM 9490 N N . GLU B 1 593 ? 34.844 -13.359 -9.094 1 92.94 593 GLU B N 1
ATOM 9491 C CA . GLU B 1 593 ? 34.75 -12.688 -10.391 1 92.94 593 GLU B CA 1
ATOM 9492 C C . GLU B 1 593 ? 34.125 -11.305 -10.258 1 92.94 593 GLU B C 1
ATOM 9494 O O . GLU B 1 593 ? 33.312 -11.062 -9.367 1 92.94 593 GLU B O 1
ATOM 9499 N N . ASN B 1 594 ? 34.594 -10.367 -11.102 1 91.62 594 ASN B N 1
ATOM 9500 C CA . ASN B 1 594 ? 34.062 -9.008 -11.109 1 91.62 594 ASN B CA 1
ATOM 9501 C C . ASN B 1 594 ? 33.188 -8.766 -12.336 1 91.62 594 ASN B C 1
ATOM 9503 O O . ASN B 1 594 ? 33.406 -9.328 -13.398 1 91.62 594 ASN B O 1
ATOM 9507 N N . ALA B 1 595 ? 32.125 -8.078 -12.141 1 89.56 595 ALA B N 1
ATOM 9508 C CA . ALA B 1 595 ? 31.281 -7.57 -13.211 1 89.56 595 ALA B CA 1
ATOM 9509 C C . ALA B 1 595 ? 30.812 -6.156 -12.906 1 89.56 595 ALA B C 1
ATOM 9511 O O . ALA B 1 595 ? 30.938 -5.68 -11.773 1 89.56 595 ALA B O 1
ATOM 9512 N N . CYS B 1 596 ? 30.484 -5.48 -13.93 1 85.88 596 CYS B N 1
ATOM 9513 C CA . CYS B 1 596 ? 29.938 -4.145 -13.703 1 85.88 596 CYS B CA 1
ATOM 9514 C C . CYS B 1 596 ? 28.766 -3.867 -14.641 1 85.88 596 CYS B C 1
ATOM 9516 O O . CYS B 1 596 ? 28.672 -4.453 -15.719 1 85.88 596 CYS B O 1
ATOM 9518 N N . VAL B 1 597 ? 27.875 -3.104 -14.109 1 79.94 597 VAL B N 1
ATOM 9519 C CA . VAL B 1 597 ? 26.75 -2.688 -14.938 1 79.94 597 VAL B CA 1
ATOM 9520 C C . VAL B 1 597 ? 27.172 -1.494 -15.797 1 79.94 597 VAL B C 1
ATOM 9522 O O . VAL B 1 597 ? 27.781 -0.546 -15.305 1 79.94 597 VAL B O 1
ATOM 9525 N N . GLU B 1 598 ? 26.781 -1.663 -17.016 1 76.81 598 GLU B N 1
ATOM 9526 C CA . GLU B 1 598 ? 27.125 -0.599 -17.953 1 76.81 598 GLU B CA 1
ATOM 9527 C C . GLU B 1 598 ? 26.188 0.6 -17.797 1 76.81 598 GLU B C 1
ATOM 9529 O O . GLU B 1 598 ? 25 0.435 -17.5 1 76.81 598 GLU B O 1
ATOM 9534 N N . PHE B 1 599 ? 26.844 1.784 -17.844 1 72.88 599 PHE B N 1
ATOM 9535 C CA . PHE B 1 599 ? 26.078 3.021 -17.719 1 72.88 599 PHE B CA 1
ATOM 9536 C C . PHE B 1 599 ? 26.328 3.941 -18.906 1 72.88 599 PHE B C 1
ATOM 9538 O O . PHE B 1 599 ? 27.484 4.125 -19.312 1 72.88 599 PHE B O 1
ATOM 9545 N N . ASP B 1 600 ? 25.188 4.324 -19.484 1 73.94 600 ASP B N 1
ATOM 9546 C CA . ASP B 1 600 ? 25.281 5.32 -20.547 1 73.94 600 ASP B CA 1
ATOM 9547 C C . ASP B 1 600 ? 25.453 6.723 -19.969 1 73.94 600 ASP B C 1
ATOM 9549 O O . ASP B 1 600 ? 24.484 7.363 -19.562 1 73.94 600 ASP B O 1
ATOM 9553 N N . GLU B 1 601 ? 26.609 7.211 -19.938 1 70.5 601 GLU B N 1
ATOM 9554 C CA . GLU B 1 601 ? 26.922 8.5 -19.328 1 70.5 601 GLU B CA 1
ATOM 9555 C C . GLU B 1 601 ? 26.297 9.648 -20.125 1 70.5 601 GLU B C 1
ATOM 9557 O O . GLU B 1 601 ? 25.969 10.695 -19.562 1 70.5 601 GLU B O 1
ATOM 9562 N N . GLU B 1 602 ? 26.141 9.422 -21.422 1 71.5 602 GLU B N 1
ATOM 9563 C CA . GLU B 1 602 ? 25.609 10.484 -22.281 1 71.5 602 GLU B CA 1
ATOM 9564 C C . GLU B 1 602 ? 24.109 10.695 -22.031 1 71.5 602 GLU B C 1
ATOM 9566 O O . GLU B 1 602 ? 23.656 11.828 -21.875 1 71.5 602 GLU B O 1
ATOM 9571 N N . ASN B 1 603 ? 23.5 9.633 -21.953 1 71.94 603 ASN B N 1
ATOM 9572 C CA . ASN B 1 603 ? 22.047 9.734 -21.797 1 71.94 603 ASN B CA 1
ATOM 9573 C C . ASN B 1 603 ? 21.625 9.531 -20.344 1 71.94 603 ASN B C 1
ATOM 9575 O O . ASN B 1 603 ? 20.438 9.633 -20.031 1 71.94 603 ASN B O 1
ATOM 9579 N N . LEU B 1 604 ? 22.609 9.359 -19.484 1 69.75 604 LEU B N 1
ATOM 9580 C CA . LEU B 1 604 ? 22.375 9.172 -18.062 1 69.75 604 LEU B CA 1
ATOM 9581 C C . LEU B 1 604 ? 21.312 8.102 -17.812 1 69.75 604 LEU B C 1
ATOM 9583 O O . LEU B 1 604 ? 20.359 8.32 -17.062 1 69.75 604 LEU B O 1
ATOM 9587 N N . LYS B 1 605 ? 21.391 7.117 -18.641 1 68.88 605 LYS B N 1
ATOM 9588 C CA . LYS B 1 605 ? 20.453 6.008 -18.484 1 68.88 605 LYS B CA 1
ATOM 9589 C C . LYS B 1 605 ? 21.203 4.688 -18.297 1 68.88 605 LYS B C 1
ATOM 9591 O O . LYS B 1 605 ? 22.281 4.484 -18.859 1 68.88 605 LYS B O 1
ATOM 9596 N N . PRO B 1 606 ? 20.594 3.9 -17.438 1 68.69 606 PRO B N 1
ATOM 9597 C CA . PRO B 1 606 ? 21.188 2.561 -17.328 1 68.69 606 PRO B CA 1
ATOM 9598 C C . PRO B 1 606 ? 20.984 1.72 -18.594 1 68.69 606 PRO B C 1
ATOM 9600 O O . PRO B 1 606 ? 19.938 1.819 -19.234 1 68.69 606 PRO B O 1
ATOM 9603 N N . THR B 1 607 ? 22.047 1.067 -19.109 1 71.88 607 THR B N 1
ATOM 9604 C CA . THR B 1 607 ? 21.906 0.169 -20.25 1 71.88 607 THR B CA 1
ATOM 9605 C C . THR B 1 607 ? 21.484 -1.224 -19.797 1 71.88 607 THR B C 1
ATOM 9607 O O . THR B 1 607 ? 21.062 -2.045 -20.609 1 71.88 607 THR B O 1
ATOM 9610 N N . PHE B 1 608 ? 21.578 -1.482 -18.516 1 72.38 608 PHE B N 1
ATOM 9611 C CA . PHE B 1 608 ? 21.219 -2.742 -17.875 1 72.38 608 PHE B CA 1
ATOM 9612 C C . PHE B 1 608 ? 22.094 -3.879 -18.391 1 72.38 608 PHE B C 1
ATOM 9614 O O . PHE B 1 608 ? 21.812 -5.051 -18.156 1 72.38 608 PHE B O 1
ATOM 9621 N N . ARG B 1 609 ? 23.141 -3.525 -19.062 1 77.69 609 ARG B N 1
ATOM 9622 C CA . ARG B 1 609 ? 24.078 -4.539 -19.531 1 77.69 609 ARG B CA 1
ATOM 9623 C C . ARG B 1 609 ? 25.188 -4.781 -18.516 1 77.69 609 ARG B C 1
ATOM 9625 O O . ARG B 1 609 ? 25.703 -3.836 -17.906 1 77.69 609 ARG B O 1
ATOM 9632 N N . ILE B 1 610 ? 25.359 -6.059 -18.312 1 83.81 610 ILE B N 1
ATOM 9633 C CA . ILE B 1 610 ? 26.438 -6.43 -17.391 1 83.81 610 ILE B CA 1
ATOM 9634 C C . ILE B 1 610 ? 27.719 -6.684 -18.172 1 83.81 610 ILE B C 1
ATOM 9636 O O . ILE B 1 610 ? 27.719 -7.41 -19.172 1 83.81 610 ILE B O 1
ATOM 9640 N N . LEU B 1 611 ? 28.734 -5.992 -17.812 1 83.88 611 LEU B N 1
ATOM 9641 C CA . LEU B 1 611 ? 30.062 -6.234 -18.375 1 83.88 611 LEU B CA 1
ATOM 9642 C C . LEU B 1 611 ? 30.875 -7.16 -17.469 1 83.88 611 LEU B C 1
ATOM 9644 O O . LEU B 1 611 ? 31.125 -6.836 -16.297 1 83.88 611 LEU B O 1
ATOM 9648 N N . TRP B 1 612 ? 31.297 -8.234 -18.062 1 85.62 612 TRP B N 1
ATOM 9649 C CA . TRP B 1 612 ? 31.953 -9.281 -17.281 1 85.62 612 TRP B CA 1
ATOM 9650 C C . TRP B 1 612 ? 33.438 -9.047 -17.219 1 85.62 612 TRP B C 1
ATOM 9652 O O . TRP B 1 612 ? 34.062 -8.68 -18.203 1 85.62 612 TRP B O 1
ATOM 9662 N N . GLY B 1 613 ? 34.031 -9.211 -16.078 1 82.12 613 GLY B N 1
ATOM 9663 C CA . GLY B 1 613 ? 35.469 -9.164 -15.891 1 82.12 613 GLY B CA 1
ATOM 9664 C C . GLY B 1 613 ? 36 -7.758 -15.711 1 82.12 613 GLY B C 1
ATOM 9665 O O . GLY B 1 613 ? 37.219 -7.559 -15.57 1 82.12 613 GLY B O 1
ATOM 9666 N N . ILE B 1 614 ? 35.125 -6.809 -15.797 1 78.12 614 ILE B N 1
ATOM 9667 C CA . ILE B 1 614 ? 35.531 -5.414 -15.703 1 78.12 614 ILE B CA 1
ATOM 9668 C C . ILE B 1 614 ? 34.938 -4.785 -14.438 1 78.12 614 ILE B C 1
ATOM 9670 O O . ILE B 1 614 ? 33.75 -4.836 -14.211 1 78.12 614 ILE B O 1
ATOM 9674 N N . PRO B 1 615 ? 35.969 -4.328 -13.633 1 75.19 615 PRO B N 1
ATOM 9675 C CA . PRO B 1 615 ? 35.406 -3.613 -12.477 1 75.19 615 PRO B CA 1
ATOM 9676 C C . PRO B 1 615 ? 34.781 -2.287 -12.859 1 75.19 615 PRO B C 1
ATOM 9678 O O . PRO B 1 615 ? 35.25 -1.606 -13.781 1 75.19 615 PRO B O 1
ATOM 9681 N N . GLY B 1 616 ? 33.688 -2.025 -12.297 1 72.38 616 GLY B N 1
ATOM 9682 C CA . GLY B 1 616 ? 32.969 -0.8 -12.594 1 72.38 616 GLY B CA 1
ATOM 9683 C C . GLY B 1 616 ? 33.656 0.446 -12.086 1 72.38 616 GLY B C 1
ATOM 9684 O O . GLY B 1 616 ? 34.438 0.383 -11.117 1 72.38 616 GLY B O 1
ATOM 9685 N N . ARG B 1 617 ? 33.594 1.511 -12.93 1 71.44 617 ARG B N 1
ATOM 9686 C CA . ARG B 1 617 ? 34.062 2.818 -12.5 1 71.44 617 ARG B CA 1
ATOM 9687 C C . ARG B 1 617 ? 32.938 3.691 -11.992 1 71.44 617 ARG B C 1
ATOM 9689 O O . ARG B 1 617 ? 31.797 3.549 -12.43 1 71.44 617 ARG B O 1
ATOM 9696 N N . SER B 1 618 ? 33.344 4.434 -10.82 1 74.5 618 SER B N 1
ATOM 9697 C CA . SER B 1 618 ? 32.312 5.348 -10.32 1 74.5 618 SER B CA 1
ATOM 9698 C C . SER B 1 618 ? 32.312 6.656 -11.102 1 74.5 618 SER B C 1
ATOM 9700 O O . SER B 1 618 ? 33.375 7.133 -11.523 1 74.5 618 SER B O 1
ATOM 9702 N N . ASN B 1 619 ? 31.234 7.09 -11.539 1 76.5 619 ASN B N 1
ATOM 9703 C CA . ASN B 1 619 ? 31.062 8.336 -12.281 1 76.5 619 ASN B CA 1
ATOM 9704 C C . ASN B 1 619 ? 30.062 9.266 -11.594 1 76.5 619 ASN B C 1
ATOM 9706 O O . ASN B 1 619 ? 29.266 9.922 -12.258 1 76.5 619 ASN B O 1
ATOM 9710 N N . ALA B 1 620 ? 30.156 9.227 -10.297 1 80.88 620 ALA B N 1
ATOM 9711 C CA . ALA B 1 620 ? 29.141 9.961 -9.539 1 80.88 620 ALA B CA 1
ATOM 9712 C C . ALA B 1 620 ? 29.234 11.461 -9.828 1 80.88 620 ALA B C 1
ATOM 9714 O O . ALA B 1 620 ? 28.203 12.133 -9.977 1 80.88 620 ALA B O 1
ATOM 9715 N N . VAL B 1 621 ? 30.406 12.008 -9.922 1 85.62 621 VAL B N 1
ATOM 9716 C CA . VAL B 1 621 ? 30.594 13.438 -10.141 1 85.62 621 VAL B CA 1
ATOM 9717 C C . VAL B 1 621 ? 30.125 13.812 -11.547 1 85.62 621 VAL B C 1
ATOM 9719 O O . VAL B 1 621 ? 29.484 14.844 -11.734 1 85.62 621 VAL B O 1
ATOM 9722 N N . ASN B 1 622 ? 30.453 12.945 -12.469 1 81.88 622 ASN B N 1
ATOM 9723 C CA . ASN B 1 622 ? 30 13.18 -13.836 1 81.88 622 ASN B CA 1
ATOM 9724 C C . ASN B 1 622 ? 28.469 13.133 -13.938 1 81.88 622 ASN B C 1
ATOM 9726 O O . ASN B 1 622 ? 27.875 13.914 -14.672 1 81.88 622 ASN B O 1
ATOM 9730 N N . ILE B 1 623 ? 27.938 12.258 -13.266 1 80.88 623 ILE B N 1
ATOM 9731 C CA . ILE B 1 623 ? 26.484 12.133 -13.25 1 80.88 623 ILE B CA 1
ATOM 9732 C C . ILE B 1 623 ? 25.875 13.391 -12.648 1 80.88 623 ILE B C 1
ATOM 9734 O O . ILE B 1 623 ? 24.875 13.906 -13.156 1 80.88 623 ILE B O 1
ATOM 9738 N N . ALA B 1 624 ? 26.453 13.852 -11.578 1 87 624 ALA B N 1
ATOM 9739 C CA . ALA B 1 624 ? 25.969 15.07 -10.93 1 87 624 ALA B CA 1
ATOM 9740 C C . ALA B 1 624 ? 26.016 16.25 -11.883 1 87 624 ALA B C 1
ATOM 9742 O O . ALA B 1 624 ? 25.094 17.078 -11.914 1 87 624 ALA B O 1
ATOM 9743 N N . GLU B 1 625 ? 27.031 16.281 -12.641 1 87.25 625 GLU B N 1
ATOM 9744 C CA . GLU B 1 625 ? 27.188 17.344 -13.633 1 87.25 625 GLU B CA 1
ATOM 9745 C C . GLU B 1 625 ? 26.109 17.266 -14.703 1 87.25 625 GLU B C 1
ATOM 9747 O O . GLU B 1 625 ? 25.5 18.281 -15.062 1 87.25 625 GLU B O 1
ATOM 9752 N N . ARG B 1 626 ? 25.875 16.203 -15.164 1 84 626 ARG B N 1
ATOM 9753 C CA . ARG B 1 626 ? 24.906 15.992 -16.219 1 84 626 ARG B CA 1
ATOM 9754 C C . ARG B 1 626 ? 23.484 16.25 -15.719 1 84 626 ARG B C 1
ATOM 9756 O O . ARG B 1 626 ? 22.609 16.641 -16.5 1 84 626 ARG B O 1
ATOM 9763 N N . LEU B 1 627 ? 23.328 16.047 -14.461 1 83.31 627 LEU B N 1
ATOM 9764 C CA . LEU B 1 627 ? 22 16.266 -13.875 1 83.31 627 LEU B CA 1
ATOM 9765 C C . LEU B 1 627 ? 21.75 17.75 -13.648 1 83.31 627 LEU B C 1
ATOM 9767 O O . LEU B 1 627 ? 20.656 18.141 -13.25 1 83.31 627 LEU B O 1
ATOM 9771 N N . GLY B 1 628 ? 22.688 18.547 -13.836 1 85.19 628 GLY B N 1
ATOM 9772 C CA . GLY B 1 628 ? 22.5 19.984 -13.805 1 85.19 628 GLY B CA 1
ATOM 9773 C C . GLY B 1 628 ? 22.859 20.609 -12.469 1 85.19 628 GLY B C 1
ATOM 9774 O O . GLY B 1 628 ? 22.391 21.688 -12.125 1 85.19 628 GLY B O 1
ATOM 9775 N N . LEU B 1 629 ? 23.625 19.906 -11.641 1 89.88 629 LEU B N 1
ATOM 9776 C CA . LEU B 1 629 ? 24.109 20.547 -10.414 1 89.88 629 LEU B CA 1
ATOM 9777 C C . LEU B 1 629 ? 25.016 21.734 -10.734 1 89.88 629 LEU B C 1
ATOM 9779 O O . LEU B 1 629 ? 25.719 21.719 -11.75 1 89.88 629 LEU B O 1
ATOM 9783 N N . PRO B 1 630 ? 24.953 22.703 -9.961 1 88.12 630 PRO B N 1
ATOM 9784 C CA . PRO B 1 630 ? 25.781 23.891 -10.219 1 88.12 630 PRO B CA 1
ATOM 9785 C C . PRO B 1 630 ? 27.266 23.547 -10.398 1 88.12 630 PRO B C 1
ATOM 9787 O O . PRO B 1 630 ? 27.781 22.672 -9.703 1 88.12 630 PRO B O 1
ATOM 9790 N N . LEU B 1 631 ? 27.875 24.234 -11.297 1 89.56 631 LEU B N 1
ATOM 9791 C CA . LEU B 1 631 ? 29.266 23.938 -11.68 1 89.56 631 LEU B CA 1
ATOM 9792 C C . LEU B 1 631 ? 30.203 24.156 -10.5 1 89.56 631 LEU B C 1
ATOM 9794 O O . LEU B 1 631 ? 31.219 23.469 -10.375 1 89.56 631 LEU B O 1
ATOM 9798 N N . ASP B 1 632 ? 29.875 25.062 -9.688 1 88.38 632 ASP B N 1
ATOM 9799 C CA . ASP B 1 632 ? 30.719 25.328 -8.523 1 88.38 632 ASP B CA 1
ATOM 9800 C C . ASP B 1 632 ? 30.781 24.109 -7.609 1 88.38 632 ASP B C 1
ATOM 9802 O O . ASP B 1 632 ? 31.844 23.797 -7.062 1 88.38 632 ASP B O 1
ATOM 9806 N N . ILE B 1 633 ? 29.688 23.484 -7.445 1 90.44 633 ILE B N 1
ATOM 9807 C CA . ILE B 1 633 ? 29.641 22.281 -6.625 1 90.44 633 ILE B CA 1
ATOM 9808 C C . ILE B 1 633 ? 30.469 21.172 -7.281 1 90.44 633 ILE B C 1
ATOM 9810 O O . ILE B 1 633 ? 31.25 20.5 -6.609 1 90.44 633 ILE B O 1
ATOM 9814 N N . ILE B 1 634 ? 30.344 21.062 -8.594 1 91.81 634 ILE B N 1
ATOM 9815 C CA . ILE B 1 634 ? 31.016 20 -9.344 1 91.81 634 ILE B CA 1
ATOM 9816 C C . ILE B 1 634 ? 32.531 20.234 -9.297 1 91.81 634 ILE B C 1
ATOM 9818 O O . ILE B 1 634 ? 33.281 19.297 -9.039 1 91.81 634 ILE B O 1
ATOM 9822 N N . GLU B 1 635 ? 32.875 21.406 -9.531 1 90 635 GLU B N 1
ATOM 9823 C CA . GLU B 1 635 ? 34.312 21.719 -9.531 1 90 635 GLU B CA 1
ATOM 9824 C C . GLU B 1 635 ? 34.938 21.531 -8.148 1 90 635 GLU B C 1
ATOM 9826 O O . GLU B 1 635 ? 36.031 21.031 -8.016 1 90 635 GLU B O 1
ATOM 9831 N N . SER B 1 636 ? 34.219 21.938 -7.191 1 90.19 636 SER B N 1
ATOM 9832 C CA . SER B 1 636 ? 34.688 21.734 -5.824 1 90.19 636 SER B CA 1
ATOM 9833 C C . SER B 1 636 ? 34.844 20.25 -5.508 1 90.19 636 SER B C 1
ATOM 9835 O O . SER B 1 636 ? 35.844 19.844 -4.895 1 90.19 636 SER B O 1
ATOM 9837 N N . ALA B 1 637 ? 33.906 19.516 -5.887 1 90.88 637 ALA B N 1
ATOM 9838 C CA . ALA B 1 637 ? 33.938 18.078 -5.652 1 90.88 637 ALA B CA 1
ATOM 9839 C C . ALA B 1 637 ? 35.125 17.453 -6.371 1 90.88 637 ALA B C 1
ATOM 9841 O O . ALA B 1 637 ? 35.812 16.578 -5.809 1 90.88 637 ALA B O 1
ATOM 9842 N N . ARG B 1 638 ? 35.375 17.891 -7.609 1 89.38 638 ARG B N 1
ATOM 9843 C CA . ARG B 1 638 ? 36.469 17.375 -8.391 1 89.38 638 ARG B CA 1
ATOM 9844 C C . ARG B 1 638 ? 37.812 17.719 -7.719 1 89.38 638 ARG B C 1
ATOM 9846 O O . ARG B 1 638 ? 38.719 16.891 -7.703 1 89.38 638 ARG B O 1
ATOM 9853 N N . GLN B 1 639 ? 37.844 18.844 -7.199 1 87.69 639 GLN B N 1
ATOM 9854 C CA . GLN B 1 639 ? 39.062 19.266 -6.492 1 87.69 639 GLN B CA 1
ATOM 9855 C C . GLN B 1 639 ? 39.312 18.422 -5.25 1 87.69 639 GLN B C 1
ATOM 9857 O O . GLN B 1 639 ? 40.438 18 -4.98 1 87.69 639 GLN B O 1
ATOM 9862 N N . LEU B 1 640 ? 38.281 18.203 -4.582 1 85.69 640 LEU B N 1
ATOM 9863 C CA . LEU B 1 640 ? 38.375 17.375 -3.383 1 85.69 640 LEU B CA 1
ATOM 9864 C C . LEU B 1 640 ? 38.781 15.945 -3.732 1 85.69 640 LEU B C 1
ATOM 9866 O O . LEU B 1 640 ? 39.531 15.32 -3.002 1 85.69 640 LEU B O 1
ATOM 9870 N N . LEU B 1 641 ? 38.25 15.43 -4.836 1 83.88 641 LEU B N 1
ATOM 9871 C CA . LEU B 1 641 ? 38.562 14.078 -5.289 1 83.88 641 LEU B CA 1
ATOM 9872 C C . LEU B 1 641 ? 40 13.977 -5.723 1 83.88 641 LEU B C 1
ATOM 9874 O O . LEU B 1 641 ? 40.656 12.961 -5.48 1 83.88 641 LEU B O 1
ATOM 9878 N N . GLY B 1 642 ? 40.406 14.945 -6.492 1 70.31 642 GLY B N 1
ATOM 9879 C CA . GLY B 1 642 ? 41.781 14.977 -6.922 1 70.31 642 GLY B CA 1
ATOM 9880 C C . GLY B 1 642 ? 42.781 14.922 -5.77 1 70.31 642 GLY B C 1
ATOM 9881 O O . GLY B 1 642 ? 43.781 14.195 -5.828 1 70.31 642 GLY B O 1
ATOM 9882 N N . THR B 1 643 ? 42.344 15.602 -4.785 1 62.47 643 THR B N 1
ATOM 9883 C CA . THR B 1 643 ? 43.188 15.617 -3.59 1 62.47 643 THR B CA 1
ATOM 9884 C C . THR B 1 643 ? 43.156 14.266 -2.875 1 62.47 643 THR B C 1
ATOM 9886 O O . THR B 1 643 ? 44.156 13.766 -2.41 1 62.47 643 THR B O 1
ATOM 9889 N N . ALA B 1 644 ? 41.969 13.664 -2.877 1 60.19 644 ALA B N 1
ATOM 9890 C CA . ALA B 1 644 ? 41.781 12.383 -2.203 1 60.19 644 ALA B CA 1
ATOM 9891 C C . ALA B 1 644 ? 42.438 11.25 -2.994 1 60.19 644 ALA B C 1
ATOM 9893 O O . ALA B 1 644 ? 43.031 10.344 -2.412 1 60.19 644 ALA B O 1
ATOM 9894 N N . GLY B 1 645 ? 42.094 11.133 -4.383 1 53.03 645 GLY B N 1
ATOM 9895 C CA . GLY B 1 645 ? 42.719 10.141 -5.25 1 53.03 645 GLY B CA 1
ATOM 9896 C C . GLY B 1 645 ? 44.219 10.172 -5.211 1 53.03 645 GLY B C 1
ATOM 9897 O O . GLY B 1 645 ? 44.875 9.125 -5.219 1 53.03 645 GLY B O 1
ATOM 9898 N N . ALA B 1 646 ? 44.781 11.359 -5.32 1 45.09 646 ALA B N 1
ATOM 9899 C CA . ALA B 1 646 ? 46.219 11.523 -5.207 1 45.09 646 ALA B CA 1
ATOM 9900 C C . ALA B 1 646 ? 46.75 10.961 -3.889 1 45.09 646 ALA B C 1
ATOM 9902 O O . ALA B 1 646 ? 47.812 10.344 -3.846 1 45.09 646 ALA B O 1
ATOM 9903 N N . GLU B 1 647 ? 45.906 10.984 -3.027 1 43.47 647 GLU B N 1
ATOM 9904 C CA . GLU B 1 647 ? 46.281 10.461 -1.719 1 43.47 647 GLU B CA 1
ATOM 9905 C C . GLU B 1 647 ? 46.188 8.938 -1.68 1 43.47 647 GLU B C 1
ATOM 9907 O O . GLU B 1 647 ? 47.031 8.266 -1.081 1 43.47 647 GLU B O 1
ATOM 9912 N N . ILE B 1 648 ? 45.125 8.438 -2.316 1 43.66 648 ILE B N 1
ATOM 9913 C CA . ILE B 1 648 ? 44.969 6.988 -2.385 1 43.66 648 ILE B CA 1
ATOM 9914 C C . ILE B 1 648 ? 46.031 6.383 -3.291 1 43.66 648 ILE B C 1
ATOM 9916 O O . ILE B 1 648 ? 46.625 5.352 -2.965 1 43.66 648 ILE B O 1
ATOM 9920 N N . ASN B 1 649 ? 46.25 6.898 -4.566 1 39.38 649 ASN B N 1
ATOM 9921 C CA . ASN B 1 649 ? 47.312 6.445 -5.438 1 39.38 649 ASN B CA 1
ATOM 9922 C C . ASN B 1 649 ? 48.688 6.598 -4.77 1 39.38 649 ASN B C 1
ATOM 9924 O O . ASN B 1 649 ? 49.562 5.766 -4.969 1 39.38 649 ASN B O 1
ATOM 9928 N N . ALA B 1 650 ? 48.969 7.57 -4.148 1 39.19 650 ALA B N 1
ATOM 9929 C CA . ALA B 1 650 ? 50.25 7.707 -3.457 1 39.19 650 ALA B CA 1
ATOM 9930 C C . ALA B 1 650 ? 50.438 6.602 -2.418 1 39.19 650 ALA B C 1
ATOM 9932 O O . ALA B 1 650 ? 51.531 6.109 -2.217 1 39.19 650 ALA B O 1
ATOM 9933 N N . VAL B 1 651 ? 49.344 6.133 -1.94 1 36.62 651 VAL B N 1
ATOM 9934 C CA . VAL B 1 651 ? 49.438 5.02 -1.002 1 36.62 651 VAL B CA 1
ATOM 9935 C C . VAL B 1 651 ? 49.625 3.715 -1.765 1 36.62 651 VAL B C 1
ATOM 9937 O O . VAL B 1 651 ? 50.406 2.846 -1.319 1 36.62 651 VAL B O 1
ATOM 9940 N N . SER B 1 652 ? 48.875 3.484 -2.85 1 35.91 652 SER B N 1
ATOM 9941 C CA . SER B 1 652 ? 49.094 2.266 -3.625 1 35.91 652 SER B CA 1
ATOM 9942 C C . SER B 1 652 ? 50.5 2.172 -4.145 1 35.91 652 SER B C 1
ATOM 9944 O O . SER B 1 652 ? 51.031 1.074 -4.336 1 35.91 652 SER B O 1
ATOM 9946 N N . LEU B 1 653 ? 51.094 3.248 -4.586 1 32.38 653 LEU B N 1
ATOM 9947 C CA . LEU B 1 653 ? 52.469 3.199 -5.082 1 32.38 653 LEU B CA 1
ATOM 9948 C C . LEU B 1 653 ? 53.438 2.916 -3.947 1 32.38 653 LEU B C 1
ATOM 9950 O O . LEU B 1 653 ? 54.5 2.322 -4.168 1 32.38 653 LEU B O 1
ATOM 9954 N N . THR B 1 654 ? 53.188 3.477 -2.807 1 33.59 654 THR B N 1
ATOM 9955 C CA . THR B 1 654 ? 54.219 3.189 -1.815 1 33.59 654 THR B CA 1
ATOM 9956 C C . THR B 1 654 ? 54.125 1.742 -1.339 1 33.59 654 THR B C 1
ATOM 9958 O O . THR B 1 654 ? 55.031 1.242 -0.671 1 33.59 654 THR B O 1
ATOM 9961 N N . GLY B 1 655 ? 53 1.108 -1.461 1 29.08 655 GLY B N 1
ATOM 9962 C CA . GLY B 1 655 ? 53.031 -0.297 -1.088 1 29.08 655 GLY B CA 1
ATOM 9963 C C . GLY B 1 655 ? 53.562 -1.202 -2.184 1 29.08 655 GLY B C 1
ATOM 9964 O O . GLY B 1 655 ? 53.562 -2.426 -2.031 1 29.08 655 GLY B O 1
ATOM 9965 N N . SER B 1 656 ? 53.719 -0.759 -3.434 1 25.95 656 SER B N 1
ATOM 9966 C CA . SER B 1 656 ? 54.562 -1.661 -4.219 1 25.95 656 SER B CA 1
ATOM 9967 C C . SER B 1 656 ? 56.031 -1.538 -3.82 1 25.95 656 SER B C 1
ATOM 9969 O O . SER B 1 656 ? 56.5 -0.441 -3.525 1 25.95 656 SER B O 1
#

Sequence (1312 aa):
MLRLSASFSLLYPPSLPPSVSHPRPRRLRALVFAASASPSASPSARSLRLLEWGKVCRAVASFAGTAHGREATKKQLWAVENVSYDRSRKLLRETEAAVRLLGSSGGALDFSGLDTVAVESAINCVSGGSVIKGQEAMAVVSLMLFVESLQVTIRAAMKQDEDSHNLLLPLTETILDAVVSKPLVKSIQDVIDDDGSVKDTASPELRRYRDQVQALESRLCQLMDKLIRNADNEASLSEVSIVNGRCCIKITGDKSSSFDGLLLSSGSDAGSMIEPIVAVPLNDELQGARALVVRAELEALSKLTDKILLELDNIQILMQETVTLDKVTARARYSVAYDGTLPDLYLPNIEHGIANAAKDEPASTTSSAQLTKRPWKLFIPNAYHPLLLQQHQENLRRTKKDVASATAEIRRRRIYGQDIAEEDQLASEVDFMKIRVSELERNHPIPVDFMIAEETTVLVITGPNTGGKTISLKTVGLASLMAKIGLYILASEPVKIPWFDAVYADIGDEQSLTQSLSTFSGHLKQIGAIRAQSTSQSLVLLDEVGAGTNPLEGAALGMSLLESFAEAGSFLTLATTHHGELKTLKYSNDSFENACVEFDEENLKPTFRILWGIPGRSNAVNIAERLGLPLDIIESARQLLGTAGAEINAVSLTGSMLRLSASFSLLYPPSLPPSVSHPRPRRLRALVFAASASPSASPSARSLRLLEWGKVCRAVASFAGTAHGREATKKQLWAVENVSYDRSRKLLRETEAAVRLLGSSGGALDFSGLDTVAVESAINCVSGGSVIKGQEAMAVVSLMLFVESLQVTIRAAMKQDEDSHNLLLPLTETILDAVVSKPLVKSIQDVIDDDGSVKDTASPELRRYRDQVQALESRLCQLMDKLIRNADNEASLSEVSIVNGRCCIKITGDKSSSFDGLLLSSGSDAGSMIEPIVAVPLNDELQGARALVVRAELEALSKLTDKILLELDNIQILMQETVTLDKVTARARYSVAYDGTLPDLYLPNIEHGIANAAKDEPASTTSSAQLTKRPWKLFIPNAYHPLLLQQHQENLRRTKKDVASATAEIRRRRIYGQDIAEEDQLASEVDFMKIRVSELERNHPIPVDFMIAEETTVLVITGPNTGGKTISLKTVGLASLMAKIGLYILASEPVKIPWFDAVYADIGDEQSLTQSLSTFSGHLKQIGAIRAQSTSQSLVLLDEVGAGTNPLEGAALGMSLLESFAEAGSFLTLATTHHGELKTLKYSNDSFENACVEFDEENLKPTFRILWGIPGRSNAVNIAERLGLPLDIIESARQLLGTAGAEINAVSLTGS

Secondary structure (DSSP, 8-state):
------------------------------------------HHHHHHHHTTHHHHHHHHHTT-SSHHHHHHHHHHHHTGGG--HHHHHHHHHHHHHHHHHHHHSTTTT--TT--HHHHHHHHHHHHTTPPPPHHHHHHHHHHHHHHHHHHHHHHHHHHH-HHHHHHHHHHHHHHTTPPP-HHHHHHHHHHB-TTSPBPGGG-HHHHHHHHHHHHHHHHHHHHHHHHHHHHTTSS-EEEEEEETTEEEEEEESSS-----EEEEEEETTTEEEEEEGGGHHHHHHHHHHHHHHHHHHHHHHHHHHHHHHHTHHHHHHHHHHHHHHHHHHHHHHHHHHTT-B-EEEE----STTS---------S--------SS-EEEEEEEEPPHHHHHHHHHHHHHHHHHHHHHHHHHHHHHHHT--HHHHHHHHHHHHHHHHHHHHHHHSPPPPEEEEEETT-SEEEEES-GGGSHHHHHHHHHHHHHHHHTTPPBSSPSPEEEEPPS-EEEE-S----TT--S-HHHHHHHHHHHHHHH--TT-EEEESSTT-SS-HHHHHHHHHHHHHHHHHHT-SEEEEEES-GGGGGHHHH-TTEEEEEEEEETTTTEEEEEEEET-PPPP-HHHHHHHTT--HHHHHHHHHHHHHHHHHHHHHHHHT-/------------------------------------------HHHHHHHHTTHHHHHHHHHTT-SSHHHHHHHHHHHHTGGG--HHHHHHHHHHHHHHHHHHHHSTTTT--TT--HHHHHHHHHHHHHTPPPPHHHHHHHHHHHHHHHHHHHHHHHHHHH-HHHHHHHHHHHHHHTTPPP-HHHHHHHHHHB-TTSPBPGGG-HHHHHHHHHHHHHHHHHHHHHHHHHHHHTTSS-EEEEEEETTEEEEEEESSS-----EEEEEEETTTEEEEEEGGGHHHHHHHHHHHHHHHHHHHHHHHHHHHHHHHTHHHHHHHHHHHHHHHHHHHHHHHHHHTT-B--EEE----STTS---------S--------SS-EEEEEEEEPPHHHHHHHHHHHHHHHHHHHHHHHHHHHHHHHT--HHHHHHHHHHHHHHHHHHHHHHHSPPPPEEEEEETT-SEEEEES-GGGSHHHHHHHHHHHHHHHHTTPPBSSPSP-EEEPPS-EEEE-S----TT--S-HHHHHHHHHHHHHHH--TT-EEEESSTT-SS-HHHHHHHHHHHHHHHHHHT-SEEEEEES-GGGGGHHHH-TTEEEEEEEEETTTTEEEEEEEET-PPPP-HHHHHHHTT--HHHHHHHHHHHHHHHHHHHHHHHHT-

InterPro domains:
  IPR000432 DNA mismatch repair protein MutS, C-terminal [PF00488] (459-641)
  IPR000432 DNA mismatch repair protein MutS, C-terminal [PS00486] (538-554)
  IPR000432 DNA mismatch repair protein MutS, C-terminal [SM00534] (456-642)
  IPR005747 Endonuclease MutS2 [PIRSF005814] (45-651)
  IPR007696 DNA mismatch repair protein MutS, core [SM00533] (51-391)
  IPR027417 P-loop containing nucleoside triphosphate hydrolase [G3DSA:3.40.50.300] (423-654)
  IPR027417 P-loop containing nucleoside triphosphate hydrolase [SSF52540] (442-642)
  IPR036187 DNA mismatch repair protein MutS, core domain superfamily [SSF48334] (143-338)
  IPR045076 DNA mismatch repair MutS [PTHR48466] (2-651)

Solvent-accessible surface area (backbone atoms only — not comparable to full-atom values): 69633 Å² total; per-residue (Å²): 133,85,74,81,76,73,84,74,75,76,75,74,77,77,78,75,78,76,76,68,72,70,69,74,73,70,77,67,68,68,70,66,69,59,74,69,54,73,75,71,65,51,61,52,59,46,13,40,57,66,58,44,45,65,59,53,33,53,56,36,18,65,53,22,42,27,70,62,10,21,53,50,31,33,54,55,54,72,47,46,72,75,52,47,72,68,54,16,52,50,38,34,44,34,18,51,28,38,41,51,43,45,70,75,42,60,74,64,82,61,45,60,83,49,51,52,66,42,31,50,48,33,52,51,31,41,73,70,71,42,68,51,48,41,54,24,53,46,32,45,40,51,52,44,51,47,52,50,53,40,41,52,51,51,52,54,49,33,68,70,37,72,69,40,32,66,41,39,45,68,57,41,76,58,53,62,73,55,74,70,62,62,67,56,45,49,56,46,57,53,33,32,41,96,84,20,45,76,39,58,76,52,36,74,64,35,35,53,29,49,48,50,32,51,52,40,50,49,53,47,49,50,49,48,49,49,53,46,56,72,55,42,80,62,88,62,58,67,40,82,38,73,56,101,83,32,73,20,36,22,44,43,77,93,70,85,68,86,69,70,44,48,65,77,49,78,49,93,88,80,27,38,27,30,25,38,56,86,44,44,68,55,38,50,52,33,53,52,30,47,52,50,31,52,51,40,50,50,51,52,33,43,56,49,32,53,56,48,53,76,44,41,66,50,51,52,50,51,50,53,42,49,34,52,48,29,31,36,40,7,39,17,48,44,21,57,74,60,55,34,22,78,58,46,72,43,62,76,33,82,58,92,86,54,71,50,75,74,76,68,78,73,74,80,84,75,75,90,63,78,72,70,91,70,65,60,50,32,31,35,37,50,28,43,44,65,68,61,49,50,50,52,51,49,50,46,51,50,44,49,47,50,38,49,52,50,50,48,48,50,50,51,34,60,72,66,68,49,66,62,70,62,44,52,55,49,48,52,50,42,50,52,40,51,50,49,44,51,50,50,66,70,62,57,82,71,46,28,58,43,78,39,48,51,68,42,25,29,40,41,35,26,31,51,53,35,14,43,59,65,56,52,50,43,30,54,53,49,41,46,53,31,44,44,64,17,30,40,32,44,22,43,82,70,29,37,40,55,53,54,67,42,61,36,50,49,59,82,78,83,70,48,88,82,54,81,61,16,67,34,58,49,49,50,44,49,51,38,50,42,55,73,67,37,37,77,44,14,35,38,34,36,50,48,50,34,56,62,39,34,56,66,54,14,41,22,42,33,44,23,49,53,50,49,33,56,74,71,21,30,42,32,33,43,33,28,28,43,50,73,69,53,60,52,47,36,81,76,35,72,38,32,41,38,21,10,36,35,65,38,75,88,74,71,37,52,61,40,35,60,39,78,74,36,74,45,68,75,53,61,65,61,48,41,47,74,64,62,41,58,63,68,39,48,52,45,15,49,52,47,35,52,56,48,48,52,49,51,51,54,48,59,56,65,72,99,134,83,72,79,76,75,80,73,75,76,75,75,76,79,77,74,77,73,76,68,72,69,67,74,72,69,76,66,68,69,70,66,70,59,74,70,55,72,75,70,64,51,61,51,59,47,13,41,58,66,59,44,44,65,59,52,32,51,56,37,19,64,53,23,42,27,69,63,12,21,52,49,30,33,54,55,52,71,46,45,72,74,52,46,73,68,54,16,52,51,37,34,43,34,17,52,27,39,42,51,45,44,70,76,43,64,73,63,82,62,44,61,84,49,51,54,65,42,31,51,47,33,53,51,31,41,74,70,70,42,69,49,51,42,55,23,53,46,32,45,40,52,49,44,52,48,51,51,54,39,43,52,51,52,52,54,50,35,67,71,36,72,68,41,33,66,44,39,45,69,58,41,77,57,56,62,74,54,73,70,62,62,67,55,44,49,56,47,57,53,30,31,40,97,86,19,46,75,38,58,75,53,35,72,65,35,34,51,27,48,50,49,33,50,51,39,50,49,51,48,50,50,50,49,49,51,52,46,57,72,53,40,81,60,89,62,58,67,41,81,38,73,55,99,83,32,71,20,37,21,44,44,78,93,70,88,69,87,68,68,44,47,66,75,49,77,50,93,88,80,28,37,26,30,25,38,55,87,44,44,67,54,40,49,52,32,52,51,29,47,50,49,30,54,52,41,48,50,50,53,33,40,56,48,32,53,60,48,53,74,43,41,67,50,50,51,51,52,50,53,41,49,34,53,49,30,30,37,40,6,40,17,49,44,21,57,75,61,56,33,23,80,58,47,72,42,63,76,32,82,60,92,86,53,70,49,75,75,77,68,76,73,75,78,85,78,73,90,64,78,72,70,89,69,68,61,50,31,32,35,38,50,29,45,44,66,68,61,49,49,49,51,50,49,50,46,49,50,46,49,47,50,39,49,51,50,50,48,49,51,50,51,36,61,71,68,68,50,67,61,69,63,44,53,56,48,49,51,51,42,51,52,41,49,49,50,43,50,49,49,66,71,61,57,81,70,46,28,59,44,78,39,48,51,68,42,24,30,39,40,34,26,32,51,53,34,16,45,59,66,57,52,50,41,31,53,51,48,42,47,53,31,46,44,63,19,30,38,34,42,24,44,80,69,31,39,41,55,52,53,67,43,60,36,48,50,61,80,76,82,71,48,90,83,54,81,60,14,68,35,59,48,50,51,43,48,52,39,51,42,54,73,66,38,36,76,44,14,36,38,35,36,49,48,50,34,55,61,39,33,57,65,53,13,42,22,41,32,44,24,50,52,49,48,32,56,72,71,22,31,42,33,31,42,33,28,29,43,50,73,70,55,61,51,46,35,79,77,35,75,38,32,40,38,21,11,36,35,66,37,76,87,75,72,37,51,61,40,36,62,39,76,73,36,74,44,68,75,53,60,64,60,49,42,47,74,65,62,39,57,63,68,38,47,52,46,15,50,51,46,36,53,56,48,49,54,49,50,52,54,48,59,57,66,71,99

Organism: Triticum turgidum subsp. durum (NCBI:txid4567)

Foldseek 3Di:
DDCPDDCPPPPPPDDPDCVVVVPPPDPPVPPPPPPPPVVPQALQRVQCVQLVVLVVQQQLLVLFQEPLLSVVLSVLLVCLLVFDPVNLVLLQLLLQLLLVLCVPPVPLLHCNPAHLVLCVVLLVCLVVPHFRFLVSLLNLLVLLVSLVSNLVSLVVQLPPDVVSVVSNVSLCVQRNPADRDPVLSVLSCQQHPNVSHGDCRLDVQLVVLVVVLVVLVVVLVVVQVVQCVVQPPDDWDWDWDADPRATWTFTDDDDPTDAQFQFDDDDDPRGTTTGGPVCVVSRVSNVVSVVSNVVVSSVSSSVSSVVCSVCSVSSVSSSVSSSVSSSSNSLNCLCVVLVFDSADEFAQDPDPNQRDGPPPPPDDDDDPPCPDPFAFQWWFAQFDQSVLQVVLVVVLVVLVVVLVVLVVVLVVCVVVVPDVVVSVVSVVVSVVSVVVSVVSVVPHDGGETDTHGRLAAEEEEEEDPQACLQVVLSRLLSQQSQSSSNHGTSGDPDTYHYNASGEREDDDQPVPVPDPDDSVVVSVVSLVSLQVPEFLRYEYEEEAQLPDDDLVNSLVRSLVSRVSCLPGGYVHYYYYHHRLSNCCVCVVDVNYWYKYFDADLVVRHHSNYIGTRDHYDYPPLSSCVVVPDDVVVSVVVVVVVVVVVVVVVVVVVVVD/DCCVDPCPPPPPPDDPPPPVVVPPPPPPVPPPPPPPPVVPQALQRVQCVQLVVLVVQQLLLVLFQEPLLSVVLSVLLVCLLVFDPVNLVLLQLLLQLLLVLCVPPVPLLHCNPAHLVLCVVLLVCLVVPHFRFLVSLLNLLVLLVSLVSNLVSLVVQLPPDVVSVVSNVSLCVQRNPADRDPVLSVLSCQQHPNVSHGDCRLDVQLVVLVVQLVVLVVVLVVVQVVQCVVQPPDDWDWDWDADPRATWTFTDDDDPTDAQFQFDDDDDPRGTTTGGPVCVVSRVSNVVSVVSNVVVSSVSSSVSSVVCSVCSVSSVSSSVSSSVSSSSNSLNCLCVVLVFDSADEFAQDPDPNQRDGPPPPPDDDDDPPPPDPFAFQWWFAQFDQSVLQVVLVVVLVVLVVVLVVLVVVLVVCVVVVPDVVVSVVSVVVSVVSVVVSVVSVVPHDGGETDTHGRLAAEEEEEEDPQACLQVVLSRLLSQQSQSSSNHGTSGDPDTYHYNASGEGEDDDQPVPVPDPDDSVVVSVVSLVSLQVPEFLRYEYEEEAQLPDDDLVNSLVRSLVSRVSCLPTGYVHYYYYHHRPSNCCVCVVDVNYWYKYFDADLVVRHHSNYIGTRDHYDYPPLSSCVVVPPDVVVSVVVVVVVVVVVVVVVVVVVVVD

Nearest PDB structures (foldseek):
  8omo-assembly1_A  TM=6.473E-01  e=1.908E-21  Homo sapiens
  8rz8-assembly1_A  TM=7.853E-01  e=4.508E-19  Homo sapiens
  8oma-assembly1_B  TM=6.126E-01  e=2.972E-21  Homo sapiens
  8oma-assembly1_A  TM=6.559E-01  e=9.327E-20  Homo sapiens
  8rz9-assembly1_A  TM=7.195E-01  e=3.110E-17  Homo sapiens